Protein AF-0000000087777752 (afdb_homodimer)

Foldseek 3Di:
DAEEEEEEELAQQQQDWDWDQDQFPRDIDIDTNRVLLLLLVLLVLLVLVVVVDQQYWYWYWYFNFPPLDTDRQGQIGRDDLLNNLSSVLCNVRRHDDNPQGNGDPQNSLVVQVVSVCVVCVPPDHAAEYEYEEQQPHADDCVCVVVSLVVCLVVLYAYEYAHAQQDDVVVPRHDDPDDCQADNPVDPNHRSNSQQVSNVSNPDPHDYDYSVVSSVVSPDDDDDDDWWDKDKFKEKEDDCDPVVCVVVPHDNVPMDIFIKIKTFDDDDDDADDDDAWDPVLVVVVLVVLVCSSVVNDDDDDPDVVVVVVSCVRIDDDDDDFQFDDPDDDDDPDPDDPPPPPPPVPPDDPDPPPDDPPPRPGDDPVPDWDWDDDDPDTHTDGPVVVLCVQQVDDAHKYFDFKAAQVPDDPVQFDDTKMKMAGDPVDPVSNVVQVVVLVVCVVVRMKTWIWHFHPDSRTDIFIWIWHWDDDPPDTITIITTGDDPVVDDDDDDDDDLDPDPPDPDCSPNPDDDDPQLVVLVVQLCVLQDQCPQDPPDDPVRGRPRPDDVVPQDAQNNVQVSQQVSVCSVPVPDPDGDDGDVSNCPVVDRDPSSCVSNVVSVVVSCVRVVDDDDPDPPDPPPPPPDPDDDDDDDPDDDDDDPPDDD/DAEEEEEEELAQQQQDWDWDQDQFPRDIDIDTNRVLLLLLVLLVLLVLVVVVDQQYWYWYWYFNFPPLDTDRQGQIGRDDLLNNLSSVLVNVRRHDDPDQGNGDPQNSLVVLVVSVCVVCVPPDHAAEYEYEEQQPHADDCVCVVVVLVVCLVVLYAYEYAHAQQDDVVVPRHDDPDDCQQDNPVDPNHRSNSQQVSNVSNPDPHDYDYSVVSSVVSPDDDDDDDFWDKDKFKEKEDDCDPVVCVVVPHDNVPMDIFIKIKTFPDDDDDADDDDAWDPVLVVVVLVVLVCSNVVNDDDDDPDVVVVVVSCVRIDDDDDDFQFDDPDDDDDPDDPDPPPPPPPVPPDDPDPPPDDPPPRPGDPPVPDWDWDDDDPDTHTDGPVVVLCVQQVDDAHKYFDFKAAQVPDDPVQFDDTKMKMAGDPVDPVSNVVQVVVLVVCVVVRMKTWIWHFHPDSRTDIFIWIWHWDDDPPDTITIITTGDDPVVDDDDDDDDDLDPDDPDPDCSPNPPDDDPQLVVLVVQLCVLQDQCPQDPPQDPVRGRPRPDDVVPQDAQNNVQVSQQVSVCSVPVPDPDGDDGDVSNCPVVDRPPSSCVSNVVSVVSSCVRVVDDDDPDPPDPPPLPPPPDDDDDDDPPPCVCPSPDDD

Sequence (1284 aa):
RELTIYAIDVSPSMRRKRTVDDPHTGETHMVTNLEYGLEVVKHQVANMLLAGLKTVHCGIVLFGTDHEYIWEYVTPGQPSALTLTRINNIKQHLTKFVKPFKGDLLSAIILCNHLMGETLTNKKWTRKIVIVTDGDTETDWNGWKDQREKMRMDQVTLNVVGLDFDDPEAGCIQPNKPEIKASYKSAAVNEKVLDKMCRGLTNNSSCLTAMVAVIDAQSPQPRAVDSNPSAVMLSLGYPDGETAAAAGYNPQETLIIWCESRKCTSIVRPMSAKKMSKLGVESEIDRRCNDLNDTEMGAGLAQDDEDGLRGLLQVNRKHVYVTKKTKGGLSKGAGPGDDSDDPDMKDSSDEEEAPLENREADRDNLARAYKYGASLVVIDKEDESKIRQSFTPGLQIRGFVKLDSIPRHHLMNNVYYLYPIAQHGGSQITFSALVRTLHDENRAALARYVSTSATAEPKLVILIPVVESTIRYFLFVQVPFMEDLREYDFAPLPSVSIPTGRGVNQQHVPTEEMQGAMDDLVDQMDLSAQHHSATSDGRTPPWLVLEDTCNPAVHHVKNCVLHRLSHPTSLDLAPVHPALAKCMATPPHVAQQAASSLEQVKNLMDIKAVPSRPKTQRKFVHPGANDNGDDKIDLDDILGDVRELTIYAIDVSPSMRRKRTVDDPHTGETHMVTNLEYGLEVVKHQVANMLLAGLKTVHCGIVLFGTDHEYIWEYVTPGQPSALTLTRINNIKQHLTKFVKPFKGDLLSAIILCNHLMGETLTNKKWTRKIVIVTDGDTETDWNGWKDQREKMRMDQVTLNVVGLDFDDPEAGCIQPNKPEIKASYKSAAVNEKVLDKMCRGLTNNSSCLTAMVAVIDAQSPQPRAVDSNPSAVMLSLGYPDGETAAAAGYNPQETLIIWCESRKCTSIVRPMSAKKMSKLGVESEIDRRCNDLNDTEMGAGLAQDDEDGLRGLLQVNRKHVYVTKKTKGGLSKGAGPGDDSDDPDMKDSSDEEEAPLENREADRDNLARAYKYGASLVVIDKEDESKIRQSFTPGLQIRGFVKLDSIPRHHLMNNVYYLYPIAQHGGSQITFSALVRTLHDENRAALARYVSTSATAEPKLVILIPVVESTIRYFLFVQVPFMEDLREYDFAPLPSVSIPTGRGVNQQHVPTEEMQGAMDDLVDQMDLSAQHHSATSDGRTPPWLVLEDTCNPAVHHVKNCVLHRLSHPTSLDLAPVHPALAKCMATPPHVAQQAASSLEQVKNLMDIKAVPSRPKTQRKFVHPGANDNGDDKIDLDDILGDV

Radius of gyration: 37.6 Å; Cα contacts (8 Å, |Δi|>4): 2218; chains: 2; bounding box: 89×122×90 Å

Nearest PDB structures (foldseek):
  7z6o-assembly1_A  TM=5.553E-01  e=3.518E-24  Homo sapiens
  6erf-assembly2_C  TM=5.780E-01  e=1.038E-23  Homo sapiens
  7axz-assembly1_A  TM=5.565E-01  e=4.306E-23  Homo sapiens
  8asc-assembly1_A  TM=5.432E-01  e=4.306E-23  Homo sapiens
  8asc-assembly1_K  TM=5.593E-01  e=3.344E-22  Homo sapiens

Solvent-accessible surface area (backbone atoms only — not comparable to full-atom values): 71908 Å² total; per-residue (Å²): 89,37,41,37,36,36,39,38,46,26,34,54,77,32,61,45,74,41,81,43,70,37,89,80,79,66,48,74,44,82,40,31,47,43,58,57,50,46,49,31,54,52,38,53,51,48,50,51,22,58,66,48,52,87,53,39,29,39,22,33,33,38,24,26,38,80,54,79,49,64,39,77,75,38,73,72,33,68,57,42,64,63,53,55,41,52,60,67,50,49,74,77,57,50,22,84,71,91,57,92,48,74,28,23,67,56,55,46,53,53,49,50,55,49,50,50,46,65,74,41,67,88,57,93,51,48,38,36,38,38,36,36,39,66,40,78,65,73,55,76,66,81,59,50,67,60,50,44,53,52,34,46,75,68,55,43,32,40,36,38,35,23,49,68,34,74,32,77,91,79,70,40,69,59,76,86,59,53,60,55,28,52,30,96,84,45,85,82,12,45,54,58,46,52,43,52,47,23,68,66,38,85,56,94,29,38,71,40,30,30,69,60,47,38,53,56,43,70,42,87,73,73,72,87,65,85,62,73,72,40,83,41,50,37,32,42,58,38,81,49,51,64,58,12,49,74,70,69,40,68,40,85,61,39,48,76,32,52,28,32,32,30,57,32,32,49,88,70,73,53,86,70,66,42,61,21,32,45,84,28,46,63,59,49,51,50,50,48,52,44,56,63,63,63,77,84,90,87,85,88,69,66,68,69,54,52,55,56,44,45,31,47,22,44,44,44,82,40,82,41,33,27,41,54,73,70,72,90,74,81,69,83,76,78,69,83,74,68,70,58,82,50,86,71,71,69,76,75,79,69,83,74,65,78,84,61,77,57,50,69,53,56,78,85,45,50,32,36,24,34,71,41,38,86,35,73,45,76,43,55,70,69,54,48,48,52,59,43,49,70,61,77,57,32,35,36,45,51,28,27,36,53,47,86,74,54,59,73,75,43,43,29,44,56,28,26,37,35,34,54,38,86,87,39,57,51,26,34,22,53,48,46,29,48,37,50,45,28,44,76,66,50,27,23,37,36,27,37,36,21,52,84,51,70,80,34,57,73,39,45,30,37,34,40,41,44,79,55,95,44,43,67,37,27,42,38,32,35,39,58,34,28,56,15,50,36,85,76,87,72,76,63,49,62,54,60,73,71,77,69,86,75,82,49,63,58,77,55,64,59,48,70,68,52,38,50,34,42,46,50,26,52,63,40,28,33,35,57,55,48,51,75,65,63,40,93,84,64,56,25,63,46,79,70,46,55,76,74,34,66,50,46,55,41,48,43,45,51,46,32,52,50,42,37,70,78,35,75,83,53,88,73,73,56,74,72,55,63,80,41,45,52,75,72,41,52,51,62,69,41,50,61,61,22,43,64,36,47,51,50,37,39,64,68,52,64,59,68,81,74,74,79,75,74,79,78,72,75,74,76,74,67,87,66,80,70,79,80,80,79,86,72,81,74,79,88,58,84,75,70,85,124,90,37,39,38,38,35,39,38,46,26,34,53,78,31,60,45,74,42,81,43,69,37,88,80,77,66,48,73,44,81,38,31,46,44,59,57,52,44,49,32,54,51,39,53,51,48,52,51,21,58,65,48,50,85,53,40,29,38,24,33,33,37,24,27,38,80,54,79,50,65,39,75,74,37,73,73,33,67,58,42,67,62,52,56,42,52,59,67,50,48,71,76,56,50,23,83,71,89,59,92,50,73,28,23,65,55,57,46,53,52,48,50,55,50,51,51,46,65,73,42,68,87,57,94,51,49,38,37,38,37,37,35,39,65,41,76,63,78,58,75,66,81,59,52,67,60,50,45,51,52,35,45,76,68,56,42,31,40,36,37,35,25,47,68,34,75,32,76,89,78,69,39,70,59,76,86,58,53,58,54,27,52,29,95,84,46,84,83,11,45,54,58,47,51,43,51,48,22,68,67,37,83,56,94,28,38,70,40,30,30,70,59,46,38,54,57,44,69,40,87,72,73,72,87,65,84,64,75,73,40,82,40,51,37,32,40,59,38,80,50,50,64,58,12,50,74,69,70,40,68,40,85,62,39,50,76,33,53,28,32,32,30,58,32,34,49,89,69,73,53,85,69,66,42,60,19,32,44,83,27,45,62,59,50,52,50,49,49,51,44,56,63,62,64,76,84,88,87,83,89,67,66,68,68,55,53,55,56,45,44,30,47,21,43,44,43,82,40,83,40,34,26,38,52,70,70,73,88,75,78,73,80,78,76,70,86,74,70,70,59,82,50,86,71,69,68,75,75,80,71,80,76,67,79,84,59,78,57,50,70,52,57,78,84,47,49,32,37,24,34,73,40,40,86,35,73,45,75,43,54,71,70,55,48,48,53,61,42,48,71,60,77,57,34,36,36,44,52,28,28,34,54,46,86,76,54,59,74,75,42,44,28,44,57,28,26,37,34,36,52,38,85,88,38,57,52,26,34,20,52,49,48,32,50,37,51,44,30,44,76,66,50,28,23,36,36,27,36,35,22,53,85,52,70,79,34,56,73,37,45,29,37,34,40,40,44,80,55,97,43,44,66,37,28,41,39,32,35,40,57,34,28,57,15,50,33,86,75,88,73,77,63,50,64,54,60,70,74,79,71,86,75,81,50,65,61,80,55,66,58,48,72,67,51,38,50,34,40,44,50,28,51,61,41,28,31,35,57,56,49,49,77,65,63,38,94,84,65,56,24,62,46,78,70,46,56,74,73,34,65,51,45,56,42,50,43,45,50,45,32,53,51,41,38,70,79,36,74,83,54,86,71,71,57,75,72,55,63,80,41,45,51,76,72,41,53,52,63,69,41,50,61,61,23,45,64,37,47,52,48,39,40,62,68,51,62,59,69,80,72,74,78,74,76,78,78,73,74,69,74,72,67,88,72,84,78,81,80,81,78,75,71,73,66,61,89,58,66,77,69,88,126

Structure (mmCIF, N/CA/C/O backbone):
data_AF-0000000087777752-model_v1
#
loop_
_entity.id
_entity.type
_entity.pdbx_description
1 polymer 'ATP-dependent DNA helicase II subunit 2'
#
loop_
_atom_site.group_PDB
_atom_site.id
_atom_site.type_symbol
_atom_site.label_atom_id
_atom_site.label_alt_id
_atom_site.label_comp_id
_atom_site.label_asym_id
_atom_site.label_entity_id
_atom_site.label_seq_id
_atom_site.pdbx_PDB_ins_code
_atom_site.Cartn_x
_atom_site.Cartn_y
_atom_site.Cartn_z
_atom_site.occupancy
_atom_site.B_iso_or_equiv
_atom_site.auth_seq_id
_atom_site.auth_comp_id
_atom_site.auth_asym_id
_atom_site.auth_atom_id
_atom_site.pdbx_PDB_model_num
ATOM 1 N N . ARG A 1 1 ? -15.961 21.906 13.586 1 86.88 1 ARG A N 1
ATOM 2 C CA . ARG A 1 1 ? -16.359 23.281 13.312 1 86.88 1 ARG A CA 1
ATOM 3 C C . ARG A 1 1 ? -15.648 24.25 14.258 1 86.88 1 ARG A C 1
ATOM 5 O O . ARG A 1 1 ? -15.695 24.094 15.484 1 86.88 1 ARG A O 1
ATOM 12 N N . GLU A 1 2 ? -14.953 25.203 13.703 1 91.5 2 GLU A N 1
ATOM 13 C CA . GLU A 1 2 ? -14.156 26.125 14.523 1 91.5 2 GLU A CA 1
ATOM 14 C C . GLU A 1 2 ? -14.234 27.547 13.992 1 91.5 2 GLU A C 1
ATOM 16 O O . GLU A 1 2 ? -14.234 27.766 12.773 1 91.5 2 GLU A O 1
ATOM 21 N N . LEU A 1 3 ? -14.453 28.484 14.898 1 95.19 3 LEU A N 1
ATOM 22 C CA . LEU A 1 3 ? -14.375 29.922 14.586 1 95.19 3 LEU A CA 1
ATOM 23 C C . LEU A 1 3 ? -13.234 30.578 15.359 1 95.19 3 LEU A C 1
ATOM 25 O O . LEU A 1 3 ? -13.211 30.531 16.594 1 95.19 3 LEU A O 1
ATOM 29 N N . THR A 1 4 ? -12.305 31.125 14.617 1 96.62 4 THR A N 1
ATOM 30 C CA . THR A 1 4 ? -11.188 31.828 15.227 1 96.62 4 THR A CA 1
ATOM 31 C C . THR A 1 4 ? -11.219 33.312 14.859 1 96.62 4 THR A C 1
ATOM 33 O O . THR A 1 4 ? -11.273 33.656 13.68 1 96.62 4 THR A O 1
ATOM 36 N N . ILE A 1 5 ? -11.203 34.188 15.852 1 97.06 5 ILE A N 1
ATOM 37 C CA . ILE A 1 5 ? -11.125 35.625 15.609 1 97.06 5 ILE A CA 1
ATOM 38 C C . ILE A 1 5 ? -9.773 36.156 16.078 1 97.06 5 ILE A C 1
ATOM 40 O O . ILE A 1 5 ? -9.367 35.906 17.219 1 97.06 5 ILE A O 1
ATOM 44 N N . TYR A 1 6 ? -9.102 36.812 15.203 1 97.62 6 TYR A N 1
ATOM 45 C CA . TYR A 1 6 ? -7.805 37.406 15.516 1 97.62 6 TYR A CA 1
ATOM 46 C C . TYR A 1 6 ? -7.957 38.875 15.875 1 97.62 6 TYR A C 1
ATOM 48 O O . TYR A 1 6 ? -8.484 39.656 15.086 1 97.62 6 TYR A O 1
ATOM 56 N N . ALA A 1 7 ? -7.602 39.25 17.062 1 96.44 7 ALA A N 1
ATOM 57 C CA . ALA A 1 7 ? -7.562 40.625 17.5 1 96.44 7 ALA A CA 1
ATOM 58 C C . ALA A 1 7 ? -6.141 41.188 17.438 1 96.44 7 ALA A C 1
ATOM 60 O O . ALA A 1 7 ? -5.281 40.781 18.234 1 96.44 7 ALA A O 1
ATOM 61 N N . ILE A 1 8 ? -5.898 42.156 16.594 1 95.88 8 ILE A N 1
ATOM 62 C CA . ILE A 1 8 ? -4.551 42.625 16.328 1 95.88 8 ILE A CA 1
ATOM 63 C C . ILE A 1 8 ? -4.418 44.062 16.844 1 95.88 8 ILE A C 1
ATOM 65 O O . ILE A 1 8 ? -5.23 44.938 16.5 1 95.88 8 ILE A O 1
ATOM 69 N N . ASP A 1 9 ? -3.371 44.344 17.609 1 93 9 ASP A N 1
ATOM 70 C CA . ASP A 1 9 ? -3.047 45.656 18.141 1 93 9 ASP A CA 1
ATOM 71 C C . ASP A 1 9 ? -2.32 46.531 17.094 1 93 9 ASP A C 1
ATOM 73 O O . ASP A 1 9 ? -1.216 46.188 16.672 1 93 9 ASP A O 1
ATOM 77 N N . VAL A 1 10 ? -2.912 47.625 16.672 1 91.81 10 VAL A N 1
ATOM 78 C CA . VAL A 1 10 ? -2.279 48.5 15.695 1 91.81 10 VAL A CA 1
ATOM 79 C C . VAL A 1 10 ? -1.915 49.812 16.344 1 91.81 10 VAL A C 1
ATOM 81 O O . VAL A 1 10 ? -1.898 50.844 15.68 1 91.81 10 VAL A O 1
ATOM 84 N N . SER A 1 11 ? -1.63 49.781 17.656 1 87.56 11 SER A N 1
ATOM 85 C CA . SER A 1 11 ? -1.231 50.969 18.391 1 87.56 11 SER A CA 1
ATOM 86 C C . SER A 1 11 ? 0.15 51.438 17.953 1 87.56 11 SER A C 1
ATOM 88 O O . SER A 1 11 ? 0.894 50.719 17.297 1 87.56 11 SER A O 1
ATOM 90 N N . PRO A 1 12 ? 0.563 52.688 18.25 1 86.88 12 PRO A N 1
ATOM 91 C CA . PRO A 1 12 ? 1.841 53.25 17.812 1 86.88 12 PRO A CA 1
ATOM 92 C C . PRO A 1 12 ? 3.043 52.469 18.344 1 86.88 12 PRO A C 1
ATOM 94 O O . PRO A 1 12 ? 4.09 52.406 17.688 1 86.88 12 PRO A O 1
ATOM 97 N N . SER A 1 13 ? 2.934 51.875 19.484 1 88 13 SER A N 1
ATOM 98 C CA . SER A 1 13 ? 4.051 51.125 20.047 1 88 13 SER A CA 1
ATOM 99 C C . SER A 1 13 ? 4.41 49.938 19.203 1 88 13 SER A C 1
ATOM 101 O O . SER A 1 13 ? 5.539 49.438 19.25 1 88 13 SER A O 1
ATOM 103 N N . MET A 1 14 ? 3.48 49.5 18.422 1 92 14 MET A N 1
ATOM 104 C CA . MET A 1 14 ? 3.672 48.312 17.578 1 92 14 MET A CA 1
ATOM 105 C C . MET A 1 14 ? 4.539 48.656 16.375 1 92 14 MET A C 1
ATOM 107 O O . MET A 1 14 ? 4.965 47.75 15.633 1 92 14 MET A O 1
ATOM 111 N N . ARG A 1 15 ? 4.918 49.844 16.219 1 90.25 15 ARG A N 1
ATOM 112 C CA . ARG A 1 15 ? 5.762 50.312 15.109 1 90.25 15 ARG A CA 1
ATOM 113 C C . ARG A 1 15 ? 7.238 50.125 15.43 1 90.25 15 ARG A C 1
ATOM 115 O O . ARG A 1 15 ? 8.086 50.125 14.539 1 90.25 15 ARG A O 1
ATOM 122 N N . ARG A 1 16 ? 7.516 49.812 16.625 1 89.94 16 ARG A N 1
ATOM 123 C CA . ARG A 1 16 ? 8.906 49.625 17.031 1 89.94 16 ARG A CA 1
ATOM 124 C C . ARG A 1 16 ? 9.562 48.531 16.203 1 89.94 16 ARG A C 1
ATOM 126 O O . ARG A 1 16 ? 8.945 47.5 15.93 1 89.94 16 ARG A O 1
ATOM 133 N N . LYS A 1 17 ? 10.781 48.812 15.789 1 91.62 17 LYS A N 1
ATOM 134 C CA . LYS A 1 17 ? 11.492 47.875 14.93 1 91.62 17 LYS A CA 1
ATOM 135 C C . LYS A 1 17 ? 12.305 46.875 15.75 1 91.62 17 LYS A C 1
ATOM 137 O O . LYS A 1 17 ? 12.75 47.188 16.844 1 91.62 17 LYS A O 1
ATOM 142 N N . ARG A 1 18 ? 12.367 45.656 15.219 1 89 18 ARG A N 1
ATOM 143 C CA . ARG A 1 18 ? 13.148 44.594 15.836 1 89 18 ARG A CA 1
ATOM 144 C C . ARG A 1 18 ? 13.938 43.812 14.797 1 89 18 ARG A C 1
ATOM 146 O O . ARG A 1 18 ? 13.57 43.812 13.617 1 89 18 ARG A O 1
ATOM 153 N N . THR A 1 19 ? 15.008 43.25 15.336 1 87.75 19 THR A N 1
ATOM 154 C CA . THR A 1 19 ? 15.844 42.406 14.469 1 87.75 19 THR A CA 1
ATOM 155 C C . THR A 1 19 ? 15.484 40.938 14.625 1 87.75 19 THR A C 1
ATOM 157 O O . THR A 1 19 ? 15.43 40.406 15.742 1 87.75 19 THR A O 1
ATOM 160 N N . VAL A 1 20 ? 15.094 40.375 13.547 1 85.44 20 VAL A N 1
ATOM 161 C CA . VAL A 1 20 ? 14.734 38.969 13.57 1 85.44 20 VAL A CA 1
ATOM 162 C C . VAL A 1 20 ? 15.633 38.188 12.609 1 85.44 20 VAL A C 1
ATOM 164 O O . VAL A 1 20 ? 15.969 38.656 11.531 1 85.44 20 VAL A O 1
ATOM 167 N N . ASP A 1 21 ? 16.078 36.969 13.109 1 76.75 21 ASP A N 1
ATOM 168 C CA . ASP A 1 21 ? 16.891 36.094 12.281 1 76.75 21 ASP A CA 1
ATOM 169 C C . ASP A 1 21 ? 16.031 35.156 11.469 1 76.75 21 ASP A C 1
ATOM 171 O O . ASP A 1 21 ? 15.094 34.531 12 1 76.75 21 ASP A O 1
ATOM 175 N N . ASP A 1 22 ? 16.203 35.125 10.18 1 67.69 22 ASP A N 1
ATOM 176 C CA . ASP A 1 22 ? 15.539 34.156 9.344 1 67.69 22 ASP A CA 1
ATOM 177 C C . ASP A 1 22 ? 16.141 32.75 9.547 1 67.69 22 ASP A C 1
ATOM 179 O O . ASP A 1 22 ? 17.344 32.562 9.32 1 67.69 22 ASP A O 1
ATOM 183 N N . PRO A 1 23 ? 15.398 31.906 10.062 1 62.94 23 PRO A N 1
ATOM 184 C CA . PRO A 1 23 ? 15.953 30.594 10.375 1 62.94 23 PRO A CA 1
ATOM 185 C C . PRO A 1 23 ? 16.453 29.859 9.133 1 62.94 23 PRO A C 1
ATOM 187 O O . PRO A 1 23 ? 17.297 28.969 9.242 1 62.94 23 PRO A O 1
ATOM 190 N N . HIS A 1 24 ? 16.062 30.25 7.871 1 59.41 24 HIS A N 1
ATOM 191 C CA . HIS A 1 24 ? 16.438 29.516 6.664 1 59.41 24 HIS A CA 1
ATOM 192 C C . HIS A 1 24 ? 17.719 30.078 6.07 1 59.41 24 HIS A C 1
ATOM 194 O O . HIS A 1 24 ? 18.609 29.312 5.676 1 59.41 24 HIS A O 1
ATOM 200 N N . THR A 1 25 ? 17.75 31.422 5.961 1 58.22 25 THR A N 1
ATOM 201 C CA . THR A 1 25 ? 18.875 32.062 5.277 1 58.22 25 THR A CA 1
ATOM 202 C C . THR A 1 25 ? 19.922 32.531 6.281 1 58.22 25 THR A C 1
ATOM 204 O O . THR A 1 25 ? 21.062 32.812 5.91 1 58.22 25 THR A O 1
ATOM 207 N N . GLY A 1 26 ? 19.594 32.469 7.516 1 62.22 26 GLY A N 1
ATOM 208 C CA . GLY A 1 26 ? 20.5 33.031 8.516 1 62.22 26 GLY A CA 1
ATOM 209 C C . GLY A 1 26 ? 20.625 34.531 8.445 1 62.22 26 GLY A C 1
ATOM 210 O O . GLY A 1 26 ? 21.359 35.156 9.219 1 62.22 26 GLY A O 1
ATOM 211 N N . GLU A 1 27 ? 19.891 35.125 7.504 1 70.25 27 GLU A N 1
ATOM 212 C CA . GLU A 1 27 ? 19.984 36.562 7.34 1 70.25 27 GLU A CA 1
ATOM 213 C C . GLU A 1 27 ? 19.109 37.312 8.375 1 70.25 27 GLU A C 1
ATOM 215 O O . GLU A 1 27 ? 18.078 36.781 8.789 1 70.25 27 GLU A O 1
ATOM 220 N N . THR A 1 28 ? 19.609 38.406 8.914 1 79.69 28 THR A N 1
ATOM 221 C CA . THR A 1 28 ? 18.906 39.219 9.891 1 79.69 28 THR A CA 1
ATOM 222 C C . THR A 1 28 ? 18.094 40.312 9.195 1 79.69 28 THR A C 1
ATOM 224 O O . THR A 1 28 ? 18.609 41 8.305 1 79.69 28 THR A O 1
ATOM 227 N N . HIS A 1 29 ? 16.844 40.344 9.352 1 82.88 29 HIS A N 1
ATOM 228 C CA . HIS A 1 29 ? 15.969 41.375 8.773 1 82.88 29 HIS A CA 1
ATOM 229 C C . HIS A 1 29 ? 15.344 42.219 9.867 1 82.88 29 HIS A C 1
ATOM 231 O O . HIS A 1 29 ? 15.156 41.781 10.992 1 82.88 29 HIS A O 1
ATOM 237 N N . MET A 1 30 ? 15.156 43.469 9.477 1 88.88 30 MET A N 1
ATOM 238 C CA . MET A 1 30 ? 14.469 44.406 10.383 1 88.88 30 MET A CA 1
ATOM 239 C C . MET A 1 30 ? 12.969 44.406 10.102 1 88.88 30 MET A C 1
ATOM 241 O O . MET A 1 30 ? 12.547 44.656 8.969 1 88.88 30 MET A O 1
ATOM 245 N N . VAL A 1 31 ? 12.227 44.031 11.109 1 90.12 31 VAL A N 1
ATOM 246 C CA . VAL A 1 31 ? 10.773 44.031 10.977 1 90.12 31 VAL A CA 1
ATOM 247 C C . VAL A 1 31 ? 10.148 44.781 12.148 1 90.12 31 VAL A C 1
ATOM 249 O O . VAL A 1 31 ? 10.781 44.969 13.188 1 90.12 31 VAL A O 1
ATOM 252 N N . THR A 1 32 ? 8.945 45.281 11.922 1 92.88 32 THR A N 1
ATOM 253 C CA . THR A 1 32 ? 8.227 45.938 13.008 1 92.88 32 THR A CA 1
ATOM 254 C C . THR A 1 32 ? 7.613 44.906 13.953 1 92.88 32 THR A C 1
ATOM 256 O O . THR A 1 32 ? 7.504 43.719 13.609 1 92.88 32 THR A O 1
ATOM 259 N N . ASN A 1 33 ? 7.285 45.344 15.188 1 93.31 33 ASN A N 1
ATOM 260 C CA . ASN A 1 33 ? 6.605 44.469 16.141 1 93.31 33 ASN A CA 1
ATOM 261 C C . ASN A 1 33 ? 5.305 43.938 15.547 1 93.31 33 ASN A C 1
ATOM 263 O O . ASN A 1 33 ? 4.965 42.75 15.758 1 93.31 33 ASN A O 1
ATOM 267 N N . LEU A 1 34 ? 4.605 44.781 14.836 1 94.12 34 LEU A N 1
ATOM 268 C CA . LEU A 1 34 ? 3.355 44.344 14.211 1 94.12 34 LEU A CA 1
ATOM 269 C C . LEU A 1 34 ? 3.605 43.25 13.18 1 94.12 34 LEU A C 1
ATOM 271 O O . LEU A 1 34 ? 2.932 42.219 13.18 1 94.12 34 LEU A O 1
ATOM 275 N N . GLU A 1 35 ? 4.566 43.469 12.367 1 91.94 35 GLU A N 1
ATOM 276 C CA . GLU A 1 35 ? 4.875 42.5 11.328 1 91.94 35 GLU A CA 1
ATOM 277 C C . GLU A 1 35 ? 5.32 41.156 11.922 1 91.94 35 GLU A C 1
ATOM 279 O O . GLU A 1 35 ? 4.98 40.094 11.406 1 91.94 35 GLU A O 1
ATOM 284 N N . TYR A 1 36 ? 6.082 41.281 12.922 1 91.62 36 TYR A N 1
ATOM 285 C CA . TYR A 1 36 ? 6.555 40.062 13.602 1 91.62 36 TYR A CA 1
ATOM 286 C C . TYR A 1 36 ? 5.387 39.281 14.18 1 91.62 36 TYR A C 1
ATOM 288 O O . TYR A 1 36 ? 5.332 38.062 14.039 1 91.62 36 TYR A O 1
ATOM 296 N N . GLY A 1 37 ? 4.504 39.906 14.836 1 93.38 37 GLY A N 1
ATOM 297 C CA . GLY A 1 37 ? 3.332 39.25 15.398 1 93.38 37 GLY A CA 1
ATOM 298 C C . GLY A 1 37 ? 2.393 38.719 14.336 1 93.38 37 GLY A C 1
ATOM 299 O O . GLY A 1 37 ? 1.761 37.656 14.531 1 93.38 37 GLY A O 1
ATOM 300 N N . LEU A 1 38 ? 2.271 39.406 13.227 1 93.69 38 LEU A N 1
ATOM 301 C CA . LEU A 1 38 ? 1.373 39.031 12.148 1 93.69 38 LEU A CA 1
ATOM 302 C C . LEU A 1 38 ? 1.842 37.719 11.5 1 93.69 38 LEU A C 1
ATOM 304 O O . LEU A 1 38 ? 1.063 37.031 10.828 1 93.69 38 LEU A O 1
ATOM 308 N N . GLU A 1 39 ? 3.082 37.375 11.688 1 89.06 39 GLU A N 1
ATOM 309 C CA . GLU A 1 39 ? 3.59 36.125 11.141 1 89.06 39 GLU A CA 1
ATOM 310 C C . GLU A 1 39 ? 2.822 34.938 11.695 1 89.06 39 GLU A C 1
ATOM 312 O O . GLU A 1 39 ? 2.574 33.969 10.984 1 89.06 39 GLU A O 1
ATOM 317 N N . VAL A 1 40 ? 2.518 35.031 12.922 1 93.38 40 VAL A N 1
ATOM 318 C CA . VAL A 1 40 ? 1.767 33.938 13.562 1 93.38 40 VAL A CA 1
ATOM 319 C C . VAL A 1 40 ? 0.391 33.812 12.906 1 93.38 40 VAL A C 1
ATOM 321 O O . VAL A 1 40 ? -0.044 32.719 12.57 1 93.38 40 VAL A O 1
ATOM 324 N N . VAL A 1 41 ? -0.254 34.938 12.703 1 94.44 41 VAL A N 1
ATOM 325 C CA . VAL A 1 41 ? -1.598 34.938 12.141 1 94.44 41 VAL A CA 1
ATOM 326 C C . VAL A 1 41 ? -1.554 34.469 10.688 1 94.44 41 VAL A C 1
ATOM 328 O O . VAL A 1 41 ? -2.402 33.688 10.266 1 94.44 41 VAL A O 1
ATOM 331 N N . LYS A 1 42 ? -0.584 34.969 9.984 1 88.75 42 LYS A N 1
ATOM 332 C CA . LYS A 1 42 ? -0.438 34.562 8.578 1 88.75 42 LYS A CA 1
ATOM 333 C C . LYS A 1 42 ? -0.299 33.062 8.438 1 88.75 42 LYS A C 1
ATOM 335 O O . LYS A 1 42 ? -0.967 32.438 7.605 1 88.75 42 LYS A O 1
ATOM 340 N N . HIS A 1 43 ? 0.51 32.469 9.227 1 87.25 43 HIS A N 1
ATOM 341 C CA . HIS A 1 43 ? 0.748 31.031 9.141 1 87.25 43 HIS A CA 1
ATOM 342 C C . HIS A 1 43 ? -0.49 30.25 9.555 1 87.25 43 HIS A C 1
ATOM 344 O O . HIS A 1 43 ? -0.815 29.234 8.945 1 87.25 43 HIS A O 1
ATOM 350 N N . GLN A 1 44 ? -1.126 30.672 10.602 1 90.38 44 GLN A N 1
ATOM 351 C CA . GLN A 1 44 ? -2.326 29.984 11.055 1 90.38 44 GLN A CA 1
ATOM 352 C C . GLN A 1 44 ? -3.424 30.031 9.992 1 90.38 44 GLN A C 1
ATOM 354 O O . GLN A 1 44 ? -4.07 29.016 9.711 1 90.38 44 GLN A O 1
ATOM 359 N N . VAL A 1 45 ? -3.621 31.188 9.422 1 90 45 VAL A N 1
ATOM 360 C CA . VAL A 1 45 ? -4.648 31.344 8.391 1 90 45 VAL A CA 1
ATOM 361 C C . VAL A 1 45 ? -4.254 30.562 7.141 1 90 45 VAL A C 1
ATOM 363 O O . VAL A 1 45 ? -5.109 29.969 6.477 1 90 45 VAL A O 1
ATOM 366 N N . ALA A 1 46 ? -3.014 30.625 6.848 1 83.5 46 ALA A N 1
ATOM 367 C CA . ALA A 1 46 ? -2.535 29.844 5.711 1 83.5 46 ALA A CA 1
ATOM 368 C C . ALA A 1 46 ? -2.838 28.359 5.898 1 83.5 46 ALA A C 1
ATOM 370 O O . ALA A 1 46 ? -3.238 27.672 4.953 1 83.5 46 ALA A O 1
ATOM 371 N N . ASN A 1 47 ? -2.602 27.906 7.027 1 83.25 47 ASN A N 1
ATOM 372 C CA . ASN A 1 47 ? -2.896 26.516 7.32 1 83.25 47 ASN A CA 1
ATOM 373 C C . ASN A 1 47 ? -4.387 26.203 7.18 1 83.25 47 ASN A C 1
ATOM 375 O O . ASN A 1 47 ? -4.762 25.125 6.719 1 83.25 47 ASN A O 1
ATOM 379 N N . MET A 1 48 ? -5.207 27.141 7.609 1 86.19 48 MET A N 1
ATOM 380 C CA . MET A 1 48 ? -6.648 26.984 7.449 1 86.19 48 MET A CA 1
ATOM 381 C C . MET A 1 48 ? -7.031 26.922 5.973 1 86.19 48 MET A C 1
ATOM 383 O O . MET A 1 48 ? -7.895 26.141 5.586 1 86.19 48 MET A O 1
ATOM 387 N N . LEU A 1 49 ? -6.383 27.688 5.262 1 81.75 49 LEU A N 1
ATOM 388 C CA . LEU A 1 49 ? -6.645 27.719 3.828 1 81.75 49 LEU A CA 1
ATOM 389 C C . LEU A 1 49 ? -6.23 26.422 3.158 1 81.75 49 LEU A C 1
ATOM 391 O O . LEU A 1 49 ? -6.938 25.922 2.283 1 81.75 49 LEU A O 1
ATOM 395 N N . LEU A 1 50 ? -5.207 25.953 3.574 1 76.75 50 LEU A N 1
ATOM 396 C CA . LEU A 1 50 ? -4.699 24.719 2.996 1 76.75 50 LEU A CA 1
ATOM 397 C C . LEU A 1 50 ? -5.617 23.547 3.334 1 76.75 50 LEU A C 1
ATOM 399 O O . LEU A 1 50 ? -5.801 22.641 2.516 1 76.75 50 LEU A O 1
ATOM 403 N N . ALA A 1 51 ? -6.043 23.547 4.48 1 75.56 51 ALA A N 1
ATOM 404 C CA . ALA A 1 51 ? -6.973 22.5 4.859 1 75.56 51 ALA A CA 1
ATOM 405 C C . ALA A 1 51 ? -8.25 22.562 4.027 1 75.56 51 ALA A C 1
ATOM 407 O O . ALA A 1 51 ? -8.844 21.531 3.707 1 75.56 51 ALA A O 1
ATOM 408 N N . GLY A 1 52 ? -8.656 23.703 3.664 1 74.44 52 GLY A N 1
ATOM 409 C CA . GLY A 1 52 ? -9.797 23.906 2.781 1 74.44 52 GLY A CA 1
ATOM 410 C C . GLY A 1 52 ? -11.109 23.438 3.373 1 74.44 52 GLY A C 1
ATOM 411 O O . GLY A 1 52 ? -11.992 22.969 2.646 1 74.44 52 GLY A O 1
ATOM 412 N N . LEU A 1 53 ? -11.258 23.484 4.664 1 76.75 53 LEU A N 1
ATOM 413 C CA . LEU A 1 53 ? -12.469 23 5.316 1 76.75 53 LEU A CA 1
ATOM 414 C C . LEU A 1 53 ? -13.539 24.078 5.344 1 76.75 53 LEU A C 1
ATOM 416 O O . LEU A 1 53 ? -13.242 25.25 5.59 1 76.75 53 LEU A O 1
ATOM 420 N N . LYS A 1 54 ? -14.719 23.688 5.059 1 77.44 54 LYS A N 1
ATOM 421 C CA . LYS A 1 54 ? -15.836 24.609 5.098 1 77.44 54 LYS A CA 1
ATOM 422 C C . LYS A 1 54 ? -16.25 24.906 6.535 1 77.44 54 LYS A C 1
ATOM 424 O O . LYS A 1 54 ? -16.938 25.906 6.797 1 77.44 54 LYS A O 1
ATOM 429 N N . THR A 1 55 ? -15.867 24.109 7.41 1 85.69 55 THR A N 1
ATOM 430 C CA . THR A 1 55 ? -16.312 24.203 8.797 1 85.69 55 THR A CA 1
ATOM 431 C C . THR A 1 55 ? -15.344 25.062 9.609 1 85.69 55 THR A C 1
ATOM 433 O O . THR A 1 55 ? -15.461 25.141 10.836 1 85.69 55 THR A O 1
ATOM 436 N N . VAL A 1 56 ? -14.352 25.688 8.938 1 88.25 56 VAL A N 1
ATOM 437 C CA . VAL A 1 56 ? -13.398 26.531 9.633 1 88.25 56 VAL A CA 1
ATOM 438 C C . VAL A 1 56 ? -13.539 27.969 9.141 1 88.25 56 VAL A C 1
ATOM 440 O O . VAL A 1 56 ? -13.414 28.25 7.945 1 88.25 56 VAL A O 1
ATOM 443 N N . HIS A 1 57 ? -13.883 28.922 10.047 1 91.75 57 HIS A N 1
ATOM 444 C CA . HIS A 1 57 ? -14.047 30.344 9.742 1 91.75 57 HIS A CA 1
ATOM 445 C C . HIS A 1 57 ? -13.07 31.188 10.547 1 91.75 57 HIS A C 1
ATOM 447 O O . HIS A 1 57 ? -12.648 30.797 11.641 1 91.75 57 HIS A O 1
ATOM 453 N N . CYS A 1 58 ? -12.664 32.25 9.953 1 94.31 58 CYS A N 1
ATOM 454 C CA . CYS A 1 58 ? -11.797 33.156 10.703 1 94.31 58 CYS A CA 1
ATOM 455 C C . CYS A 1 58 ? -12.18 34.625 10.461 1 94.31 58 CYS A C 1
ATOM 457 O O . CYS A 1 58 ? -12.758 34.938 9.422 1 94.31 58 CYS A O 1
ATOM 459 N N . GLY A 1 59 ? -12.062 35.438 11.469 1 94.5 59 GLY A N 1
ATOM 460 C CA . GLY A 1 59 ? -12.258 36.875 11.414 1 94.5 59 GLY A CA 1
ATOM 461 C C . GLY A 1 59 ? -11.094 37.656 12 1 94.5 59 GLY A C 1
ATOM 462 O O . GLY A 1 59 ? -10.273 37.094 12.742 1 94.5 59 GLY A O 1
ATOM 463 N N . ILE A 1 60 ? -10.961 38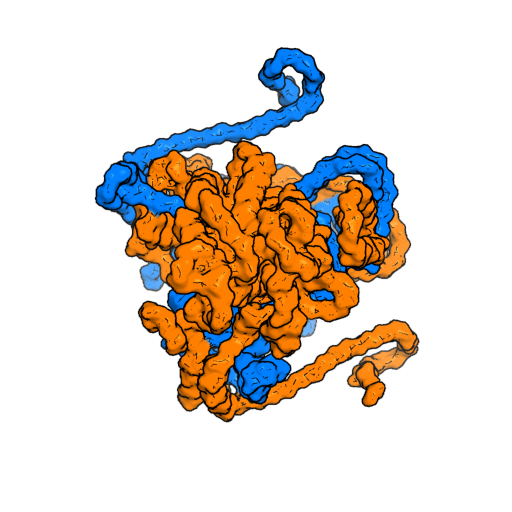.938 11.562 1 95.56 60 ILE A N 1
ATOM 464 C CA . ILE A 1 60 ? -9.875 39.781 12.055 1 95.56 60 ILE A CA 1
ATOM 465 C C . ILE A 1 60 ? -10.453 41.094 12.578 1 95.56 60 ILE A C 1
ATOM 467 O O . ILE A 1 60 ? -11.258 41.75 11.906 1 95.56 60 ILE A O 1
ATOM 471 N N . VAL A 1 61 ? -10.062 41.469 13.773 1 94.12 61 VAL A N 1
ATOM 472 C CA . VAL A 1 61 ? -10.445 42.719 14.414 1 94.12 61 VAL A CA 1
ATOM 473 C C . VAL A 1 61 ? -9.195 43.531 14.758 1 94.12 61 VAL A C 1
ATOM 475 O O . VAL A 1 61 ? -8.211 42.969 15.258 1 94.12 61 VAL A O 1
ATOM 478 N N . LEU A 1 62 ? -9.203 44.812 14.406 1 92.44 62 LEU A N 1
ATOM 479 C CA . LEU A 1 62 ? -8.102 45.688 14.742 1 92.44 62 LEU A CA 1
ATOM 480 C C . LEU A 1 62 ? -8.477 46.625 15.891 1 92.44 62 LEU A C 1
ATOM 482 O O . LEU A 1 62 ? -9.586 47.156 15.914 1 92.44 62 LEU A O 1
ATOM 486 N N . PHE A 1 63 ? -7.664 46.719 16.844 1 89.62 63 PHE A N 1
ATOM 487 C CA . PHE A 1 63 ? -7.906 47.656 17.938 1 89.62 63 PHE A CA 1
ATOM 488 C C . PHE A 1 63 ? -6.703 48.562 18.156 1 89.62 63 PHE A C 1
ATOM 490 O O . PHE A 1 63 ? -5.602 48.281 17.703 1 89.62 63 PHE A O 1
ATOM 497 N N . GLY A 1 64 ? -6.859 49.719 18.797 1 83.94 64 GLY A N 1
ATOM 498 C CA . GLY A 1 64 ? -5.852 50.75 18.906 1 83.94 64 GLY A CA 1
ATOM 499 C C . GLY A 1 64 ? -5.805 51.656 17.703 1 83.94 64 GLY A C 1
ATOM 500 O O . GLY A 1 64 ? -4.746 52.188 17.359 1 83.94 64 GLY A O 1
ATOM 501 N N . THR A 1 65 ? -6.895 51.688 16.969 1 78.44 65 THR A N 1
ATOM 502 C CA . THR A 1 65 ? -6.984 52.5 15.773 1 78.44 65 THR A CA 1
ATOM 503 C C . THR A 1 65 ? -7.328 53.938 16.125 1 78.44 65 THR A C 1
ATOM 505 O O . THR A 1 65 ? -7.688 54.25 17.266 1 78.44 65 THR A O 1
ATOM 508 N N . ASP A 1 66 ? -6.891 54.781 15.109 1 67.19 66 ASP A N 1
ATOM 509 C CA . ASP A 1 66 ? -7.203 56.188 15.281 1 67.19 66 ASP A CA 1
ATOM 510 C C . ASP A 1 66 ? -8.711 56.406 15.383 1 67.19 66 ASP A C 1
ATOM 512 O O . ASP A 1 66 ? -9.156 57.438 15.922 1 67.19 66 ASP A O 1
ATOM 516 N N . HIS A 1 67 ? -9.289 55.562 14.75 1 56.88 67 HIS A N 1
ATOM 517 C CA . HIS A 1 67 ? -10.727 55.781 14.727 1 56.88 67 HIS A CA 1
ATOM 518 C C . HIS A 1 67 ? -11.398 55.281 15.992 1 56.88 67 HIS A C 1
ATOM 520 O O . HIS A 1 67 ? -10.867 54.375 16.656 1 56.88 67 HIS A O 1
ATOM 526 N N . GLU A 1 68 ? -11.805 56.125 16.906 1 54.25 68 GLU A N 1
ATOM 527 C CA . GLU A 1 68 ? -12.492 55.938 18.188 1 54.25 68 GLU A CA 1
ATOM 528 C C . GLU A 1 68 ? -12.992 54.5 18.328 1 54.25 68 GLU A C 1
ATOM 530 O O . GLU A 1 68 ? -13.508 54.125 19.391 1 54.25 68 GLU A O 1
ATOM 535 N N . TYR A 1 69 ? -12.898 53.469 17.266 1 62.53 69 TYR A N 1
ATOM 536 C CA . TYR A 1 69 ? -13.656 52.219 17.438 1 62.53 69 TYR A CA 1
ATOM 537 C C . TYR A 1 69 ? -12.836 51 17.031 1 62.53 69 TYR A C 1
ATOM 539 O O . TYR A 1 69 ? -11.82 51.156 16.344 1 62.53 69 TYR A O 1
ATOM 547 N N . ILE A 1 70 ? -12.883 49.906 17.75 1 70.44 70 ILE A N 1
ATOM 548 C CA . ILE A 1 70 ? -12.484 48.562 17.312 1 70.44 70 ILE A CA 1
ATOM 549 C C . ILE A 1 70 ? -13.078 48.281 15.938 1 70.44 70 ILE A C 1
ATOM 551 O O . ILE A 1 70 ? -14.281 48.469 15.719 1 70.44 70 ILE A O 1
ATOM 555 N N . TRP A 1 71 ? -12.141 48.125 14.992 1 79.69 71 TRP A N 1
ATOM 556 C CA . TRP A 1 71 ? -12.508 47.938 13.586 1 79.69 71 TRP A CA 1
ATOM 557 C C . TRP A 1 71 ? -12.555 46.438 13.234 1 79.69 71 TRP A C 1
ATOM 559 O O . TRP A 1 71 ? -11.562 45.719 13.406 1 79.69 71 TRP A O 1
ATOM 569 N N . GLU A 1 72 ? -13.773 46.062 12.891 1 86.62 72 GLU A N 1
ATOM 570 C CA . GLU A 1 72 ? -13.867 44.719 12.281 1 86.62 72 GLU A CA 1
ATOM 571 C C . GLU A 1 72 ? -13.266 44.719 10.875 1 86.62 72 GLU A C 1
ATOM 573 O O . GLU A 1 72 ? -13.953 45.062 9.898 1 86.62 72 GLU A O 1
ATOM 578 N N . TYR A 1 73 ? -12.039 44.344 10.742 1 88 73 TYR A N 1
ATOM 579 C CA . TYR A 1 73 ? -11.266 44.438 9.508 1 88 73 TYR A CA 1
ATOM 580 C C . TYR A 1 73 ? -11.695 43.344 8.516 1 88 73 TYR A C 1
ATOM 582 O O . TYR A 1 73 ? -11.828 43.625 7.316 1 88 73 TYR A O 1
ATOM 590 N N . VAL A 1 74 ? -11.859 42.125 8.992 1 90.25 74 VAL A N 1
ATOM 591 C CA . VAL A 1 74 ? -12.344 41 8.195 1 90.25 74 VAL A CA 1
ATOM 592 C C . VAL A 1 74 ? -13.5 40.312 8.922 1 90.25 74 VAL A C 1
ATOM 594 O O . VAL A 1 74 ? -13.359 39.875 10.07 1 90.25 74 VAL A O 1
ATOM 597 N N . THR A 1 75 ? -14.656 40.188 8.25 1 89.62 75 THR A N 1
ATOM 598 C CA . THR A 1 75 ? -15.828 39.531 8.82 1 89.62 75 THR A CA 1
ATOM 599 C C . THR A 1 75 ? -15.609 38 8.898 1 89.62 75 THR A C 1
ATOM 601 O O . THR A 1 75 ? -15 37.406 8.008 1 89.62 75 THR A O 1
ATOM 604 N N . PRO A 1 76 ? -16.016 37.5 10.031 1 91.81 76 PRO A N 1
ATOM 605 C CA . PRO A 1 76 ? -15.836 36.062 10.18 1 91.81 76 PRO A CA 1
ATOM 606 C C . PRO A 1 76 ? -16.422 35.281 9.023 1 91.81 76 PRO A C 1
ATOM 608 O O . PRO A 1 76 ? -17.578 35.469 8.648 1 91.81 76 PRO A O 1
ATOM 611 N N . GLY A 1 77 ? -15.695 34.469 8.359 1 87.75 77 GLY A N 1
ATOM 612 C CA . GLY A 1 77 ? -16.062 33.594 7.254 1 87.75 77 GLY A CA 1
ATOM 613 C C . GLY A 1 77 ? -14.961 32.656 6.844 1 87.75 77 GLY A C 1
ATOM 614 O O . GLY A 1 77 ? -13.945 32.531 7.535 1 87.75 77 GLY A O 1
ATOM 615 N N . GLN A 1 78 ? -15.227 31.922 5.816 1 85.12 78 GLN A N 1
ATOM 616 C CA . GLN A 1 78 ? -14.203 31.016 5.309 1 85.12 78 GLN A CA 1
ATOM 617 C C . GLN A 1 78 ? -13.023 31.781 4.723 1 85.12 78 GLN A C 1
ATOM 619 O O . GLN A 1 78 ? -13.211 32.688 3.914 1 85.12 78 GLN A O 1
ATOM 624 N N . PRO A 1 79 ? -11.867 31.453 5.238 1 86.5 79 PRO A N 1
ATOM 625 C CA . PRO A 1 79 ? -10.703 32.188 4.75 1 86.5 79 PRO A CA 1
ATOM 626 C C . PRO A 1 79 ? -10.438 31.969 3.266 1 86.5 79 PRO A C 1
ATOM 628 O O . PRO A 1 79 ? -10.742 30.906 2.732 1 86.5 79 PRO A O 1
ATOM 631 N N . SER A 1 80 ? -9.938 33 2.637 1 78.44 80 SER A N 1
ATOM 632 C CA . SER A 1 80 ? -9.555 32.969 1.229 1 78.44 80 SER A CA 1
ATOM 633 C C . SER A 1 80 ? -8.203 33.656 1.014 1 78.44 80 SER A C 1
ATOM 635 O O . SER A 1 80 ? -7.59 34.125 1.963 1 78.44 80 SER A O 1
ATOM 637 N N . ALA A 1 81 ? -7.707 33.625 -0.183 1 74.5 81 ALA A N 1
ATOM 638 C CA . ALA A 1 81 ? -6.445 34.281 -0.506 1 74.5 81 ALA A CA 1
ATOM 639 C C . ALA A 1 81 ? -6.512 35.75 -0.203 1 74.5 81 ALA A C 1
ATOM 641 O O . ALA A 1 81 ? -5.512 36.375 0.187 1 74.5 81 ALA A O 1
ATOM 642 N N . LEU A 1 82 ? -7.684 36.25 -0.289 1 78.06 82 LEU A N 1
ATOM 643 C CA . LEU A 1 82 ? -7.879 37.656 0.001 1 78.06 82 LEU A CA 1
ATOM 644 C C . LEU A 1 82 ? -7.645 37.938 1.479 1 78.06 82 LEU A C 1
ATOM 646 O O . LEU A 1 82 ? -7.152 39 1.836 1 78.06 82 LEU A O 1
ATOM 650 N N . THR A 1 83 ? -8.078 37 2.256 1 85 83 THR A N 1
ATOM 651 C CA . THR A 1 83 ? -7.855 37.156 3.688 1 85 83 THR A CA 1
ATOM 652 C C . THR A 1 83 ? -6.371 37.312 3.994 1 85 83 THR A C 1
ATOM 654 O O . THR A 1 83 ? -5.98 38.156 4.805 1 85 83 THR A O 1
ATOM 657 N N . LEU A 1 84 ? -5.559 36.594 3.352 1 83.25 84 LEU A N 1
ATOM 658 C CA . LEU A 1 84 ? -4.117 36.656 3.568 1 83.25 84 LEU A CA 1
ATOM 659 C C . LEU A 1 84 ? -3.564 38 3.072 1 83.25 84 LEU A C 1
ATOM 661 O O . LEU A 1 84 ? -2.67 38.562 3.697 1 83.25 84 LEU A O 1
ATOM 665 N N . THR A 1 85 ? -4.062 38.406 2.008 1 80.19 85 THR A N 1
ATOM 666 C CA . THR A 1 85 ? -3.643 39.688 1.48 1 80.19 85 THR A CA 1
ATOM 667 C C . THR A 1 85 ? -4.023 40.812 2.441 1 80.19 85 THR A C 1
ATOM 669 O O . THR A 1 85 ? -3.246 41.75 2.65 1 80.19 85 THR A O 1
ATOM 672 N N . ARG A 1 86 ? -5.176 40.719 2.945 1 86.38 86 ARG A N 1
ATOM 673 C CA . ARG A 1 86 ? -5.633 41.719 3.904 1 86.38 86 ARG A CA 1
ATOM 674 C C . ARG A 1 86 ? -4.754 41.719 5.152 1 86.38 86 ARG A C 1
ATOM 676 O O . ARG A 1 86 ? -4.492 42.781 5.73 1 86.38 86 ARG A O 1
ATOM 683 N N . ILE A 1 87 ? -4.359 40.594 5.52 1 89.81 87 ILE A N 1
ATOM 684 C CA . ILE A 1 87 ? -3.49 40.5 6.688 1 89.81 87 ILE A CA 1
ATOM 685 C C . ILE A 1 87 ? -2.162 41.188 6.398 1 89.81 87 ILE A C 1
ATOM 687 O O . ILE A 1 87 ? -1.635 41.906 7.246 1 89.81 87 ILE A O 1
ATOM 691 N N . ASN A 1 88 ? -1.674 41.062 5.258 1 83.56 88 ASN A N 1
ATOM 692 C CA . ASN A 1 88 ? -0.418 41.688 4.871 1 83.56 88 ASN A CA 1
ATOM 693 C C . ASN A 1 88 ? -0.545 43.219 4.84 1 83.56 88 ASN A C 1
ATOM 695 O O . ASN A 1 88 ? 0.428 43.938 5.082 1 83.56 88 ASN A O 1
ATOM 699 N N . ASN A 1 89 ? -1.72 43.656 4.617 1 86.06 89 ASN A N 1
ATOM 700 C CA . ASN A 1 89 ? -1.934 45.094 4.461 1 86.06 89 ASN A CA 1
ATOM 701 C C . ASN A 1 89 ? -2.264 45.75 5.793 1 86.06 89 ASN A C 1
ATOM 703 O O . ASN A 1 89 ? -2.449 46.969 5.855 1 86.06 89 ASN A O 1
ATOM 707 N N . ILE A 1 90 ? -2.328 45.031 6.816 1 90.44 90 ILE A N 1
ATOM 708 C CA . ILE A 1 90 ? -2.65 45.625 8.117 1 90.44 90 ILE A CA 1
ATOM 709 C C . ILE A 1 90 ? -1.569 46.625 8.516 1 90.44 90 ILE A C 1
ATOM 711 O O . ILE A 1 90 ? -1.842 47.562 9.242 1 90.44 90 ILE A O 1
ATOM 715 N N . LYS A 1 91 ? -0.339 46.469 8.062 1 87.56 91 LYS A N 1
ATOM 716 C CA . LYS A 1 91 ? 0.773 47.344 8.383 1 87.56 91 LYS A CA 1
ATOM 717 C C . LYS A 1 91 ? 0.461 48.812 7.98 1 87.56 91 LYS A C 1
ATOM 719 O O . LYS A 1 91 ? 0.992 49.75 8.57 1 87.56 91 LYS A O 1
ATOM 724 N N . GLN A 1 92 ? -0.423 48.938 7.016 1 83.12 92 GLN A N 1
ATOM 725 C CA . GLN A 1 92 ? -0.775 50.281 6.527 1 83.12 92 GLN A CA 1
ATOM 726 C C . GLN A 1 92 ? -1.746 50.969 7.48 1 83.12 92 GLN A C 1
ATOM 728 O O . GLN A 1 92 ? -1.929 52.188 7.406 1 83.12 92 GLN A O 1
ATOM 733 N N . HIS A 1 93 ? -2.293 50.219 8.422 1 83.31 93 HIS A N 1
ATOM 734 C CA . HIS A 1 93 ? -3.295 50.781 9.32 1 83.31 93 HIS A CA 1
ATOM 735 C C . HIS A 1 93 ? -2.709 51.062 10.703 1 83.31 93 HIS A C 1
ATOM 737 O O . HIS A 1 93 ? -3.449 51.219 11.672 1 83.31 93 HIS A O 1
ATOM 743 N N . LEU A 1 94 ? -1.424 51.125 10.75 1 85.31 94 LEU A N 1
ATOM 744 C CA . LEU A 1 94 ? -0.773 51.469 12.008 1 85.31 94 LEU A CA 1
ATOM 745 C C . LEU A 1 94 ? -1.067 52.938 12.383 1 85.31 94 LEU A C 1
ATOM 747 O O . LEU A 1 94 ? -0.952 53.812 11.547 1 85.31 94 LEU A O 1
ATOM 751 N N . THR A 1 95 ? -1.511 53.125 13.633 1 80.56 95 THR A N 1
ATOM 752 C CA . THR A 1 95 ? -1.901 54.469 14.094 1 80.56 95 THR A CA 1
ATOM 753 C C . THR A 1 95 ? -0.671 55.312 14.383 1 80.56 95 THR A C 1
ATOM 755 O O . THR A 1 95 ? 0.323 54.812 14.914 1 80.56 95 THR A O 1
ATOM 758 N N . LYS A 1 96 ? -0.601 56.562 13.914 1 71.12 96 LYS A N 1
ATOM 759 C CA . LYS A 1 96 ? 0.525 57.469 14.086 1 71.12 96 LYS A CA 1
ATOM 760 C C . LYS A 1 96 ? 0.407 58.25 15.398 1 71.12 96 LYS A C 1
ATOM 762 O O . LYS A 1 96 ? 1.418 58.625 16 1 71.12 96 LYS A O 1
ATOM 767 N N . PHE A 1 97 ? -0.842 58.562 15.812 1 64.88 97 PHE A N 1
ATOM 768 C CA . PHE A 1 97 ? -0.916 59.5 16.906 1 64.88 97 PHE A CA 1
ATOM 769 C C . PHE A 1 97 ? -1.296 58.844 18.219 1 64.88 97 PHE A C 1
ATOM 771 O O . PHE A 1 97 ? -2.068 57.875 18.219 1 64.88 97 PHE A O 1
ATOM 778 N N . VAL A 1 98 ? -0.497 59.062 19.375 1 59.59 98 VAL A N 1
ATOM 779 C CA . VAL A 1 98 ? -0.545 58.5 20.734 1 59.59 98 VAL A CA 1
ATOM 780 C C . VAL A 1 98 ? -1.786 59 21.453 1 59.59 98 VAL A C 1
ATOM 782 O O . VAL A 1 98 ? -1.8 60.156 21.953 1 59.59 98 VAL A O 1
ATOM 785 N N . LYS A 1 99 ? -2.869 59.25 20.859 1 56.19 99 LYS A N 1
ATOM 786 C CA . LYS A 1 99 ? -3.939 59.75 21.719 1 56.19 99 LYS A CA 1
ATOM 787 C C . LYS A 1 99 ? -4.559 58.625 22.531 1 56.19 99 LYS A C 1
ATOM 789 O O . LYS A 1 99 ? -4.41 57.438 22.188 1 56.19 99 LYS A O 1
ATOM 794 N N . PRO A 1 100 ? -5.23 59.031 23.75 1 56.75 100 PRO A N 1
ATOM 795 C CA . PRO A 1 100 ? -5.91 58.062 24.594 1 56.75 100 PRO A CA 1
ATOM 796 C C . PRO A 1 100 ? -6.801 57.125 23.781 1 56.75 100 PRO A C 1
ATOM 798 O O . PRO A 1 100 ? -7.582 57.562 22.938 1 56.75 100 PRO A O 1
ATOM 801 N N . PHE A 1 101 ? -6.387 55.906 23.562 1 58.88 101 PHE A N 1
ATOM 802 C CA . PHE A 1 101 ? -7.102 54.969 22.719 1 58.88 101 PHE A CA 1
ATOM 803 C C . PHE A 1 101 ? -8.32 54.406 23.438 1 58.88 101 PHE A C 1
ATOM 805 O O . PHE A 1 101 ? -8.234 54 24.594 1 58.88 101 PHE A O 1
ATOM 812 N N . LYS A 1 102 ? -9.57 54.812 23.078 1 59.91 102 LYS A N 1
ATOM 813 C CA . LYS A 1 102 ? -10.766 54.219 23.625 1 59.91 102 LYS A CA 1
ATOM 814 C C . LYS A 1 102 ? -10.828 52.719 23.266 1 59.91 102 LYS A C 1
ATOM 816 O O . LYS A 1 102 ? -11.367 51.906 24.031 1 59.91 102 LYS A O 1
ATOM 821 N N . GLY A 1 103 ? -10.273 52.25 22.25 1 70 103 GLY A N 1
ATOM 822 C CA . GLY A 1 103 ? -10.281 50.844 21.922 1 70 103 GLY A CA 1
ATOM 823 C C . GLY A 1 103 ? -9.117 50.094 22.531 1 70 103 GLY A C 1
ATOM 824 O O . GLY A 1 103 ? -8.102 49.844 21.875 1 70 103 GLY A O 1
ATOM 825 N N . ASP A 1 104 ? -9.328 49.625 23.875 1 81.5 104 ASP A N 1
ATOM 826 C CA . ASP A 1 104 ? -8.273 48.969 24.641 1 81.5 104 ASP A CA 1
ATOM 827 C C . ASP A 1 104 ? -8.367 47.438 24.547 1 81.5 104 ASP A C 1
ATOM 829 O O . ASP A 1 104 ? -9.156 46.906 23.75 1 81.5 104 ASP A O 1
ATOM 833 N N . LEU A 1 105 ? -7.43 46.844 25.203 1 88.62 105 LEU A N 1
ATOM 834 C CA . LEU A 1 105 ? -7.289 45.375 25.141 1 88.62 105 LEU A CA 1
ATOM 835 C C . LEU A 1 105 ? -8.555 44.688 25.625 1 88.62 105 LEU A C 1
ATOM 837 O O . LEU A 1 105 ? -9.055 43.75 24.984 1 88.62 105 LEU A O 1
ATOM 841 N N . LEU A 1 106 ? -9.141 45.156 26.734 1 90.25 106 LEU A N 1
ATOM 842 C CA . LEU A 1 106 ? -10.328 44.531 27.281 1 90.25 106 LEU A CA 1
ATOM 843 C C . LEU A 1 106 ? -11.531 44.719 26.359 1 90.25 106 LEU A C 1
ATOM 845 O O . LEU A 1 106 ? -12.32 43.812 26.141 1 90.25 106 LEU A O 1
ATOM 849 N N . SER A 1 107 ? -11.695 45.906 25.859 1 89 107 SER A N 1
ATOM 850 C CA . SER A 1 107 ? -12.789 46.188 24.938 1 89 107 SER A CA 1
ATOM 851 C C . SER A 1 107 ? -12.703 45.312 23.688 1 89 107 SER A C 1
ATOM 853 O O . SER A 1 107 ? -13.727 44.906 23.156 1 89 107 SER A O 1
ATOM 855 N N . ALA A 1 108 ? -11.508 45.094 23.234 1 92.12 108 ALA A N 1
ATOM 856 C CA . ALA A 1 108 ? -11.32 44.25 22.078 1 92.12 108 ALA A CA 1
ATOM 857 C C . ALA A 1 108 ? -11.758 42.812 22.375 1 92.12 108 ALA A C 1
ATOM 859 O O . ALA A 1 108 ? -12.414 42.156 21.547 1 92.12 108 ALA A O 1
ATOM 860 N N . ILE A 1 109 ? -11.352 42.281 23.531 1 94.12 109 ILE A N 1
ATOM 861 C CA . ILE A 1 109 ? -11.727 40.938 23.938 1 94.12 109 ILE A CA 1
ATOM 862 C C . ILE A 1 109 ? -13.25 40.812 24.016 1 94.12 109 ILE A C 1
ATOM 864 O O . ILE A 1 109 ? -13.828 39.844 23.547 1 94.12 109 ILE A O 1
ATOM 868 N N . ILE A 1 110 ? -13.859 41.844 24.625 1 92.69 110 ILE A N 1
ATOM 869 C CA . ILE A 1 110 ? -15.305 41.844 24.781 1 92.69 110 ILE A CA 1
ATOM 870 C C . ILE A 1 110 ? -15.969 41.844 23.406 1 92.69 110 ILE A C 1
ATOM 872 O O . ILE A 1 110 ? -16.922 41.094 23.172 1 92.69 110 ILE A O 1
ATOM 876 N N . LEU A 1 111 ? -15.469 42.688 22.562 1 91.69 111 LEU A N 1
ATOM 877 C CA . LEU A 1 111 ? -16.031 42.781 21.219 1 91.69 111 LEU A CA 1
ATOM 878 C C . LEU A 1 111 ? -15.891 41.438 20.5 1 91.69 111 LEU A C 1
ATOM 880 O O . LEU A 1 111 ? -16.812 41 19.781 1 91.69 111 LEU A O 1
ATOM 884 N N . CYS A 1 112 ? -14.75 40.844 20.562 1 94.38 112 CYS A N 1
ATOM 885 C CA . CYS A 1 112 ? -14.531 39.562 19.891 1 94.38 112 CYS A CA 1
ATOM 886 C C . CYS A 1 112 ? -15.516 38.5 20.391 1 94.38 112 CYS A C 1
ATOM 888 O O . CYS A 1 112 ? -16.078 37.75 19.594 1 94.38 112 CYS A O 1
ATOM 890 N N . ASN A 1 113 ? -15.633 38.438 21.688 1 94 113 ASN A N 1
ATOM 891 C CA . ASN A 1 113 ? -16.578 37.5 22.25 1 94 113 ASN A CA 1
ATOM 892 C C . ASN A 1 113 ? -18 37.75 21.781 1 94 113 ASN A C 1
ATOM 894 O O . ASN A 1 113 ? -18.75 36.812 21.484 1 94 113 ASN A O 1
ATOM 898 N N . HIS A 1 114 ? -18.312 39 21.719 1 91.12 114 HIS A N 1
ATOM 899 C CA . HIS A 1 114 ? -19.625 39.406 21.234 1 91.12 114 HIS A CA 1
ATOM 900 C C . HIS A 1 114 ? -19.828 39.031 19.766 1 91.12 114 HIS A C 1
ATOM 902 O O . HIS A 1 114 ? -20.875 38.531 19.391 1 91.12 114 HIS A O 1
ATOM 908 N N . LEU A 1 115 ? -18.875 39.312 19 1 91.56 115 LEU A N 1
ATOM 909 C CA . LEU A 1 115 ? -18.938 39 17.578 1 91.56 115 LEU A CA 1
ATOM 910 C C . LEU A 1 115 ? -19.094 37.5 17.375 1 91.56 115 LEU A C 1
ATOM 912 O O . LEU A 1 115 ? -19.797 37.062 16.453 1 91.56 115 LEU A O 1
ATOM 916 N N . MET A 1 116 ? -18.391 36.688 18.141 1 93.69 116 MET A N 1
ATOM 917 C CA . MET A 1 116 ? -18.5 35.219 18.062 1 93.69 116 MET A CA 1
ATOM 918 C C . MET A 1 116 ? -19.922 34.781 18.375 1 93.69 116 MET A C 1
ATOM 920 O O . MET A 1 116 ? -20.469 33.906 17.719 1 93.69 116 MET A O 1
ATOM 924 N N . GLY A 1 117 ? -20.516 35.375 19.344 1 89.19 117 GLY A N 1
ATOM 925 C CA . GLY A 1 117 ? -21.891 35.062 19.703 1 89.19 117 GLY A CA 1
ATOM 926 C C . GLY A 1 117 ? -22.891 35.406 18.625 1 89.19 117 GLY A C 1
ATOM 927 O O . GLY A 1 117 ? -23.828 34.656 18.359 1 89.19 117 GLY A O 1
ATOM 928 N N . GLU A 1 118 ? -22.656 36.5 18.078 1 88.5 118 GLU A N 1
ATOM 929 C CA . GLU A 1 118 ? -23.547 36.969 17.031 1 88.5 118 GLU A CA 1
ATOM 930 C C . GLU A 1 118 ? -23.453 36.094 15.781 1 88.5 118 GLU A C 1
ATOM 932 O O . GLU A 1 118 ? -24.453 35.812 15.133 1 88.5 118 GLU A O 1
ATOM 937 N N . THR A 1 119 ? -22.281 35.781 15.414 1 88.25 119 THR A N 1
ATOM 938 C CA . THR A 1 119 ? -22.047 35 14.211 1 88.25 119 THR A CA 1
ATOM 939 C C . THR A 1 119 ? -22.547 33.562 14.398 1 88.25 119 THR A C 1
ATOM 941 O O . THR A 1 119 ? -23.125 32.969 13.477 1 88.25 119 THR A O 1
ATOM 944 N N . LEU A 1 120 ? -22.266 32.906 15.539 1 87.19 120 LEU A N 1
ATOM 945 C CA . LEU A 1 120 ? -22.578 31.484 15.727 1 87.19 120 LEU A CA 1
ATOM 946 C C . LEU A 1 120 ? -23.984 31.297 16.297 1 87.19 120 LEU A C 1
ATOM 948 O O . LEU A 1 120 ? -24.594 30.234 16.125 1 87.19 120 LEU A O 1
ATOM 952 N N . THR A 1 121 ? -24.609 32.344 16.75 1 80.88 121 THR A N 1
ATOM 953 C CA . THR A 1 121 ? -25.938 32.281 17.344 1 80.88 121 THR A CA 1
ATOM 954 C C . THR A 1 121 ? -26.094 31 18.188 1 80.88 121 THR A C 1
ATOM 956 O O . THR A 1 121 ? -25.562 30.922 19.297 1 80.88 121 THR A O 1
ATOM 959 N N . ASN A 1 122 ? -26.688 29.781 17.484 1 75 122 ASN A N 1
ATOM 960 C CA . ASN A 1 122 ? -26.938 28.547 18.219 1 75 122 ASN A CA 1
ATOM 961 C C . ASN A 1 122 ? -26.062 27.406 17.734 1 75 122 ASN A C 1
ATOM 963 O O . ASN A 1 122 ? -26.234 26.25 18.141 1 75 122 ASN A O 1
ATOM 967 N N . LYS A 1 123 ? -25.094 27.812 16.984 1 80.12 123 LYS A N 1
ATOM 968 C CA . LYS A 1 123 ? -24.25 26.75 16.484 1 80.12 123 LYS A CA 1
ATOM 969 C C . LYS A 1 123 ? -23.172 26.359 17.5 1 80.12 123 LYS A C 1
ATOM 971 O O . LYS A 1 123 ? -22.609 27.219 18.172 1 80.12 123 LYS A O 1
ATOM 976 N N . LYS A 1 124 ? -23.062 25.094 17.703 1 85 124 LYS A N 1
ATOM 977 C CA . LYS A 1 124 ? -22.047 24.578 18.625 1 85 124 LYS A CA 1
ATOM 978 C C . LYS A 1 124 ? -20.703 24.453 17.922 1 85 124 LYS A C 1
ATOM 980 O O . LYS A 1 124 ? -20.359 23.391 17.391 1 85 124 LYS A O 1
ATOM 985 N N . TRP A 1 125 ? -19.906 25.547 17.844 1 89.56 125 TRP A N 1
ATOM 986 C CA . TRP A 1 125 ? -18.562 25.594 17.266 1 89.56 125 TRP A CA 1
ATOM 987 C C . TRP A 1 125 ? -17.516 25.859 18.344 1 89.56 125 TRP A C 1
ATOM 989 O O . TRP A 1 125 ? -17.812 26.453 19.375 1 89.56 125 TRP A O 1
ATOM 999 N N . THR A 1 126 ? -16.406 25.312 18.109 1 91.19 126 THR A N 1
ATOM 1000 C CA . THR A 1 126 ? -15.289 25.688 18.953 1 91.19 126 THR A CA 1
ATOM 1001 C C . THR A 1 126 ? -14.898 27.141 18.734 1 91.19 126 THR A C 1
ATOM 1003 O O . THR A 1 126 ? -14.766 27.578 17.594 1 91.19 126 THR A O 1
ATOM 1006 N N . ARG A 1 127 ? -14.883 27.906 19.828 1 93.94 127 ARG A N 1
ATOM 1007 C CA . ARG A 1 127 ? -14.594 29.328 19.766 1 93.94 127 ARG A CA 1
ATOM 1008 C C . ARG A 1 127 ? -13.172 29.625 20.234 1 93.94 127 ARG A C 1
ATOM 1010 O O . ARG A 1 127 ? -12.781 29.234 21.328 1 93.94 127 ARG A O 1
ATOM 1017 N N . LYS A 1 128 ? -12.43 30.344 19.391 1 95.62 128 LYS A N 1
ATOM 1018 C CA . LYS A 1 128 ? -11.055 30.688 19.719 1 95.62 128 LYS A CA 1
ATOM 1019 C C . LYS A 1 128 ? -10.766 32.156 19.438 1 95.62 128 LYS A C 1
ATOM 1021 O O . LYS A 1 128 ? -11.18 32.688 18.406 1 95.62 128 LYS A O 1
ATOM 1026 N N . ILE A 1 129 ? -10.117 32.844 20.375 1 96.5 129 ILE A N 1
ATOM 1027 C CA . ILE A 1 129 ? -9.656 34.219 20.203 1 96.5 129 ILE A CA 1
ATOM 1028 C C . ILE A 1 129 ? -8.133 34.281 20.281 1 96.5 129 ILE A C 1
ATOM 1030 O O . ILE A 1 129 ? -7.531 33.719 21.203 1 96.5 129 ILE A O 1
ATOM 1034 N N . VAL A 1 130 ? -7.543 34.875 19.297 1 97.12 130 VAL A N 1
ATOM 1035 C CA . VAL A 1 130 ? -6.098 35.062 19.297 1 97.12 130 VAL A CA 1
ATOM 1036 C C . VAL A 1 130 ? -5.777 36.562 19.328 1 97.12 130 VAL A C 1
ATOM 1038 O O . VAL A 1 130 ? -6.211 37.312 18.453 1 97.12 130 VAL A O 1
ATOM 1041 N N . ILE A 1 131 ? -5.016 36.969 20.312 1 96.94 131 ILE A N 1
ATOM 1042 C CA . ILE A 1 131 ? -4.676 38.375 20.469 1 96.94 131 ILE A CA 1
ATOM 1043 C C . ILE A 1 131 ? -3.184 38.594 20.219 1 96.94 131 ILE A C 1
ATOM 1045 O O . ILE A 1 131 ? -2.357 37.812 20.719 1 96.94 131 ILE A O 1
ATOM 1049 N N . VAL A 1 132 ? -2.881 39.531 19.391 1 96.81 132 VAL A N 1
ATOM 1050 C CA . VAL A 1 132 ? -1.498 39.906 19.141 1 96.81 132 VAL A CA 1
ATOM 1051 C C . VAL A 1 132 ? -1.263 41.344 19.656 1 96.81 132 VAL A C 1
ATOM 1053 O O . VAL A 1 132 ? -1.879 42.281 19.172 1 96.81 132 VAL A O 1
ATOM 1056 N N . THR A 1 133 ? -0.375 41.5 20.672 1 95 133 THR A N 1
ATOM 1057 C CA . THR A 1 133 ? -0.171 42.812 21.297 1 95 133 THR A CA 1
ATOM 1058 C C . THR A 1 133 ? 1.212 42.875 21.922 1 95 133 THR A C 1
ATOM 1060 O O . THR A 1 133 ? 1.832 41.875 22.219 1 95 133 THR A O 1
ATOM 1063 N N . ASP A 1 134 ? 1.735 44.125 22.062 1 91.5 134 ASP A N 1
ATOM 1064 C CA . ASP A 1 134 ? 2.957 44.344 22.828 1 91.5 134 ASP A CA 1
ATOM 1065 C C . ASP A 1 134 ? 2.641 44.688 24.281 1 91.5 134 ASP A C 1
ATOM 1067 O O . ASP A 1 134 ? 3.543 44.75 25.125 1 91.5 134 ASP A O 1
ATOM 1071 N N . GLY A 1 135 ? 1.328 44.906 24.594 1 88.62 135 GLY A N 1
ATOM 1072 C CA . GLY A 1 135 ? 0.901 45.188 25.969 1 88.62 135 GLY A CA 1
ATOM 1073 C C . GLY A 1 135 ? 1.299 46.594 26.438 1 88.62 135 GLY A C 1
ATOM 1074 O O . GLY A 1 135 ? 1.272 46.844 27.641 1 88.62 135 GLY A O 1
ATOM 1075 N N . ASP A 1 136 ? 1.691 47.469 25.531 1 86.56 136 ASP A N 1
ATOM 1076 C CA . ASP A 1 136 ? 2.201 48.781 25.922 1 86.56 136 ASP A CA 1
ATOM 1077 C C . ASP A 1 136 ? 1.103 49.844 25.844 1 86.56 136 ASP A C 1
ATOM 1079 O O . ASP A 1 136 ? 1.379 51.031 25.953 1 86.56 136 ASP A O 1
ATOM 1083 N N . THR A 1 137 ? -0.065 49.406 25.672 1 81.69 137 THR A N 1
ATOM 1084 C CA . THR A 1 137 ? -1.173 50.344 25.625 1 81.69 137 THR A CA 1
ATOM 1085 C C . THR A 1 137 ? -1.97 50.344 26.922 1 81.69 137 THR A C 1
ATOM 1087 O O . THR A 1 137 ? -2.205 49.281 27.5 1 81.69 137 THR A O 1
ATOM 1090 N N . GLU A 1 138 ? -2.316 51.562 27.406 1 82.06 138 GLU A N 1
ATOM 1091 C CA . GLU A 1 138 ? -3.096 51.656 28.625 1 82.06 138 GLU A CA 1
ATOM 1092 C C . GLU A 1 138 ? -4.48 51.031 28.469 1 82.06 138 GLU A C 1
ATOM 1094 O O . GLU A 1 138 ? -5.168 51.312 27.469 1 82.06 138 GLU A O 1
ATOM 1099 N N . THR A 1 139 ? -4.797 50.219 29.391 1 86.69 139 THR A N 1
ATOM 1100 C CA . THR A 1 139 ? -6.07 49.5 29.328 1 86.69 139 THR A CA 1
ATOM 1101 C C . THR A 1 139 ? -6.816 49.594 30.656 1 86.69 139 THR A C 1
ATOM 1103 O O . THR A 1 139 ? -6.207 49.531 31.719 1 86.69 139 THR A O 1
ATOM 1106 N N . ASP A 1 140 ? -8.141 49.875 30.531 1 85.62 140 ASP A N 1
ATOM 1107 C CA . ASP A 1 140 ? -9.023 49.844 31.703 1 85.62 140 ASP A CA 1
ATOM 1108 C C . ASP A 1 140 ? -9.516 48.406 31.953 1 85.62 140 ASP A C 1
ATOM 1110 O O . ASP A 1 140 ? -10.391 47.938 31.25 1 85.62 140 ASP A O 1
ATOM 1114 N N . TRP A 1 141 ? -9.055 47.812 33.031 1 89.38 141 TRP A N 1
ATOM 1115 C CA . TRP A 1 141 ? -9.344 46.406 33.281 1 89.38 141 TRP A CA 1
ATOM 1116 C C . TRP A 1 141 ? -10.539 46.25 34.219 1 89.38 141 TRP A C 1
ATOM 1118 O O . TRP A 1 141 ? -10.758 45.188 34.781 1 89.38 141 TRP A O 1
ATOM 1128 N N . ASN A 1 142 ? -11.266 47.312 34.25 1 87.88 142 ASN A N 1
ATOM 1129 C CA . ASN A 1 142 ? -12.477 47.188 35.062 1 87.88 142 ASN A CA 1
ATOM 1130 C C . ASN A 1 142 ? -13.461 46.188 34.438 1 87.88 142 ASN A C 1
ATOM 1132 O O . ASN A 1 142 ? -13.859 46.344 33.281 1 87.88 142 ASN A O 1
ATOM 1136 N N . GLY A 1 143 ? -13.805 45.062 35.094 1 90.62 143 GLY A N 1
ATOM 1137 C CA . GLY A 1 143 ? -14.766 44.094 34.625 1 90.62 143 GLY A CA 1
ATOM 1138 C C . GLY A 1 143 ? -14.125 42.906 33.938 1 90.62 143 GLY A C 1
ATOM 1139 O O . GLY A 1 143 ? -14.812 42.094 33.312 1 90.62 143 GLY A O 1
ATOM 1140 N N . TRP A 1 144 ? -12.82 42.781 34.062 1 92.56 144 TRP A N 1
ATOM 1141 C CA . TRP A 1 144 ? -12.148 41.719 33.344 1 92.56 144 TRP A CA 1
ATOM 1142 C C . TRP A 1 144 ? -12.531 40.344 33.906 1 92.56 144 TRP A C 1
ATOM 1144 O O . TRP A 1 144 ? -12.609 39.375 33.188 1 92.56 144 TRP A O 1
ATOM 1154 N N . LYS A 1 145 ? -12.836 40.25 35.219 1 93.75 145 LYS A N 1
ATOM 1155 C CA . LYS A 1 145 ? -13.242 39 35.844 1 93.75 145 LYS A CA 1
ATOM 1156 C C . LYS A 1 145 ? -14.602 38.562 35.312 1 93.75 145 LYS A C 1
ATOM 1158 O O . LYS A 1 145 ? -14.812 37.344 35.094 1 93.75 145 LYS A O 1
ATOM 1163 N N . ASP A 1 146 ? -15.453 39.562 35.188 1 94.06 146 ASP A N 1
ATOM 1164 C CA . ASP A 1 146 ? -16.766 39.219 34.656 1 94.06 146 ASP A CA 1
ATOM 1165 C C . ASP A 1 146 ? -16.656 38.719 33.219 1 94.06 146 ASP A C 1
ATOM 1167 O O . ASP A 1 146 ? -17.359 37.812 32.812 1 94.06 146 ASP A O 1
ATOM 1171 N N . GLN A 1 147 ? -15.836 39.344 32.5 1 93.62 147 GLN A N 1
ATOM 1172 C CA . GLN A 1 147 ? -15.625 38.938 31.125 1 93.62 147 GLN A CA 1
ATOM 1173 C C . GLN A 1 147 ? -15.023 37.531 31.062 1 93.62 147 GLN A C 1
ATOM 1175 O O . GLN A 1 147 ? -15.398 36.719 30.203 1 93.62 147 GLN A O 1
ATOM 1180 N N . ARG A 1 148 ? -14.062 37.219 31.875 1 94 148 ARG A N 1
ATOM 1181 C CA . ARG A 1 148 ? -13.461 35.906 31.938 1 94 148 ARG A CA 1
ATOM 1182 C C . ARG A 1 148 ? -14.516 34.844 32.219 1 94 148 ARG A C 1
ATOM 1184 O O . ARG A 1 148 ? -14.5 33.75 31.625 1 94 148 ARG A O 1
ATOM 1191 N N . GLU A 1 149 ? -15.398 35.156 33.156 1 94.19 149 GLU A N 1
ATOM 1192 C CA . GLU A 1 149 ? -16.453 34.188 33.5 1 94.19 149 GLU A CA 1
ATOM 1193 C C . GLU A 1 149 ? -17.406 33.969 32.344 1 94.19 149 GLU A C 1
ATOM 1195 O O . GLU A 1 149 ? -17.875 32.844 32.094 1 94.19 149 GLU A O 1
ATOM 1200 N N . LYS A 1 150 ? -17.703 35.031 31.703 1 93.62 150 LYS A N 1
ATOM 1201 C CA . LYS A 1 150 ? -18.547 34.906 30.516 1 93.62 150 LYS A CA 1
ATOM 1202 C C . LYS A 1 150 ? -17.875 34.031 29.453 1 93.62 150 LYS A C 1
ATOM 1204 O O . LYS A 1 150 ? -18.531 33.188 28.844 1 93.62 150 LYS A O 1
ATOM 1209 N N . MET A 1 151 ? -16.672 34.219 29.234 1 94.5 151 MET A N 1
ATOM 1210 C CA . MET A 1 151 ? -15.922 33.438 28.266 1 94.5 151 MET A CA 1
ATOM 1211 C C . MET A 1 151 ? -15.852 31.953 28.688 1 94.5 151 MET A C 1
ATOM 1213 O O . MET A 1 151 ? -15.867 31.062 27.828 1 94.5 151 MET A O 1
ATOM 1217 N N . ARG A 1 152 ? -15.703 31.75 29.906 1 93.12 152 ARG A N 1
ATOM 1218 C CA . ARG A 1 152 ? -15.688 30.375 30.422 1 93.12 152 ARG A CA 1
ATOM 1219 C C . ARG A 1 152 ? -17 29.672 30.125 1 93.12 152 ARG A C 1
ATOM 1221 O O . ARG A 1 152 ? -17.016 28.516 29.719 1 93.12 152 ARG A O 1
ATOM 1228 N N . MET A 1 153 ? -18.109 30.406 30.328 1 89.44 153 MET A N 1
ATOM 1229 C CA . MET A 1 153 ? -19.422 29.844 30.062 1 89.44 153 MET A CA 1
ATOM 1230 C C . MET A 1 153 ? -19.609 29.562 28.578 1 89.44 153 MET A C 1
ATOM 1232 O O . MET A 1 153 ? -20.266 28.594 28.203 1 89.44 153 MET A O 1
ATOM 1236 N N . ASP A 1 154 ? -19.031 30.453 27.781 1 90.31 154 ASP A N 1
ATOM 1237 C CA . ASP A 1 154 ? -19.141 30.281 26.328 1 90.31 154 ASP A CA 1
ATOM 1238 C C . ASP A 1 154 ? -18.094 29.297 25.812 1 90.31 154 ASP A C 1
ATOM 1240 O O . ASP A 1 154 ? -18.078 28.969 24.625 1 90.31 154 ASP A O 1
ATOM 1244 N N . GLN A 1 155 ? -17.188 28.828 26.656 1 90.62 155 GLN A N 1
ATOM 1245 C CA . GLN A 1 155 ? -16.125 27.875 26.328 1 90.62 155 GLN A CA 1
ATOM 1246 C C . GLN A 1 155 ? -15.195 28.453 25.25 1 90.62 155 GLN A C 1
ATOM 1248 O O . GLN A 1 155 ? -14.906 27.781 24.266 1 90.62 155 GLN A O 1
ATOM 1253 N N . VAL A 1 156 ? -14.734 29.641 25.406 1 94 156 VAL A N 1
ATOM 1254 C CA . VAL A 1 156 ? -13.844 30.312 24.469 1 94 156 VAL A CA 1
ATOM 1255 C C . VAL A 1 156 ? -12.391 30.062 24.875 1 94 156 VAL A C 1
ATOM 1257 O O . VAL A 1 156 ? -12.047 30.062 26.062 1 94 156 VAL A O 1
ATOM 1260 N N . THR A 1 157 ? -11.633 29.703 23.922 1 95.56 157 THR A N 1
ATOM 1261 C CA . THR A 1 157 ? -10.188 29.594 24.125 1 95.56 157 THR A CA 1
ATOM 1262 C C . THR A 1 157 ? -9.492 30.906 23.781 1 95.56 157 THR A C 1
ATOM 1264 O O . THR A 1 157 ? -9.758 31.5 22.734 1 95.56 157 THR A O 1
ATOM 1267 N N . LEU A 1 158 ? -8.633 31.359 24.656 1 95.88 158 LEU A N 1
ATOM 1268 C CA . LEU A 1 158 ? -7.902 32.625 24.469 1 95.88 158 LEU A CA 1
ATOM 1269 C C . LEU A 1 158 ? -6.406 32.344 24.328 1 95.88 158 LEU A C 1
ATOM 1271 O O . LEU A 1 158 ? -5.785 31.781 25.234 1 95.88 158 LEU A O 1
ATOM 1275 N N . ASN A 1 159 ? -5.863 32.688 23.219 1 95.81 159 ASN A N 1
ATOM 1276 C CA . ASN A 1 159 ? -4.422 32.625 22.984 1 95.81 159 ASN A CA 1
ATOM 1277 C C . ASN A 1 159 ? -3.824 34.031 22.797 1 95.81 159 ASN A C 1
ATOM 1279 O O . ASN A 1 159 ? -4.168 34.719 21.844 1 95.81 159 ASN A O 1
ATOM 1283 N N . VAL A 1 160 ? -2.918 34.375 23.688 1 95.94 160 VAL A N 1
ATOM 1284 C CA . VAL A 1 160 ? -2.303 35.688 23.625 1 95.94 160 VAL A CA 1
ATOM 1285 C C . VAL A 1 160 ? -0.869 35.562 23.109 1 95.94 160 VAL A C 1
ATOM 1287 O O . VAL A 1 160 ? -0.068 34.812 23.656 1 95.94 160 VAL A O 1
ATOM 1290 N N . VAL A 1 161 ? -0.622 36.25 22.047 1 96.25 161 VAL A N 1
ATOM 1291 C CA . VAL A 1 161 ? 0.732 36.406 21.516 1 96.25 161 VAL A CA 1
ATOM 1292 C C . VAL A 1 161 ? 1.308 37.75 21.922 1 96.25 161 VAL A C 1
ATOM 1294 O O . VAL A 1 161 ? 1.028 38.781 21.281 1 96.25 161 VAL A O 1
ATOM 1297 N N . GLY A 1 162 ? 2.146 37.688 22.906 1 94.38 162 GLY A N 1
ATOM 1298 C CA . GLY A 1 162 ? 2.691 38.906 23.453 1 94.38 162 GLY A CA 1
ATOM 1299 C C . GLY A 1 162 ? 4.102 39.219 22.984 1 94.38 162 GLY A C 1
ATOM 1300 O O . GLY A 1 162 ? 5.012 38.406 23.188 1 94.38 162 GLY A O 1
ATOM 1301 N N . LEU A 1 163 ? 4.285 40.344 22.359 1 93 163 LEU A N 1
ATOM 1302 C CA . LEU A 1 163 ? 5.621 40.781 21.953 1 93 163 LEU A CA 1
ATOM 1303 C C . LEU A 1 163 ? 6.477 41.125 23.172 1 93 163 LEU A C 1
ATOM 1305 O O . LEU A 1 163 ? 6.137 42.031 23.938 1 93 163 LEU A O 1
ATOM 1309 N N . ASP A 1 164 ? 7.465 40.375 23.453 1 89.19 164 ASP A N 1
ATOM 1310 C CA . ASP A 1 164 ? 8.438 40.562 24.531 1 89.19 164 ASP A CA 1
ATOM 1311 C C . ASP A 1 164 ? 7.797 40.281 25.891 1 89.19 164 ASP A C 1
ATOM 1313 O O . ASP A 1 164 ? 8.094 41 26.875 1 89.19 164 ASP A O 1
ATOM 1317 N N . PHE A 1 165 ? 6.754 39.5 25.875 1 91.38 165 PHE A N 1
ATOM 1318 C CA . PHE A 1 165 ? 6.227 39.031 27.156 1 91.38 165 PHE A CA 1
ATOM 1319 C C . PHE A 1 165 ? 7.23 38.094 27.844 1 91.38 165 PHE A C 1
ATOM 1321 O O . PHE A 1 165 ? 8.016 37.406 27.188 1 91.38 165 PHE A O 1
ATOM 1328 N N . ASP A 1 166 ? 7.227 38.094 29.094 1 86.94 166 ASP A N 1
ATOM 1329 C CA . ASP A 1 166 ? 8.219 37.312 29.844 1 86.94 166 ASP A CA 1
ATOM 1330 C C . ASP A 1 166 ? 7.906 35.844 29.797 1 86.94 166 ASP A C 1
ATOM 1332 O O . ASP A 1 166 ? 6.773 35.438 30.047 1 86.94 166 ASP A O 1
ATOM 1336 N N . ASP A 1 167 ? 8.797 35.094 29.328 1 86.75 167 ASP A N 1
ATOM 1337 C CA . ASP A 1 167 ? 8.789 33.625 29.344 1 86.75 167 ASP A CA 1
ATOM 1338 C C . ASP A 1 167 ? 10.141 33.094 29.812 1 86.75 167 ASP A C 1
ATOM 1340 O O . ASP A 1 167 ? 11.062 32.938 29.016 1 86.75 167 ASP A O 1
ATOM 1344 N N . PRO A 1 168 ? 10.227 32.75 30.969 1 81.06 168 PRO A N 1
ATOM 1345 C CA . PRO A 1 168 ? 11.508 32.312 31.5 1 81.06 168 PRO A CA 1
ATOM 1346 C C . PRO A 1 168 ? 11.977 30.984 30.859 1 81.06 168 PRO A C 1
ATOM 1348 O O . PRO A 1 168 ? 13.18 30.766 30.719 1 81.06 168 PRO A O 1
ATOM 1351 N N . GLU A 1 169 ? 11.078 30.203 30.516 1 81.06 169 GLU A N 1
ATOM 1352 C CA . GLU A 1 169 ? 11.453 28.922 29.922 1 81.06 169 GLU A CA 1
ATOM 1353 C C . GLU A 1 169 ? 12.086 29.109 28.547 1 81.06 169 GLU A C 1
ATOM 1355 O O . GLU A 1 169 ? 12.992 28.359 28.172 1 81.06 169 GLU A O 1
ATOM 1360 N N . ALA A 1 170 ? 11.633 30.125 27.844 1 81.25 170 ALA A N 1
ATOM 1361 C CA . ALA A 1 170 ? 12.156 30.391 26.516 1 81.25 170 ALA A CA 1
ATOM 1362 C C . ALA A 1 170 ? 13.328 31.375 26.578 1 81.25 170 ALA A C 1
ATOM 1364 O O . ALA A 1 170 ? 13.977 31.625 25.562 1 81.25 170 ALA A O 1
ATOM 1365 N N . GLY A 1 171 ? 13.656 31.891 27.672 1 78.25 171 GLY A N 1
ATOM 1366 C CA . GLY A 1 171 ? 14.766 32.812 27.859 1 78.25 171 GLY A CA 1
ATOM 1367 C C . GLY A 1 171 ? 14.445 34.219 27.438 1 78.25 171 GLY A C 1
ATOM 1368 O O . GLY A 1 171 ? 15.344 35 27.078 1 78.25 171 GLY A O 1
ATOM 1369 N N . CYS A 1 172 ? 13.164 34.531 27.266 1 82.12 172 CYS A N 1
ATOM 1370 C CA . CYS A 1 172 ? 12.773 35.875 26.859 1 82.12 172 CYS A CA 1
ATOM 1371 C C . CYS A 1 172 ? 12.328 36.688 28.062 1 82.12 172 CYS A C 1
ATOM 1373 O O . CYS A 1 172 ? 11.289 36.438 28.656 1 82.12 172 CYS A O 1
ATOM 1375 N N . ILE A 1 173 ? 13.164 37.625 28.531 1 82.94 173 ILE A N 1
ATOM 1376 C CA . ILE A 1 173 ? 12.82 38.562 29.594 1 82.94 173 ILE A CA 1
ATOM 1377 C C . ILE A 1 173 ? 13.125 40 29.141 1 82.94 173 ILE A C 1
ATOM 1379 O O . ILE A 1 173 ? 14.25 40.312 28.75 1 82.94 173 ILE A O 1
ATOM 1383 N N . GLN A 1 174 ? 12.102 40.781 28.984 1 83.5 174 GLN A N 1
ATOM 1384 C CA . GLN A 1 174 ? 12.297 42.188 28.578 1 83.5 174 GLN A CA 1
ATOM 1385 C C . GLN A 1 174 ? 12.867 43 29.719 1 83.5 174 GLN A C 1
ATOM 1387 O O . GLN A 1 174 ? 12.289 43.062 30.797 1 83.5 174 GLN A O 1
ATOM 1392 N N . PRO A 1 175 ? 13.969 43.594 29.328 1 79.62 175 PRO A N 1
ATOM 1393 C CA . PRO A 1 175 ? 14.508 44.5 30.359 1 79.62 175 PRO A CA 1
ATOM 1394 C C . PRO A 1 175 ? 13.758 45.812 30.438 1 79.62 175 PRO A C 1
ATOM 1396 O O . PRO A 1 175 ? 13.219 46.281 29.422 1 79.62 175 PRO A O 1
ATOM 1399 N N . ASN A 1 176 ? 13.625 46.5 31.547 1 79.31 176 ASN A N 1
ATOM 1400 C CA . ASN A 1 176 ? 13.062 47.844 31.75 1 79.31 176 ASN A CA 1
ATOM 1401 C C . ASN A 1 176 ? 11.641 47.938 31.203 1 79.31 176 ASN A C 1
ATOM 1403 O O . ASN A 1 176 ? 11.336 48.812 30.391 1 79.31 176 ASN A O 1
ATOM 1407 N N . LYS A 1 177 ? 10.797 47.062 31.562 1 82.81 177 LYS A N 1
ATOM 1408 C CA . LYS A 1 177 ? 9.406 47.062 31.125 1 82.81 177 LYS A CA 1
ATOM 1409 C C . LYS A 1 177 ? 8.68 48.312 31.578 1 82.81 177 LYS A C 1
ATOM 1411 O O . LYS A 1 177 ? 8.859 48.781 32.719 1 82.81 177 LYS A O 1
ATOM 1416 N N . PRO A 1 178 ? 7.984 48.875 30.609 1 82.19 178 PRO A N 1
ATOM 1417 C CA . PRO A 1 178 ? 7.148 50 31.031 1 82.19 178 PRO A CA 1
ATOM 1418 C C . PRO A 1 178 ? 6.168 49.625 32.125 1 82.19 178 PRO A C 1
ATOM 1420 O O . PRO A 1 178 ? 5.773 48.469 32.25 1 82.19 178 PRO A O 1
ATOM 1423 N N . GLU A 1 179 ? 5.742 50.562 32.938 1 79.62 179 GLU A N 1
ATOM 1424 C CA . GLU A 1 179 ? 4.879 50.344 34.094 1 79.62 179 GLU A CA 1
ATOM 1425 C C . GLU A 1 179 ? 3.516 49.812 33.688 1 79.62 179 GLU A C 1
ATOM 1427 O O . GLU A 1 179 ? 2.885 49.062 34.406 1 79.62 179 GLU A O 1
ATOM 1432 N N . ILE A 1 180 ? 3.123 50.156 32.469 1 80.19 180 ILE A N 1
ATOM 1433 C CA . ILE A 1 180 ? 1.814 49.75 31.984 1 80.19 180 ILE A CA 1
ATOM 1434 C C . ILE A 1 180 ? 1.829 48.25 31.688 1 80.19 180 ILE A C 1
ATOM 1436 O O . ILE A 1 180 ? 0.826 47.562 31.891 1 80.19 180 ILE A O 1
ATOM 1440 N N . LYS A 1 181 ? 2.926 47.781 31.312 1 81.5 181 LYS A N 1
ATOM 1441 C CA . LYS A 1 181 ? 3.076 46.406 30.938 1 81.5 181 LYS A CA 1
ATOM 1442 C C . LYS A 1 181 ? 3.326 45.5 32.156 1 81.5 181 LYS A C 1
ATOM 1444 O O . LYS A 1 181 ? 2.725 44.438 32.281 1 81.5 181 LYS A O 1
ATOM 1449 N N . ALA A 1 182 ? 4.348 45.906 32.969 1 71.31 182 ALA A N 1
ATOM 1450 C CA . ALA A 1 182 ? 4.66 45.125 34.156 1 71.31 182 ALA A CA 1
ATOM 1451 C C . ALA A 1 182 ? 5.074 46.062 35.312 1 71.31 182 ALA A C 1
ATOM 1453 O O . ALA A 1 182 ? 5.938 46.906 35.156 1 71.31 182 ALA A O 1
ATOM 1454 N N . SER A 1 183 ? 4.102 46.438 36.094 1 65.62 183 SER A N 1
ATOM 1455 C CA . SER A 1 183 ? 4.488 47.219 37.25 1 65.62 183 SER A CA 1
ATOM 1456 C C . SER A 1 183 ? 4.387 46.375 38.531 1 65.62 183 SER A C 1
ATOM 1458 O O . SER A 1 183 ? 3.535 45.5 38.625 1 65.62 183 SER A O 1
ATOM 1460 N N . TYR A 1 184 ? 5.469 46.344 39.25 1 55.75 184 TYR A N 1
ATOM 1461 C CA . TYR A 1 184 ? 5.434 45.688 40.531 1 55.75 184 TYR A CA 1
ATOM 1462 C C . TYR A 1 184 ? 4.406 46.344 41.469 1 55.75 184 TYR A C 1
ATOM 1464 O O . TYR A 1 184 ? 3.943 45.75 42.438 1 55.75 184 TYR A O 1
ATOM 1472 N N . LYS A 1 185 ? 4.059 47.625 41.188 1 56.91 185 LYS A N 1
ATOM 1473 C CA . LYS A 1 185 ? 3.238 48.375 42.125 1 56.91 185 LYS A CA 1
ATOM 1474 C C . LYS A 1 185 ? 1.752 48.156 41.844 1 56.91 185 LYS A C 1
ATOM 1476 O O . LYS A 1 185 ? 0.929 48.312 42.75 1 56.91 185 LYS A O 1
ATOM 1481 N N . SER A 1 186 ? 1.409 47.938 40.562 1 61 186 SER A N 1
ATOM 1482 C CA . SER A 1 186 ? -0.019 47.875 40.281 1 61 186 SER A CA 1
ATOM 1483 C C . SER A 1 186 ? -0.424 46.469 39.812 1 61 186 SER A C 1
ATOM 1485 O O . SER A 1 186 ? 0.361 45.781 39.156 1 61 186 SER A O 1
ATOM 1487 N N . ALA A 1 187 ? -1.397 45.938 40.469 1 58.72 187 ALA A N 1
ATOM 1488 C CA . ALA A 1 187 ? -1.98 44.625 40.156 1 58.72 187 ALA A CA 1
ATOM 1489 C C . ALA A 1 187 ? -2.621 44.625 38.781 1 58.72 187 ALA A C 1
ATOM 1491 O O . ALA A 1 187 ? -2.84 43.562 38.188 1 58.72 187 ALA A O 1
ATOM 1492 N N . ALA A 1 188 ? -2.846 45.844 38.281 1 63.03 188 ALA A N 1
ATOM 1493 C CA . ALA A 1 188 ? -3.602 45.938 37.031 1 63.03 188 ALA A CA 1
ATOM 1494 C C . ALA A 1 188 ? -2.674 46.188 35.844 1 63.03 188 ALA A C 1
ATOM 1496 O O . ALA A 1 188 ? -2.758 47.219 35.188 1 63.03 188 ALA A O 1
ATOM 1497 N N . VAL A 1 189 ? -1.693 45.312 35.719 1 83.44 189 VAL A N 1
ATOM 1498 C CA . VAL A 1 189 ? -0.731 45.406 34.625 1 83.44 189 VAL A CA 1
ATOM 1499 C C . VAL A 1 189 ? -1.12 44.438 33.5 1 83.44 189 VAL A C 1
ATOM 1501 O O . VAL A 1 189 ? -1.646 43.344 33.75 1 83.44 189 VAL A O 1
ATOM 1504 N N . ASN A 1 190 ? -0.962 44.875 32.281 1 88.94 190 ASN A N 1
ATOM 1505 C CA . ASN A 1 190 ? -1.481 44.188 31.109 1 88.94 190 ASN A CA 1
ATOM 1506 C C . ASN A 1 190 ? -0.981 42.75 31.016 1 88.94 190 ASN A C 1
ATOM 1508 O O . ASN A 1 190 ? -1.771 41.812 30.812 1 88.94 190 ASN A O 1
ATOM 1512 N N . GLU A 1 191 ? 0.248 42.5 31.172 1 89.44 191 GLU A N 1
ATOM 1513 C CA . GLU A 1 191 ? 0.825 41.188 31.031 1 89.44 191 GLU A CA 1
ATOM 1514 C C . GLU A 1 191 ? 0.293 40.219 32.094 1 89.44 191 GLU A C 1
ATOM 1516 O O . GLU A 1 191 ? -0.041 39.062 31.812 1 89.44 191 GLU A O 1
ATOM 1521 N N . LYS A 1 192 ? 0.157 40.688 33.312 1 88.69 192 LYS A N 1
ATOM 1522 C CA . LYS A 1 192 ? -0.302 39.844 34.406 1 88.69 192 LYS A CA 1
ATOM 1523 C C . LYS A 1 192 ? -1.791 39.531 34.281 1 88.69 192 LYS A C 1
ATOM 1525 O O . LYS A 1 192 ? -2.217 38.406 34.531 1 88.69 192 LYS A O 1
ATOM 1530 N N . VAL A 1 193 ? -2.531 40.562 33.938 1 90.56 193 VAL A N 1
ATOM 1531 C CA . VAL A 1 193 ? -3.971 40.344 33.812 1 90.56 193 VAL A CA 1
ATOM 1532 C C . VAL A 1 193 ? -4.262 39.375 32.688 1 90.56 193 VAL A C 1
ATOM 1534 O O . VAL A 1 193 ? -5.117 38.5 32.844 1 90.56 193 VAL A O 1
ATOM 1537 N N . LEU A 1 194 ? -3.586 39.531 31.609 1 92.94 194 LEU A N 1
ATOM 1538 C CA . LEU A 1 194 ? -3.785 38.625 30.484 1 92.94 194 LEU A CA 1
ATOM 1539 C C . LEU A 1 194 ? -3.404 37.219 30.859 1 92.94 194 LEU A C 1
ATOM 1541 O O . LEU A 1 194 ? -4.094 36.25 30.469 1 92.94 194 LEU A O 1
ATOM 1545 N N . ASP A 1 195 ? -2.336 37.062 31.516 1 91.06 195 ASP A N 1
ATOM 1546 C CA . ASP A 1 195 ? -1.908 35.75 31.969 1 91.06 195 ASP A CA 1
ATOM 1547 C C . ASP A 1 195 ? -2.928 35.125 32.938 1 91.06 195 ASP A C 1
ATOM 1549 O O . ASP A 1 195 ? -3.227 33.938 32.844 1 91.06 195 ASP A O 1
ATOM 1553 N N . LYS A 1 196 ? -3.443 35.969 33.844 1 90.19 196 LYS A N 1
ATOM 1554 C CA . LYS A 1 196 ? -4.457 35.5 34.781 1 90.19 196 LYS A CA 1
ATOM 1555 C C . LYS A 1 196 ? -5.742 35.125 34.062 1 90.19 196 LYS A C 1
ATOM 1557 O O . LYS A 1 196 ? -6.406 34.156 34.438 1 90.19 196 LYS A O 1
ATOM 1562 N N . MET A 1 197 ? -6.055 35.875 33.094 1 92.88 197 MET A N 1
ATOM 1563 C CA . MET A 1 197 ? -7.246 35.562 32.312 1 92.88 197 MET A CA 1
ATOM 1564 C C . MET A 1 197 ? -7.105 34.219 31.625 1 92.88 197 MET A C 1
ATOM 1566 O O . MET A 1 197 ? -8.031 33.406 31.641 1 92.88 197 MET A O 1
ATOM 1570 N N . CYS A 1 198 ? -6.012 33.938 30.969 1 93.19 198 CYS A N 1
ATOM 1571 C CA . CYS A 1 198 ? -5.777 32.688 30.266 1 93.19 198 CYS A CA 1
ATOM 1572 C C . CYS A 1 198 ? -5.785 31.484 31.219 1 93.19 198 CYS A C 1
ATOM 1574 O O . CYS A 1 198 ? -6.344 30.438 30.906 1 93.19 198 CYS A O 1
ATOM 1576 N N . ARG A 1 199 ? -5.164 31.594 32.312 1 90 199 ARG A N 1
ATOM 1577 C CA . ARG A 1 199 ? -5.105 30.516 33.281 1 90 199 ARG A CA 1
ATOM 1578 C C . ARG A 1 199 ? -6.488 30.203 33.844 1 90 199 ARG A C 1
ATOM 1580 O O . ARG A 1 199 ? -6.777 29.047 34.188 1 90 199 ARG A O 1
ATOM 1587 N N . GLY A 1 200 ? -7.254 31.188 33.906 1 89.94 200 GLY A N 1
ATOM 1588 C CA . GLY A 1 200 ? -8.586 31.016 34.469 1 89.94 200 GLY A CA 1
ATOM 1589 C C . GLY A 1 200 ? -9.547 30.328 33.5 1 89.94 200 GLY A C 1
ATOM 1590 O O . GLY A 1 200 ? -10.586 29.812 33.938 1 89.94 200 GLY A O 1
ATOM 1591 N N . LEU A 1 201 ? -9.352 30.25 32.188 1 90.81 201 LEU A N 1
ATOM 1592 C CA . LEU A 1 201 ? -10.234 29.641 31.188 1 90.81 201 LEU A CA 1
ATOM 1593 C C . LEU A 1 201 ? -10 28.141 31.094 1 90.81 201 LEU A C 1
ATOM 1595 O O . LEU A 1 201 ? -10.875 27.391 30.656 1 90.81 201 LEU A O 1
ATOM 1599 N N . THR A 1 202 ? -10.016 27.203 31.906 1 72.81 202 THR A N 1
ATOM 1600 C CA . THR A 1 202 ? -9.875 25.766 32.062 1 72.81 202 THR A CA 1
ATOM 1601 C C . THR A 1 202 ? -9.656 25.078 30.734 1 72.81 202 THR A C 1
ATOM 1603 O O . THR A 1 202 ? -9.781 23.859 30.625 1 72.81 202 THR A O 1
ATOM 1606 N N . ASN A 1 203 ? -9.438 25.719 29.688 1 80.12 203 ASN A N 1
ATOM 1607 C CA . ASN A 1 203 ? -9.195 25.078 28.391 1 80.12 203 ASN A CA 1
ATOM 1608 C C . ASN A 1 203 ? -7.75 25.25 27.938 1 80.12 203 ASN A C 1
ATOM 1610 O O . ASN A 1 203 ? -6.859 25.484 28.766 1 80.12 203 ASN A O 1
ATOM 1614 N N . ASN A 1 204 ? -7.398 25 26.672 1 83.75 204 ASN A N 1
ATOM 1615 C CA . ASN A 1 204 ? -6.051 25.078 26.125 1 83.75 204 ASN A CA 1
ATOM 1616 C C . ASN A 1 204 ? -5.656 26.531 25.844 1 83.75 204 ASN A C 1
ATOM 1618 O O . ASN A 1 204 ? -4.957 26.797 24.859 1 83.75 204 ASN A O 1
ATOM 1622 N N . SER A 1 205 ? -6.137 27.516 26.719 1 90.88 205 SER A N 1
ATOM 1623 C CA . SER A 1 205 ? -5.758 28.906 26.578 1 90.88 205 SER A CA 1
ATOM 1624 C C . SER A 1 205 ? -4.312 29.141 27.016 1 90.88 205 SER A C 1
ATOM 1626 O O . SER A 1 205 ? -3.803 28.438 27.891 1 90.88 205 SER A O 1
ATOM 1628 N N . SER A 1 206 ? -3.621 30.031 26.328 1 91.19 206 SER A N 1
ATOM 1629 C CA . SER A 1 206 ? -2.207 30.219 26.625 1 91.19 206 SER A CA 1
ATOM 1630 C C . SER A 1 206 ? -1.771 31.656 26.359 1 91.19 206 SER A C 1
ATOM 1632 O O . SER A 1 206 ? -2.379 32.344 25.547 1 91.19 206 SER A O 1
ATOM 1634 N N . CYS A 1 207 ? -0.908 32.094 27.172 1 91.62 207 CYS A N 1
ATOM 1635 C CA . CYS A 1 207 ? -0.209 33.344 27 1 91.62 207 CYS A CA 1
ATOM 1636 C C . CYS A 1 207 ? 1.26 33.125 26.656 1 91.62 207 CYS A C 1
ATOM 1638 O O . CYS A 1 207 ? 2.053 32.781 27.531 1 91.62 207 CYS A O 1
ATOM 1640 N N . LEU A 1 208 ? 1.595 33.312 25.406 1 90.88 208 LEU A N 1
ATOM 1641 C CA . LEU A 1 208 ? 2.941 33 24.938 1 90.88 208 LEU A CA 1
ATOM 1642 C C . LEU A 1 208 ? 3.654 34.25 24.453 1 90.88 208 LEU A C 1
ATOM 1644 O O . LEU A 1 208 ? 3.006 35.219 24.047 1 90.88 208 LEU A O 1
ATOM 1648 N N . THR A 1 209 ? 4.93 34.156 24.609 1 91.88 209 THR A N 1
ATOM 1649 C CA . THR A 1 209 ? 5.742 35.188 23.984 1 91.88 209 THR A CA 1
ATOM 1650 C C . THR A 1 209 ? 5.789 34.969 22.469 1 91.88 209 THR A C 1
ATOM 1652 O O . THR A 1 209 ? 5.727 33.844 21.984 1 91.88 209 THR A O 1
ATOM 1655 N N . ALA A 1 210 ? 5.828 36.062 21.766 1 92.12 210 ALA A N 1
ATOM 1656 C CA . ALA A 1 210 ? 5.746 36.062 20.297 1 92.12 210 ALA A CA 1
ATOM 1657 C C . ALA A 1 210 ? 6.84 35.188 19.703 1 92.12 210 ALA A C 1
ATOM 1659 O O . ALA A 1 210 ? 6.613 34.5 18.703 1 92.12 210 ALA A O 1
ATOM 1660 N N . MET A 1 211 ? 8.008 35.219 20.312 1 88.94 211 MET A N 1
ATOM 1661 C CA . MET A 1 211 ? 9.117 34.438 19.766 1 88.94 211 MET A CA 1
ATOM 1662 C C . MET A 1 211 ? 8.758 32.969 19.688 1 88.94 211 MET A C 1
ATOM 1664 O O . MET A 1 211 ? 8.953 32.312 18.641 1 88.94 211 MET A O 1
ATOM 1668 N N . VAL A 1 212 ? 8.219 32.469 20.719 1 89.31 212 VAL A N 1
ATOM 1669 C CA . VAL A 1 212 ? 7.848 31.047 20.766 1 89.31 212 VAL A CA 1
ATOM 1670 C C . VAL A 1 212 ? 6.668 30.797 19.828 1 89.31 212 VAL A C 1
ATOM 1672 O O . VAL A 1 212 ? 6.625 29.781 19.141 1 89.31 212 VAL A O 1
ATOM 1675 N N . ALA A 1 213 ? 5.766 31.656 19.812 1 91.31 213 ALA A N 1
ATOM 1676 C CA . ALA A 1 213 ? 4.578 31.5 18.969 1 91.31 213 ALA A CA 1
ATOM 1677 C C . ALA A 1 213 ? 4.949 31.5 17.484 1 91.31 213 ALA A C 1
ATOM 1679 O O . ALA A 1 213 ? 4.367 30.75 16.703 1 91.31 213 ALA A O 1
ATOM 1680 N N . VAL A 1 214 ? 5.863 32.344 17.109 1 88.56 214 VAL A N 1
ATOM 1681 C CA . VAL A 1 214 ? 6.285 32.438 15.711 1 88.56 214 VAL A CA 1
ATOM 1682 C C . VAL A 1 214 ? 7.012 31.156 15.312 1 88.56 214 VAL A C 1
ATOM 1684 O O . VAL A 1 214 ? 6.762 30.609 14.234 1 88.56 214 VAL A O 1
ATOM 1687 N N . ILE A 1 215 ? 7.852 30.656 16.172 1 83.19 215 ILE A N 1
ATOM 1688 C CA . ILE A 1 215 ? 8.578 29.422 15.906 1 83.19 215 ILE A CA 1
ATOM 1689 C C . ILE A 1 215 ? 7.59 28.266 15.75 1 83.19 215 ILE A C 1
ATOM 1691 O O . ILE A 1 215 ? 7.707 27.469 14.82 1 83.19 215 ILE A O 1
ATOM 1695 N N . ASP A 1 216 ? 6.688 28.281 16.562 1 85.44 216 ASP A N 1
ATOM 1696 C CA . ASP A 1 216 ? 5.68 27.219 16.516 1 85.44 216 ASP A CA 1
ATOM 1697 C C . ASP A 1 216 ? 4.844 27.328 15.234 1 85.44 216 ASP A C 1
ATOM 1699 O O . ASP A 1 216 ? 4.488 26.297 14.633 1 85.44 216 ASP A O 1
ATOM 1703 N N . ALA A 1 217 ? 4.484 28.484 14.875 1 86.38 217 ALA A N 1
ATOM 1704 C CA . ALA A 1 217 ? 3.65 28.688 13.703 1 86.38 217 ALA A CA 1
ATOM 1705 C C . ALA A 1 217 ? 4.395 28.312 12.422 1 86.38 217 ALA A C 1
ATOM 1707 O O . ALA A 1 217 ? 3.789 27.844 11.461 1 86.38 217 ALA A O 1
ATOM 1708 N N . GLN A 1 218 ? 5.648 28.547 12.438 1 80.06 218 GLN A N 1
ATOM 1709 C CA . GLN A 1 218 ? 6.453 28.266 11.25 1 80.06 218 GLN A CA 1
ATOM 1710 C C . GLN A 1 218 ? 6.82 26.781 11.172 1 80.06 218 GLN A C 1
ATOM 1712 O O . GLN A 1 218 ? 7.219 26.297 10.109 1 80.06 218 GLN A O 1
ATOM 1717 N N . SER A 1 219 ? 6.734 26.156 12.234 1 81.75 219 SER A N 1
ATOM 1718 C CA . SER A 1 219 ? 7.062 24.734 12.258 1 81.75 219 SER A CA 1
ATOM 1719 C C . SER A 1 219 ? 6.016 23.922 11.508 1 81.75 219 SER A C 1
ATOM 1721 O O . SER A 1 219 ? 4.844 24.312 11.453 1 81.75 219 SER A O 1
ATOM 1723 N N . PRO A 1 220 ? 6.457 22.859 10.828 1 81.06 220 PRO A N 1
ATOM 1724 C CA . PRO A 1 220 ? 5.496 22.016 10.125 1 81.06 220 PRO A CA 1
ATOM 1725 C C . PRO A 1 220 ? 4.434 21.438 11.055 1 81.06 220 PRO A C 1
ATOM 1727 O O . PRO A 1 220 ? 4.758 20.938 12.141 1 81.06 220 PRO A O 1
ATOM 1730 N N . GLN A 1 221 ? 3.246 21.688 10.664 1 78.88 221 GLN A N 1
ATOM 1731 C CA . GLN A 1 221 ? 2.131 21.156 11.445 1 78.88 221 GLN A CA 1
ATOM 1732 C C . GLN A 1 221 ? 1.358 20.094 10.656 1 78.88 221 GLN A C 1
ATOM 1734 O O . GLN A 1 221 ? 0.761 20.406 9.617 1 78.88 221 GLN A O 1
ATOM 1739 N N . PRO A 1 222 ? 1.492 18.891 11.125 1 78.19 222 PRO A N 1
ATOM 1740 C CA . PRO A 1 222 ? 0.702 17.875 10.43 1 78.19 222 PRO A CA 1
ATOM 1741 C C . PRO A 1 222 ? -0.801 18.047 10.633 1 78.19 222 PRO A C 1
ATOM 1743 O O . PRO A 1 222 ? -1.236 18.469 11.711 1 78.19 222 PRO A O 1
ATOM 1746 N N . ARG A 1 223 ? -1.537 17.844 9.555 1 73.56 223 ARG A N 1
ATOM 1747 C CA . ARG A 1 223 ? -2.992 17.906 9.641 1 73.56 223 ARG A CA 1
ATOM 1748 C C . ARG A 1 223 ? -3.555 16.656 10.305 1 73.56 223 ARG A C 1
ATOM 1750 O O . ARG A 1 223 ? -3.174 15.539 9.953 1 73.56 223 ARG A O 1
ATOM 1757 N N . ALA A 1 224 ? -4.254 16.891 11.375 1 69.06 224 ALA A N 1
ATOM 1758 C CA . ALA A 1 224 ? -4.906 15.742 12.016 1 69.06 224 ALA A CA 1
ATOM 1759 C C . ALA A 1 224 ? -6.125 15.289 11.211 1 69.06 224 ALA A C 1
ATOM 1761 O O . ALA A 1 224 ? -7.016 16.094 10.922 1 69.06 224 ALA A O 1
ATOM 1762 N N . VAL A 1 225 ? -6.043 14.156 10.539 1 71 225 VAL A N 1
ATOM 1763 C CA . VAL A 1 225 ? -7.176 13.617 9.797 1 71 225 VAL A CA 1
ATOM 1764 C C . VAL A 1 225 ? -7.805 12.469 10.586 1 71 225 VAL A C 1
ATOM 1766 O O . VAL A 1 225 ? -7.098 11.578 11.07 1 71 225 VAL A O 1
ATOM 1769 N N . ASP A 1 226 ? -9.062 12.656 10.891 1 71.81 226 ASP A N 1
ATOM 1770 C CA . ASP A 1 226 ? -9.781 11.562 11.547 1 71.81 226 ASP A CA 1
ATOM 1771 C C . ASP A 1 226 ? -10.242 10.523 10.531 1 71.81 226 ASP A C 1
ATOM 1773 O O . ASP A 1 226 ? -10.477 10.844 9.367 1 71.81 226 ASP A O 1
ATOM 1777 N N . SER A 1 227 ? -10.156 9.273 10.93 1 76.94 227 SER A N 1
ATOM 1778 C CA . SER A 1 227 ? -10.633 8.188 10.078 1 76.94 227 SER A CA 1
ATOM 1779 C C . SER A 1 227 ? -12.094 7.852 10.367 1 76.94 227 SER A C 1
ATOM 1781 O O . SER A 1 227 ? -12.516 7.855 11.523 1 76.94 227 SER A O 1
ATOM 1783 N N . ASN A 1 228 ? -12.867 7.711 9.297 1 80.06 228 ASN A N 1
ATOM 1784 C CA . ASN A 1 228 ? -14.242 7.258 9.445 1 80.06 228 ASN A CA 1
ATOM 1785 C C . ASN A 1 228 ? -14.312 5.781 9.82 1 80.06 228 ASN A C 1
ATOM 1787 O O . ASN A 1 228 ? -13.656 4.945 9.195 1 80.06 228 ASN A O 1
ATOM 1791 N N . PRO A 1 229 ? -15.047 5.539 10.875 1 87.19 229 PRO A N 1
ATOM 1792 C CA . PRO A 1 229 ? -15.164 4.137 11.281 1 87.19 229 PRO A CA 1
ATOM 1793 C C . PRO A 1 229 ? -15.961 3.297 10.289 1 87.19 229 PRO A C 1
ATOM 1795 O O . PRO A 1 229 ? -16.938 3.783 9.703 1 87.19 229 PRO A O 1
ATOM 1798 N N . SER A 1 230 ? -15.523 2.092 10.008 1 88.81 230 SER A N 1
ATOM 1799 C CA . SER A 1 230 ? -16.234 1.113 9.188 1 88.81 230 SER A CA 1
ATOM 1800 C C . SER A 1 230 ? -16.703 -0.073 10.023 1 88.81 230 SER A C 1
ATOM 1802 O O . SER A 1 230 ? -15.938 -0.613 10.828 1 88.81 230 SER A O 1
ATOM 1804 N N . ALA A 1 231 ? -17.922 -0.353 9.836 1 90.31 231 ALA A N 1
ATOM 1805 C CA . ALA A 1 231 ? -18.469 -1.489 10.578 1 90.31 231 ALA A CA 1
ATOM 1806 C C . ALA A 1 231 ? -17.922 -2.809 10.039 1 90.31 231 ALA A C 1
ATOM 1808 O O . ALA A 1 231 ? -17.797 -2.984 8.82 1 90.31 231 ALA A O 1
ATOM 1809 N N . VAL A 1 232 ? -17.594 -3.656 10.977 1 92.69 232 VAL A N 1
ATOM 1810 C CA . VAL A 1 232 ? -17.047 -4.965 10.617 1 92.69 232 VAL A CA 1
ATOM 1811 C C . VAL A 1 232 ? -17.672 -6.039 11.5 1 92.69 232 VAL A C 1
ATOM 1813 O O . VAL A 1 232 ? -17.766 -5.867 12.719 1 92.69 232 VAL A O 1
ATOM 1816 N N . MET A 1 233 ? -18.109 -7.074 10.867 1 90.44 233 MET A N 1
ATOM 1817 C CA . MET A 1 233 ? -18.625 -8.227 11.609 1 90.44 233 MET A CA 1
ATOM 1818 C C . MET A 1 233 ? -17.531 -9.266 11.812 1 90.44 233 MET A C 1
ATOM 1820 O O . MET A 1 233 ? -17.078 -9.891 10.852 1 90.44 233 MET A O 1
ATOM 1824 N N . LEU A 1 234 ? -17.141 -9.438 13.07 1 92.75 234 LEU A N 1
ATOM 1825 C CA . LEU A 1 234 ? -16.156 -10.453 13.43 1 92.75 234 LEU A CA 1
ATOM 1826 C C . LEU A 1 234 ? -16.844 -11.75 13.844 1 92.75 234 LEU A C 1
ATOM 1828 O O . LEU A 1 234 ? -17.734 -11.75 14.688 1 92.75 234 LEU A O 1
ATOM 1832 N N . SER A 1 235 ? -16.438 -12.789 13.188 1 88 235 SER A N 1
ATOM 1833 C CA . SER A 1 235 ? -17.109 -14.055 13.492 1 88 235 SER A CA 1
ATOM 1834 C C . SER A 1 235 ? -16.094 -15.164 13.742 1 88 235 SER A C 1
ATOM 1836 O O . SER A 1 235 ? -14.961 -15.109 13.25 1 88 235 SER A O 1
ATOM 1838 N N . LEU A 1 236 ? -16.453 -16 14.594 1 83.69 236 LEU A N 1
ATOM 1839 C CA . LEU A 1 236 ? -15.727 -17.234 14.867 1 83.69 236 LEU A CA 1
ATOM 1840 C C . LEU A 1 236 ? -16.594 -18.453 14.586 1 83.69 236 LEU A C 1
ATOM 1842 O O . LEU A 1 236 ? -17.688 -18.578 15.141 1 83.69 236 LEU A O 1
ATOM 1846 N N . GLY A 1 237 ? -16.141 -19.172 13.695 1 71.81 237 GLY A N 1
ATOM 1847 C CA . GLY A 1 237 ? -16.953 -20.297 13.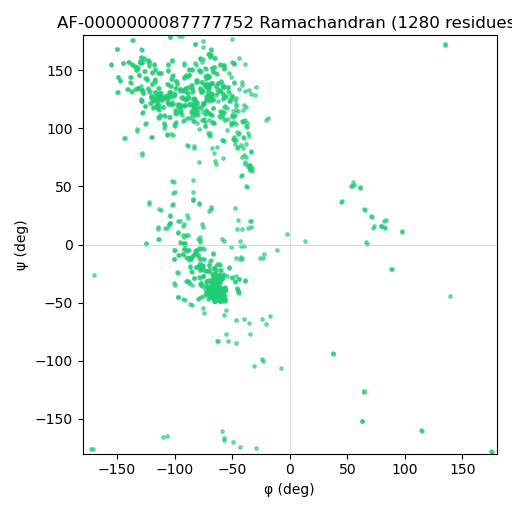25 1 71.81 237 GLY A CA 1
ATOM 1848 C C . GLY A 1 237 ? -17.406 -20.172 11.805 1 71.81 237 GLY A C 1
ATOM 1849 O O . GLY A 1 237 ? -16.688 -19.625 10.969 1 71.81 237 GLY A O 1
ATOM 1850 N N . TYR A 1 238 ? -18.469 -20.906 11.367 1 62.28 238 TYR A N 1
ATOM 1851 C CA . TYR A 1 238 ? -18.953 -20.875 9.984 1 62.28 238 TYR A CA 1
ATOM 1852 C C . TYR A 1 238 ? -20.188 -20 9.859 1 62.28 238 TYR A C 1
ATOM 1854 O O . TYR A 1 238 ? -21.281 -20.406 10.258 1 62.28 238 TYR A O 1
ATOM 1862 N N . PRO A 1 239 ? -19.938 -18.734 9.5 1 56.72 239 PRO A N 1
ATOM 1863 C CA . PRO A 1 239 ? -21.109 -17.844 9.438 1 56.72 239 PRO A CA 1
ATOM 1864 C C . PRO A 1 239 ? -22.094 -18.234 8.352 1 56.72 239 PRO A C 1
ATOM 1866 O O . PRO A 1 239 ? -23.297 -17.938 8.461 1 56.72 239 PRO A O 1
ATOM 1869 N N . ASP A 1 240 ? -21.609 -18.734 7.203 1 56.72 240 ASP A N 1
ATOM 1870 C CA . ASP A 1 240 ? -22.531 -19.031 6.113 1 56.72 240 ASP A CA 1
ATOM 1871 C C . ASP A 1 240 ? -23.125 -20.438 6.273 1 56.72 240 ASP A C 1
ATOM 1873 O O . ASP A 1 240 ? -22.391 -21.406 6.504 1 56.72 240 ASP A O 1
ATOM 1877 N N . GLY A 1 241 ? -24.375 -20.453 6.5 1 54.09 241 GLY A N 1
ATOM 1878 C CA . GLY A 1 241 ? -25.141 -21.688 6.688 1 54.09 241 GLY A CA 1
ATOM 1879 C C . GLY A 1 241 ? -24.812 -22.75 5.66 1 54.09 241 GLY A C 1
ATOM 1880 O O . GLY A 1 241 ? -24.688 -23.922 6.004 1 54.09 241 GLY A O 1
ATOM 1881 N N . GLU A 1 242 ? -24.609 -22.219 4.488 1 54.06 242 GLU A N 1
ATOM 1882 C CA . GLU A 1 242 ? -24.406 -23.203 3.42 1 54.06 242 GLU A CA 1
ATOM 1883 C C . GLU A 1 242 ? -23.047 -23.859 3.535 1 54.06 242 GLU A C 1
ATOM 1885 O O . GLU A 1 242 ? -22.922 -25.078 3.387 1 54.06 242 GLU A O 1
ATOM 1890 N N . THR A 1 243 ? -22.172 -23.031 3.842 1 56.72 243 THR A N 1
ATOM 1891 C CA . THR A 1 243 ? -20.828 -23.578 3.971 1 56.72 243 THR A CA 1
ATOM 1892 C C . THR A 1 243 ? -20.734 -24.469 5.211 1 56.72 243 THR A C 1
ATOM 1894 O O . THR A 1 243 ? -20.062 -25.5 5.191 1 56.72 243 THR A O 1
ATOM 1897 N N . ALA A 1 244 ? -21.406 -23.984 6.242 1 57.72 244 ALA A N 1
ATOM 1898 C CA . ALA A 1 244 ? -21.422 -24.766 7.473 1 57.72 244 ALA A CA 1
ATOM 1899 C C . ALA A 1 244 ? -22.031 -26.156 7.223 1 57.72 244 ALA A C 1
ATOM 1901 O O . ALA A 1 244 ? -21.5 -27.156 7.703 1 57.72 244 ALA A O 1
ATOM 1902 N N . ALA A 1 245 ? -23.125 -26.078 6.453 1 56.38 245 ALA A N 1
ATOM 1903 C CA . ALA A 1 245 ? -23.812 -27.328 6.164 1 56.38 245 ALA A CA 1
ATOM 1904 C C . ALA A 1 245 ? -22.922 -28.25 5.324 1 56.38 245 ALA A C 1
ATOM 1906 O O . ALA A 1 245 ? -22.859 -29.453 5.578 1 56.38 245 ALA A O 1
ATOM 1907 N N . ALA A 1 246 ? -22.297 -27.625 4.395 1 54.59 246 ALA A N 1
ATOM 1908 C CA . ALA A 1 246 ? -21.453 -28.422 3.504 1 54.59 246 ALA A CA 1
ATOM 1909 C C . ALA A 1 246 ? -20.281 -29.031 4.258 1 54.59 246 ALA A C 1
ATOM 1911 O O . ALA A 1 246 ? -19.828 -30.125 3.938 1 54.59 246 ALA A O 1
ATOM 1912 N N . ALA A 1 247 ? -19.906 -28.266 5.266 1 52.62 247 ALA A N 1
ATOM 1913 C CA . ALA A 1 247 ? -18.75 -28.75 6.023 1 52.62 247 ALA A CA 1
ATOM 1914 C C . ALA A 1 247 ? -19.188 -29.609 7.207 1 52.62 247 ALA A C 1
ATOM 1916 O O . ALA A 1 247 ? -18.359 -30.172 7.918 1 52.62 247 ALA A O 1
ATOM 1917 N N . GLY A 1 248 ? -20.516 -29.781 7.332 1 53.47 248 GLY A N 1
ATOM 1918 C CA . GLY A 1 248 ? -21.094 -30.625 8.367 1 53.47 248 GLY A CA 1
ATOM 1919 C C . GLY A 1 248 ? -21.234 -29.922 9.703 1 53.47 248 GLY A C 1
ATOM 1920 O O . GLY A 1 248 ? -21.281 -30.578 10.75 1 53.47 248 GLY A O 1
ATOM 1921 N N . TYR A 1 249 ? -21.109 -28.625 9.664 1 55.22 249 TYR A N 1
ATOM 1922 C CA . TYR A 1 249 ? -21.125 -27.938 10.953 1 55.22 249 TYR A CA 1
ATOM 1923 C C . TYR A 1 249 ? -22.469 -27.266 11.195 1 55.22 249 TYR A C 1
ATOM 1925 O O . TYR A 1 249 ? -23.203 -26.984 10.25 1 55.22 249 TYR A O 1
ATOM 1933 N N . ASN A 1 250 ? -22.938 -27.281 12.406 1 54.56 250 ASN A N 1
ATOM 1934 C CA . ASN A 1 250 ? -24.156 -26.578 12.805 1 54.56 250 ASN A CA 1
ATOM 1935 C C . ASN A 1 250 ? -23.969 -25.062 12.719 1 54.56 250 ASN A C 1
ATOM 1937 O O . ASN A 1 250 ? -23.094 -24.5 13.367 1 54.56 250 ASN A O 1
ATOM 1941 N N . PRO A 1 251 ? -24.562 -24.422 11.68 1 55.31 251 PRO A N 1
ATOM 1942 C CA . PRO A 1 251 ? -24.484 -22.969 11.516 1 55.31 251 PRO A CA 1
ATOM 1943 C C . PRO A 1 251 ? -24.719 -22.203 12.82 1 55.31 251 PRO A C 1
ATOM 1945 O O . PRO A 1 251 ? -24.234 -21.078 12.977 1 55.31 251 PRO A O 1
ATOM 1948 N N . GLN A 1 252 ? -25.516 -22.766 13.742 1 56.38 252 GLN A N 1
ATOM 1949 C CA . GLN A 1 252 ? -25.875 -22.078 14.977 1 56.38 252 GLN A CA 1
ATOM 1950 C C . GLN A 1 252 ? -24.656 -21.891 15.875 1 56.38 252 GLN A C 1
ATOM 1952 O O . GLN A 1 252 ? -24.688 -21.094 16.812 1 56.38 252 GLN A O 1
ATOM 1957 N N . GLU A 1 253 ? -23.578 -22.484 15.469 1 64.62 253 GLU A N 1
ATOM 1958 C CA . GLU A 1 253 ? -22.422 -22.438 16.344 1 64.62 253 GLU A CA 1
ATOM 1959 C C . GLU A 1 253 ? -21.422 -21.391 15.883 1 64.62 253 GLU A C 1
ATOM 1961 O O . GLU A 1 253 ? -20.25 -21.688 15.633 1 64.62 253 GLU A O 1
ATOM 1966 N N . THR A 1 254 ? -21.984 -20.219 15.531 1 74.94 254 THR A N 1
ATOM 1967 C CA . THR A 1 254 ? -21.078 -19.141 15.133 1 74.94 254 THR A CA 1
ATOM 1968 C C . THR A 1 254 ? -21.172 -17.984 16.109 1 74.94 254 THR A C 1
ATOM 1970 O O . THR A 1 254 ? -22.25 -17.625 16.578 1 74.94 254 THR A O 1
ATOM 1973 N N . LEU A 1 255 ? -20.078 -17.594 16.656 1 81.44 255 LEU A N 1
ATOM 1974 C CA . LEU A 1 255 ? -19.969 -16.406 17.516 1 81.44 255 LEU A CA 1
ATOM 1975 C C . LEU A 1 255 ? -19.766 -15.148 16.672 1 81.44 255 LEU A C 1
ATOM 1977 O O . LEU A 1 255 ? -18.875 -15.102 15.805 1 81.44 255 LEU A O 1
ATOM 1981 N N . ILE A 1 256 ? -20.75 -14.273 16.875 1 85.25 256 ILE A N 1
ATOM 1982 C CA . ILE A 1 256 ? -20.656 -13.039 16.109 1 85.25 256 ILE A CA 1
ATOM 1983 C C . ILE A 1 256 ? -20.375 -11.867 17.047 1 85.25 256 ILE A C 1
ATOM 1985 O O . ILE A 1 256 ? -21.031 -11.703 18.062 1 85.25 256 ILE A O 1
ATOM 1989 N N . ILE A 1 257 ? -19.344 -11.055 16.781 1 90.25 257 ILE A N 1
ATOM 1990 C CA . ILE A 1 257 ? -18.969 -9.852 17.516 1 90.25 257 ILE A CA 1
ATOM 1991 C C . ILE A 1 257 ? -19.047 -8.641 16.594 1 90.25 257 ILE A C 1
ATOM 1993 O O . ILE A 1 257 ? -18.375 -8.594 15.562 1 90.25 257 ILE A O 1
ATOM 1997 N N . TRP A 1 258 ? -19.781 -7.688 16.984 1 90.88 258 TRP A N 1
ATOM 1998 C CA . TRP A 1 258 ? -19.891 -6.477 16.172 1 90.88 258 TRP A CA 1
ATOM 1999 C C . TRP A 1 258 ? -18.797 -5.48 16.516 1 90.88 258 TRP A C 1
ATOM 2001 O O . TRP A 1 258 ? -18.688 -5.035 17.656 1 90.88 258 TRP A O 1
ATOM 2011 N N . CYS A 1 259 ? -18.016 -5.184 15.453 1 93.88 259 CYS A N 1
ATOM 2012 C CA . CYS A 1 259 ? -16.859 -4.324 15.664 1 93.88 259 CYS A CA 1
ATOM 2013 C C . CYS A 1 259 ? -16.844 -3.17 14.672 1 93.88 259 CYS A C 1
ATOM 2015 O O . CYS A 1 259 ? -17.688 -3.109 13.773 1 93.88 259 CYS A O 1
ATOM 2017 N N . GLU A 1 260 ? -15.977 -2.23 14.977 1 92.5 260 GLU A N 1
ATOM 2018 C CA . GLU A 1 260 ? -15.648 -1.123 14.078 1 92.5 260 GLU A CA 1
ATOM 2019 C C . GLU A 1 260 ? -14.148 -1.049 13.812 1 92.5 260 GLU A C 1
ATOM 2021 O O . GLU A 1 260 ? -13.344 -1.403 14.672 1 92.5 260 GLU A O 1
ATOM 2026 N N . SER A 1 261 ? -13.852 -0.708 12.609 1 92.88 261 SER A N 1
ATOM 2027 C CA . SER A 1 261 ? -12.453 -0.559 12.242 1 92.88 261 SER A CA 1
ATOM 2028 C C . SER A 1 261 ? -12.133 0.876 11.836 1 92.88 261 SER A C 1
ATOM 2030 O O . SER A 1 261 ? -12.961 1.551 11.227 1 92.88 261 SER A O 1
ATOM 2032 N N . ARG A 1 262 ? -10.977 1.359 12.258 1 91.62 262 ARG A N 1
ATOM 2033 C CA . ARG A 1 262 ? -10.453 2.672 11.898 1 91.62 262 ARG A CA 1
ATOM 2034 C C . ARG A 1 262 ? -9 2.572 11.445 1 91.62 262 ARG A C 1
ATOM 2036 O O . ARG A 1 262 ? -8.266 1.684 11.883 1 91.62 262 ARG A O 1
ATOM 2043 N N . LYS A 1 263 ? -8.656 3.469 10.633 1 89.69 263 LYS A N 1
ATOM 2044 C CA . LYS A 1 263 ? -7.285 3.459 10.141 1 89.69 263 LYS A CA 1
ATOM 2045 C C . LYS A 1 263 ? -6.305 3.863 11.234 1 89.69 263 LYS A C 1
ATOM 2047 O O . LYS A 1 263 ? -6.543 4.824 11.969 1 89.69 263 LYS A O 1
ATOM 2052 N N . CYS A 1 264 ? -5.293 3.119 11.398 1 89.44 264 CYS A N 1
ATOM 2053 C CA . CYS A 1 264 ? -4.199 3.432 12.312 1 89.44 264 CYS A CA 1
ATOM 2054 C C . CYS A 1 264 ? -3.037 4.078 11.578 1 89.44 264 CYS A C 1
ATOM 2056 O O . CYS A 1 264 ? -2.445 5.043 12.062 1 89.44 264 CYS A O 1
ATOM 2058 N N . THR A 1 265 ? -2.672 3.527 10.453 1 89.12 265 THR A N 1
ATOM 2059 C CA . THR A 1 265 ? -1.624 4.082 9.602 1 89.12 265 THR A CA 1
ATOM 2060 C C . THR A 1 265 ? -2.113 4.223 8.164 1 89.12 265 THR A C 1
ATOM 2062 O O . THR A 1 265 ? -2.854 3.373 7.668 1 89.12 265 THR A O 1
ATOM 2065 N N . SER A 1 266 ? -1.906 5.309 7.578 1 87.5 266 SER A N 1
ATOM 2066 C CA . SER A 1 266 ? -2.215 5.57 6.176 1 87.5 266 SER A CA 1
ATOM 2067 C C . SER A 1 266 ? -1.24 6.578 5.574 1 87.5 266 SER A C 1
ATOM 2069 O O . SER A 1 266 ? -0.984 7.629 6.16 1 87.5 266 SER A O 1
ATOM 2071 N N . ILE A 1 267 ? -0.728 6.27 4.473 1 86.56 267 ILE A N 1
ATOM 2072 C CA . ILE A 1 267 ? 0.268 7.125 3.84 1 86.56 267 ILE A CA 1
ATOM 2073 C C . ILE A 1 267 ? -0.391 8.414 3.359 1 86.56 267 ILE A C 1
ATOM 2075 O O . ILE A 1 267 ? -1.435 8.383 2.703 1 86.56 267 ILE A O 1
ATOM 2079 N N . VAL A 1 268 ? 0.161 9.484 3.74 1 87.25 268 VAL A N 1
ATOM 2080 C CA . VAL A 1 268 ? -0.281 10.797 3.275 1 87.25 268 VAL A CA 1
ATOM 2081 C C . VAL A 1 268 ? 0.647 11.289 2.17 1 87.25 268 VAL A C 1
ATOM 2083 O O . VAL A 1 268 ? 1.869 11.312 2.338 1 87.25 268 VAL A O 1
ATOM 2086 N N . ARG A 1 269 ? 0.114 11.656 1.144 1 85.5 269 ARG A N 1
ATOM 2087 C CA . ARG A 1 269 ? 0.885 12.156 0.011 1 85.5 269 ARG A CA 1
ATOM 2088 C C . ARG A 1 269 ? 0.765 13.672 -0.108 1 85.5 269 ARG A C 1
ATOM 2090 O O . ARG A 1 269 ? -0.181 14.273 0.412 1 85.5 269 ARG A O 1
ATOM 2097 N N . PRO A 1 270 ? 1.834 14.25 -0.748 1 84.12 270 PRO A N 1
ATOM 2098 C CA . PRO A 1 270 ? 1.723 15.695 -0.979 1 84.12 270 PRO A CA 1
ATOM 2099 C C . PRO A 1 270 ? 0.521 16.062 -1.846 1 84.12 270 PRO A C 1
ATOM 2101 O O . PRO A 1 270 ? 0.024 15.227 -2.604 1 84.12 270 PRO A O 1
ATOM 2104 N N . MET A 1 271 ? 0.054 17.234 -1.699 1 81.75 271 MET A N 1
ATOM 2105 C CA . MET A 1 271 ? -1.099 17.719 -2.453 1 81.75 271 MET A CA 1
ATOM 2106 C C . MET A 1 271 ? -0.85 17.609 -3.953 1 81.75 271 MET A C 1
ATOM 2108 O O . MET A 1 271 ? 0.265 17.844 -4.422 1 81.75 271 MET A O 1
ATOM 2112 N N . SER A 1 272 ? -1.79 17.156 -4.625 1 77.62 272 SER A N 1
ATOM 2113 C CA . SER A 1 272 ? -1.688 16.969 -6.066 1 77.62 272 SER A CA 1
ATOM 2114 C C . SER A 1 272 ? -2.104 18.234 -6.82 1 77.62 272 SER A C 1
ATOM 2116 O O . SER A 1 272 ? -2.945 19 -6.344 1 77.62 272 SER A O 1
ATOM 2118 N N . ALA A 1 273 ? -1.441 18.438 -7.887 1 77.25 273 ALA A N 1
ATOM 2119 C CA . ALA A 1 273 ? -1.763 19.562 -8.742 1 77.25 273 ALA A CA 1
ATOM 2120 C C . ALA A 1 273 ? -2.822 19.188 -9.773 1 77.25 273 ALA A C 1
ATOM 2122 O O . ALA A 1 273 ? -2.826 18.078 -10.297 1 77.25 273 ALA A O 1
ATOM 2123 N N . LYS A 1 274 ? -3.775 20.062 -9.906 1 73.62 274 LYS A N 1
ATOM 2124 C CA . LYS A 1 274 ? -4.758 19.891 -10.969 1 73.62 274 LYS A CA 1
ATOM 2125 C C . LYS A 1 274 ? -4.281 20.531 -12.273 1 73.62 274 LYS A C 1
ATOM 2127 O O . LYS A 1 274 ? -3.613 21.562 -12.25 1 73.62 274 LYS A O 1
ATOM 2132 N N . LYS A 1 275 ? -4.645 19.906 -13.305 1 72.69 275 LYS A N 1
ATOM 2133 C CA . LYS A 1 275 ? -4.312 20.469 -14.609 1 72.69 275 LYS A CA 1
ATOM 2134 C C . LYS A 1 275 ? -5.316 21.547 -15.008 1 72.69 275 LYS A C 1
ATOM 2136 O O . LYS A 1 275 ? -6.527 21.359 -14.852 1 72.69 275 LYS A O 1
ATOM 2141 N N . MET A 1 276 ? -4.738 22.734 -15.273 1 73.06 276 MET A N 1
ATOM 2142 C CA . MET A 1 276 ? -5.57 23.875 -15.664 1 73.06 276 MET A CA 1
ATOM 2143 C C . MET A 1 276 ? -5.129 24.422 -17.016 1 73.06 276 MET A C 1
ATOM 2145 O O . MET A 1 276 ? -4.02 24.156 -17.469 1 73.06 276 MET A O 1
ATOM 2149 N N . SER A 1 277 ? -6.125 25.125 -17.594 1 69.5 277 SER A N 1
ATOM 2150 C CA . SER A 1 277 ? -5.824 25.781 -18.875 1 69.5 277 SER A CA 1
ATOM 2151 C C . SER A 1 277 ? -4.859 26.938 -18.672 1 69.5 277 SER A C 1
ATOM 2153 O O . SER A 1 277 ? -4.969 27.688 -17.703 1 69.5 277 SER A O 1
ATOM 2155 N N . LYS A 1 278 ? -3.904 27.078 -19.547 1 71.38 278 LYS A N 1
ATOM 2156 C CA . LYS A 1 278 ? -2.949 28.172 -19.484 1 71.38 278 LYS A CA 1
ATOM 2157 C C . LYS A 1 278 ? -3.617 29.5 -19.828 1 71.38 278 LYS A C 1
ATOM 2159 O O . LYS A 1 278 ? -3.092 30.578 -19.5 1 71.38 278 LYS A O 1
ATOM 2164 N N . LEU A 1 279 ? -4.715 29.453 -20.547 1 65.69 279 LEU A N 1
ATOM 2165 C CA . LEU A 1 279 ? -5.355 30.672 -21.047 1 65.69 279 LEU A CA 1
ATOM 2166 C C . LEU A 1 279 ? -5.746 31.594 -19.891 1 65.69 279 LEU A C 1
ATOM 2168 O O . LEU A 1 279 ? -5.715 32.812 -20.047 1 65.69 279 LEU A O 1
ATOM 2172 N N . GLY A 1 280 ? -5.992 31 -18.766 1 64.69 280 GLY A N 1
ATOM 2173 C CA . GLY A 1 280 ? -6.445 31.828 -17.656 1 64.69 280 GLY A CA 1
ATOM 2174 C C . GLY A 1 280 ? -5.383 32.031 -16.594 1 64.69 280 GLY A C 1
ATOM 2175 O O . GLY A 1 280 ? -5.641 32.688 -15.578 1 64.69 280 GLY A O 1
ATOM 2176 N N . VAL A 1 281 ? -4.203 31.719 -16.906 1 70.5 281 VAL A N 1
ATOM 2177 C CA . VAL A 1 281 ? -3.162 31.781 -15.891 1 70.5 281 VAL A CA 1
ATOM 2178 C C . VAL A 1 281 ? -2.713 33.25 -15.711 1 70.5 281 VAL A C 1
ATOM 2180 O O . VAL A 1 281 ? -2.557 33.719 -14.578 1 70.5 281 VAL A O 1
ATOM 2183 N N . GLU A 1 282 ? -2.496 33.875 -16.797 1 67.12 282 GLU A N 1
ATOM 2184 C CA . GLU A 1 282 ? -2.039 35.281 -16.734 1 67.12 282 GLU A CA 1
ATOM 2185 C C . GLU A 1 282 ? -3.08 36.156 -16.047 1 67.12 282 GLU A C 1
ATOM 2187 O O . GLU A 1 282 ? -2.732 37.031 -15.258 1 67.12 282 GLU A O 1
ATOM 2192 N N . SER A 1 283 ? -4.285 35.844 -16.453 1 67.31 283 SER A N 1
ATOM 2193 C CA . SER A 1 283 ? -5.348 36.656 -15.852 1 67.31 283 SER A CA 1
ATOM 2194 C C . SER A 1 283 ? -5.449 36.406 -14.344 1 67.31 283 SER A C 1
ATOM 2196 O O . SER A 1 283 ? -5.754 37.312 -13.578 1 67.31 283 SER A O 1
ATOM 2198 N N . GLU A 1 284 ? -5.16 35.25 -14.031 1 70.19 284 GLU A N 1
ATOM 2199 C CA . GLU A 1 284 ? -5.203 34.938 -12.609 1 70.19 284 GLU A CA 1
ATOM 2200 C C . GLU A 1 284 ? -4.059 35.594 -11.852 1 70.19 284 GLU A C 1
ATOM 2202 O O . GLU A 1 284 ? -4.25 36.094 -10.742 1 70.19 284 GLU A O 1
ATOM 2207 N N . ILE A 1 285 ? -2.934 35.656 -12.391 1 69.44 285 ILE A N 1
ATOM 2208 C CA . ILE A 1 285 ? -1.782 36.281 -11.766 1 69.44 285 ILE A CA 1
ATOM 2209 C C . ILE A 1 285 ? -2.035 37.781 -11.625 1 69.44 285 ILE A C 1
ATOM 2211 O O . ILE A 1 285 ? -1.738 38.375 -10.586 1 69.44 285 ILE A O 1
ATOM 2215 N N . ASP A 1 286 ? -2.568 38.344 -12.648 1 68.88 286 ASP A N 1
ATOM 2216 C CA . ASP A 1 286 ? -2.869 39.781 -12.625 1 68.88 286 ASP A CA 1
ATOM 2217 C C . ASP A 1 286 ? -3.91 40.094 -11.555 1 68.88 286 ASP A C 1
ATOM 2219 O O . ASP A 1 286 ? -3.791 41.125 -10.859 1 68.88 286 ASP A O 1
ATOM 2223 N N . ARG A 1 287 ? -4.809 39.281 -11.539 1 70.62 287 ARG A N 1
ATOM 2224 C CA . ARG A 1 287 ? -5.836 39.5 -10.523 1 70.62 287 ARG A CA 1
ATOM 2225 C C . ARG A 1 287 ? -5.234 39.438 -9.117 1 70.62 287 ARG A C 1
ATOM 2227 O O . ARG A 1 287 ? -5.539 40.281 -8.281 1 70.62 287 ARG A O 1
ATOM 2234 N N . ARG A 1 288 ? -4.387 38.594 -8.914 1 69.81 288 ARG A N 1
ATOM 2235 C CA . ARG A 1 288 ? -3.762 38.469 -7.605 1 69.81 288 ARG A CA 1
ATOM 2236 C C . ARG A 1 288 ? -2.877 39.656 -7.281 1 69.81 288 ARG A C 1
ATOM 2238 O O . ARG A 1 288 ? -2.846 40.125 -6.141 1 69.81 288 ARG A O 1
ATOM 2245 N N . CYS A 1 289 ? -2.154 40.062 -8.266 1 66.62 289 CYS A N 1
ATOM 2246 C CA . CYS A 1 289 ? -1.316 41.219 -8.062 1 66.62 289 CYS A CA 1
ATOM 2247 C C . CYS A 1 289 ? -2.162 42.469 -7.723 1 66.62 289 CYS A C 1
ATOM 2249 O O . CYS A 1 289 ? -1.778 43.25 -6.875 1 66.62 289 CYS A O 1
ATOM 2251 N N . ASN A 1 290 ? -3.262 42.469 -8.398 1 65.75 290 ASN A N 1
ATOM 2252 C CA . ASN A 1 290 ? -4.156 43.594 -8.125 1 65.75 290 ASN A CA 1
ATOM 2253 C C . ASN A 1 290 ? -4.766 43.5 -6.727 1 65.75 290 ASN A C 1
ATOM 2255 O O . ASN A 1 290 ? -4.93 44.5 -6.047 1 65.75 290 ASN A O 1
ATOM 2259 N N . ASP A 1 291 ? -5.078 42.281 -6.391 1 65.25 291 ASP A N 1
ATOM 2260 C CA . ASP A 1 291 ? -5.598 42.062 -5.047 1 65.25 291 ASP A CA 1
ATOM 2261 C C . ASP A 1 291 ? -4.582 42.469 -3.986 1 65.25 291 ASP A C 1
ATOM 2263 O O . ASP A 1 291 ? -4.949 43.031 -2.945 1 65.25 291 ASP A O 1
ATOM 2267 N N . LEU A 1 292 ? -3.357 42.219 -4.285 1 64.25 292 LEU A N 1
ATOM 2268 C CA . LEU A 1 292 ? -2.295 42.531 -3.34 1 64.25 292 LEU A CA 1
ATOM 2269 C C . LEU A 1 292 ? -2.08 44.062 -3.258 1 64.25 292 LEU A C 1
ATOM 2271 O O . LEU A 1 292 ? -1.722 44.562 -2.201 1 64.25 292 LEU A O 1
ATOM 2275 N N . ASN A 1 293 ? -2.141 44.719 -4.477 1 58.28 293 ASN A N 1
ATOM 2276 C CA . ASN A 1 293 ? -1.946 46.156 -4.512 1 58.28 293 ASN A CA 1
ATOM 2277 C C . ASN A 1 293 ? -3.197 46.906 -4.055 1 58.28 293 ASN A C 1
ATOM 2279 O O . ASN A 1 293 ? -3.133 48.094 -3.727 1 58.28 293 ASN A O 1
ATOM 2283 N N . ASP A 1 294 ? -4.371 46.406 -4.34 1 52.47 294 ASP A N 1
ATOM 2284 C CA . ASP A 1 294 ? -5.594 47.156 -4.02 1 52.47 294 ASP A CA 1
ATOM 2285 C C . ASP A 1 294 ? -5.75 47.312 -2.508 1 52.47 294 ASP A C 1
ATOM 2287 O O . ASP A 1 294 ? -6.023 46.344 -1.793 1 52.47 294 ASP A O 1
ATOM 2291 N N . THR A 1 295 ? -4.922 48.156 -1.861 1 44.38 295 THR A N 1
ATOM 2292 C CA . THR A 1 295 ? -4.977 48.781 -0.537 1 44.38 295 THR A CA 1
ATOM 2293 C C . THR A 1 295 ? -6.418 48.844 -0.043 1 44.38 295 THR A C 1
ATOM 2295 O O . THR A 1 295 ? -6.707 48.531 1.113 1 44.38 295 THR A O 1
ATOM 2298 N N . GLU A 1 296 ? -7.133 50.219 -0.201 1 36.28 296 GLU A N 1
ATOM 2299 C CA . GLU A 1 296 ? -8.18 51 0.471 1 36.28 296 GLU A CA 1
ATOM 2300 C C . GLU A 1 296 ? -9.516 50.281 0.418 1 36.28 296 GLU A C 1
ATOM 2302 O O . GLU A 1 296 ? -10.344 50.438 1.318 1 36.28 296 GLU A O 1
ATOM 2307 N N . MET A 1 297 ? -10.328 50.469 -0.882 1 34.69 297 MET A N 1
ATOM 2308 C CA . MET A 1 297 ? -11.773 50.625 -0.949 1 34.69 297 MET A CA 1
ATOM 2309 C C . MET A 1 297 ? -12.5 49.344 -0.609 1 34.69 297 MET A C 1
ATOM 2311 O O . MET A 1 297 ? -12.031 48.25 -0.962 1 34.69 297 MET A O 1
ATOM 2315 N N . 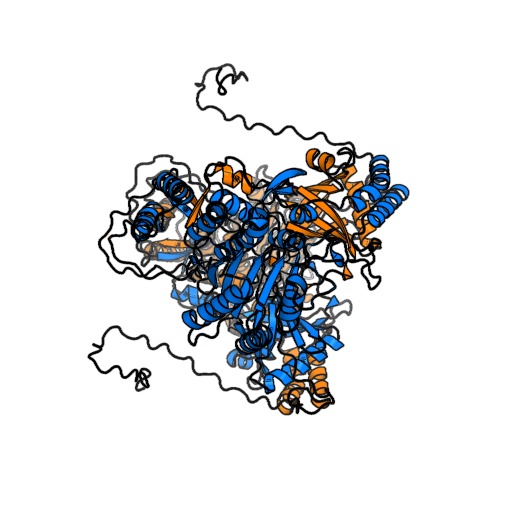GLY A 1 298 ? -13.523 49.25 0.203 1 33.53 298 GLY A N 1
ATOM 2316 C CA . GLY A 1 298 ? -14.641 48.531 0.765 1 33.53 298 GLY A CA 1
ATOM 2317 C C . GLY A 1 298 ? -15.125 47.406 -0.127 1 33.53 298 GLY A C 1
ATOM 2318 O O . GLY A 1 298 ? -15.906 46.562 0.305 1 33.53 298 GLY A O 1
ATOM 2319 N N . ALA A 1 299 ? -15.828 47.719 -1.517 1 34.72 299 ALA A N 1
ATOM 2320 C CA . ALA A 1 299 ? -17.062 47.281 -2.15 1 34.72 299 ALA A CA 1
ATOM 2321 C C . ALA A 1 299 ? -16.922 45.844 -2.672 1 34.72 299 ALA A C 1
ATOM 2323 O O . ALA A 1 299 ? -15.812 45.375 -2.887 1 34.72 299 ALA A O 1
ATOM 2324 N N . GLY A 1 300 ? -18.125 45.125 -3.283 1 36.28 300 GLY A N 1
ATOM 2325 C CA . GLY A 1 300 ? -19 44.125 -3.857 1 36.28 300 GLY A CA 1
ATOM 2326 C C . GLY A 1 300 ? -18.406 43.438 -5.082 1 36.28 300 GLY A C 1
ATOM 2327 O O . GLY A 1 300 ? -19.094 42.656 -5.75 1 36.28 300 GLY A O 1
ATOM 2328 N N . LEU A 1 301 ? -17.531 44 -5.879 1 36.62 301 LEU A N 1
ATOM 2329 C CA . LEU A 1 301 ? -17.375 43.656 -7.285 1 36.62 301 LEU A CA 1
ATOM 2330 C C . LEU A 1 301 ? -16.703 42.312 -7.441 1 36.62 301 LEU A C 1
ATOM 2332 O O . LEU A 1 301 ? -16.531 41.812 -8.562 1 36.62 301 LEU A O 1
ATOM 2336 N N . ALA A 1 302 ? -15.828 41.812 -6.727 1 41.84 302 ALA A N 1
ATOM 2337 C CA . ALA A 1 302 ? -14.82 40.844 -7.133 1 41.84 302 ALA A CA 1
ATOM 2338 C C . ALA A 1 302 ? -15.414 39.438 -7.184 1 41.84 302 ALA A C 1
ATOM 2340 O O . ALA A 1 302 ? -14.695 38.469 -7.438 1 41.84 302 ALA A O 1
ATOM 2341 N N . GLN A 1 303 ? -16.375 39.188 -6.641 1 44.62 303 GLN A N 1
ATOM 2342 C CA . GLN A 1 303 ? -16.938 37.844 -6.594 1 44.62 303 GLN A CA 1
ATOM 2343 C C . GLN A 1 303 ? -17.25 37.312 -7.996 1 44.62 303 GLN A C 1
ATOM 2345 O O . GLN A 1 303 ? -17.078 36.125 -8.273 1 44.62 303 GLN A O 1
ATOM 2350 N N . ASP A 1 304 ? -17.75 38.25 -8.844 1 44.47 304 ASP A N 1
ATOM 2351 C CA . ASP A 1 304 ? -18.266 37.844 -10.148 1 44.47 304 ASP A CA 1
ATOM 2352 C C . ASP A 1 304 ? -17.156 37.344 -11.07 1 44.47 304 ASP A C 1
ATOM 2354 O O . ASP A 1 304 ? -17.375 36.438 -11.859 1 44.47 304 ASP A O 1
ATOM 2358 N N . ASP A 1 305 ? -15.844 37.875 -10.969 1 48.09 305 ASP A N 1
ATOM 2359 C CA . ASP A 1 305 ? -14.781 37.562 -11.922 1 48.09 305 ASP A CA 1
ATOM 2360 C C . ASP A 1 305 ? -14.062 36.281 -11.547 1 48.09 305 ASP A C 1
ATOM 2362 O O . ASP A 1 305 ? -13.359 35.688 -12.367 1 48.09 305 ASP A O 1
ATOM 2366 N N . GLU A 1 306 ? -14.141 35.938 -10.359 1 54.53 306 GLU A N 1
ATOM 2367 C CA . GLU A 1 306 ? -13.5 34.688 -9.93 1 54.53 306 GLU A CA 1
ATOM 2368 C C . GLU A 1 306 ? -14.117 33.469 -10.617 1 54.53 306 GLU A C 1
ATOM 2370 O O . GLU A 1 306 ? -13.414 32.531 -10.992 1 54.53 306 GLU A O 1
ATOM 2375 N N . ASP A 1 307 ? -15.469 33.625 -10.766 1 51.47 307 ASP A N 1
ATOM 2376 C CA . ASP A 1 307 ? -16.141 32.5 -11.414 1 51.47 307 ASP A CA 1
ATOM 2377 C C . ASP A 1 307 ? -15.758 32.406 -12.891 1 51.47 307 ASP A C 1
ATOM 2379 O O . ASP A 1 307 ? -15.594 31.297 -13.422 1 51.47 307 ASP A O 1
ATOM 2383 N N . GLY A 1 308 ? -15.688 33.594 -13.539 1 51 308 GLY A N 1
ATOM 2384 C CA . GLY A 1 308 ? -15.281 33.594 -14.938 1 51 308 GLY A CA 1
ATOM 2385 C C . GLY A 1 308 ? -13.875 33.062 -15.141 1 51 308 GLY A C 1
ATOM 2386 O O . GLY A 1 308 ? -13.633 32.281 -16.078 1 51 308 GLY A O 1
ATOM 2387 N N . LEU A 1 309 ? -13.031 33.438 -14.289 1 59.03 309 LEU A N 1
ATOM 2388 C CA . LEU A 1 309 ? -11.648 33 -14.398 1 59.03 309 LEU A CA 1
ATOM 2389 C C . LEU A 1 309 ? -11.523 31.5 -14.102 1 59.03 309 LEU A C 1
ATOM 2391 O O . LEU A 1 309 ? -10.734 30.797 -14.734 1 59.03 309 LEU A O 1
ATOM 2395 N N . ARG A 1 310 ? -12.289 31.094 -13.156 1 61.62 310 ARG A N 1
ATOM 2396 C CA . ARG A 1 310 ? -12.289 29.656 -12.867 1 61.62 310 ARG A CA 1
ATOM 2397 C C . ARG A 1 310 ? -12.734 28.859 -14.094 1 61.62 310 ARG A C 1
ATOM 2399 O O . ARG A 1 310 ? -12.219 27.781 -14.352 1 61.62 310 ARG A O 1
ATOM 2406 N N . GLY A 1 311 ? -13.711 29.391 -14.734 1 58.56 311 GLY A N 1
ATOM 2407 C CA . GLY A 1 311 ? -14.188 28.734 -15.945 1 58.56 311 GLY A CA 1
ATOM 2408 C C . GLY A 1 311 ? -13.125 28.625 -17.016 1 58.56 311 GLY A C 1
ATOM 2409 O O . GLY A 1 311 ? -13.086 27.641 -17.766 1 58.56 311 GLY A O 1
ATOM 2410 N N . LEU A 1 312 ? -12.297 29.594 -17.016 1 58.16 312 LEU A N 1
ATOM 2411 C CA . LEU A 1 312 ? -11.25 29.594 -18.016 1 58.16 312 LEU A CA 1
ATOM 2412 C C . LEU A 1 312 ? -10.133 28.625 -17.641 1 58.16 312 LEU A C 1
ATOM 2414 O O . LEU A 1 312 ? -9.43 28.109 -18.516 1 58.16 312 LEU A O 1
ATOM 2418 N N . LEU A 1 313 ? -10.094 28.359 -16.375 1 65.62 313 LEU A N 1
ATOM 2419 C CA . LEU A 1 313 ? -8.938 27.594 -15.914 1 65.62 313 LEU A CA 1
ATOM 2420 C C . LEU A 1 313 ? -9.289 26.109 -15.789 1 65.62 313 LEU A C 1
ATOM 2422 O O . LEU A 1 313 ? -8.422 25.25 -15.93 1 65.62 313 LEU A O 1
ATOM 2426 N N . GLN A 1 314 ? -10.523 25.766 -15.617 1 66 314 GLN A N 1
ATOM 2427 C CA . GLN A 1 314 ? -10.867 24.391 -15.25 1 66 314 GLN A CA 1
ATOM 2428 C C . GLN A 1 314 ? -10.914 23.484 -16.484 1 66 314 GLN A C 1
ATOM 2430 O O . GLN A 1 314 ? -11.5 23.859 -17.5 1 66 314 GLN A O 1
ATOM 2435 N N . VAL A 1 315 ? -10.117 22.469 -16.484 1 69.25 315 VAL A N 1
ATOM 2436 C CA . VAL A 1 315 ? -10.109 21.438 -17.5 1 69.25 315 VAL A CA 1
ATOM 2437 C C . VAL A 1 315 ? -10.648 20.125 -16.906 1 69.25 315 VAL A C 1
ATOM 2439 O O . VAL A 1 315 ? -10.258 19.734 -15.812 1 69.25 315 VAL A O 1
ATOM 2442 N N . ASN A 1 316 ? -11.758 19.656 -17.484 1 64.88 316 ASN A N 1
ATOM 2443 C CA . ASN A 1 316 ? -12.281 18.375 -17.062 1 64.88 316 ASN A CA 1
ATOM 2444 C C . ASN A 1 316 ? -11.789 17.234 -17.969 1 64.88 316 ASN A C 1
ATOM 2446 O O . ASN A 1 316 ? -11.727 17.406 -19.188 1 64.88 316 ASN A O 1
ATOM 2450 N N . ARG A 1 317 ? -11.352 16.234 -17.297 1 66.5 317 ARG A N 1
ATOM 2451 C CA . ARG A 1 317 ? -10.891 15.062 -18.031 1 66.5 317 ARG A CA 1
ATOM 2452 C C . ARG A 1 317 ? -12.062 14.164 -18.406 1 66.5 317 ARG A C 1
ATOM 2454 O O . ARG A 1 317 ? -12.891 13.828 -17.562 1 66.5 317 ARG A O 1
ATOM 2461 N N . LYS A 1 318 ? -12.266 14.078 -19.781 1 65.12 318 LYS A N 1
ATOM 2462 C CA . LYS A 1 318 ? -13.281 13.148 -20.266 1 65.12 318 LYS A CA 1
ATOM 2463 C C . LYS A 1 318 ? -12.633 11.945 -20.953 1 65.12 318 LYS A C 1
ATOM 2465 O O . LYS A 1 318 ? -11.664 12.094 -21.703 1 65.12 318 LYS A O 1
ATOM 2470 N N . HIS A 1 319 ? -13.055 10.773 -20.484 1 64.56 319 HIS A N 1
ATOM 2471 C CA . HIS A 1 319 ? -12.609 9.547 -21.125 1 64.56 319 HIS A CA 1
ATOM 2472 C C . HIS A 1 319 ? -13.461 9.227 -22.344 1 64.56 319 HIS A C 1
ATOM 2474 O O . HIS A 1 319 ? -14.695 9.258 -22.281 1 64.56 319 HIS A O 1
ATOM 2480 N N . VAL A 1 320 ? -12.805 9.203 -23.531 1 65.56 320 VAL A N 1
ATOM 2481 C CA . VAL A 1 320 ? -13.508 8.828 -24.766 1 65.56 320 VAL A CA 1
ATOM 2482 C C . VAL A 1 320 ? -12.938 7.52 -25.297 1 65.56 320 VAL A C 1
ATOM 2484 O O . VAL A 1 320 ? -11.727 7.305 -25.281 1 65.56 320 VAL A O 1
ATOM 2487 N N . TYR A 1 321 ? -13.812 6.477 -25.422 1 68.69 321 TYR A N 1
ATOM 2488 C CA . TYR A 1 321 ? -13.406 5.203 -26 1 68.69 321 TYR A CA 1
ATOM 2489 C C . TYR A 1 321 ? -13.492 5.246 -27.516 1 68.69 321 TYR A C 1
ATOM 2491 O O . TYR A 1 321 ? -14.508 5.672 -28.078 1 68.69 321 TYR A O 1
ATOM 2499 N N . VAL A 1 322 ? -12.25 5.035 -28.156 1 64.81 322 VAL A N 1
ATOM 2500 C CA . VAL A 1 322 ? -12.172 5.125 -29.609 1 64.81 322 VAL A CA 1
ATOM 2501 C C . VAL A 1 322 ? -11.836 3.756 -30.203 1 64.81 322 VAL A C 1
ATOM 2503 O O . VAL A 1 322 ? -11.039 3.008 -29.625 1 64.81 322 VAL A O 1
ATOM 2506 N N . THR A 1 323 ? -12.602 3.17 -31.141 1 60.78 323 THR A N 1
ATOM 2507 C CA . THR A 1 323 ? -12.336 1.937 -31.859 1 60.78 323 THR A CA 1
ATOM 2508 C C . THR A 1 323 ? -11.359 2.186 -33 1 60.78 323 THR A C 1
ATOM 2510 O O . THR A 1 323 ? -11.477 3.182 -33.719 1 60.78 323 THR A O 1
ATOM 2513 N N . LYS A 1 324 ? -10.062 1.577 -32.938 1 53.28 324 LYS A N 1
ATOM 2514 C CA . LYS A 1 324 ? -9.109 1.676 -34.031 1 53.28 324 LYS A CA 1
ATOM 2515 C C . LYS A 1 324 ? -9.57 0.842 -35.25 1 53.28 324 LYS A C 1
ATOM 2517 O O . LYS A 1 324 ? -9.891 -0.339 -35.094 1 53.28 324 LYS A O 1
ATOM 2522 N N . LYS A 1 325 ? -10.031 1.464 -36.344 1 46.91 325 LYS A N 1
ATOM 2523 C CA . LYS A 1 325 ? -10.125 0.712 -37.594 1 46.91 325 LYS A CA 1
ATOM 2524 C C . LYS A 1 325 ? -8.75 0.355 -38.125 1 46.91 325 LYS A C 1
ATOM 2526 O O . LYS A 1 325 ? -7.93 1.24 -38.406 1 46.91 325 LYS A O 1
ATOM 2531 N N . THR A 1 326 ? -8.086 -0.657 -37.719 1 39.75 326 THR A N 1
ATOM 2532 C CA . THR A 1 326 ? -6.855 -1.047 -38.406 1 39.75 326 THR A CA 1
ATOM 2533 C C . THR A 1 326 ? -7.055 -1.08 -39.906 1 39.75 326 THR A C 1
ATOM 2535 O O . THR A 1 326 ? -7.984 -1.721 -40.406 1 39.75 326 THR A O 1
ATOM 2538 N N . LYS A 1 327 ? -6.48 -0.184 -40.875 1 34.81 327 LYS A N 1
ATOM 2539 C CA . LYS A 1 327 ? -6.07 -0.762 -42.156 1 34.81 327 LYS A CA 1
ATOM 2540 C C . LYS A 1 327 ? -5.203 -2.002 -41.938 1 34.81 327 LYS A C 1
ATOM 2542 O O . LYS A 1 327 ? -4.641 -2.193 -40.844 1 34.81 327 LYS A O 1
ATOM 2547 N N . GLY A 1 328 ? -4.703 -2.836 -43.094 1 31.86 328 GLY A N 1
ATOM 2548 C CA . GLY A 1 328 ? -3.947 -4.066 -43.25 1 31.86 328 GLY A CA 1
ATOM 2549 C C . GLY A 1 328 ? -2.812 -4.215 -42.281 1 31.86 328 GLY A C 1
ATOM 2550 O O . GLY A 1 328 ? -2.279 -5.309 -42.094 1 31.86 328 GLY A O 1
ATOM 2551 N N . GLY A 1 329 ? -1.748 -3.35 -42.281 1 30.41 329 GLY A N 1
ATOM 2552 C CA . GLY A 1 329 ? -0.429 -3.797 -41.844 1 30.41 329 GLY A CA 1
ATOM 2553 C C . GLY A 1 329 ? -0.31 -3.98 -40.344 1 30.41 329 GLY A C 1
ATOM 2554 O O . GLY A 1 329 ? -1.093 -3.412 -39.594 1 30.41 329 GLY A O 1
ATOM 2555 N N . LEU A 1 330 ? 0.401 -5.152 -39.969 1 31.28 330 LEU A N 1
ATOM 2556 C CA . LEU A 1 330 ? 0.851 -5.758 -38.719 1 31.28 330 LEU A CA 1
ATOM 2557 C C . LEU A 1 330 ? 1.414 -4.699 -37.781 1 31.28 330 LEU A C 1
ATOM 2559 O O . LEU A 1 330 ? 2.473 -4.125 -38.031 1 31.28 330 LEU A O 1
ATOM 2563 N N . SER A 1 331 ? 0.75 -3.732 -37.375 1 30.16 331 SER A N 1
ATOM 2564 C CA . SER A 1 331 ? 1.488 -2.92 -36.406 1 30.16 331 SER A CA 1
ATOM 2565 C C . SER A 1 331 ? 2.156 -3.787 -35.344 1 30.16 331 SER A C 1
ATOM 2567 O O . SER A 1 331 ? 1.605 -4.812 -34.938 1 30.16 331 SER A O 1
ATOM 2569 N N . LYS A 1 332 ? 3.549 -3.74 -35.188 1 29.52 332 LYS A N 1
ATOM 2570 C CA . LYS A 1 332 ? 4.461 -4.285 -34.188 1 29.52 332 LYS A CA 1
ATOM 2571 C C . LYS A 1 332 ? 3.846 -4.223 -32.781 1 29.52 332 LYS A C 1
ATOM 2573 O O . LYS A 1 332 ? 3.377 -3.166 -32.344 1 29.52 332 LYS A O 1
ATOM 2578 N N . GLY A 1 333 ? 3.293 -5.367 -32.219 1 27.5 333 GLY A N 1
ATOM 2579 C CA . GLY A 1 333 ? 2.715 -5.801 -30.969 1 27.5 333 GLY A CA 1
ATOM 2580 C C . GLY A 1 333 ? 3.412 -5.211 -29.766 1 27.5 333 GLY A C 1
ATOM 2581 O O . GLY A 1 333 ? 4.633 -5.316 -29.625 1 27.5 333 GLY A O 1
ATOM 2582 N N . ALA A 1 334 ? 3.043 -4.027 -29.297 1 28.2 334 ALA A N 1
ATOM 2583 C CA . ALA A 1 334 ? 3.523 -3.523 -28.016 1 28.2 334 ALA A CA 1
ATOM 2584 C C . ALA A 1 334 ? 3.547 -4.629 -26.969 1 28.2 334 ALA A C 1
ATOM 2586 O O . ALA A 1 334 ? 2.605 -5.422 -26.875 1 28.2 334 ALA A O 1
ATOM 2587 N N . GLY A 1 335 ? 4.723 -5.168 -26.578 1 26.08 335 GLY A N 1
ATOM 2588 C CA . GLY A 1 335 ? 5.027 -6.133 -25.531 1 26.08 335 GLY A CA 1
ATOM 2589 C C . GLY A 1 335 ? 4.219 -5.922 -24.266 1 26.08 335 GLY A C 1
ATOM 2590 O O . GLY A 1 335 ? 3.717 -4.82 -24.031 1 26.08 335 GLY A O 1
ATOM 2591 N N . PRO A 1 336 ? 3.639 -6.961 -23.734 1 29.7 336 PRO A N 1
ATOM 2592 C CA . PRO A 1 336 ? 2.77 -7.109 -22.562 1 29.7 336 PRO A CA 1
ATOM 2593 C C . PRO A 1 336 ? 3.24 -6.277 -21.375 1 29.7 336 PRO A C 1
ATOM 2595 O O . PRO A 1 336 ? 2.623 -6.32 -20.297 1 29.7 336 PRO A O 1
ATOM 2598 N N . GLY A 1 337 ? 4.43 -5.719 -21.344 1 28.23 337 GLY A N 1
ATOM 2599 C CA . GLY A 1 337 ? 4.996 -5.195 -20.109 1 28.23 337 GLY A CA 1
ATOM 2600 C C . GLY A 1 337 ? 4.262 -3.975 -19.594 1 28.23 337 GLY A C 1
ATOM 2601 O O . GLY A 1 337 ? 4.672 -3.373 -18.594 1 28.23 337 GLY A O 1
ATOM 2602 N N . ASP A 1 338 ? 3.436 -3.393 -20.406 1 28.7 338 ASP A N 1
ATOM 2603 C CA . ASP A 1 338 ? 3.061 -2.064 -19.938 1 28.7 338 ASP A CA 1
ATOM 2604 C C . ASP A 1 338 ? 2.045 -2.154 -18.797 1 28.7 338 ASP A C 1
ATOM 2606 O O . ASP A 1 338 ? 0.967 -1.56 -18.875 1 28.7 338 ASP A O 1
ATOM 2610 N N . ASP A 1 339 ? 1.9 -3.188 -18.203 1 29.62 339 ASP A N 1
ATOM 2611 C CA . ASP A 1 339 ? 0.97 -3.064 -17.078 1 29.62 339 ASP A CA 1
ATOM 2612 C C . ASP A 1 339 ? 1.424 -1.983 -16.109 1 29.62 339 ASP A C 1
ATOM 2614 O O . ASP A 1 339 ? 1.054 -2.008 -14.93 1 29.62 339 ASP A O 1
ATOM 2618 N N . SER A 1 340 ? 2.492 -1.279 -16.406 1 28.03 340 SER A N 1
ATOM 2619 C CA . SER A 1 340 ? 2.787 -0.259 -15.414 1 28.03 340 SER A CA 1
ATOM 2620 C C . SER A 1 340 ? 1.604 0.685 -15.219 1 28.03 340 SER A C 1
ATOM 2622 O O . SER A 1 340 ? 1.06 1.212 -16.188 1 28.03 340 SER A O 1
ATOM 2624 N N . ASP A 1 341 ? 0.742 0.385 -14.359 1 29.36 341 ASP A N 1
ATOM 2625 C CA . ASP A 1 341 ? -0.052 1.474 -13.797 1 29.36 341 ASP A CA 1
ATOM 2626 C C . ASP A 1 341 ? 0.775 2.752 -13.68 1 29.36 341 ASP A C 1
ATOM 2628 O O . ASP A 1 341 ? 1.091 3.193 -12.57 1 29.36 341 ASP A O 1
ATOM 2632 N N . ASP A 1 342 ? 1.871 2.885 -14.406 1 27.22 342 ASP A N 1
ATOM 2633 C CA . ASP A 1 342 ? 2.451 4.227 -14.383 1 27.22 342 ASP A CA 1
ATOM 2634 C C . ASP A 1 342 ? 1.434 5.273 -14.828 1 27.22 342 ASP A C 1
ATOM 2636 O O . ASP A 1 342 ? 0.793 5.117 -15.875 1 27.22 342 ASP A O 1
ATOM 2640 N N . PRO A 1 343 ? 0.973 6.016 -13.875 1 28.73 343 PRO A N 1
ATOM 2641 C CA . PRO A 1 343 ? 0.133 7.16 -14.242 1 28.73 343 PRO A CA 1
ATOM 2642 C C . PRO A 1 343 ? 0.622 7.867 -15.508 1 28.73 343 PRO A C 1
ATOM 2644 O O . PRO A 1 343 ? -0.116 8.656 -16.094 1 28.73 343 PRO A O 1
ATOM 2647 N N . ASP A 1 344 ? 1.936 7.844 -15.758 1 27.12 344 ASP A N 1
ATOM 2648 C CA . ASP A 1 344 ? 2.369 8.641 -16.906 1 27.12 344 ASP A CA 1
ATOM 2649 C C . ASP A 1 344 ? 2.217 7.863 -18.203 1 27.12 344 ASP A C 1
ATOM 2651 O O . ASP A 1 344 ? 3.143 7.168 -18.641 1 27.12 344 ASP A O 1
ATOM 2655 N N . MET A 1 345 ? 1.302 7.086 -18.531 1 27.94 345 MET A N 1
ATOM 2656 C CA . MET A 1 345 ? 1.118 6.777 -19.953 1 27.94 345 MET A CA 1
ATOM 2657 C C . MET A 1 345 ? 1.469 7.977 -20.812 1 27.94 345 MET A C 1
ATOM 2659 O O . MET A 1 345 ? 0.734 8.969 -20.844 1 27.94 345 MET A O 1
ATOM 2663 N N . LYS A 1 346 ? 2.768 8.18 -21.047 1 26.78 346 LYS A N 1
ATOM 2664 C CA . LYS A 1 346 ? 3.152 8.977 -22.219 1 26.78 346 LYS A CA 1
ATOM 2665 C C . LYS A 1 346 ? 2.301 8.617 -23.438 1 26.78 346 LYS A C 1
ATOM 2667 O O . LYS A 1 346 ? 1.851 7.477 -23.562 1 26.78 346 LYS A O 1
ATOM 2672 N N . ASP A 1 347 ? 1.944 9.688 -24.172 1 27.23 347 ASP A N 1
ATOM 2673 C CA . ASP A 1 347 ? 1.357 9.82 -25.5 1 27.23 347 ASP A CA 1
ATOM 2674 C C . ASP A 1 347 ? 2.008 8.852 -26.484 1 27.23 347 ASP A C 1
ATOM 2676 O O . ASP A 1 347 ? 3.234 8.805 -26.609 1 27.23 347 ASP A O 1
ATOM 2680 N N . SER A 1 348 ? 1.608 7.613 -26.625 1 27.52 348 SER A N 1
ATOM 2681 C CA . SER A 1 348 ? 1.938 6.984 -27.906 1 27.52 348 SER A CA 1
ATOM 2682 C C . SER A 1 348 ? 2.26 8.031 -28.969 1 27.52 348 SER A C 1
ATOM 2684 O O . SER A 1 348 ? 1.606 9.07 -29.031 1 27.52 348 SER A O 1
ATOM 2686 N N . SER A 1 349 ? 3.451 8.18 -29.375 1 25.59 349 SER A N 1
ATOM 2687 C CA . SER A 1 349 ? 3.863 8.906 -30.578 1 25.59 349 SER A CA 1
ATOM 2688 C C . SER A 1 349 ? 2.783 8.867 -31.641 1 25.59 349 SER A C 1
ATOM 2690 O O . SER A 1 349 ? 2.029 7.891 -31.734 1 25.59 349 SER A O 1
ATOM 2692 N N . ASP A 1 350 ? 2.504 10.117 -32.312 1 27.67 350 ASP A N 1
ATOM 2693 C CA . ASP A 1 350 ? 1.842 10.695 -33.5 1 27.67 350 ASP A CA 1
ATOM 2694 C C . ASP A 1 350 ? 2.113 9.867 -34.75 1 27.67 350 ASP A C 1
ATOM 2696 O O . ASP A 1 350 ? 1.991 10.375 -35.875 1 27.67 350 ASP A O 1
ATOM 2700 N N . GLU A 1 351 ? 2.785 8.852 -34.906 1 27.59 351 GLU A N 1
ATOM 2701 C CA . GLU A 1 351 ? 2.68 8.617 -36.344 1 27.59 351 GLU A CA 1
ATOM 2702 C C . GLU A 1 351 ? 1.227 8.664 -36.781 1 27.59 351 GLU A C 1
ATOM 2704 O O . GLU A 1 351 ? 0.356 8.039 -36.188 1 27.59 351 GLU A O 1
ATOM 2709 N N . GLU A 1 352 ? 0.896 9.781 -37.594 1 29.2 352 GLU A N 1
ATOM 2710 C CA . GLU A 1 352 ? -0.162 10.273 -38.469 1 29.2 352 GLU A CA 1
ATOM 2711 C C . GLU A 1 352 ? -0.834 9.125 -39.219 1 29.2 352 GLU A C 1
ATOM 2713 O O . GLU A 1 352 ? -0.493 8.852 -40.375 1 29.2 352 GLU A O 1
ATOM 2718 N N . GLU A 1 353 ? -0.756 7.906 -38.969 1 31.78 353 GLU A N 1
ATOM 2719 C CA . GLU A 1 353 ? -1.694 7.363 -39.938 1 31.78 353 GLU A CA 1
ATOM 2720 C C . GLU A 1 353 ? -3.037 8.086 -39.875 1 31.78 353 GLU A C 1
ATOM 2722 O O . GLU A 1 353 ? -3.385 8.672 -38.844 1 31.78 353 GLU A O 1
ATOM 2727 N N . ALA A 1 354 ? -3.783 8.305 -41.156 1 31.7 354 ALA A N 1
ATOM 2728 C CA . ALA A 1 354 ? -5.035 9.008 -41.406 1 31.7 354 ALA A CA 1
ATOM 2729 C C . ALA A 1 354 ? -6 8.852 -40.219 1 31.7 354 ALA A C 1
ATOM 2731 O O . ALA A 1 354 ? -5.992 7.828 -39.531 1 31.7 354 ALA A O 1
ATOM 2732 N N . PRO A 1 355 ? -6.543 10 -39.75 1 35.75 355 PRO A N 1
ATOM 2733 C CA . PRO A 1 355 ? -7.578 10.195 -38.719 1 35.75 355 PRO A CA 1
ATOM 2734 C C . PRO A 1 355 ? -8.672 9.125 -38.781 1 35.75 355 PRO A C 1
ATOM 2736 O O . PRO A 1 355 ? -9.461 9.102 -39.75 1 35.75 355 PRO A O 1
ATOM 2739 N N . LEU A 1 356 ? -8.383 7.824 -38.812 1 37.47 356 LEU A N 1
ATOM 2740 C CA . LEU A 1 356 ? -9.547 6.953 -38.812 1 37.47 356 LEU A CA 1
ATOM 2741 C C . LEU A 1 356 ? -10.633 7.496 -37.875 1 37.47 356 LEU A C 1
ATOM 2743 O O . LEU A 1 356 ? -10.328 8.148 -36.875 1 37.47 356 LEU A O 1
ATOM 2747 N N . GLU A 1 357 ? -11.82 7.816 -38.281 1 41.41 357 GLU A N 1
ATOM 2748 C CA . GLU A 1 357 ? -13.039 8.281 -37.625 1 41.41 357 GLU A CA 1
ATOM 2749 C C . GLU A 1 357 ? -13.203 7.637 -36.25 1 41.41 357 GLU A C 1
ATOM 2751 O O . GLU A 1 357 ? -13.438 6.434 -36.156 1 41.41 357 GLU A O 1
ATOM 2756 N N . ASN A 1 358 ? -12.438 7.832 -35.281 1 48 358 ASN A N 1
ATOM 2757 C CA . ASN A 1 358 ? -12.57 7.516 -33.844 1 48 358 ASN A CA 1
ATOM 2758 C C . ASN A 1 358 ? -14.016 7.637 -33.375 1 48 358 ASN A C 1
ATOM 2760 O O . ASN A 1 358 ? -14.562 8.734 -33.344 1 48 358 ASN A O 1
ATOM 2764 N N . ARG A 1 359 ? -14.867 6.766 -33.875 1 53.72 359 ARG A N 1
ATOM 2765 C CA . ARG A 1 359 ? -16.219 6.801 -33.312 1 53.72 359 ARG A CA 1
ATOM 2766 C C . ARG A 1 359 ? -16.219 6.531 -31.828 1 53.72 359 ARG A C 1
ATOM 2768 O O . ARG A 1 359 ? -15.586 5.578 -31.359 1 53.72 359 ARG A O 1
ATOM 2775 N N . GLU A 1 360 ? -16.578 7.488 -31.062 1 58.75 360 GLU A N 1
ATOM 2776 C CA . GLU A 1 360 ? -16.766 7.375 -29.609 1 58.75 360 GLU A CA 1
ATOM 2777 C C . GLU A 1 360 ? -17.656 6.184 -29.266 1 58.75 360 GLU A C 1
ATOM 2779 O O . GLU A 1 360 ? -18.734 6.008 -29.859 1 58.75 360 GLU A O 1
ATOM 2784 N N . ALA A 1 361 ? -17.109 5.156 -28.797 1 62.53 361 ALA A N 1
ATOM 2785 C CA . ALA A 1 361 ? -17.906 4.004 -28.391 1 62.53 361 ALA A CA 1
ATOM 2786 C C . ALA A 1 361 ? -18.703 4.316 -27.125 1 62.53 361 ALA A C 1
ATOM 2788 O O . ALA A 1 361 ? -18.203 4.977 -26.203 1 62.53 361 ALA A O 1
ATOM 2789 N N . ASP A 1 362 ? -20.031 4.168 -27.125 1 61.75 362 ASP A N 1
ATOM 2790 C CA . ASP A 1 362 ? -20.938 4.355 -26 1 61.75 362 ASP A CA 1
ATOM 2791 C C . ASP A 1 362 ? -20.531 3.455 -24.828 1 61.75 362 ASP A C 1
ATOM 2793 O O . ASP A 1 362 ? -20.25 2.271 -25.016 1 61.75 362 ASP A O 1
ATOM 2797 N N . ARG A 1 363 ? -20.391 4.008 -23.734 1 63.69 363 ARG A N 1
ATOM 2798 C CA . ARG A 1 363 ? -20 3.318 -22.5 1 63.69 363 ARG A CA 1
ATOM 2799 C C . ARG A 1 363 ? -20.875 2.092 -22.266 1 63.69 363 ARG A C 1
ATOM 2801 O O . ARG A 1 363 ? -20.438 1.108 -21.672 1 63.69 363 ARG A O 1
ATOM 2808 N N . ASP A 1 364 ? -22.078 2.215 -22.797 1 61.72 364 ASP A N 1
ATOM 2809 C CA . ASP A 1 364 ? -23.016 1.122 -22.547 1 61.72 364 ASP A CA 1
ATOM 2810 C C . ASP A 1 364 ? -22.719 -0.067 -23.469 1 61.72 364 ASP A C 1
ATOM 2812 O O . ASP A 1 364 ? -23.188 -1.181 -23.203 1 61.72 364 ASP A O 1
ATOM 2816 N N . ASN A 1 365 ? -22.016 0.257 -24.422 1 67 365 ASN A N 1
ATOM 2817 C CA . ASN A 1 365 ? -21.719 -0.827 -25.344 1 67 365 ASN A CA 1
ATOM 2818 C C . ASN A 1 365 ? -20.312 -1.381 -25.125 1 67 365 ASN A C 1
ATOM 2820 O O . ASN A 1 365 ? -19.609 -1.674 -26.094 1 67 365 ASN A O 1
ATOM 2824 N N . LEU A 1 366 ? -20 -1.341 -23.844 1 74.12 366 LEU A N 1
ATOM 2825 C CA . LEU A 1 366 ? -18.672 -1.876 -23.562 1 74.12 366 LEU A CA 1
ATOM 2826 C C . LEU A 1 366 ? -18.766 -3.207 -22.828 1 74.12 366 LEU A C 1
ATOM 2828 O O . LEU A 1 366 ? -19.656 -3.404 -22.016 1 74.12 366 LEU A O 1
ATOM 2832 N N . ALA A 1 367 ? -18.109 -4.223 -23.359 1 74.75 367 ALA A N 1
ATOM 2833 C CA . ALA A 1 367 ? -17.969 -5.504 -22.672 1 74.75 367 ALA A CA 1
ATOM 2834 C C . ALA A 1 367 ? -16.578 -5.645 -22.047 1 74.75 367 ALA A C 1
ATOM 2836 O O . ALA A 1 367 ? -15.672 -4.859 -22.344 1 74.75 367 ALA A O 1
ATOM 2837 N N . ARG A 1 368 ? -16.578 -6.508 -21.125 1 77.62 368 ARG A N 1
ATOM 2838 C CA . ARG A 1 368 ? -15.281 -6.77 -20.5 1 77.62 368 ARG A CA 1
ATOM 2839 C C . ARG A 1 368 ? -14.648 -8.039 -21.062 1 77.62 368 ARG A C 1
ATOM 2841 O O . ARG A 1 368 ? -15.344 -9.016 -21.344 1 77.62 368 ARG A O 1
ATOM 2848 N N . ALA A 1 369 ? -13.383 -7.891 -21.344 1 78.56 369 ALA A N 1
ATOM 2849 C CA . ALA A 1 369 ? -12.656 -9.039 -21.891 1 78.56 369 ALA A CA 1
ATOM 2850 C C . ALA A 1 369 ? -11.336 -9.25 -21.141 1 78.56 369 ALA A C 1
ATOM 2852 O O . ALA A 1 369 ? -10.656 -8.289 -20.781 1 78.56 369 ALA A O 1
ATOM 2853 N N . TYR A 1 370 ? -11.141 -10.539 -20.828 1 79.62 370 TYR A N 1
ATOM 2854 C CA . TYR A 1 370 ? -9.875 -10.914 -20.219 1 79.62 370 TYR A CA 1
ATOM 2855 C C . TYR A 1 370 ? -8.883 -11.414 -21.266 1 79.62 370 TYR A C 1
ATOM 2857 O O . TYR A 1 370 ? -9.266 -12.125 -22.203 1 79.62 370 TYR A O 1
ATOM 2865 N N . LYS A 1 371 ? -7.688 -10.906 -21.141 1 73.25 371 LYS A N 1
ATOM 2866 C CA . LYS A 1 371 ? -6.645 -11.375 -22.047 1 73.25 371 LYS A CA 1
ATOM 2867 C C . LYS A 1 371 ? -6.121 -12.742 -21.609 1 73.25 371 LYS A C 1
ATOM 2869 O O . LYS A 1 371 ? -5.809 -12.953 -20.438 1 73.25 371 LYS A O 1
ATOM 2874 N N . TYR A 1 372 ? -6.297 -13.641 -22.453 1 71.69 372 TYR A N 1
ATOM 2875 C CA . TYR A 1 372 ? -5.746 -14.977 -22.25 1 71.69 372 TYR A CA 1
ATOM 2876 C C . TY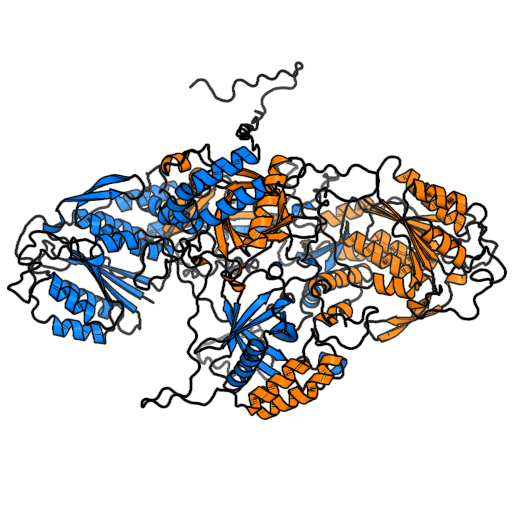R A 1 372 ? -4.785 -15.352 -23.359 1 71.69 372 TYR A C 1
ATOM 2878 O O . TYR A 1 372 ? -5.199 -15.914 -24.391 1 71.69 372 TYR A O 1
ATOM 2886 N N . GLY A 1 373 ? -3.492 -15.039 -23.078 1 64.12 373 GLY A N 1
ATOM 2887 C CA . GLY A 1 373 ? -2.531 -15.156 -24.172 1 64.12 373 GLY A CA 1
ATOM 2888 C C . GLY A 1 373 ? -2.793 -14.195 -25.312 1 64.12 373 GLY A C 1
ATOM 2889 O O . GLY A 1 373 ? -2.887 -12.984 -25.094 1 64.12 373 GLY A O 1
ATOM 2890 N N . ALA A 1 374 ? -2.885 -14.773 -26.516 1 62.16 374 ALA A N 1
ATOM 2891 C CA . ALA A 1 374 ? -3.164 -13.961 -27.703 1 62.16 374 ALA A CA 1
ATOM 2892 C C . ALA A 1 374 ? -4.668 -13.805 -27.906 1 62.16 374 ALA A C 1
ATOM 2894 O O . ALA A 1 374 ? -5.102 -12.977 -28.719 1 62.16 374 ALA A O 1
ATOM 2895 N N . SER A 1 375 ? -5.453 -14.516 -27.031 1 65.62 375 SER A N 1
ATOM 2896 C CA . SER A 1 375 ? -6.898 -14.531 -27.219 1 65.62 375 SER A CA 1
ATOM 2897 C C . SER A 1 375 ? -7.602 -13.664 -26.188 1 65.62 375 SER A C 1
ATOM 2899 O O . SER A 1 375 ? -7.043 -13.391 -25.125 1 65.62 375 SER A O 1
ATOM 2901 N N . LEU A 1 376 ? -8.758 -13.109 -26.578 1 71.56 376 LEU A N 1
ATOM 2902 C CA . LEU A 1 376 ? -9.602 -12.336 -25.672 1 71.56 376 LEU A CA 1
ATOM 2903 C C . LEU A 1 376 ? -10.836 -13.133 -25.266 1 71.56 376 LEU A C 1
ATOM 2905 O O . LEU A 1 376 ? -11.492 -13.75 -26.109 1 71.56 376 LEU A O 1
ATOM 2909 N N . VAL A 1 377 ? -10.961 -13.32 -24.016 1 76.12 377 VAL A N 1
ATOM 2910 C CA . VAL A 1 377 ? -12.133 -14 -23.484 1 76.12 377 VAL A CA 1
ATOM 2911 C C . VAL A 1 377 ? -13.141 -12.977 -22.969 1 76.12 377 VAL A C 1
ATOM 2913 O O . VAL A 1 377 ? -12.859 -12.258 -22 1 76.12 377 VAL A O 1
ATOM 2916 N N . VAL A 1 378 ? -14.211 -12.93 -23.641 1 75.25 378 VAL A N 1
ATOM 2917 C CA . VAL A 1 378 ? -15.227 -11.945 -23.281 1 75.25 378 VAL A CA 1
ATOM 2918 C C . VAL A 1 378 ? -16.109 -12.492 -22.156 1 75.25 378 VAL A C 1
ATOM 2920 O O . VAL A 1 378 ? -16.547 -13.641 -22.203 1 75.25 378 VAL A O 1
ATOM 2923 N N . ILE A 1 379 ? -16.203 -11.789 -21.125 1 75.19 379 ILE A N 1
ATOM 2924 C CA . ILE A 1 379 ? -17.078 -12.117 -20.016 1 75.19 379 ILE A CA 1
ATOM 2925 C C . ILE A 1 379 ? -18.125 -11.023 -19.844 1 75.19 379 ILE A C 1
ATOM 2927 O O . ILE A 1 379 ? -17.812 -9.828 -19.859 1 75.19 379 ILE A O 1
ATOM 2931 N N . ASP A 1 380 ? -19.312 -11.492 -19.75 1 72.19 380 ASP A N 1
ATOM 2932 C CA . ASP A 1 380 ? -20.391 -10.531 -19.547 1 72.19 380 ASP A CA 1
ATOM 2933 C C . ASP A 1 380 ? -20.312 -9.891 -18.156 1 72.19 380 ASP A C 1
ATOM 2935 O O . ASP A 1 380 ? -19.656 -10.422 -17.266 1 72.19 380 ASP A O 1
ATOM 2939 N N . LYS A 1 381 ? -20.969 -8.789 -18.047 1 70 381 LYS A N 1
ATOM 2940 C CA . LYS A 1 381 ? -20.938 -8.008 -16.812 1 70 381 LYS A CA 1
ATOM 2941 C C . LYS A 1 381 ? -21.516 -8.812 -15.648 1 70 381 LYS A C 1
ATOM 2943 O O . LYS A 1 381 ? -21.016 -8.734 -14.523 1 70 381 LYS A O 1
ATOM 2948 N N . GLU A 1 382 ? -22.516 -9.555 -15.891 1 70.94 382 GLU A N 1
ATOM 2949 C CA . GLU A 1 382 ? -23.156 -10.344 -14.844 1 70.94 382 GLU A CA 1
ATOM 2950 C C . GLU A 1 382 ? -22.219 -11.438 -14.336 1 70.94 382 GLU A C 1
ATOM 2952 O O . GLU A 1 382 ? -22.141 -11.688 -13.133 1 70.94 382 GLU A O 1
ATOM 2957 N N . ASP A 1 383 ? -21.562 -11.977 -15.289 1 75.56 383 ASP A N 1
ATOM 2958 C CA . ASP A 1 383 ? -20.641 -13.047 -14.914 1 75.56 383 ASP A CA 1
ATOM 2959 C C . ASP A 1 383 ? -19.422 -12.5 -14.18 1 75.56 383 ASP A C 1
ATOM 2961 O O . ASP A 1 383 ? -18.906 -13.148 -13.273 1 75.56 383 ASP A O 1
ATOM 2965 N N . GLU A 1 384 ? -19.125 -11.383 -14.555 1 74.62 384 GLU A N 1
ATOM 2966 C CA . GLU A 1 384 ? -17.984 -10.781 -13.891 1 74.62 384 GLU A CA 1
ATOM 2967 C C . GLU A 1 384 ? -18.266 -10.523 -12.414 1 74.62 384 GLU A C 1
ATOM 2969 O O . GLU A 1 384 ? -17.406 -10.742 -11.562 1 74.62 384 GLU A O 1
ATOM 2974 N N . SER A 1 385 ? -19.391 -10.07 -12.188 1 73.25 385 SER A N 1
ATOM 2975 C CA . SER A 1 385 ? -19.781 -9.828 -10.805 1 73.25 385 SER A CA 1
ATOM 2976 C C . SER A 1 385 ? -19.812 -11.125 -10.008 1 73.25 385 SER A C 1
ATOM 2978 O O . SER A 1 385 ? -19.422 -11.148 -8.836 1 73.25 385 SER A O 1
ATOM 2980 N N . LYS A 1 386 ? -20.203 -12.18 -10.695 1 73.56 386 LYS A N 1
ATOM 2981 C CA . LYS A 1 386 ? -20.266 -13.477 -10.031 1 73.56 386 LYS A CA 1
ATOM 2982 C C . LYS A 1 386 ? -18.875 -14.023 -9.75 1 73.56 386 LYS A C 1
ATOM 2984 O O . LYS A 1 386 ? -18.656 -14.688 -8.734 1 73.56 386 LYS A O 1
ATOM 2989 N N . ILE A 1 387 ? -18.031 -13.742 -10.656 1 74.5 387 ILE A N 1
ATOM 2990 C CA . ILE A 1 387 ? -16.656 -14.211 -10.5 1 74.5 387 ILE A CA 1
ATOM 2991 C C . ILE A 1 387 ? -16.016 -13.523 -9.297 1 74.5 387 ILE A C 1
ATOM 2993 O O . ILE A 1 387 ? -15.32 -14.164 -8.508 1 74.5 387 ILE A O 1
ATOM 2997 N N . ARG A 1 388 ? -16.391 -12.312 -9.109 1 68.12 388 ARG A N 1
ATOM 2998 C CA . ARG A 1 388 ? -15.734 -11.547 -8.055 1 68.12 388 ARG A CA 1
ATOM 2999 C C . ARG A 1 388 ? -16.469 -11.711 -6.723 1 68.12 388 ARG A C 1
ATOM 3001 O O . ARG A 1 388 ? -15.852 -11.594 -5.66 1 68.12 388 ARG A O 1
ATOM 3008 N N . GLN A 1 389 ? -17.781 -11.906 -6.742 1 62.09 389 GLN A N 1
ATOM 3009 C CA . GLN A 1 389 ? -18.609 -11.938 -5.539 1 62.09 389 GLN A CA 1
ATOM 3010 C C . GLN A 1 389 ? -18.703 -13.352 -4.969 1 62.09 389 GLN A C 1
ATOM 3012 O O . GLN A 1 389 ? -19.625 -13.664 -4.211 1 62.09 389 GLN A O 1
ATOM 3017 N N . SER A 1 390 ? -17.797 -14.023 -5.262 1 66.69 390 SER A N 1
ATOM 3018 C CA . SER A 1 390 ? -17.953 -15.414 -4.824 1 66.69 390 SER A CA 1
ATOM 3019 C C . SER A 1 390 ? -17.609 -15.562 -3.348 1 66.69 390 SER A C 1
ATOM 3021 O O . SER A 1 390 ? -17.844 -16.609 -2.752 1 66.69 390 SER A O 1
ATOM 3023 N N . PHE A 1 391 ? -17.312 -14.344 -2.688 1 73 391 PHE A N 1
ATOM 3024 C CA . PHE A 1 391 ? -16.891 -14.492 -1.299 1 73 391 PHE A CA 1
ATOM 3025 C C . PHE A 1 391 ? -17.797 -13.688 -0.372 1 73 391 PHE A C 1
ATOM 3027 O O . PHE A 1 391 ? -18.172 -12.555 -0.691 1 73 391 PHE A O 1
ATOM 3034 N N . THR A 1 392 ? -18.219 -14.242 0.716 1 74.88 392 THR A N 1
ATOM 3035 C CA . THR A 1 392 ? -19.078 -13.578 1.702 1 74.88 392 THR A CA 1
ATOM 3036 C C . THR A 1 392 ? -18.297 -12.5 2.449 1 74.88 392 THR A C 1
ATOM 3038 O O . THR A 1 392 ? -17.188 -12.75 2.932 1 74.88 392 THR A O 1
ATOM 3041 N N . PRO A 1 393 ? -18.859 -11.344 2.463 1 81.69 393 PRO A N 1
ATOM 3042 C CA . PRO A 1 393 ? -18.156 -10.273 3.178 1 81.69 393 PRO A CA 1
ATOM 3043 C C . PRO A 1 393 ? -18.078 -10.523 4.68 1 81.69 393 PRO A C 1
ATOM 3045 O O . PRO A 1 393 ? -18.953 -11.172 5.254 1 81.69 393 PRO A O 1
ATOM 3048 N N . GLY A 1 394 ? -17.062 -9.984 5.301 1 85.94 394 GLY A N 1
ATOM 3049 C CA . GLY A 1 394 ? -16.891 -10.102 6.738 1 85.94 394 GLY A CA 1
ATOM 3050 C C . GLY A 1 394 ? -15.461 -10.453 7.141 1 85.94 394 GLY A C 1
ATOM 3051 O O . GLY A 1 394 ? -14.602 -10.648 6.281 1 85.94 394 GLY A O 1
ATOM 3052 N N . LEU A 1 395 ? -15.234 -10.406 8.453 1 92.25 395 LEU A N 1
ATOM 3053 C CA . LEU A 1 395 ? -13.984 -10.812 9.078 1 92.25 395 LEU A CA 1
ATOM 3054 C C . LEU A 1 395 ? -14.164 -12.117 9.852 1 92.25 395 LEU A C 1
ATOM 3056 O O . LEU A 1 395 ? -14.844 -12.141 10.883 1 92.25 395 LEU A O 1
ATOM 3060 N N . GLN A 1 396 ? -13.57 -13.125 9.359 1 88.56 396 GLN A N 1
ATOM 3061 C CA . GLN A 1 396 ? -13.766 -14.445 9.961 1 88.56 396 GLN A CA 1
ATOM 3062 C C . GLN A 1 396 ? -12.453 -15.016 10.484 1 88.56 396 GLN A C 1
ATOM 3064 O O . GLN A 1 396 ? -11.5 -15.203 9.719 1 88.56 396 GLN A O 1
ATOM 3069 N N . ILE A 1 397 ? -12.461 -15.359 11.781 1 89.94 397 ILE A N 1
ATOM 3070 C CA . ILE A 1 397 ? -11.266 -15.93 12.391 1 89.94 397 ILE A CA 1
ATOM 3071 C C . ILE A 1 397 ? -11.133 -17.391 11.992 1 89.94 397 ILE A C 1
ATOM 3073 O O . ILE A 1 397 ? -12.086 -18.172 12.125 1 89.94 397 ILE A O 1
ATOM 3077 N N . ARG A 1 398 ? -10.023 -17.734 11.578 1 84.31 398 ARG A N 1
ATOM 3078 C CA . ARG A 1 398 ? -9.758 -19.109 11.156 1 84.31 398 ARG A CA 1
ATOM 3079 C C . ARG A 1 398 ? -9.039 -19.875 12.258 1 84.31 398 ARG A C 1
ATOM 3081 O O . ARG A 1 398 ? -9.18 -21.094 12.352 1 84.31 398 ARG A O 1
ATOM 3088 N N . GLY A 1 399 ? -8.266 -19.203 12.914 1 85.12 399 GLY A N 1
ATOM 3089 C CA . GLY A 1 399 ? -7.508 -19.812 13.992 1 85.12 399 GLY A CA 1
ATOM 3090 C C . GLY A 1 399 ? -6.52 -18.859 14.633 1 85.12 399 GLY A C 1
ATOM 3091 O O . GLY A 1 399 ? -6.531 -17.656 14.352 1 85.12 399 GLY A O 1
ATOM 3092 N N . PHE A 1 400 ? -5.809 -19.438 15.609 1 88.81 400 PHE A N 1
ATOM 3093 C CA . PHE A 1 400 ? -4.871 -18.609 16.359 1 88.81 400 PHE A CA 1
ATOM 3094 C C . PHE A 1 400 ? -3.441 -19.094 16.156 1 88.81 400 PHE A C 1
ATOM 3096 O O . PHE A 1 400 ? -3.201 -20.281 16 1 88.81 400 PHE A O 1
ATOM 3103 N N . VAL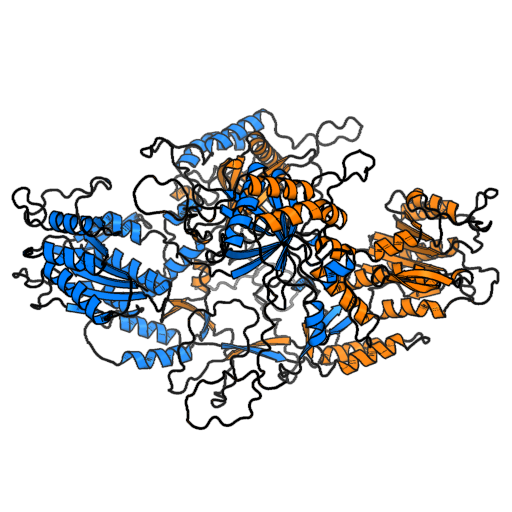 A 1 401 ? -2.51 -18.203 16.062 1 87.06 401 VAL A N 1
ATOM 3104 C CA . VAL A 1 401 ? -1.098 -18.5 15.852 1 87.06 401 VAL A CA 1
ATOM 3105 C C . VAL A 1 401 ? -0.249 -17.75 16.875 1 87.06 401 VAL A C 1
ATOM 3107 O O . VAL A 1 401 ? -0.679 -16.734 17.422 1 87.06 401 VAL A O 1
ATOM 3110 N N . LYS A 1 402 ? 0.913 -18.25 17.094 1 86.94 402 LYS A N 1
ATOM 3111 C CA . LYS A 1 402 ? 1.844 -17.547 17.969 1 86.94 402 LYS A CA 1
ATOM 3112 C C . LYS A 1 402 ? 2.354 -16.266 17.297 1 86.94 402 LYS A C 1
ATOM 3114 O O . LYS A 1 402 ? 2.709 -16.281 16.109 1 86.94 402 LYS A O 1
ATOM 3119 N N . LEU A 1 403 ? 2.393 -15.25 17.984 1 85.19 403 LEU A N 1
ATOM 3120 C CA . LEU A 1 403 ? 2.793 -13.953 17.453 1 85.19 403 LEU A CA 1
ATOM 3121 C C . LEU A 1 403 ? 4.238 -13.992 16.953 1 85.19 403 LEU A C 1
ATOM 3123 O O . LEU A 1 403 ? 4.562 -13.391 15.93 1 85.19 403 LEU A O 1
ATOM 3127 N N . ASP A 1 404 ? 5.098 -14.68 17.609 1 80.69 404 ASP A N 1
ATOM 3128 C CA . ASP A 1 404 ? 6.52 -14.742 17.281 1 80.69 404 ASP A CA 1
ATOM 3129 C C . ASP A 1 404 ? 6.754 -15.508 15.984 1 80.69 404 ASP A C 1
ATOM 3131 O O . ASP A 1 404 ? 7.82 -15.398 15.375 1 80.69 404 ASP A O 1
ATOM 3135 N N . SER A 1 405 ? 5.762 -16.25 15.602 1 79.81 405 SER A N 1
ATOM 3136 C CA . SER A 1 405 ? 5.906 -17.047 14.383 1 79.81 405 SER A CA 1
ATOM 3137 C C . SER A 1 405 ? 5.625 -16.203 13.141 1 79.81 405 SER A C 1
ATOM 3139 O O . SER A 1 405 ? 5.918 -16.625 12.023 1 79.81 405 SER A O 1
ATOM 3141 N N . ILE A 1 406 ? 5.176 -15.078 13.328 1 82 406 ILE A N 1
ATOM 3142 C CA . ILE A 1 406 ? 4.871 -14.203 12.195 1 82 406 ILE A CA 1
ATOM 3143 C C . ILE A 1 406 ? 6.055 -13.273 11.93 1 82 406 ILE A C 1
ATOM 3145 O O . ILE A 1 406 ? 6.34 -12.383 12.734 1 82 406 ILE A O 1
ATOM 3149 N N . PRO A 1 407 ? 6.66 -13.469 10.781 1 83.25 407 PRO A N 1
ATOM 3150 C CA . PRO A 1 407 ? 7.793 -12.586 10.484 1 83.25 407 PRO A CA 1
ATOM 3151 C C . PRO A 1 407 ? 7.375 -11.141 10.258 1 83.25 407 PRO A C 1
ATOM 3153 O O . PRO A 1 407 ? 6.273 -10.875 9.766 1 83.25 407 PRO A O 1
ATOM 3156 N N . ARG A 1 408 ? 8.234 -10.242 10.531 1 80.69 408 ARG A N 1
ATOM 3157 C CA . ARG A 1 408 ? 7.961 -8.812 10.406 1 80.69 408 ARG A CA 1
ATOM 3158 C C . ARG A 1 408 ? 7.723 -8.43 8.953 1 80.69 408 ARG A C 1
ATOM 3160 O O . ARG A 1 408 ? 6.93 -7.527 8.664 1 80.69 408 ARG A O 1
ATOM 3167 N N . HIS A 1 409 ? 8.398 -9.117 8.102 1 80.75 409 HIS A N 1
ATOM 3168 C CA . HIS A 1 409 ? 8.305 -8.734 6.695 1 80.75 409 HIS A CA 1
ATOM 3169 C C . HIS A 1 409 ? 7.016 -9.25 6.066 1 80.75 409 HIS A C 1
ATOM 3171 O O . HIS A 1 409 ? 6.727 -8.953 4.902 1 80.75 409 HIS A O 1
ATOM 3177 N N . HIS A 1 410 ? 6.254 -9.977 6.812 1 84.56 410 HIS A N 1
ATOM 3178 C CA . HIS A 1 410 ? 4.969 -10.438 6.301 1 84.56 410 HIS A CA 1
ATOM 3179 C C . HIS A 1 410 ? 3.871 -9.414 6.559 1 84.56 410 HIS A C 1
ATOM 3181 O O . HIS A 1 410 ? 2.744 -9.57 6.082 1 84.56 410 HIS A O 1
ATOM 3187 N N . LEU A 1 411 ? 4.176 -8.445 7.359 1 85.56 411 LEU A N 1
ATOM 3188 C CA . LEU A 1 411 ? 3.193 -7.395 7.621 1 85.56 411 LEU A CA 1
ATOM 3189 C C . LEU A 1 411 ? 3.172 -6.379 6.484 1 85.56 411 LEU A C 1
ATOM 3191 O O . LEU A 1 411 ? 4.203 -5.785 6.156 1 85.56 411 LEU A O 1
ATOM 3195 N N . MET A 1 412 ? 2.002 -6.25 5.926 1 85.62 412 MET A N 1
ATOM 3196 C CA . MET A 1 412 ? 1.951 -5.438 4.715 1 85.62 412 MET A CA 1
ATOM 3197 C C . MET A 1 412 ? 0.847 -4.391 4.809 1 85.62 412 MET A C 1
ATOM 3199 O O . MET A 1 412 ? -0.1 -4.547 5.582 1 85.62 412 MET A O 1
ATOM 3203 N N . ASN A 1 413 ? 0.988 -3.387 3.98 1 86.19 413 ASN A N 1
ATOM 3204 C CA . ASN A 1 413 ? -0.025 -2.369 3.723 1 86.19 413 ASN A CA 1
ATOM 3205 C C . ASN A 1 413 ? -0.341 -1.562 4.977 1 86.19 413 ASN A C 1
ATOM 3207 O O . ASN A 1 413 ? 0.538 -1.334 5.812 1 86.19 413 ASN A O 1
ATOM 3211 N N . ASN A 1 414 ? -1.58 -1.044 5.062 1 87.38 414 ASN A N 1
ATOM 3212 C CA . ASN A 1 414 ? -1.995 -0.198 6.176 1 87.38 414 ASN A CA 1
ATOM 3213 C C . ASN A 1 414 ? -2.473 -1.029 7.363 1 87.38 414 ASN A C 1
ATOM 3215 O O . ASN A 1 414 ? -2.938 -2.156 7.191 1 87.38 414 ASN A O 1
ATOM 3219 N N . VAL A 1 415 ? -2.283 -0.472 8.469 1 91.62 415 VAL A N 1
ATOM 3220 C CA . VAL A 1 415 ? -2.748 -1.098 9.703 1 91.62 415 VAL A CA 1
ATOM 3221 C C . VAL A 1 415 ? -4.043 -0.434 10.164 1 91.62 415 VAL A C 1
ATOM 3223 O O . VAL A 1 415 ? -4.246 0.764 9.953 1 91.62 415 VAL A O 1
ATOM 3226 N N . TYR A 1 416 ? -4.949 -1.183 10.758 1 92.81 416 TYR A N 1
ATOM 3227 C CA . TYR A 1 416 ? -6.227 -0.675 11.242 1 92.81 416 TYR A CA 1
ATOM 3228 C C . TYR A 1 416 ? -6.434 -1.028 12.711 1 92.81 416 TYR A C 1
ATOM 3230 O O . TYR A 1 416 ? -5.895 -2.027 13.195 1 92.81 416 TYR A O 1
ATOM 3238 N N . TYR A 1 417 ? -7.156 -0.138 13.367 1 92.81 417 TYR A N 1
ATOM 3239 C CA . TYR A 1 417 ? -7.68 -0.46 14.688 1 92.81 417 TYR A CA 1
ATOM 3240 C C . TYR A 1 417 ? -9 -1.218 14.586 1 92.81 417 TYR A C 1
ATOM 3242 O O . TYR A 1 417 ? -9.852 -0.877 13.766 1 92.81 417 TYR A O 1
ATOM 3250 N N . LEU A 1 418 ? -9.125 -2.252 15.32 1 95.38 418 LEU A N 1
ATOM 3251 C CA . LEU A 1 418 ? -10.391 -2.979 15.445 1 95.38 418 LEU A CA 1
ATOM 3252 C C . LEU A 1 418 ? -10.867 -3 16.891 1 95.38 418 LEU A C 1
ATOM 3254 O O . LEU A 1 418 ? -10.141 -3.453 17.781 1 95.38 418 LEU A O 1
ATOM 3258 N N . TYR A 1 419 ? -12.008 -2.518 17.156 1 91.94 419 TYR A N 1
ATOM 3259 C CA . TYR A 1 419 ? -12.57 -2.449 18.5 1 91.94 419 TYR A CA 1
ATOM 3260 C C . TYR A 1 419 ? -14.078 -2.67 18.469 1 91.94 419 TYR A C 1
ATOM 3262 O O . TYR A 1 419 ? -14.711 -2.549 17.422 1 91.94 419 TYR A O 1
ATOM 3270 N N . PRO A 1 420 ? -14.664 -3.111 19.547 1 90.44 420 PRO A N 1
ATOM 3271 C CA . PRO A 1 420 ? -16.094 -3.41 19.578 1 90.44 420 PRO A CA 1
ATOM 3272 C C . PRO A 1 420 ? -16.969 -2.15 19.578 1 90.44 420 PRO A C 1
ATOM 3274 O O . PRO A 1 420 ? -16.531 -1.097 20.031 1 90.44 420 PRO A O 1
ATOM 3277 N N . ILE A 1 421 ? -18.125 -2.314 19.031 1 86.75 421 ILE A N 1
ATOM 3278 C CA . ILE A 1 421 ? -19.094 -1.211 19.031 1 86.75 421 ILE A CA 1
ATOM 3279 C C . ILE A 1 421 ? -19.562 -0.946 20.453 1 86.75 421 ILE A C 1
ATOM 3281 O O . ILE A 1 421 ? -19.969 -1.87 21.172 1 86.75 421 ILE A O 1
ATOM 3285 N N . ALA A 1 422 ? -19.531 0.268 20.891 1 76.31 422 ALA A N 1
ATOM 3286 C CA . ALA A 1 422 ? -19.781 0.677 22.266 1 76.31 422 ALA A CA 1
ATOM 3287 C C . ALA A 1 422 ? -21.219 0.36 22.672 1 76.31 422 ALA A C 1
ATOM 3289 O O . ALA A 1 422 ? -21.5 0.068 23.828 1 76.31 422 ALA A O 1
ATOM 3290 N N . GLN A 1 423 ? -22.141 0.311 21.719 1 76 423 GLN A N 1
ATOM 3291 C CA . GLN A 1 423 ? -23.547 0.148 22.031 1 76 423 GLN A CA 1
ATOM 3292 C C . GLN A 1 423 ? -23.906 -1.324 22.219 1 76 423 GLN A C 1
ATOM 3294 O O . GLN A 1 423 ? -24.984 -1.647 22.719 1 76 423 GLN A O 1
ATOM 3299 N N . HIS A 1 424 ? -23.016 -2.215 21.906 1 79.81 424 HIS A N 1
ATOM 3300 C CA . HIS A 1 424 ? -23.266 -3.646 22 1 79.81 424 HIS A CA 1
ATOM 3301 C C . HIS A 1 424 ? -22.516 -4.258 23.188 1 79.81 424 HIS A C 1
ATOM 3303 O O . HIS A 1 424 ? -21.375 -4.672 23.047 1 79.81 424 HIS A O 1
ATOM 3309 N N . GLY A 1 425 ? -23.156 -4.379 24.281 1 76.19 425 GLY A N 1
ATOM 3310 C CA . GLY A 1 425 ? -22.531 -4.867 25.516 1 76.19 425 GLY A CA 1
ATOM 3311 C C . GLY A 1 425 ? -21.984 -6.273 25.375 1 76.19 425 GLY A C 1
ATOM 3312 O O . GLY A 1 425 ? -20.859 -6.543 25.812 1 76.19 425 GLY A O 1
ATOM 3313 N N . GLY A 1 426 ? -22.75 -7.164 24.734 1 79.88 426 GLY A N 1
ATOM 3314 C CA . GLY A 1 426 ? -22.297 -8.531 24.531 1 79.88 426 GLY A CA 1
ATOM 3315 C C . GLY A 1 426 ? -21.016 -8.609 23.719 1 79.88 426 GLY A C 1
ATOM 3316 O O . GLY A 1 426 ? -20.109 -9.375 24.062 1 79.88 426 GLY A O 1
ATOM 3317 N N . SER A 1 427 ? -21.016 -7.832 22.734 1 86.19 427 SER A N 1
ATOM 3318 C CA . SER A 1 427 ? -19.828 -7.801 21.891 1 86.19 427 SER A CA 1
ATOM 3319 C C . SER A 1 427 ? -18.625 -7.242 22.656 1 86.19 427 SER A C 1
ATOM 3321 O O . SER A 1 427 ? -17.5 -7.707 22.469 1 86.19 427 SER A O 1
ATOM 3323 N N . GLN A 1 428 ? -18.844 -6.359 23.562 1 84.88 428 GLN A N 1
ATOM 3324 C CA . GLN A 1 428 ? -17.766 -5.75 24.328 1 84.88 428 GLN A CA 1
ATOM 3325 C C . GLN A 1 428 ? -17.109 -6.766 25.266 1 84.88 428 GLN A C 1
ATOM 3327 O O . GLN A 1 428 ? -15.891 -6.852 25.344 1 84.88 428 GLN A O 1
ATOM 3332 N N . ILE A 1 429 ? -17.938 -7.531 25.859 1 84.88 429 ILE A N 1
ATOM 3333 C CA . ILE A 1 429 ? -17.453 -8.508 26.828 1 84.88 429 ILE A CA 1
ATOM 3334 C C . ILE A 1 429 ? -16.703 -9.617 26.109 1 84.88 429 ILE A C 1
ATOM 3336 O O . ILE A 1 429 ? -15.594 -9.992 26.531 1 84.88 429 ILE A O 1
ATOM 3340 N N . THR A 1 430 ? -17.344 -10.078 25.047 1 87.81 430 THR A N 1
ATOM 3341 C CA . THR A 1 430 ? -16.719 -11.172 24.312 1 87.81 430 THR A CA 1
ATOM 3342 C C . THR A 1 430 ? -15.391 -10.727 23.703 1 87.81 430 THR A C 1
ATOM 3344 O O . THR A 1 430 ? -14.406 -11.461 23.75 1 87.81 430 THR A O 1
ATOM 3347 N N . PHE A 1 431 ? -15.414 -9.586 23.188 1 91.56 431 PHE A N 1
ATOM 3348 C CA . PHE A 1 431 ? -14.219 -9.016 22.578 1 91.56 431 PHE A CA 1
ATOM 3349 C C . PHE A 1 431 ? -13.109 -8.844 23.594 1 91.56 431 PHE A C 1
ATOM 3351 O O . PHE A 1 431 ? -11.961 -9.211 23.344 1 91.56 431 PHE A O 1
ATOM 3358 N N . SER A 1 432 ? -13.43 -8.344 24.688 1 87.62 432 SER A N 1
ATOM 3359 C CA . SER A 1 432 ? -12.461 -8.109 25.75 1 87.62 432 SER A CA 1
ATOM 3360 C C . SER A 1 432 ? -11.844 -9.422 26.234 1 87.62 432 SER A C 1
ATOM 3362 O O . SER A 1 432 ? -10.633 -9.508 26.438 1 87.62 432 SER A O 1
ATOM 3364 N N . ALA A 1 433 ? -12.672 -10.359 26.375 1 89.25 433 ALA A N 1
ATOM 3365 C CA . ALA A 1 433 ? -12.18 -11.664 26.812 1 89.25 433 ALA A CA 1
ATOM 3366 C C . ALA A 1 433 ? -11.227 -12.273 25.781 1 89.25 433 ALA A C 1
ATOM 3368 O O . ALA A 1 433 ? -10.195 -12.836 26.141 1 89.25 433 ALA A O 1
ATOM 3369 N N . LEU A 1 434 ? -11.586 -12.125 24.578 1 92.31 434 LEU A N 1
ATOM 3370 C CA . LEU A 1 434 ? -10.766 -12.672 23.5 1 92.31 434 LEU A CA 1
ATOM 3371 C C . LEU A 1 434 ? -9.414 -11.977 23.438 1 92.31 434 LEU A C 1
ATOM 3373 O O . LEU A 1 434 ? -8.375 -12.641 23.375 1 92.31 434 LEU A O 1
ATOM 3377 N N . VAL A 1 435 ? -9.414 -10.672 23.453 1 93.69 435 VAL A N 1
ATOM 3378 C CA . VAL A 1 435 ? -8.188 -9.883 23.344 1 93.69 435 VAL A CA 1
ATOM 3379 C C . VAL A 1 435 ? -7.273 -10.195 24.531 1 93.69 435 VAL A C 1
ATOM 3381 O O . VAL A 1 435 ? -6.066 -10.391 24.359 1 93.69 435 VAL A O 1
ATOM 3384 N N . ARG A 1 436 ? -7.801 -10.266 25.672 1 90.62 436 ARG A N 1
ATOM 3385 C CA . ARG A 1 436 ? -7.012 -10.539 26.875 1 90.62 436 ARG A CA 1
ATOM 3386 C C . ARG A 1 436 ? -6.371 -11.922 26.797 1 90.62 436 ARG A C 1
ATOM 3388 O O . ARG A 1 436 ? -5.195 -12.086 27.141 1 90.62 436 ARG A O 1
ATOM 3395 N N . THR A 1 437 ? -7.172 -12.844 26.406 1 92.31 437 THR A N 1
ATOM 3396 C CA . THR A 1 437 ? -6.66 -14.203 26.297 1 92.31 437 THR A CA 1
ATOM 3397 C C . THR A 1 437 ? -5.5 -14.273 25.312 1 92.31 437 THR A C 1
ATOM 3399 O O . THR A 1 437 ? -4.453 -14.852 25.609 1 92.31 437 THR A O 1
ATOM 3402 N N . LEU A 1 438 ? -5.707 -13.695 24.188 1 94.31 438 LEU A N 1
ATOM 3403 C CA . LEU A 1 438 ? -4.676 -13.734 23.156 1 94.31 438 LEU A CA 1
ATOM 3404 C C . LEU A 1 438 ? -3.428 -12.984 23.609 1 94.31 438 LEU A C 1
ATOM 3406 O O . LEU A 1 438 ? -2.305 -13.414 23.344 1 94.31 438 LEU A O 1
ATOM 3410 N N . HIS A 1 439 ? -3.627 -11.875 24.25 1 93 439 HIS A N 1
ATOM 3411 C CA . HIS A 1 439 ? -2.508 -11.094 24.781 1 93 439 HIS A CA 1
ATOM 3412 C C . HIS A 1 439 ? -1.705 -11.898 25.797 1 93 439 HIS A C 1
ATOM 3414 O O . HIS A 1 439 ? -0.476 -11.953 25.719 1 93 439 HIS A O 1
ATOM 3420 N N . ASP A 1 440 ? -2.369 -12.492 26.719 1 91.06 440 ASP A N 1
ATOM 3421 C CA . ASP A 1 440 ? -1.722 -13.242 27.797 1 91.06 440 ASP A CA 1
ATOM 3422 C C . ASP A 1 440 ? -0.952 -14.438 27.234 1 91.06 440 ASP A C 1
ATOM 3424 O O . ASP A 1 440 ? 0.107 -14.797 27.75 1 91.06 440 ASP A O 1
ATOM 3428 N N . GLU A 1 441 ? -1.45 -14.984 26.188 1 91.44 441 GLU A N 1
ATOM 3429 C CA . GLU A 1 441 ? -0.814 -16.156 25.609 1 91.44 441 GLU A CA 1
ATOM 3430 C C . GLU A 1 441 ? 0.14 -15.766 24.484 1 91.44 441 GLU A C 1
ATOM 3432 O O . GLU A 1 441 ? 0.75 -16.625 23.844 1 91.44 441 GLU A O 1
ATOM 3437 N N . ASN A 1 442 ? 0.323 -14.586 24.203 1 90.62 442 ASN A N 1
ATOM 3438 C CA . ASN A 1 442 ? 1.178 -14.055 23.141 1 90.62 442 ASN A CA 1
ATOM 3439 C C . ASN A 1 442 ? 0.841 -14.68 21.797 1 90.62 442 ASN A C 1
ATOM 3441 O O . ASN A 1 442 ? 1.728 -15.164 21.094 1 90.62 442 ASN A O 1
ATOM 3445 N N . ARG A 1 443 ? -0.491 -14.625 21.531 1 92 443 ARG A N 1
ATOM 3446 C CA . ARG A 1 443 ? -0.994 -15.18 20.266 1 92 443 ARG A CA 1
ATOM 3447 C C . ARG A 1 443 ? -1.735 -14.117 19.469 1 92 443 ARG A C 1
ATOM 3449 O O . ARG A 1 443 ? -2.123 -13.078 20 1 92 443 ARG A O 1
ATOM 3456 N N . ALA A 1 444 ? -1.807 -14.352 18.203 1 92.88 444 ALA A N 1
ATOM 3457 C CA . ALA A 1 444 ? -2.59 -13.523 17.297 1 92.88 444 ALA A CA 1
ATOM 3458 C C . ALA A 1 444 ? -3.643 -14.352 16.562 1 92.88 444 ALA A C 1
ATOM 3460 O O . ALA A 1 444 ? -3.537 -15.578 16.5 1 92.88 444 ALA A O 1
ATOM 3461 N N . ALA A 1 445 ? -4.676 -13.703 16.141 1 93.19 445 ALA A N 1
ATOM 3462 C CA . ALA A 1 445 ? -5.73 -14.375 15.398 1 93.19 445 ALA A CA 1
ATOM 3463 C C . ALA A 1 445 ? -5.496 -14.25 13.891 1 93.19 445 ALA A C 1
ATOM 3465 O O . ALA A 1 445 ? -5.18 -13.172 13.391 1 93.19 445 ALA A O 1
ATOM 3466 N N . LEU A 1 446 ? -5.488 -15.328 13.234 1 90 446 LEU A N 1
ATOM 3467 C CA . LEU A 1 446 ? -5.5 -15.344 11.773 1 90 446 LEU A CA 1
ATOM 3468 C C . LEU A 1 446 ? -6.926 -15.312 11.234 1 90 446 LEU A C 1
ATOM 3470 O O . LEU A 1 446 ? -7.762 -16.125 11.641 1 90 446 LEU A O 1
ATOM 3474 N N . ALA A 1 447 ? -7.223 -14.359 10.359 1 91.44 447 ALA A N 1
ATOM 3475 C CA . ALA A 1 447 ? -8.602 -14.188 9.898 1 91.44 447 ALA A CA 1
ATOM 3476 C C . ALA A 1 447 ? -8.641 -13.875 8.406 1 91.44 447 ALA A C 1
ATOM 3478 O O . ALA A 1 447 ? -7.641 -13.453 7.824 1 91.44 447 ALA A O 1
ATOM 3479 N N . ARG A 1 448 ? -9.75 -14.164 7.812 1 89.06 448 ARG A N 1
ATOM 3480 C CA . ARG A 1 448 ? -10.07 -13.789 6.438 1 89.06 448 ARG A CA 1
ATOM 3481 C C . ARG A 1 448 ? -10.969 -12.555 6.406 1 89.06 448 ARG A C 1
ATOM 3483 O O . ARG A 1 448 ? -12 -12.516 7.078 1 89.06 448 ARG A O 1
ATOM 3490 N N . TYR A 1 449 ? -10.57 -11.586 5.621 1 91.81 449 TYR A N 1
ATOM 3491 C CA . TYR A 1 449 ? -11.359 -10.359 5.531 1 91.81 449 TYR A CA 1
ATOM 3492 C C . TYR A 1 449 ? -11.828 -10.117 4.102 1 91.81 449 TYR A C 1
ATOM 3494 O O . TYR A 1 449 ? -11.039 -10.195 3.158 1 91.81 449 TYR A O 1
ATOM 3502 N N . VAL A 1 450 ? -13.133 -9.922 3.924 1 87.31 450 VAL A N 1
ATOM 3503 C CA . VAL A 1 450 ? -13.75 -9.492 2.67 1 87.31 450 VAL A CA 1
ATOM 3504 C C . VAL A 1 450 ? -14.602 -8.25 2.906 1 87.31 450 VAL A C 1
ATOM 3506 O O . VAL A 1 450 ? -15.531 -8.273 3.717 1 87.31 450 VAL A O 1
ATOM 3509 N N . SER A 1 451 ? -14.242 -7.195 2.248 1 86.06 451 SER A N 1
ATOM 3510 C CA . SER A 1 451 ? -15 -5.961 2.396 1 86.06 451 SER A CA 1
ATOM 3511 C C . SER A 1 451 ? -16.391 -6.09 1.789 1 86.06 451 SER A C 1
ATOM 3513 O O . SER A 1 451 ? -16.672 -7.055 1.073 1 86.06 451 SER A O 1
ATOM 3515 N N . THR A 1 452 ? -17.219 -5.156 2.072 1 77.88 452 THR A N 1
ATOM 3516 C CA . THR A 1 452 ? -18.609 -5.195 1.609 1 77.88 452 THR A CA 1
ATOM 3517 C C . THR A 1 452 ? -18.703 -4.715 0.164 1 77.88 452 THR A C 1
ATOM 3519 O O . THR A 1 452 ? -19.734 -4.879 -0.48 1 77.88 452 THR A O 1
ATOM 3522 N N . SER A 1 453 ? -17.641 -4.305 -0.319 1 73.38 453 SER A N 1
ATOM 3523 C CA . SER A 1 453 ? -17.656 -3.84 -1.702 1 73.38 453 SER A CA 1
ATOM 3524 C C . SER A 1 453 ? -17.828 -5 -2.676 1 73.38 453 SER A C 1
ATOM 3526 O O . SER A 1 453 ? -17.391 -6.121 -2.395 1 73.38 453 SER A O 1
ATOM 3528 N N . ALA A 1 454 ? -18.547 -4.746 -3.758 1 64.25 454 ALA A N 1
ATOM 3529 C CA . ALA A 1 454 ? -18.828 -5.754 -4.773 1 64.25 454 ALA A CA 1
ATOM 3530 C C . ALA A 1 454 ? -17.547 -6.305 -5.375 1 64.25 454 ALA A C 1
ATOM 3532 O O . ALA A 1 454 ? -17.5 -7.457 -5.82 1 64.25 454 ALA A O 1
ATOM 3533 N N . THR A 1 455 ? -16.562 -5.523 -5.395 1 67 455 THR A N 1
ATOM 3534 C CA . THR A 1 455 ? -15.32 -5.957 -6.027 1 67 455 THR A CA 1
ATOM 3535 C C . THR A 1 455 ? -14.281 -6.324 -4.977 1 67 455 THR A C 1
ATOM 3537 O O . THR A 1 455 ? -13.086 -6.406 -5.281 1 67 455 THR A O 1
ATOM 3540 N N . ALA A 1 456 ? -14.828 -6.668 -3.877 1 76.94 456 ALA A N 1
ATOM 3541 C CA . ALA A 1 456 ? -13.891 -6.895 -2.777 1 76.94 456 ALA A CA 1
ATOM 3542 C C . ALA A 1 456 ? -13.172 -8.234 -2.938 1 76.94 456 ALA A C 1
ATOM 3544 O O . ALA A 1 456 ? -13.781 -9.227 -3.346 1 76.94 456 ALA A O 1
ATOM 3545 N N . GLU A 1 457 ? -11.867 -8.219 -2.768 1 81.31 457 GLU A N 1
ATOM 3546 C CA . GLU A 1 457 ? -11.031 -9.414 -2.771 1 81.31 457 GLU A CA 1
ATOM 3547 C C . GLU A 1 457 ? -10.734 -9.883 -1.352 1 81.31 457 GLU A C 1
ATOM 3549 O O . GLU A 1 457 ? -10.547 -9.07 -0.447 1 81.31 457 GLU A O 1
ATOM 3554 N N . PRO A 1 458 ? -10.797 -11.18 -1.207 1 85.62 458 PRO A N 1
ATOM 3555 C CA . PRO A 1 458 ? -10.445 -11.695 0.118 1 85.62 458 PRO A CA 1
ATOM 3556 C C . PRO A 1 458 ? -9 -11.391 0.502 1 85.62 458 PRO A C 1
ATOM 3558 O O . PRO A 1 458 ? -8.109 -11.414 -0.352 1 85.62 458 PRO A O 1
ATOM 3561 N N . LYS A 1 459 ? -8.844 -11.031 1.731 1 89.25 459 LYS A N 1
ATOM 3562 C CA . LYS A 1 459 ? -7.523 -10.766 2.291 1 89.25 459 LYS A CA 1
ATOM 3563 C C . LYS A 1 459 ? -7.27 -11.625 3.529 1 89.25 459 LYS A C 1
ATOM 3565 O O . LYS A 1 459 ? -8.203 -11.938 4.273 1 89.25 459 LYS A O 1
ATOM 3570 N N . LEU A 1 460 ? -6.031 -12.047 3.613 1 89.75 460 LEU A N 1
ATOM 3571 C CA . LEU A 1 460 ? -5.602 -12.672 4.859 1 89.75 460 LEU A CA 1
ATOM 3572 C C . LEU A 1 460 ? -5.062 -11.633 5.832 1 89.75 460 LEU A C 1
ATOM 3574 O O . LEU A 1 460 ? -4.27 -10.766 5.445 1 89.75 460 LEU A O 1
ATOM 3578 N N . VAL A 1 461 ? -5.59 -11.742 7.027 1 92.75 461 VAL A N 1
ATOM 3579 C CA . VAL A 1 461 ? -5.227 -10.703 7.988 1 92.75 461 VAL A CA 1
ATOM 3580 C C . VAL A 1 461 ? -4.859 -11.344 9.328 1 92.75 461 VAL A C 1
ATOM 3582 O O . VAL A 1 461 ? -5.309 -12.453 9.633 1 92.75 461 VAL A O 1
ATOM 3585 N N . ILE A 1 462 ? -4.027 -10.664 10.07 1 92.69 462 ILE A N 1
ATOM 3586 C CA . ILE A 1 462 ? -3.688 -11.031 11.438 1 92.69 462 ILE A CA 1
ATOM 3587 C C . ILE A 1 462 ? -4.211 -9.977 12.406 1 92.69 462 ILE A C 1
ATOM 3589 O O . ILE A 1 462 ? -4.133 -8.773 12.125 1 92.69 462 ILE A O 1
ATOM 3593 N N . LEU A 1 463 ? -4.82 -10.438 13.461 1 96.19 463 LEU A N 1
ATOM 3594 C CA . LEU A 1 463 ? -5.293 -9.57 14.531 1 96.19 463 LEU A CA 1
ATOM 3595 C C . LEU A 1 463 ? -4.379 -9.656 15.75 1 96.19 463 LEU A C 1
ATOM 3597 O O . LEU A 1 463 ? -4.352 -10.68 16.438 1 96.19 463 LEU A O 1
ATOM 3601 N N . ILE A 1 464 ? -3.65 -8.617 16 1 95 464 ILE A N 1
ATOM 3602 C CA . ILE A 1 464 ? -2.705 -8.578 17.109 1 95 464 ILE A CA 1
ATOM 3603 C C . ILE A 1 464 ? -3.354 -7.902 18.312 1 95 464 ILE A C 1
ATOM 3605 O O . ILE A 1 464 ? -3.756 -6.738 18.234 1 95 464 ILE A O 1
ATOM 3609 N N . PRO A 1 465 ? -3.445 -8.617 19.406 1 95.62 465 PRO A N 1
ATOM 3610 C CA . PRO A 1 465 ? -4.105 -8.055 20.578 1 95.62 465 PRO A CA 1
ATOM 3611 C C . PRO A 1 465 ? -3.258 -6.996 21.281 1 95.62 465 PRO A C 1
ATOM 3613 O O . PRO A 1 465 ? -2.039 -7.152 21.406 1 95.62 465 PRO A O 1
ATOM 3616 N N . VAL A 1 466 ? -3.818 -5.969 21.672 1 91.94 466 VAL A N 1
ATOM 3617 C CA . VAL A 1 466 ? -3.186 -4.918 22.469 1 91.94 466 VAL A CA 1
ATOM 3618 C C . VAL A 1 466 ? -4.039 -4.609 23.688 1 91.94 466 VAL A C 1
ATOM 3620 O O . VAL A 1 466 ? -5.238 -4.352 23.578 1 91.94 466 VAL A O 1
ATOM 3623 N N . VAL A 1 467 ? -3.445 -4.727 24.812 1 88.75 467 VAL A N 1
ATOM 3624 C CA . VAL A 1 467 ? -4.137 -4.453 26.078 1 88.75 467 VAL A CA 1
ATOM 3625 C C . VAL A 1 467 ? -3.525 -3.225 26.75 1 88.75 467 VAL A C 1
ATOM 3627 O O . VAL A 1 467 ? -2.336 -3.215 27.078 1 88.75 467 VAL A O 1
ATOM 3630 N N . GLU A 1 468 ? -4.203 -2.207 26.766 1 82.12 468 GLU A N 1
ATOM 3631 C CA . GLU A 1 468 ? -3.82 -1.005 27.5 1 82.12 468 GLU A CA 1
ATOM 3632 C C . GLU A 1 468 ? -4.633 -0.862 28.797 1 82.12 468 GLU A C 1
ATOM 3634 O O . GLU A 1 468 ? -5.449 -1.725 29.109 1 82.12 468 GLU A O 1
ATOM 3639 N N . SER A 1 469 ? -4.305 0.201 29.531 1 75.88 469 SER A N 1
ATOM 3640 C CA . SER A 1 469 ? -4.914 0.385 30.844 1 75.88 469 SER A CA 1
ATOM 3641 C C . SER A 1 469 ? -6.426 0.528 30.734 1 75.88 469 SER A C 1
ATOM 3643 O O . SER A 1 469 ? -7.172 -0.056 31.531 1 75.88 469 SER A O 1
ATOM 3645 N N . THR A 1 470 ? -6.914 1.198 29.703 1 72.75 470 THR A N 1
ATOM 3646 C CA . THR A 1 470 ? -8.344 1.49 29.672 1 72.75 470 THR A CA 1
ATOM 3647 C C . THR A 1 470 ? -8.977 0.968 28.375 1 72.75 470 THR A C 1
ATOM 3649 O O . THR A 1 470 ? -10.188 1.063 28.203 1 72.75 470 THR A O 1
ATOM 3652 N N . ILE A 1 471 ? -8.195 0.4 27.594 1 78.56 471 ILE A N 1
ATOM 3653 C CA . ILE A 1 471 ? -8.789 0.035 26.312 1 78.56 471 ILE A CA 1
ATOM 3654 C C . ILE A 1 471 ? -8.148 -1.253 25.797 1 78.56 471 ILE A C 1
ATOM 3656 O O . ILE A 1 471 ? -7.004 -1.562 26.125 1 78.56 471 ILE A O 1
ATOM 3660 N N . ARG A 1 472 ? -9.055 -2.105 25.172 1 88.62 472 ARG A N 1
ATOM 3661 C CA . ARG A 1 472 ? -8.602 -3.309 24.484 1 88.62 472 ARG A CA 1
ATOM 3662 C C . ARG A 1 472 ? -9 -3.279 23.016 1 88.62 472 ARG A C 1
ATOM 3664 O O . ARG A 1 472 ? -10.148 -2.992 22.688 1 88.62 472 ARG A O 1
ATOM 3671 N N . TYR A 1 473 ? -8.031 -3.49 22.156 1 92.12 473 TYR A N 1
ATOM 3672 C CA . TYR A 1 473 ? -8.336 -3.498 20.719 1 92.12 473 TYR A CA 1
ATOM 3673 C C . TYR A 1 473 ? -7.391 -4.43 19.969 1 92.12 473 TYR A C 1
ATOM 3675 O O . TYR A 1 473 ? -6.453 -4.98 20.562 1 92.12 473 TYR A O 1
ATOM 3683 N N . PHE A 1 474 ? -7.715 -4.691 18.75 1 95.56 474 PHE A N 1
ATOM 3684 C CA . PHE A 1 474 ? -6.848 -5.449 17.859 1 95.56 474 PHE A CA 1
ATOM 3685 C C . PHE A 1 474 ? -6.195 -4.531 16.828 1 95.56 474 PHE A C 1
ATOM 3687 O O . PHE A 1 474 ? -6.816 -3.584 16.359 1 95.56 474 PHE A O 1
ATOM 3694 N N . LEU A 1 475 ? -4.957 -4.785 16.609 1 94.19 475 LEU A N 1
ATOM 3695 C CA . LEU A 1 475 ? -4.344 -4.254 15.391 1 94.19 475 LEU A CA 1
ATOM 3696 C C . LEU A 1 475 ? -4.59 -5.188 14.203 1 94.19 475 LEU A C 1
ATOM 3698 O O . LEU A 1 475 ? -4.234 -6.367 14.258 1 94.19 475 LEU A O 1
ATOM 3702 N N . PHE A 1 476 ? -5.297 -4.715 13.273 1 94.56 476 PHE A N 1
ATOM 3703 C CA . PHE A 1 476 ? -5.676 -5.402 12.047 1 94.56 476 PHE A CA 1
ATOM 3704 C C . PHE A 1 476 ? -4.633 -5.184 10.953 1 94.56 476 PHE A C 1
ATOM 3706 O O . PHE A 1 476 ? -4.48 -4.07 10.445 1 94.56 476 PHE A O 1
ATOM 3713 N N . VAL A 1 477 ? -3.852 -6.227 10.594 1 93 477 VAL A N 1
ATOM 3714 C CA . VAL A 1 477 ? -2.758 -6.102 9.633 1 93 477 VAL A CA 1
ATOM 3715 C C . VAL A 1 477 ? -2.9 -7.168 8.547 1 93 477 VAL A C 1
ATOM 3717 O O . VAL A 1 477 ? -3.117 -8.344 8.852 1 93 477 VAL A O 1
ATOM 3720 N N . GLN A 1 478 ? -2.762 -6.785 7.316 1 91.38 478 GLN A N 1
ATOM 3721 C CA . GLN A 1 478 ? -2.816 -7.727 6.199 1 91.38 478 GLN A CA 1
ATOM 3722 C C . GLN A 1 478 ? -1.517 -8.516 6.082 1 91.38 478 GLN A C 1
ATOM 3724 O O . GLN A 1 478 ? -0.43 -7.965 6.266 1 91.38 478 GLN A O 1
ATOM 3729 N N . VAL A 1 479 ? -1.61 -9.781 5.789 1 90.19 479 VAL A N 1
ATOM 3730 C CA . VAL A 1 479 ? -0.457 -10.648 5.566 1 90.19 479 VAL A CA 1
ATOM 3731 C C . VAL A 1 479 ? -0.489 -11.195 4.141 1 90.19 479 VAL A C 1
ATOM 3733 O O . VAL A 1 479 ? -1.554 -11.273 3.525 1 90.19 479 VAL A O 1
ATOM 3736 N N . PRO A 1 480 ? 0.624 -11.547 3.576 1 88.75 480 PRO A N 1
ATOM 3737 C CA . PRO A 1 480 ? 0.707 -11.938 2.166 1 88.75 480 PRO A CA 1
ATOM 3738 C C . PRO A 1 480 ? 0.226 -13.367 1.919 1 88.75 480 PRO A C 1
ATOM 3740 O O . PRO A 1 480 ? 0.343 -14.219 2.801 1 88.75 480 PRO A O 1
ATOM 3743 N N . PHE A 1 481 ? -0.316 -13.602 0.729 1 89.19 481 PHE A N 1
ATOM 3744 C CA . PHE A 1 481 ? -0.483 -14.93 0.159 1 89.19 481 PHE A CA 1
ATOM 3745 C C . PHE A 1 481 ? 0.808 -15.398 -0.499 1 89.19 481 PHE A C 1
ATOM 3747 O O . PHE A 1 481 ? 1.776 -14.648 -0.592 1 89.19 481 PHE A O 1
ATOM 3754 N N . MET A 1 482 ? 0.805 -16.578 -0.881 1 86.88 482 MET A N 1
ATOM 3755 C CA . MET A 1 482 ? 1.989 -17.156 -1.508 1 86.88 482 MET A CA 1
ATOM 3756 C C . MET A 1 482 ? 2.42 -16.344 -2.719 1 86.88 482 MET A C 1
ATOM 3758 O O . MET A 1 482 ? 3.613 -16.125 -2.934 1 86.88 482 MET A O 1
ATOM 3762 N N . GLU A 1 483 ? 1.415 -15.875 -3.459 1 86.94 483 GLU A N 1
ATOM 3763 C CA . GLU A 1 483 ? 1.7 -15.133 -4.684 1 86.94 483 GLU A CA 1
ATOM 3764 C C . GLU A 1 483 ? 2.379 -13.797 -4.375 1 86.94 483 GLU A C 1
ATOM 3766 O O . GLU A 1 483 ? 3.094 -13.25 -5.215 1 86.94 483 GLU A O 1
ATOM 3771 N N . ASP A 1 484 ? 2.135 -13.32 -3.23 1 87.94 484 ASP A N 1
ATOM 3772 C CA . ASP A 1 484 ? 2.654 -12.016 -2.846 1 87.94 484 ASP A CA 1
ATOM 3773 C C . ASP A 1 484 ? 4.121 -12.102 -2.43 1 87.94 484 ASP A C 1
ATOM 3775 O O . ASP A 1 484 ? 4.809 -11.086 -2.336 1 87.94 484 ASP A O 1
ATOM 3779 N N . LEU A 1 485 ? 4.539 -13.289 -2.123 1 86 485 LEU A N 1
ATOM 3780 C CA . LEU A 1 485 ? 5.906 -13.492 -1.658 1 86 485 LEU A CA 1
ATOM 3781 C C . LEU A 1 485 ? 6.844 -13.773 -2.83 1 86 485 LEU A C 1
ATOM 3783 O O . LEU A 1 485 ? 6.52 -14.57 -3.715 1 86 485 LEU A O 1
ATOM 3787 N N . ARG A 1 486 ? 7.859 -12.977 -2.896 1 82.44 486 ARG A N 1
ATOM 3788 C CA . ARG A 1 486 ? 8.883 -13.195 -3.914 1 82.44 486 ARG A CA 1
ATOM 3789 C C . ARG A 1 486 ? 10.172 -13.711 -3.289 1 82.44 486 ARG A C 1
ATOM 3791 O O . ARG A 1 486 ? 10.82 -13 -2.516 1 82.44 486 ARG A O 1
ATOM 3798 N N . GLU A 1 487 ? 10.352 -14.953 -3.43 1 74.06 487 GLU A N 1
ATOM 3799 C CA . GLU A 1 487 ? 11.586 -15.516 -2.873 1 74.06 487 GLU A CA 1
ATOM 3800 C C . GLU A 1 487 ? 12.75 -15.344 -3.838 1 74.06 487 GLU A C 1
ATOM 3802 O O . GLU A 1 487 ? 12.586 -15.477 -5.051 1 74.06 487 GLU A O 1
ATOM 3807 N N . TYR A 1 488 ? 13.75 -14.781 -3.344 1 73 488 TYR A N 1
ATOM 3808 C CA . TYR A 1 488 ? 14.953 -14.617 -4.148 1 73 488 TYR A CA 1
ATOM 3809 C C . TYR A 1 488 ? 16.094 -15.484 -3.613 1 73 488 TYR A C 1
ATOM 3811 O O . TYR A 1 488 ? 16.328 -15.523 -2.402 1 73 488 TYR A O 1
ATOM 3819 N N . ASP A 1 489 ? 16.609 -16.312 -4.535 1 66.38 489 ASP A N 1
ATOM 3820 C CA . ASP A 1 489 ? 17.781 -17.125 -4.195 1 66.38 489 ASP A CA 1
ATOM 3821 C C . ASP A 1 489 ? 19.062 -16.328 -4.383 1 66.38 489 ASP A C 1
ATOM 3823 O O . ASP A 1 489 ? 19.422 -15.977 -5.508 1 66.38 489 ASP A O 1
ATOM 3827 N N . PHE A 1 490 ? 19.656 -15.938 -3.217 1 69.62 490 PHE A N 1
ATOM 3828 C CA . PHE A 1 490 ? 20.875 -15.133 -3.238 1 69.62 490 PHE A CA 1
ATOM 3829 C C . PHE A 1 490 ? 22.094 -16 -3.549 1 69.62 490 PHE A C 1
ATOM 3831 O O . PHE A 1 490 ? 22.125 -17.172 -3.182 1 69.62 490 PHE A O 1
ATOM 3838 N N . ALA A 1 491 ? 22.938 -15.539 -4.441 1 64.44 491 ALA A N 1
ATOM 3839 C CA . ALA A 1 491 ? 24.219 -16.219 -4.613 1 64.44 491 ALA A CA 1
ATOM 3840 C C . ALA A 1 491 ? 24.984 -16.281 -3.299 1 64.44 491 ALA A C 1
ATOM 3842 O O . ALA A 1 491 ? 25.016 -15.305 -2.543 1 64.44 491 ALA A O 1
ATOM 3843 N N . PRO A 1 492 ? 25.297 -17.594 -2.771 1 57.75 492 PRO A N 1
ATOM 3844 C CA . PRO A 1 492 ? 26.016 -17.734 -1.499 1 57.75 492 PRO A CA 1
ATOM 3845 C C . PRO A 1 492 ? 27.25 -16.844 -1.424 1 57.75 492 PRO A C 1
ATOM 3847 O O . PRO A 1 492 ? 27.859 -16.531 -2.455 1 57.75 492 PRO A O 1
ATOM 3850 N N . LEU A 1 493 ? 27.422 -16.25 -0.185 1 56.38 493 LEU A N 1
ATOM 3851 C CA . LEU A 1 493 ? 28.656 -15.516 0.055 1 56.38 493 LEU A CA 1
ATOM 3852 C C . LEU A 1 493 ? 29.859 -16.438 -0.125 1 56.38 493 LEU A C 1
ATOM 3854 O O . LEU A 1 493 ? 29.828 -17.609 0.261 1 56.38 493 LEU A O 1
ATOM 3858 N N . PRO A 1 494 ? 30.656 -16.25 -1.034 1 49.5 494 PRO A N 1
ATOM 3859 C CA . PRO A 1 494 ? 31.828 -17.109 -1.147 1 49.5 494 PRO A CA 1
ATOM 3860 C C . PRO A 1 494 ? 32.438 -17.453 0.208 1 49.5 494 PRO A C 1
ATOM 3862 O O . PRO A 1 494 ? 32.844 -16.547 0.956 1 49.5 494 PRO A O 1
ATOM 3865 N N . SER A 1 495 ? 31.75 -18.25 1.005 1 45.25 495 SER A N 1
ATOM 3866 C CA . SER A 1 495 ? 32.312 -18.656 2.287 1 45.25 495 SER A CA 1
ATOM 3867 C C . SER A 1 495 ? 33.656 -19.344 2.105 1 45.25 495 SER A C 1
ATOM 3869 O O . SER A 1 495 ? 33.938 -19.906 1.037 1 45.25 495 SER A O 1
ATOM 3871 N N . VAL A 1 496 ? 34.562 -19.25 3.252 1 39 496 VAL A N 1
ATOM 3872 C CA . VAL A 1 496 ? 35.844 -19.891 3.494 1 39 496 VAL A CA 1
ATOM 3873 C C . VAL A 1 496 ? 35.719 -21.406 3.326 1 39 496 VAL A C 1
ATOM 3875 O O . VAL A 1 496 ? 36.5 -22.031 2.613 1 39 496 VAL A O 1
ATOM 3878 N N . SER A 1 497 ? 35.219 -22.125 4.457 1 37.38 497 SER A N 1
ATOM 3879 C CA . SER A 1 497 ? 35.875 -23.406 4.742 1 37.38 497 SER A CA 1
ATOM 3880 C C . SER A 1 497 ? 35.375 -24.5 3.795 1 37.38 497 SER A C 1
ATOM 3882 O O . SER A 1 497 ? 35.5 -25.688 4.109 1 37.38 497 SER A O 1
ATOM 3884 N N . ILE A 1 498 ? 34.625 -24.406 2.812 1 35.19 498 ILE A N 1
ATOM 3885 C CA . ILE A 1 498 ? 34.344 -25.781 2.465 1 35.19 498 ILE A CA 1
ATOM 3886 C C . ILE A 1 498 ? 35.625 -26.562 2.264 1 35.19 498 ILE A C 1
ATOM 3888 O O . ILE A 1 498 ? 36.531 -26.109 1.548 1 35.19 498 ILE A O 1
ATOM 3892 N N . PRO A 1 499 ? 35.938 -27.609 3.041 1 33.5 499 PRO A N 1
ATOM 3893 C CA . PRO A 1 499 ? 37.031 -28.516 2.766 1 33.5 499 PRO A CA 1
ATOM 3894 C C . PRO A 1 499 ? 37.25 -28.766 1.273 1 33.5 499 PRO A C 1
ATOM 3896 O O . PRO A 1 499 ? 38.375 -29.062 0.841 1 33.5 499 PRO A O 1
ATOM 3899 N N . THR A 1 500 ? 36.281 -29.453 0.573 1 34.59 500 THR A N 1
ATOM 3900 C CA . THR A 1 500 ? 36.938 -30.125 -0.541 1 34.59 500 THR A CA 1
ATOM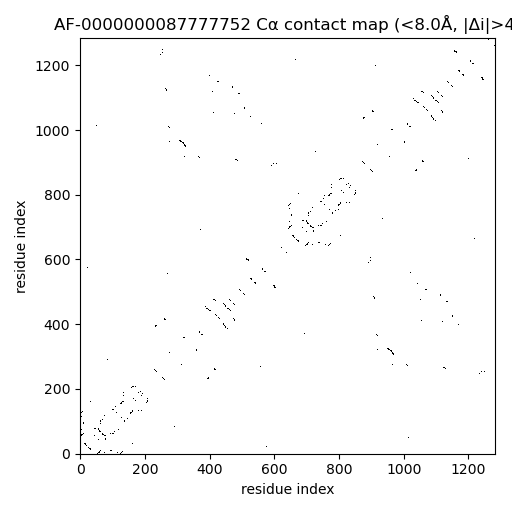 3901 C C . THR A 1 500 ? 37.688 -29.125 -1.429 1 34.59 500 THR A C 1
ATOM 3903 O O . THR A 1 500 ? 37.438 -27.922 -1.335 1 34.59 500 THR A O 1
ATOM 3906 N N . GLY A 1 501 ? 38.219 -29.531 -2.793 1 32.62 501 GLY A N 1
ATOM 3907 C CA . GLY A 1 501 ? 39.156 -29.016 -3.771 1 32.62 501 GLY A CA 1
ATOM 3908 C C . GLY A 1 501 ? 38.844 -27.609 -4.215 1 32.62 501 GLY A C 1
ATOM 3909 O O . GLY A 1 501 ? 39.688 -26.969 -4.875 1 32.62 501 GLY A O 1
ATOM 3910 N N . ARG A 1 502 ? 37.625 -27.328 -4.746 1 33.69 502 ARG A N 1
ATOM 3911 C CA . ARG A 1 502 ? 37.656 -26.141 -5.586 1 33.69 502 ARG A CA 1
ATOM 3912 C C . ARG A 1 502 ? 37.719 -24.875 -4.742 1 33.69 502 ARG A C 1
ATOM 3914 O O . ARG A 1 502 ? 37.094 -24.781 -3.689 1 33.69 502 ARG A O 1
ATOM 3921 N N . GLY A 1 503 ? 38.75 -24.031 -4.699 1 32.62 503 GLY A N 1
ATOM 3922 C CA . GLY A 1 503 ? 39.25 -22.781 -4.125 1 32.62 503 GLY A CA 1
ATOM 3923 C C . GLY A 1 503 ? 38.125 -21.75 -3.943 1 32.62 503 GLY A C 1
ATOM 3924 O O . GLY A 1 503 ? 37.562 -21.266 -4.922 1 32.62 503 GLY A O 1
ATOM 3925 N N . VAL A 1 504 ? 37.156 -21.953 -3.109 1 37.84 504 VAL A N 1
ATOM 3926 C CA . VAL A 1 504 ? 36.188 -20.906 -2.793 1 37.84 504 VAL A CA 1
ATOM 3927 C C . VAL A 1 504 ? 36.906 -19.625 -2.402 1 37.84 504 VAL A C 1
ATOM 3929 O O . VAL A 1 504 ? 37.812 -19.641 -1.55 1 37.84 504 VAL A O 1
ATOM 3932 N N . ASN A 1 505 ? 37.062 -18.578 -3.152 1 39.16 505 ASN A N 1
ATOM 3933 C CA . ASN A 1 505 ? 37.75 -17.297 -2.975 1 39.16 505 ASN A CA 1
ATOM 3934 C C . ASN A 1 505 ? 37.406 -16.641 -1.644 1 39.16 505 ASN A C 1
ATOM 3936 O O . ASN A 1 505 ? 36.219 -16.453 -1.336 1 39.16 505 ASN A O 1
ATOM 3940 N N . GLN A 1 506 ? 38.031 -16.75 -0.394 1 44.56 506 GLN A N 1
ATOM 3941 C CA . GLN A 1 506 ? 38.219 -16.172 0.93 1 44.56 506 GLN A CA 1
ATOM 3942 C C . GLN A 1 506 ? 37.906 -14.672 0.91 1 44.56 506 GLN A C 1
ATOM 3944 O O . GLN A 1 506 ? 37.75 -14.047 1.963 1 44.56 506 GLN A O 1
ATOM 3949 N N . GLN A 1 507 ? 37.75 -14.023 -0.081 1 51.44 507 GLN A N 1
ATOM 3950 C CA . GLN A 1 507 ? 38.188 -12.641 -0.204 1 51.44 507 GLN A CA 1
ATOM 3951 C C . GLN A 1 507 ? 37.125 -11.664 0.294 1 51.44 507 GLN A C 1
ATOM 3953 O O . GLN A 1 507 ? 37.469 -10.547 0.702 1 51.44 507 GLN A O 1
ATOM 3958 N N . HIS A 1 508 ? 35.812 -12.039 0.549 1 64.75 508 HIS A N 1
ATOM 3959 C CA . HIS A 1 508 ? 34.969 -10.891 0.846 1 64.75 508 HIS A CA 1
ATOM 3960 C C . HIS A 1 508 ? 34.312 -11.023 2.223 1 64.75 508 HIS A C 1
ATOM 3962 O O . HIS A 1 508 ? 33.156 -10.617 2.418 1 64.75 508 HIS A O 1
ATOM 3968 N N . VAL A 1 509 ? 35.125 -11.664 3.32 1 71.75 509 VAL A N 1
ATOM 3969 C CA . VAL A 1 509 ? 34.656 -11.703 4.699 1 71.75 509 VAL A CA 1
ATOM 3970 C C . VAL A 1 509 ? 35.406 -10.664 5.531 1 71.75 509 VAL A C 1
ATOM 3972 O O . VAL A 1 509 ? 36.625 -10.594 5.48 1 71.75 509 VAL A O 1
ATOM 3975 N N . PRO A 1 510 ? 34.688 -9.859 6.293 1 81.38 510 PRO A N 1
ATOM 3976 C CA . PRO A 1 510 ? 35.344 -8.844 7.113 1 81.38 510 PRO A CA 1
ATOM 3977 C C . PRO A 1 510 ? 36.25 -9.453 8.188 1 81.38 510 PRO A C 1
ATOM 3979 O O . PRO A 1 510 ? 35.938 -10.5 8.75 1 81.38 510 PRO A O 1
ATOM 3982 N N . THR A 1 511 ? 37.406 -8.852 8.305 1 82.38 511 THR A N 1
ATOM 3983 C CA . THR A 1 511 ? 38.344 -9.234 9.367 1 82.38 511 THR A CA 1
ATOM 3984 C C . THR A 1 511 ? 37.812 -8.789 10.727 1 82.38 511 THR A C 1
ATOM 3986 O O . THR A 1 511 ? 36.875 -8.016 10.812 1 82.38 511 THR A O 1
ATOM 3989 N N . GLU A 1 512 ? 38.375 -9.344 11.773 1 86.94 512 GLU A N 1
ATOM 3990 C CA . GLU A 1 512 ? 37.969 -8.969 13.133 1 86.94 512 GLU A CA 1
ATOM 3991 C C . GLU A 1 512 ? 38.188 -7.473 13.367 1 86.94 512 GLU A C 1
ATOM 3993 O O . GLU A 1 512 ? 37.406 -6.836 14.062 1 86.94 512 GLU A O 1
ATOM 3998 N N . GLU A 1 513 ? 39.312 -7 12.805 1 87.56 513 GLU A N 1
ATOM 3999 C CA . GLU A 1 513 ? 39.562 -5.57 12.93 1 87.56 513 GLU A CA 1
ATOM 4000 C C . GLU A 1 513 ? 38.5 -4.746 12.211 1 87.56 513 GLU A C 1
ATOM 4002 O O . GLU A 1 513 ? 38.062 -3.713 12.719 1 87.56 513 GLU A O 1
ATOM 4007 N N . MET A 1 514 ? 38.188 -5.211 11.117 1 86.25 514 MET A N 1
ATOM 4008 C CA . MET A 1 514 ? 37.156 -4.539 10.352 1 86.25 514 MET A CA 1
ATOM 4009 C C . MET A 1 514 ? 35.812 -4.574 11.102 1 86.25 514 MET A C 1
ATOM 4011 O O . MET A 1 514 ? 35.125 -3.566 11.18 1 86.25 514 MET A O 1
ATOM 4015 N N . GLN A 1 515 ? 35.531 -5.691 11.719 1 89.06 515 GLN A N 1
ATOM 4016 C CA . GLN A 1 515 ? 34.281 -5.848 12.469 1 89.06 515 GLN A CA 1
ATOM 4017 C C . GLN A 1 515 ? 34.281 -4.969 13.719 1 89.06 515 GLN A C 1
ATOM 4019 O O . GLN A 1 515 ? 33.25 -4.395 14.078 1 89.06 515 GLN A O 1
ATOM 4024 N N . GLY A 1 516 ? 35.406 -4.941 14.273 1 88.62 516 GLY A N 1
ATOM 4025 C CA . GLY A 1 516 ? 35.5 -4.086 15.445 1 88.62 516 GLY A CA 1
ATOM 4026 C C . GLY A 1 516 ? 35.312 -2.613 15.133 1 88.62 516 GLY A C 1
ATOM 4027 O O . GLY A 1 516 ? 34.625 -1.901 15.875 1 88.62 516 GLY A O 1
ATOM 4028 N N . ALA A 1 517 ? 35.875 -2.176 14.07 1 89.25 517 ALA A N 1
ATOM 4029 C CA . ALA A 1 517 ? 35.688 -0.79 13.648 1 89.25 517 ALA A CA 1
ATOM 4030 C C . ALA A 1 517 ? 34.219 -0.493 13.336 1 89.25 517 ALA A C 1
ATOM 4032 O O . ALA A 1 517 ? 33.719 0.583 13.664 1 89.25 517 ALA A O 1
ATOM 4033 N N . MET A 1 518 ? 33.656 -1.407 12.789 1 89.75 518 MET A N 1
ATOM 4034 C CA . MET A 1 518 ? 32.25 -1.24 12.445 1 89.75 518 MET A CA 1
ATOM 4035 C C . MET A 1 518 ? 31.375 -1.208 13.703 1 89.75 518 MET A C 1
ATOM 4037 O O . MET A 1 518 ? 30.422 -0.442 13.781 1 89.75 518 MET A O 1
ATOM 4041 N N . ASP A 1 519 ? 31.672 -1.969 14.617 1 90.06 519 ASP A N 1
ATOM 4042 C CA . ASP A 1 519 ? 30.969 -1.96 15.898 1 90.06 519 ASP A CA 1
ATOM 4043 C C . ASP A 1 519 ? 31.031 -0.582 16.547 1 90.06 519 ASP A C 1
ATOM 4045 O O . ASP A 1 519 ? 30.031 -0.081 17.062 1 90.06 519 ASP A O 1
ATOM 4049 N N . ASP A 1 520 ? 32.156 -0.094 16.484 1 88.44 520 ASP A N 1
ATOM 4050 C CA . ASP A 1 520 ? 32.375 1.228 17.062 1 88.44 520 ASP A CA 1
ATOM 4051 C C . ASP A 1 520 ? 31.547 2.283 16.328 1 88.44 520 ASP A C 1
ATOM 4053 O O . ASP A 1 520 ? 30.953 3.17 16.969 1 88.44 520 ASP A O 1
ATOM 4057 N N . LEU A 1 521 ? 31.547 2.184 15.117 1 86.81 521 LEU A N 1
ATOM 4058 C CA . LEU A 1 521 ? 30.781 3.135 14.32 1 86.81 521 LEU A CA 1
ATOM 4059 C C . LEU A 1 521 ? 29.297 3.047 14.648 1 86.81 521 LEU A C 1
ATOM 4061 O O . LEU A 1 521 ? 28.641 4.07 14.852 1 86.81 521 LEU A O 1
ATOM 4065 N N . VAL A 1 522 ? 28.75 1.879 14.727 1 87.44 522 VAL A N 1
ATOM 4066 C CA . VAL A 1 522 ? 27.344 1.668 15.008 1 87.44 522 VAL A CA 1
ATOM 4067 C C . VAL A 1 522 ? 27 2.199 16.406 1 87.44 522 VAL A C 1
ATOM 4069 O O . VAL A 1 522 ? 25.953 2.812 16.594 1 87.44 522 VAL A O 1
ATOM 4072 N N . ASP A 1 523 ? 27.875 2.029 17.266 1 85 523 ASP A N 1
ATOM 4073 C CA . ASP A 1 523 ? 27.656 2.521 18.625 1 85 523 ASP A CA 1
ATOM 4074 C C . ASP A 1 523 ? 27.625 4.047 18.656 1 85 523 ASP A C 1
ATOM 4076 O O . ASP A 1 523 ? 26.812 4.641 19.375 1 85 523 ASP A O 1
ATOM 4080 N N . GLN A 1 524 ? 28.484 4.582 17.859 1 82.19 524 GLN A N 1
ATOM 4081 C CA . GLN A 1 524 ? 28.578 6.039 17.859 1 82.19 524 GLN A CA 1
ATOM 4082 C C . GLN A 1 524 ? 27.375 6.664 17.141 1 82.19 524 GLN A C 1
ATOM 4084 O O . GLN A 1 524 ? 27.031 7.82 17.391 1 82.19 524 GLN A O 1
ATOM 4089 N N . MET A 1 525 ? 26.75 5.914 16.312 1 82.69 525 MET A N 1
ATOM 4090 C CA . MET A 1 525 ? 25.625 6.453 15.547 1 82.69 525 MET A CA 1
ATOM 4091 C C . MET A 1 525 ? 24.297 5.961 16.094 1 82.69 525 MET A C 1
ATOM 4093 O O . MET A 1 525 ? 23.297 5.957 15.398 1 82.69 525 MET A O 1
ATOM 4097 N N . ASP A 1 526 ? 24.281 5.492 17.234 1 77.94 526 ASP A N 1
ATOM 4098 C CA . ASP A 1 526 ? 23.047 5.043 17.891 1 77.94 526 ASP A CA 1
ATOM 4099 C C . ASP A 1 526 ? 22.141 6.219 18.219 1 77.94 526 ASP A C 1
ATOM 4101 O O . ASP A 1 526 ? 22.516 7.109 18.984 1 77.94 526 ASP A O 1
ATOM 4105 N N . LEU A 1 527 ? 21.094 6.211 17.531 1 71.62 527 LEU A N 1
ATOM 4106 C CA . LEU A 1 527 ? 20.156 7.312 17.703 1 71.62 527 LEU A CA 1
ATOM 4107 C C . LEU A 1 527 ? 19.391 7.156 19 1 71.62 527 LEU A C 1
ATOM 4109 O O . LEU A 1 527 ? 18.75 8.109 19.484 1 71.62 527 LEU A O 1
ATOM 4113 N N . SER A 1 528 ? 19.266 5.836 19.422 1 65.38 528 SER A N 1
ATOM 4114 C CA . SER A 1 528 ? 18.531 5.594 20.656 1 65.38 528 SER A CA 1
ATOM 4115 C C . SER A 1 528 ? 19.281 6.152 21.875 1 65.38 528 SER A C 1
ATOM 4117 O O . SER A 1 528 ? 18.688 6.398 22.922 1 65.38 528 SER A O 1
ATOM 4119 N N . ALA A 1 529 ? 20.656 6.141 21.688 1 55.78 529 ALA A N 1
ATOM 4120 C CA . ALA A 1 529 ? 21.5 6.523 22.812 1 55.78 529 ALA A CA 1
ATOM 4121 C C . ALA A 1 529 ? 21.219 7.961 23.25 1 55.78 529 ALA A C 1
ATOM 4123 O O . ALA A 1 529 ? 20.906 8.812 22.422 1 55.78 529 ALA A O 1
ATOM 4124 N N . GLN A 1 530 ? 20.656 8.133 24.344 1 48.53 530 GLN A N 1
ATOM 4125 C CA . GLN A 1 530 ? 20.266 9.266 25.188 1 48.53 530 GLN A CA 1
ATOM 4126 C C . GLN A 1 530 ? 21.281 10.398 25.078 1 48.53 530 GLN A C 1
ATOM 4128 O O . GLN A 1 530 ? 22.391 10.289 25.594 1 48.53 530 GLN A O 1
ATOM 4133 N N . HIS A 1 531 ? 21.438 10.961 24 1 43.91 531 HIS A N 1
ATOM 4134 C CA . HIS A 1 531 ? 22.281 12.102 24.359 1 43.91 531 HIS A CA 1
ATOM 4135 C C . HIS A 1 531 ? 21.719 12.828 25.578 1 43.91 531 HIS A C 1
ATOM 4137 O O . HIS A 1 531 ? 20.531 12.719 25.875 1 43.91 531 HIS A O 1
ATOM 4143 N N . HIS A 1 532 ? 22.594 13.508 26.266 1 40.16 532 HIS A N 1
ATOM 4144 C CA . HIS A 1 532 ? 22.625 14.258 27.516 1 40.16 532 HIS A CA 1
ATOM 4145 C C . HIS A 1 532 ? 21.516 15.297 27.562 1 40.16 532 HIS A C 1
ATOM 4147 O O . HIS A 1 532 ? 21.484 16.141 28.453 1 40.16 532 HIS A O 1
ATOM 4153 N N . SER A 1 533 ? 20.953 15.695 26.469 1 40.88 533 SER A N 1
ATOM 4154 C CA . SER A 1 533 ? 20.109 16.797 26.938 1 40.88 533 SER A CA 1
ATOM 4155 C C . SER A 1 533 ? 18.953 16.281 27.797 1 40.88 533 SER A C 1
ATOM 4157 O O . SER A 1 533 ? 18.188 15.43 27.359 1 40.88 533 SER A O 1
ATOM 4159 N N . ALA A 1 534 ? 19.125 16.25 29.031 1 37.53 534 ALA A N 1
ATOM 4160 C CA . ALA A 1 534 ? 18.391 15.953 30.266 1 37.53 534 ALA A CA 1
ATOM 4161 C C . ALA A 1 534 ? 16.938 16.391 30.141 1 37.53 534 ALA A C 1
ATOM 4163 O O . ALA A 1 534 ? 16.641 17.578 30.016 1 37.53 534 ALA A O 1
ATOM 4164 N N . THR A 1 535 ? 16.141 15.727 29.297 1 42.06 535 THR A N 1
ATOM 4165 C CA . THR A 1 535 ? 14.805 16.125 29.734 1 42.06 535 THR A CA 1
ATOM 4166 C C . THR A 1 535 ? 14.648 15.953 31.234 1 42.06 535 THR A C 1
ATOM 4168 O O . THR A 1 535 ? 15.469 15.289 31.875 1 42.06 535 THR A O 1
ATOM 4171 N N . SER A 1 536 ? 13.734 16.656 31.859 1 39.78 536 SER A N 1
ATOM 4172 C CA . SER A 1 536 ? 13.555 16.688 33.312 1 39.78 536 SER A CA 1
ATOM 4173 C C . SER A 1 536 ? 13.625 15.281 33.906 1 39.78 536 SER A C 1
ATOM 4175 O O . SER A 1 536 ? 14.047 15.102 35.031 1 39.78 536 SER A O 1
ATOM 4177 N N . ASP A 1 537 ? 13.07 14.297 33.25 1 41 537 ASP A N 1
ATOM 4178 C CA . ASP A 1 537 ? 12.992 13.016 33.938 1 41 537 ASP A CA 1
ATOM 4179 C C . ASP A 1 537 ? 14.203 12.141 33.625 1 41 537 ASP A C 1
ATOM 4181 O O . ASP A 1 537 ? 14.266 10.977 34 1 41 537 ASP A O 1
ATOM 4185 N N . GLY A 1 538 ? 15.289 12.484 33.125 1 41.47 538 GLY A N 1
ATOM 4186 C CA . GLY A 1 538 ? 16.562 11.805 32.969 1 41.47 538 GLY A CA 1
ATOM 4187 C C . GLY A 1 538 ? 16.656 11.008 31.688 1 41.47 538 GLY A C 1
ATOM 4188 O O . GLY A 1 538 ? 17.656 10.328 31.453 1 41.47 538 GLY A O 1
ATOM 4189 N N . ARG A 1 539 ? 15.594 10.719 31.188 1 43.19 539 ARG A N 1
ATOM 4190 C CA . ARG A 1 539 ? 15.703 9.906 29.984 1 43.19 539 ARG A CA 1
ATOM 4191 C C . ARG A 1 539 ? 15.992 10.781 28.766 1 43.19 539 ARG A C 1
ATOM 4193 O O . ARG A 1 539 ? 15.469 11.898 28.656 1 43.19 539 ARG A O 1
ATOM 4200 N N . THR A 1 540 ? 17.062 10.758 28.156 1 45.16 540 THR A N 1
ATOM 4201 C CA . THR A 1 540 ? 17.406 11.508 26.953 1 45.16 540 THR A CA 1
ATOM 4202 C C . THR A 1 540 ? 16.453 11.172 25.812 1 45.16 540 THR A C 1
ATOM 4204 O O . THR A 1 540 ? 16.25 10 25.484 1 45.16 540 THR A O 1
ATOM 4207 N N . PRO A 1 541 ? 15.656 12.07 25.438 1 51.38 541 PRO A N 1
ATOM 4208 C CA . PRO A 1 541 ? 14.711 11.742 24.359 1 51.38 541 PRO A CA 1
ATOM 4209 C C . PRO A 1 541 ? 15.398 11.289 23.078 1 51.38 541 PRO A C 1
ATOM 4211 O O . PRO A 1 541 ? 16.516 11.727 22.781 1 51.38 541 PRO A O 1
ATOM 4214 N N . PRO A 1 542 ? 15 10.195 22.516 1 60.5 542 PRO A N 1
ATOM 4215 C CA . PRO A 1 542 ? 15.57 9.758 21.234 1 60.5 542 PRO A CA 1
ATOM 4216 C C . PRO A 1 542 ? 15.57 10.859 20.188 1 60.5 542 PRO A C 1
ATOM 4218 O O . PRO A 1 542 ? 14.719 11.75 20.219 1 60.5 542 PRO A O 1
ATOM 4221 N N . TRP A 1 543 ? 16.797 11.062 19.609 1 60.91 543 TRP A N 1
ATOM 4222 C CA . TRP A 1 543 ? 16.969 12.078 18.578 1 60.91 543 TRP A CA 1
ATOM 4223 C C . TRP A 1 543 ? 15.836 12.031 17.578 1 60.91 543 TRP A C 1
ATOM 4225 O O . TRP A 1 543 ? 15.344 13.07 17.125 1 60.91 543 TRP A O 1
ATOM 4235 N N . LEU A 1 544 ? 15.469 10.875 17.234 1 63.66 544 LEU A N 1
ATOM 4236 C CA . LEU A 1 544 ? 14.398 10.789 16.25 1 63.66 544 LEU A CA 1
ATOM 4237 C C . LEU A 1 544 ? 13.25 9.93 16.75 1 63.66 544 LEU A C 1
ATOM 4239 O O . LEU A 1 544 ? 13.445 8.758 17.078 1 63.66 544 LEU A O 1
ATOM 4243 N N . VAL A 1 545 ? 12.273 10.68 17.109 1 69.06 545 VAL A N 1
ATOM 4244 C CA . VAL A 1 545 ? 11.031 9.984 17.438 1 69.06 545 VAL A CA 1
ATOM 4245 C C . VAL A 1 545 ? 10.148 9.898 16.188 1 69.06 545 VAL A C 1
ATOM 4247 O O . VAL A 1 545 ? 9.711 10.922 15.656 1 69.06 545 VAL A O 1
ATOM 4250 N N . LEU A 1 546 ? 10.07 8.789 15.695 1 71.38 546 LEU A N 1
ATOM 4251 C CA . LEU A 1 546 ? 9.32 8.578 14.461 1 71.38 546 LEU A CA 1
ATOM 4252 C C . LEU A 1 546 ? 7.953 9.25 14.531 1 71.38 546 LEU A C 1
ATOM 4254 O O . LEU A 1 546 ? 7.496 9.844 13.547 1 71.38 546 LEU A O 1
ATOM 4258 N N . GLU A 1 547 ? 7.375 9.328 15.695 1 73.44 547 GLU A N 1
ATOM 4259 C CA . GLU A 1 547 ? 6.035 9.875 15.867 1 73.44 547 GLU A CA 1
ATOM 4260 C C . GLU A 1 547 ? 6.047 11.398 15.75 1 73.44 547 GLU A C 1
ATOM 4262 O O . GLU A 1 547 ? 5 12.016 15.531 1 73.44 547 GLU A O 1
ATOM 4267 N N . ASP A 1 548 ? 7.234 11.906 15.781 1 76.25 548 ASP A N 1
ATOM 4268 C CA . ASP A 1 548 ? 7.328 13.367 15.75 1 76.25 548 ASP A CA 1
ATOM 4269 C C . ASP A 1 548 ? 7.992 13.844 14.461 1 76.25 548 ASP A C 1
ATOM 4271 O O . ASP A 1 548 ? 8.289 15.031 14.312 1 76.25 548 ASP A O 1
ATOM 4275 N N . THR A 1 549 ? 8.25 12.953 13.617 1 81.5 549 THR A N 1
ATOM 4276 C CA . THR A 1 549 ? 8.938 13.312 12.383 1 81.5 549 THR A CA 1
ATOM 4277 C C . THR A 1 549 ? 7.93 13.57 11.258 1 81.5 549 THR A C 1
ATOM 4279 O O . THR A 1 549 ? 7.168 12.68 10.891 1 81.5 549 THR A O 1
ATOM 4282 N N . CYS A 1 550 ? 8.008 14.836 10.742 1 86.44 550 CYS A N 1
ATOM 4283 C CA . CYS A 1 550 ? 7.082 15.227 9.695 1 86.44 550 CYS A CA 1
ATOM 4284 C C . CYS A 1 550 ? 7.629 14.852 8.32 1 86.44 550 CYS A C 1
ATOM 4286 O O . CYS A 1 550 ? 8.844 14.805 8.125 1 86.44 550 CYS A O 1
ATOM 4288 N N . ASN A 1 551 ? 6.758 14.586 7.422 1 87.19 551 ASN A N 1
ATOM 4289 C CA . ASN A 1 551 ? 7.129 14.273 6.047 1 87.19 551 ASN A CA 1
ATOM 4290 C C . ASN A 1 551 ? 7.613 15.508 5.297 1 87.19 551 ASN A C 1
ATOM 4292 O O . ASN A 1 551 ? 6.852 16.453 5.094 1 87.19 551 ASN A O 1
ATOM 4296 N N . PRO A 1 552 ? 8.773 15.547 4.914 1 84.5 552 PRO A N 1
ATOM 4297 C CA . PRO A 1 552 ? 9.328 16.75 4.277 1 84.5 552 PRO A CA 1
ATOM 4298 C C . PRO A 1 552 ? 8.664 17.062 2.941 1 84.5 552 PRO A C 1
ATOM 4300 O O . PRO A 1 552 ? 8.5 18.234 2.598 1 84.5 552 PRO A O 1
ATOM 4303 N N . ALA A 1 553 ? 8.32 16.109 2.164 1 83.56 553 ALA A N 1
ATOM 4304 C CA . ALA A 1 553 ? 7.707 16.359 0.862 1 83.56 553 ALA A CA 1
ATOM 4305 C C . ALA A 1 553 ? 6.348 17.031 1.016 1 83.56 553 ALA A C 1
ATOM 4307 O O . ALA A 1 553 ? 6.035 17.984 0.298 1 83.56 553 ALA A O 1
ATOM 4308 N N . VAL A 1 554 ? 5.633 16.547 1.967 1 86.38 554 VAL A N 1
ATOM 4309 C CA . VAL A 1 554 ? 4.293 17.078 2.184 1 86.38 554 VAL A CA 1
ATOM 4310 C C . VAL A 1 554 ? 4.383 18.547 2.615 1 86.38 554 VAL A C 1
ATOM 4312 O O . VAL A 1 554 ? 3.715 19.406 2.043 1 86.38 554 VAL A O 1
ATOM 4315 N N . HIS A 1 555 ? 5.184 18.797 3.521 1 85.38 555 HIS A N 1
ATOM 4316 C CA . HIS A 1 555 ? 5.258 20.141 4.086 1 85.38 555 HIS A CA 1
ATOM 4317 C C . HIS A 1 555 ? 6.02 21.094 3.16 1 85.38 555 HIS A C 1
ATOM 4319 O O . HIS A 1 555 ? 5.711 22.281 3.094 1 85.38 555 HIS A O 1
ATOM 4325 N N . HIS A 1 556 ? 6.965 20.578 2.48 1 83.12 556 HIS A N 1
ATOM 4326 C CA . HIS A 1 556 ? 7.699 21.422 1.552 1 83.12 556 HIS A CA 1
ATOM 4327 C C . HIS A 1 556 ? 6.797 21.922 0.425 1 83.12 556 HIS A C 1
ATOM 4329 O O . HIS A 1 556 ? 6.848 23.094 0.056 1 83.12 556 HIS A O 1
ATOM 4335 N N . VAL A 1 557 ? 6.078 21.094 -0.143 1 82.5 557 VAL A N 1
ATOM 4336 C CA . VAL A 1 557 ? 5.145 21.5 -1.189 1 82.5 557 VAL A CA 1
ATOM 4337 C C . VAL A 1 557 ? 4.18 22.547 -0.646 1 82.5 557 VAL A C 1
ATOM 4339 O O . VAL A 1 557 ? 3.918 23.562 -1.302 1 82.5 557 VAL A O 1
ATOM 4342 N N . LYS A 1 558 ? 3.674 22.344 0.518 1 81.94 558 LYS A N 1
ATOM 4343 C CA . LYS A 1 558 ? 2.771 23.281 1.163 1 81.94 558 LYS A CA 1
ATOM 4344 C C . LYS A 1 558 ? 3.439 24.656 1.331 1 81.94 558 LYS A C 1
ATOM 4346 O O . LYS A 1 558 ? 2.834 25.688 1.04 1 81.94 558 LYS A O 1
ATOM 4351 N N . ASN A 1 559 ? 4.625 24.578 1.797 1 80.75 559 ASN A N 1
ATOM 4352 C CA . ASN A 1 559 ? 5.367 25.812 2.016 1 80.75 559 ASN A CA 1
ATOM 4353 C C . ASN A 1 559 ? 5.629 26.562 0.705 1 80.75 559 ASN A C 1
ATOM 4355 O O . ASN A 1 559 ? 5.578 27.781 0.659 1 80.75 559 ASN A O 1
ATOM 4359 N N . CYS A 1 560 ? 5.91 25.891 -0.321 1 82.06 560 CYS A N 1
ATOM 4360 C CA . CYS A 1 560 ? 6.16 26.5 -1.622 1 82.06 560 CYS A CA 1
ATOM 4361 C C . CYS A 1 560 ? 4.891 27.125 -2.184 1 82.06 560 CYS A C 1
ATOM 4363 O O . CYS A 1 560 ? 4.934 28.219 -2.76 1 82.06 560 CYS A O 1
ATOM 4365 N N . VAL A 1 561 ? 3.861 26.453 -2.066 1 79.75 561 VAL A N 1
ATOM 4366 C CA . VAL A 1 561 ? 2.586 26.984 -2.551 1 79.75 561 VAL A CA 1
ATOM 4367 C C . VAL A 1 561 ? 2.215 28.234 -1.773 1 79.75 561 VAL A C 1
ATOM 4369 O O . VAL A 1 561 ? 1.773 29.234 -2.359 1 79.75 561 VAL A O 1
ATOM 4372 N N . LEU A 1 562 ? 2.377 28.25 -0.473 1 77.94 562 LEU A N 1
ATOM 4373 C CA . LEU A 1 562 ? 2.104 29.422 0.364 1 77.94 562 LEU A CA 1
ATOM 4374 C C . LEU A 1 562 ? 3.006 30.594 -0.019 1 77.94 562 LEU A C 1
ATOM 4376 O O . LEU A 1 562 ? 2.555 31.734 -0.067 1 77.94 562 LEU A O 1
ATOM 4380 N N . HIS A 1 563 ? 4.227 30.234 -0.208 1 78.31 563 HIS A N 1
ATOM 4381 C CA . HIS A 1 563 ? 5.176 31.25 -0.619 1 78.31 563 HIS A CA 1
ATOM 4382 C C . HIS A 1 563 ? 4.746 31.906 -1.93 1 78.31 563 HIS A C 1
ATOM 4384 O O . HIS A 1 563 ? 4.812 33.125 -2.07 1 78.31 563 HIS A O 1
ATOM 4390 N N . ARG A 1 564 ? 4.305 31.156 -2.838 1 77 564 ARG A N 1
ATOM 4391 C CA . ARG A 1 564 ? 3.867 31.672 -4.133 1 77 564 ARG A CA 1
ATOM 4392 C C . ARG A 1 564 ? 2.596 32.5 -3.996 1 77 564 ARG A C 1
ATOM 4394 O O . ARG A 1 564 ? 2.398 33.469 -4.73 1 77 564 ARG A O 1
ATOM 4401 N N . LEU A 1 565 ? 1.798 32.094 -3.207 1 74.12 565 LEU A N 1
ATOM 4402 C CA . LEU A 1 565 ? 0.566 32.844 -2.959 1 74.12 565 LEU A CA 1
ATOM 4403 C C . LEU A 1 565 ? 0.868 34.219 -2.381 1 74.12 565 LEU A C 1
ATOM 4405 O O . LEU A 1 565 ? 0.214 35.188 -2.738 1 74.12 565 LEU A O 1
ATOM 4409 N N . SER A 1 566 ? 1.784 34.219 -1.457 1 69.62 566 SER A N 1
ATOM 4410 C CA . SER A 1 566 ? 2.141 35.469 -0.802 1 69.62 566 SER A CA 1
ATOM 4411 C C . SER A 1 566 ? 3.043 36.312 -1.691 1 69.62 566 SER A C 1
ATOM 4413 O O . SER A 1 566 ? 3.096 37.562 -1.542 1 69.62 566 SER A O 1
ATOM 4415 N N . HIS A 1 567 ? 3.85 35.562 -2.57 1 71.81 567 HIS A N 1
ATOM 4416 C CA . HIS A 1 567 ? 4.766 36.25 -3.486 1 71.81 567 HIS A CA 1
ATOM 4417 C C . HIS A 1 567 ? 4.566 35.75 -4.918 1 71.81 567 HIS A C 1
ATOM 4419 O O . HIS A 1 567 ? 5.414 35.031 -5.453 1 71.81 567 HIS A O 1
ATOM 4425 N N . PRO A 1 568 ? 3.51 36.25 -5.566 1 69.31 568 PRO A N 1
ATOM 4426 C CA . PRO A 1 568 ? 3.17 35.719 -6.891 1 69.31 568 PRO A CA 1
ATOM 4427 C C . PRO A 1 568 ? 4.246 36 -7.938 1 69.31 568 PRO A C 1
ATOM 4429 O O . PRO A 1 568 ? 4.367 35.281 -8.922 1 69.31 568 PRO A O 1
ATOM 4432 N N . THR A 1 569 ? 5.035 37.031 -7.758 1 68.31 569 THR A N 1
ATOM 4433 C CA . THR A 1 569 ? 5.996 37.438 -8.781 1 68.31 569 THR A CA 1
ATOM 4434 C C . THR A 1 569 ? 7.395 36.938 -8.438 1 68.31 569 THR A C 1
ATOM 4436 O O . THR A 1 569 ? 8.336 37.125 -9.203 1 68.31 569 THR A O 1
ATOM 4439 N N . SER A 1 570 ? 7.461 36.344 -7.277 1 70.06 570 SER A N 1
ATOM 4440 C CA . SER A 1 570 ? 8.789 35.875 -6.879 1 70.06 570 SER A CA 1
ATOM 4441 C C . SER A 1 570 ? 9.227 34.688 -7.691 1 70.06 570 SER A C 1
ATOM 4443 O O . SER A 1 570 ? 8.414 33.812 -8.031 1 70.06 570 SER A O 1
ATOM 4445 N N . LEU A 1 571 ? 10.477 34.656 -8.102 1 69.12 571 LEU A N 1
ATOM 4446 C CA . LEU A 1 571 ? 11.031 33.562 -8.867 1 69.12 571 LEU A CA 1
ATOM 4447 C C . LEU A 1 571 ? 11.547 32.438 -7.941 1 69.12 571 LEU A C 1
ATOM 4449 O O . LEU A 1 571 ? 11.695 31.297 -8.359 1 69.12 571 LEU A O 1
ATOM 4453 N N . ASP A 1 572 ? 11.758 32.844 -6.715 1 73.56 572 ASP A N 1
ATOM 4454 C CA . ASP A 1 572 ? 12.359 31.875 -5.805 1 73.56 572 ASP A CA 1
ATOM 4455 C C . ASP A 1 572 ? 11.289 31.094 -5.055 1 73.56 572 ASP A C 1
ATOM 4457 O O . ASP A 1 572 ? 10.172 31.578 -4.859 1 73.56 572 ASP A O 1
ATOM 4461 N N . LEU A 1 573 ? 11.617 29.812 -4.832 1 77 573 LEU A N 1
ATOM 4462 C CA . LEU A 1 573 ? 10.75 28.969 -4.02 1 77 573 LEU A CA 1
ATOM 4463 C C . LEU A 1 573 ? 11.18 29 -2.557 1 77 573 LEU A C 1
ATOM 4465 O O . LEU A 1 573 ? 12.281 29.438 -2.238 1 77 573 LEU A O 1
ATOM 4469 N N . ALA A 1 574 ? 10.234 28.703 -1.646 1 75 574 ALA A N 1
ATOM 4470 C CA . ALA A 1 574 ? 10.531 28.672 -0.216 1 75 574 ALA A CA 1
ATOM 4471 C C . ALA A 1 574 ? 11.594 27.609 0.096 1 75 574 ALA A C 1
ATOM 4473 O O . ALA A 1 574 ? 11.586 26.531 -0.487 1 75 574 ALA A O 1
ATOM 4474 N N . PRO A 1 575 ? 12.539 27.984 0.831 1 74.12 575 PRO A N 1
ATOM 4475 C CA . PRO A 1 575 ? 13.523 26.984 1.251 1 74.12 575 PRO A CA 1
ATOM 4476 C C . PRO A 1 575 ? 12.93 25.906 2.156 1 74.12 575 PRO A C 1
ATOM 4478 O O . PRO A 1 575 ? 11.852 26.109 2.723 1 74.12 575 PRO A O 1
ATOM 4481 N N . VAL A 1 576 ? 13.594 24.828 2.236 1 74.31 576 VAL A N 1
ATOM 4482 C CA . VAL A 1 576 ? 13.141 23.75 3.104 1 74.31 576 VAL A CA 1
ATOM 4483 C C . VAL A 1 576 ? 13.312 24.156 4.566 1 74.31 576 VAL A C 1
ATOM 4485 O O . VAL A 1 576 ? 14.375 24.625 4.961 1 74.31 576 VAL A O 1
ATOM 4488 N N . HIS A 1 577 ? 12.25 24.047 5.34 1 75 577 HIS A N 1
ATOM 4489 C CA . HIS A 1 577 ? 12.305 24.359 6.766 1 75 577 HIS A CA 1
ATOM 4490 C C . HIS A 1 577 ? 13.32 23.484 7.484 1 75 577 HIS A C 1
ATOM 4492 O O . HIS A 1 577 ? 13.414 22.281 7.211 1 75 577 HIS A O 1
ATOM 4498 N N . PRO A 1 578 ? 13.992 24 8.336 1 72.19 578 PRO A N 1
ATOM 4499 C CA . PRO A 1 578 ? 15.055 23.25 9.016 1 72.19 578 PRO A CA 1
ATOM 4500 C C . PRO A 1 578 ? 14.523 22.031 9.781 1 72.19 578 PRO A C 1
ATOM 4502 O O . PRO A 1 578 ? 15.219 21.031 9.898 1 72.19 578 PRO A O 1
ATOM 4505 N N . ALA A 1 579 ? 13.367 22.203 10.359 1 72.56 579 ALA A N 1
ATOM 4506 C CA . ALA A 1 579 ? 12.789 21.078 11.078 1 72.56 579 ALA A CA 1
ATOM 4507 C C . ALA A 1 579 ? 12.594 19.875 10.156 1 72.56 579 ALA A C 1
ATOM 4509 O O . ALA A 1 579 ? 12.68 18.734 10.586 1 72.56 579 ALA A O 1
ATOM 4510 N N . LEU A 1 580 ? 12.406 20.141 8.945 1 74.62 580 LEU A N 1
ATOM 4511 C CA . LEU A 1 580 ? 12.211 19.094 7.957 1 74.62 580 LEU A CA 1
ATOM 4512 C C . LEU A 1 580 ? 13.547 18.547 7.48 1 74.62 580 LEU A C 1
ATOM 4514 O O . LEU A 1 580 ? 13.656 17.359 7.152 1 74.62 580 LEU A O 1
ATOM 4518 N N . ALA A 1 581 ? 14.477 19.422 7.547 1 68.19 581 ALA A N 1
ATOM 4519 C CA . ALA A 1 581 ? 15.82 19.047 7.102 1 68.19 581 ALA A CA 1
ATOM 4520 C C . ALA A 1 581 ? 16.469 18.094 8.086 1 68.19 581 ALA A C 1
ATOM 4522 O O . ALA A 1 581 ? 17.344 17.297 7.707 1 68.19 581 ALA A O 1
ATOM 4523 N N . LYS A 1 582 ? 15.969 18.141 9.344 1 65.62 582 LYS A N 1
ATOM 4524 C CA . LYS A 1 582 ? 16.516 17.266 10.375 1 65.62 582 LYS A CA 1
ATOM 4525 C C . LYS A 1 582 ? 16.344 15.789 9.992 1 65.62 582 LYS A C 1
ATOM 4527 O O . LYS A 1 582 ? 17.234 14.977 10.234 1 65.62 582 LYS A O 1
ATOM 4532 N N . CYS A 1 583 ? 15.258 15.508 9.391 1 66.25 583 CYS A N 1
ATOM 4533 C CA . CYS A 1 583 ? 15 14.109 9.047 1 66.25 583 CYS A CA 1
ATOM 4534 C C . CYS A 1 583 ? 15.766 13.703 7.793 1 66.25 583 CYS A C 1
ATOM 4536 O O . CYS A 1 583 ? 15.922 12.516 7.512 1 66.25 583 CYS A O 1
ATOM 4538 N N . MET A 1 584 ? 16.297 14.766 7.238 1 69.12 584 MET A N 1
ATOM 4539 C CA . MET A 1 584 ? 16.922 14.492 5.949 1 69.12 584 MET A CA 1
ATOM 4540 C C . MET A 1 584 ? 18.438 14.375 6.094 1 69.12 584 MET A C 1
ATOM 4542 O O . MET A 1 584 ? 19.109 13.906 5.18 1 69.12 584 MET A O 1
ATOM 4546 N N . ALA A 1 585 ? 18.859 14.812 7.305 1 68.5 585 ALA A N 1
ATOM 4547 C CA . ALA A 1 585 ? 20.297 14.773 7.492 1 68.5 585 ALA A CA 1
ATOM 4548 C C . ALA A 1 585 ? 20.656 14.156 8.844 1 68.5 585 ALA A C 1
ATOM 4550 O O . ALA A 1 585 ? 19.828 14.117 9.758 1 68.5 585 ALA A O 1
ATOM 4551 N N . THR A 1 586 ? 21.812 13.508 8.906 1 70.19 586 THR A N 1
ATOM 4552 C CA . THR A 1 586 ? 22.312 12.992 10.172 1 70.19 586 THR A CA 1
ATOM 4553 C C . THR A 1 586 ? 22.516 14.125 11.18 1 70.19 586 THR A C 1
ATOM 4555 O O . THR A 1 586 ? 23.062 15.172 10.844 1 70.19 586 THR A O 1
ATOM 4558 N N . PRO A 1 587 ? 22.031 13.875 12.32 1 70.94 587 PRO A N 1
ATOM 4559 C CA . PRO A 1 587 ? 22.266 14.914 13.328 1 70.94 587 PRO A CA 1
ATOM 4560 C C . PRO A 1 587 ? 23.734 15.289 13.469 1 70.94 587 PRO A C 1
ATOM 4562 O O . PRO A 1 587 ? 24.609 14.414 13.445 1 70.94 587 PRO A O 1
ATOM 4565 N N . PRO A 1 588 ? 23.969 16.547 13.539 1 68.19 588 PRO A N 1
ATOM 4566 C CA . PRO A 1 588 ? 25.359 17.016 13.57 1 68.19 588 PRO A CA 1
ATOM 4567 C C . PRO A 1 588 ? 26.156 16.406 14.711 1 68.19 588 PRO A C 1
ATOM 4569 O O . PRO A 1 588 ? 27.344 16.078 14.547 1 68.19 588 PRO A O 1
ATOM 4572 N N . HIS A 1 589 ? 25.516 16.25 15.883 1 70.06 589 HIS A N 1
ATOM 4573 C CA . HIS A 1 589 ? 26.266 15.703 17.016 1 70.06 589 HIS A CA 1
ATOM 4574 C C . HIS A 1 589 ? 26.656 14.25 16.766 1 70.06 589 HIS A C 1
ATOM 4576 O O . HIS A 1 589 ? 27.75 13.828 17.141 1 70.06 589 HIS A O 1
ATOM 4582 N N . VAL A 1 590 ? 25.797 13.531 16.188 1 74.31 590 VAL A N 1
ATOM 4583 C CA . VAL A 1 590 ? 26.062 12.133 15.883 1 74.31 590 VAL A CA 1
ATOM 4584 C C . VAL A 1 590 ? 27.125 12.039 14.789 1 74.31 590 VAL A C 1
ATOM 4586 O O . VAL A 1 590 ? 28.016 11.188 14.852 1 74.31 590 VAL A O 1
ATOM 4589 N N . ALA A 1 591 ? 27.078 12.93 13.898 1 73.75 591 ALA A N 1
ATOM 4590 C CA . ALA A 1 591 ? 28.047 12.945 12.805 1 73.75 591 ALA A CA 1
ATOM 4591 C C . ALA A 1 591 ? 29.453 13.258 13.32 1 73.75 591 ALA A C 1
ATOM 4593 O O . ALA A 1 591 ? 30.438 12.656 12.875 1 73.75 591 ALA A O 1
ATOM 4594 N N . GLN A 1 592 ? 29.469 14.188 14.242 1 74.12 592 GLN A N 1
ATOM 4595 C CA . GLN A 1 592 ? 30.766 14.562 14.805 1 74.12 592 GLN A CA 1
ATOM 4596 C C . GLN A 1 592 ? 31.375 13.422 15.609 1 74.12 592 GLN A C 1
ATOM 4598 O O . GLN A 1 592 ? 32.562 13.148 15.5 1 74.12 592 GLN A O 1
ATOM 4603 N N . GLN A 1 593 ? 30.5 12.82 16.344 1 76.81 593 GLN A N 1
ATOM 4604 C CA . GLN A 1 593 ? 30.969 11.711 17.172 1 76.81 593 GLN A CA 1
ATOM 4605 C C . GLN A 1 593 ? 31.422 10.531 16.328 1 76.81 593 GLN A C 1
ATOM 4607 O O . GLN A 1 593 ? 32.344 9.82 16.672 1 76.81 593 GLN A O 1
ATOM 4612 N N . ALA A 1 594 ? 30.781 10.344 15.219 1 81.5 594 ALA A N 1
ATOM 4613 C CA . ALA A 1 594 ? 31.031 9.164 14.391 1 81.5 594 ALA A CA 1
ATOM 4614 C C . ALA A 1 594 ? 32.125 9.422 13.375 1 81.5 594 ALA A C 1
ATOM 4616 O O . ALA A 1 594 ? 32.625 8.492 12.719 1 81.5 594 ALA A O 1
ATOM 4617 N N . ALA A 1 595 ? 32.625 10.617 13.289 1 79.44 595 ALA A N 1
ATOM 4618 C CA . ALA A 1 595 ? 33.594 10.992 12.258 1 79.44 595 ALA A CA 1
ATOM 4619 C C . ALA A 1 595 ? 34.875 10.18 12.375 1 79.44 595 ALA A C 1
ATOM 4621 O O . ALA A 1 595 ? 35.406 9.68 11.375 1 79.44 595 ALA A O 1
ATOM 4622 N N . SER A 1 596 ? 35.344 10.047 13.562 1 81.19 596 SER A N 1
ATOM 4623 C CA . SER A 1 596 ? 36.594 9.312 13.766 1 81.19 596 SER A CA 1
ATOM 4624 C C . SER A 1 596 ? 36.406 7.836 13.43 1 81.19 596 SER A C 1
ATOM 4626 O O . SER A 1 596 ? 37.281 7.238 12.781 1 81.19 596 SER A O 1
ATOM 4628 N N . SER A 1 597 ? 35.344 7.312 13.93 1 84.75 597 SER A N 1
ATOM 4629 C CA . SER A 1 597 ? 35.094 5.902 13.664 1 84.75 597 SER A CA 1
ATOM 4630 C C . 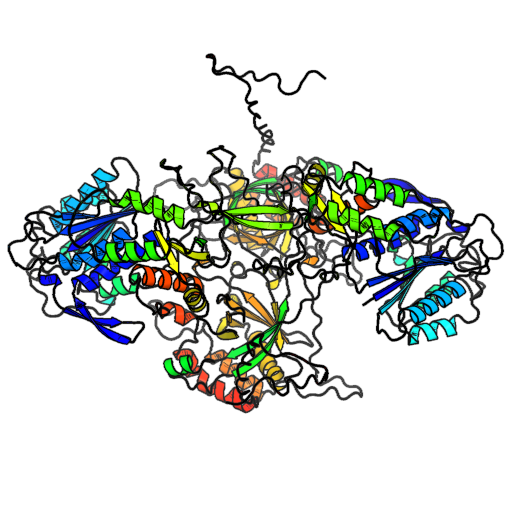SER A 1 597 ? 34.844 5.66 12.18 1 84.75 597 SER A C 1
ATOM 4632 O O . SER A 1 597 ? 35.219 4.617 11.641 1 84.75 597 SER A O 1
ATOM 4634 N N . LEU A 1 598 ? 34.25 6.586 11.602 1 85.25 598 LEU A N 1
ATOM 4635 C CA . LEU A 1 598 ? 33.969 6.473 10.172 1 85.25 598 LEU A CA 1
ATOM 4636 C C . LEU A 1 598 ? 35.281 6.488 9.367 1 85.25 598 LEU A C 1
ATOM 4638 O O . LEU A 1 598 ? 35.438 5.727 8.414 1 85.25 598 LEU A O 1
ATOM 4642 N N . GLU A 1 599 ? 36.156 7.301 9.711 1 82.56 599 GLU A N 1
ATOM 4643 C CA . GLU A 1 599 ? 37.469 7.355 9.055 1 82.56 599 GLU A CA 1
ATOM 4644 C C . GLU A 1 599 ? 38.219 6.047 9.227 1 82.56 599 GLU A C 1
ATOM 4646 O O . GLU A 1 599 ? 38.906 5.594 8.305 1 82.56 599 GLU A O 1
ATOM 4651 N N . GLN A 1 600 ? 38.062 5.527 10.305 1 85.12 600 GLN A N 1
ATOM 4652 C CA . GLN A 1 600 ? 38.719 4.25 10.57 1 85.12 600 GLN A CA 1
ATOM 4653 C C . GLN A 1 600 ? 38.156 3.146 9.68 1 85.12 600 GLN A C 1
ATOM 4655 O O . GLN A 1 600 ? 38.906 2.332 9.141 1 85.12 600 GLN A O 1
ATOM 4660 N N . VAL A 1 601 ? 36.906 3.082 9.641 1 86.06 601 VAL A N 1
ATOM 4661 C CA . VAL A 1 601 ? 36.25 2.072 8.805 1 86.06 601 VAL A CA 1
ATOM 4662 C C . VAL A 1 601 ? 36.656 2.273 7.348 1 86.06 601 VAL A C 1
ATOM 4664 O O . VAL A 1 601 ? 36.938 1.307 6.633 1 86.06 601 VAL A O 1
ATOM 4667 N N . LYS A 1 602 ? 36.719 3.488 6.879 1 82.44 602 LYS A N 1
ATOM 4668 C CA . LYS A 1 602 ? 37.094 3.799 5.5 1 82.44 602 LYS A CA 1
ATOM 4669 C C . LYS A 1 602 ? 38.531 3.322 5.199 1 82.44 602 LYS A C 1
ATOM 4671 O O . LYS A 1 602 ? 38.781 2.773 4.125 1 82.44 602 LYS A O 1
ATOM 4676 N N . ASN A 1 603 ? 39.312 3.561 6.07 1 81.44 603 ASN A N 1
ATOM 4677 C CA . ASN A 1 603 ? 40.719 3.182 5.902 1 81.44 603 ASN A CA 1
ATOM 4678 C C . ASN A 1 603 ? 40.906 1.666 5.891 1 81.44 603 ASN A C 1
ATOM 4680 O O . ASN A 1 603 ? 41.688 1.132 5.105 1 81.44 603 ASN A O 1
ATOM 4684 N N . LEU A 1 604 ? 40.156 1.084 6.742 1 83.62 604 LEU A N 1
ATOM 4685 C CA . LEU A 1 604 ? 40.312 -0.361 6.883 1 83.62 604 LEU A CA 1
ATOM 4686 C C . LEU A 1 604 ? 39.656 -1.086 5.707 1 83.62 604 LEU A C 1
ATOM 4688 O O . LEU A 1 604 ? 40.156 -2.115 5.25 1 83.62 604 LEU A O 1
ATOM 4692 N N . MET A 1 605 ? 38.594 -0.598 5.238 1 78.88 605 MET A N 1
ATOM 4693 C CA . MET A 1 605 ? 37.844 -1.278 4.18 1 78.88 605 MET A CA 1
ATOM 4694 C C . MET A 1 605 ? 38.312 -0.828 2.803 1 78.88 605 MET A C 1
ATOM 4696 O O . MET A 1 605 ? 37.906 -1.369 1.782 1 78.88 605 MET A O 1
ATOM 4700 N N . ASP A 1 606 ? 39.312 -0.097 2.631 1 67.31 606 ASP A N 1
ATOM 4701 C CA . ASP A 1 606 ? 39.938 0.412 1.414 1 67.31 606 ASP A CA 1
ATOM 4702 C C . ASP A 1 606 ? 38.875 0.949 0.443 1 67.31 606 ASP A C 1
ATOM 4704 O O . ASP A 1 606 ? 38.844 0.545 -0.722 1 67.31 606 ASP A O 1
ATOM 4708 N N . ILE A 1 607 ? 37.906 1.542 0.974 1 60.94 607 ILE A N 1
ATOM 4709 C CA . ILE A 1 607 ? 36.812 2.07 0.136 1 60.94 607 ILE A CA 1
ATOM 4710 C C . ILE A 1 607 ? 37.312 3.318 -0.598 1 60.94 607 ILE A C 1
ATOM 4712 O O . ILE A 1 607 ? 37.906 4.215 0.012 1 60.94 607 ILE A O 1
ATOM 4716 N N . LYS A 1 608 ? 37.625 3.061 -1.885 1 53.16 608 LYS A N 1
ATOM 4717 C CA . LYS A 1 608 ? 38.031 4.195 -2.705 1 53.16 608 LYS A CA 1
ATOM 4718 C C . LYS A 1 608 ? 36.844 5.055 -3.09 1 53.16 608 LYS A C 1
ATOM 4720 O O . LYS A 1 608 ? 35.719 4.543 -3.258 1 53.16 608 LYS A O 1
ATOM 4725 N N . ALA A 1 609 ? 36.844 6.238 -2.73 1 47.81 609 ALA A N 1
ATOM 4726 C CA . ALA A 1 609 ? 35.875 7.238 -3.156 1 47.81 609 ALA A CA 1
ATOM 4727 C C . ALA A 1 609 ? 35.531 7.066 -4.633 1 47.81 609 ALA A C 1
ATOM 4729 O O . ALA A 1 609 ? 36.406 7 -5.484 1 47.81 609 ALA A O 1
ATOM 4730 N N . VAL A 1 610 ? 34.562 6.352 -5 1 46.88 610 VAL A N 1
ATOM 4731 C CA . VAL A 1 610 ? 34.188 6.34 -6.41 1 46.88 610 VAL A CA 1
ATOM 4732 C C . VAL A 1 610 ? 33.844 7.758 -6.863 1 46.88 610 VAL A C 1
ATOM 4734 O O . VAL A 1 610 ? 33.031 8.445 -6.238 1 46.88 610 VAL A O 1
ATOM 4737 N N . PRO A 1 611 ? 34.625 8.336 -7.758 1 40.66 611 PRO A N 1
ATOM 4738 C CA . PRO A 1 611 ? 34.281 9.648 -8.312 1 40.66 611 PRO A CA 1
ATOM 4739 C C . PRO A 1 611 ? 32.875 9.703 -8.891 1 40.66 611 PRO A C 1
ATOM 4741 O O . PRO A 1 611 ? 32.344 8.68 -9.312 1 40.66 611 PRO A O 1
ATOM 4744 N N . SER A 1 612 ? 32.094 10.664 -8.586 1 39.16 612 SER A N 1
ATOM 4745 C CA . SER A 1 612 ? 30.766 10.891 -9.117 1 39.16 612 SER A CA 1
ATOM 4746 C C . SER A 1 612 ? 30.719 10.609 -10.617 1 39.16 612 SER A C 1
ATOM 4748 O O . SER A 1 612 ? 31.578 11.047 -11.367 1 39.16 612 SER A O 1
ATOM 4750 N N . ARG A 1 613 ? 30.203 9.617 -11.172 1 35.66 613 ARG A N 1
ATOM 4751 C CA . ARG A 1 613 ? 30.047 9.516 -12.617 1 35.66 613 ARG A CA 1
ATOM 4752 C C . ARG A 1 613 ? 29.469 10.805 -13.195 1 35.66 613 ARG A C 1
ATOM 4754 O O . ARG A 1 613 ? 28.531 11.375 -12.648 1 35.66 613 ARG A O 1
ATOM 4761 N N . PRO A 1 614 ? 30.125 11.406 -14.195 1 32.16 614 PRO A N 1
ATOM 4762 C CA . PRO A 1 614 ? 29.547 12.602 -14.812 1 32.16 614 PRO A CA 1
ATOM 4763 C C . PRO A 1 614 ? 28.125 12.367 -15.32 1 32.16 614 PRO A C 1
ATOM 4765 O O . PRO A 1 614 ? 27.766 11.25 -15.688 1 32.16 614 PRO A O 1
ATOM 4768 N N . LYS A 1 615 ? 27.203 13.125 -14.961 1 35.66 615 LYS A N 1
ATOM 4769 C CA . LYS A 1 615 ? 25.875 13.148 -15.562 1 35.66 615 LYS A CA 1
ATOM 4770 C C . LYS A 1 615 ? 25.938 12.891 -17.062 1 35.66 615 LYS A C 1
ATOM 4772 O O . LYS A 1 615 ? 26.625 13.609 -17.797 1 35.66 615 LYS A O 1
ATOM 4777 N N . THR A 1 616 ? 25.812 11.734 -17.609 1 30.58 616 THR A N 1
ATOM 4778 C CA . THR A 1 616 ? 25.688 11.594 -19.062 1 30.58 616 THR A CA 1
ATOM 4779 C C . THR A 1 616 ? 24.688 12.602 -19.609 1 30.58 616 THR A C 1
ATOM 4781 O O . THR A 1 616 ? 23.516 12.602 -19.203 1 30.58 616 THR A O 1
ATOM 4784 N N . GLN A 1 617 ? 25.047 13.703 -20.094 1 25.47 617 GLN A N 1
ATOM 4785 C CA . GLN A 1 617 ? 24.266 14.562 -20.969 1 25.47 617 GLN A CA 1
ATOM 4786 C C . GLN A 1 617 ? 23.641 13.773 -22.109 1 25.47 617 GLN A C 1
ATOM 4788 O O . GLN A 1 617 ? 24.359 13.195 -22.922 1 25.47 617 GLN A O 1
ATOM 4793 N N . ARG A 1 618 ? 22.5 13.188 -21.938 1 29.67 618 ARG A N 1
ATOM 4794 C CA . ARG A 1 618 ? 21.812 12.742 -23.141 1 29.67 618 ARG A CA 1
ATOM 4795 C C . ARG A 1 618 ? 22 13.734 -24.281 1 29.67 618 ARG A C 1
ATOM 4797 O O . ARG A 1 618 ? 21.703 14.922 -24.141 1 29.67 618 ARG A O 1
ATOM 4804 N N . LYS A 1 619 ? 22.828 13.422 -25.234 1 26.83 619 LYS A N 1
ATOM 4805 C CA . LYS A 1 619 ? 22.875 14.094 -26.531 1 26.83 619 LYS A CA 1
ATOM 4806 C C . LYS A 1 619 ? 21.469 14.266 -27.109 1 26.83 619 LYS A C 1
ATOM 4808 O O . LYS A 1 619 ? 20.766 13.289 -27.375 1 26.83 619 LYS A O 1
ATOM 4813 N N . PHE A 1 620 ? 20.75 15.273 -26.719 1 25.67 620 PHE A N 1
ATOM 4814 C CA . PHE A 1 620 ? 19.656 15.734 -27.562 1 25.67 620 PHE A CA 1
ATOM 4815 C C . PHE A 1 620 ? 20.078 15.734 -29.031 1 25.67 620 PHE A C 1
ATOM 4817 O O . PHE A 1 620 ? 20.984 16.484 -29.422 1 25.67 620 PHE A O 1
ATOM 4824 N N . VAL A 1 621 ? 20.125 14.555 -29.594 1 26.59 621 VAL A N 1
ATOM 4825 C CA . VAL A 1 621 ? 20.219 14.531 -31.047 1 26.59 621 VAL A CA 1
ATOM 4826 C C . VAL A 1 621 ? 19.234 15.531 -31.656 1 26.59 621 VAL A C 1
ATOM 4828 O O . VAL A 1 621 ? 18.031 15.469 -31.375 1 26.59 621 VAL A O 1
ATOM 4831 N N . HIS A 1 622 ? 19.75 16.703 -31.938 1 24.03 622 HIS A N 1
ATOM 4832 C CA . HIS A 1 622 ? 19.109 17.609 -32.875 1 24.03 622 HIS A CA 1
ATOM 4833 C C . HIS A 1 622 ? 18.75 16.906 -34.188 1 24.03 622 HIS A C 1
ATOM 4835 O O . HIS A 1 622 ? 19.562 16.141 -34.719 1 24.03 622 HIS A O 1
ATOM 4841 N N . PRO A 1 623 ? 17.531 16.703 -34.469 1 27.66 623 PRO A N 1
ATOM 4842 C CA . PRO A 1 623 ? 17.047 16.156 -35.75 1 27.66 623 PRO A CA 1
ATOM 4843 C C . PRO A 1 623 ? 17.75 16.75 -36.969 1 27.66 623 PRO A C 1
ATOM 4845 O O . PRO A 1 623 ? 17.312 16.547 -38.094 1 27.66 623 PRO A O 1
ATOM 4848 N N . GLY A 1 624 ? 18.766 17.641 -36.844 1 24.56 624 GLY A N 1
ATOM 4849 C CA . GLY A 1 624 ? 19.141 18.234 -38.094 1 24.56 624 GLY A CA 1
ATOM 4850 C C . GLY A 1 624 ? 19.938 17.297 -38.969 1 24.56 624 GLY A C 1
ATOM 4851 O O . GLY A 1 624 ? 20.328 17.672 -40.094 1 24.56 624 GLY A O 1
ATOM 4852 N N . ALA A 1 625 ? 21.047 16.703 -38.531 1 24.25 625 ALA A N 1
ATOM 4853 C CA . ALA A 1 625 ? 21.938 16.312 -39.625 1 24.25 625 ALA A CA 1
ATOM 4854 C C . ALA A 1 625 ? 21.266 15.289 -40.531 1 24.25 625 ALA A C 1
ATOM 4856 O O . ALA A 1 625 ? 20.562 14.391 -40.062 1 24.25 625 ALA A O 1
ATOM 4857 N N . ASN A 1 626 ? 21.234 15.688 -41.688 1 25.3 626 ASN A N 1
ATOM 4858 C CA . ASN A 1 626 ? 21.141 14.953 -42.969 1 25.3 626 ASN A CA 1
ATOM 4859 C C . ASN A 1 626 ? 21.984 13.68 -42.938 1 25.3 626 ASN A C 1
ATOM 4861 O O . ASN A 1 626 ? 22.922 13.57 -42.125 1 25.3 626 ASN A O 1
ATOM 4865 N N . ASP A 1 627 ? 21.781 12.703 -43.625 1 26.8 627 ASP A N 1
ATOM 4866 C CA . ASP A 1 627 ? 22.391 11.43 -43.969 1 26.8 627 ASP A CA 1
ATOM 4867 C C . ASP A 1 627 ? 23.891 11.586 -44.188 1 26.8 627 ASP A C 1
ATOM 4869 O O . ASP A 1 627 ? 24.578 10.648 -44.594 1 26.8 627 ASP A O 1
ATOM 4873 N N . ASN A 1 628 ? 24.703 12.766 -44.312 1 24.89 628 ASN A N 1
ATOM 4874 C CA . ASN A 1 628 ? 25.797 12.203 -45.094 1 24.89 628 ASN A CA 1
ATOM 4875 C C . ASN A 1 628 ? 26.453 11.023 -44.406 1 24.89 628 ASN A C 1
ATOM 4877 O O . ASN A 1 628 ? 26.234 10.812 -43.188 1 24.89 628 ASN A O 1
ATOM 4881 N N . GLY A 1 629 ? 27.734 10.57 -44.938 1 27.3 629 GLY A N 1
ATOM 4882 C CA . GLY A 1 629 ? 29 9.859 -44.844 1 27.3 629 GLY A CA 1
ATOM 4883 C C . GLY A 1 629 ? 29.578 9.82 -43.438 1 27.3 629 GLY A C 1
ATOM 4884 O O . GLY A 1 629 ? 29.672 8.758 -42.844 1 27.3 629 GLY A O 1
ATOM 4885 N N . ASP A 1 630 ? 30.609 10.633 -43.188 1 27.14 630 ASP A N 1
ATOM 4886 C CA . ASP A 1 630 ? 31.625 10.523 -42.156 1 27.14 630 ASP A CA 1
ATOM 4887 C C . ASP A 1 630 ? 31.031 10.688 -40.781 1 27.14 630 ASP A C 1
ATOM 4889 O O . ASP A 1 630 ? 30.297 11.656 -40.531 1 27.14 630 ASP A O 1
ATOM 4893 N N . ASP A 1 631 ? 30.906 9.578 -40.125 1 29.53 631 ASP A N 1
ATOM 4894 C CA . ASP A 1 631 ? 30.312 9.195 -38.844 1 29.53 631 ASP A CA 1
ATOM 4895 C C . ASP A 1 631 ? 30.703 10.164 -37.719 1 29.53 631 ASP A C 1
ATOM 4897 O O . ASP A 1 631 ? 30.906 9.758 -36.594 1 29.53 631 ASP A O 1
ATOM 4901 N N . LYS A 1 632 ? 31.328 11.438 -38.188 1 25.16 632 LYS A N 1
ATOM 4902 C CA . LYS A 1 632 ? 31.922 12.312 -37.188 1 25.16 632 LYS A CA 1
ATOM 4903 C C . LYS A 1 632 ? 30.906 12.719 -36.125 1 25.16 632 LYS A C 1
ATOM 4905 O O . LYS A 1 632 ? 29.719 12.836 -36.406 1 25.16 632 LYS A O 1
ATOM 4910 N N . ILE A 1 633 ? 31.484 12.945 -34.969 1 29.41 633 ILE A N 1
ATOM 4911 C CA . ILE A 1 633 ? 31.219 13.25 -33.594 1 29.41 633 ILE A CA 1
ATOM 4912 C C . ILE A 1 633 ? 30.5 14.594 -33.469 1 29.41 633 ILE A C 1
ATOM 4914 O O . ILE A 1 633 ? 29.641 14.781 -32.625 1 29.41 633 ILE A O 1
ATOM 4918 N N . ASP A 1 634 ? 30.562 15.695 -34.438 1 28.22 634 ASP A N 1
ATOM 4919 C CA . ASP A 1 634 ? 30.797 17.047 -33.906 1 28.22 634 ASP A CA 1
ATOM 4920 C C . ASP A 1 634 ? 29.484 17.672 -33.438 1 28.22 634 ASP A C 1
ATOM 4922 O O . ASP A 1 634 ? 28.719 18.203 -34.25 1 28.22 634 ASP A O 1
ATOM 4926 N N . LEU A 1 635 ? 28.641 17.359 -32.969 1 22.91 635 LEU A N 1
ATOM 4927 C CA . LEU A 1 635 ? 27.484 18.25 -32.875 1 22.91 635 LEU A CA 1
ATOM 4928 C C . LEU A 1 635 ? 27.844 19.547 -32.156 1 22.91 635 LEU A C 1
ATOM 4930 O O . LEU A 1 635 ? 28.438 19.516 -31.078 1 22.91 635 LEU A O 1
ATOM 4934 N N . ASP A 1 636 ? 28.328 20.797 -32.625 1 25.95 636 ASP A N 1
ATOM 4935 C CA . ASP A 1 636 ? 28.453 22.188 -32.219 1 25.95 636 ASP A CA 1
ATOM 4936 C C . ASP A 1 636 ? 27.703 22.453 -30.906 1 25.95 636 ASP A C 1
ATOM 4938 O O . ASP A 1 636 ? 28.234 23.078 -29.984 1 25.95 636 ASP A O 1
ATOM 4942 N N . ASP A 1 637 ? 26.672 23.109 -31.344 1 26.98 637 ASP A N 1
ATOM 4943 C CA . ASP A 1 637 ? 25.797 24 -32.094 1 26.98 637 ASP A CA 1
ATOM 4944 C C . ASP A 1 637 ? 24.422 24.109 -31.438 1 26.98 637 ASP A C 1
ATOM 4946 O O . ASP A 1 637 ? 23.531 24.766 -31.969 1 26.98 637 ASP A O 1
ATOM 4950 N N . ILE A 1 638 ? 24.016 23.172 -30.734 1 25.27 638 ILE A N 1
ATOM 4951 C CA . ILE A 1 638 ? 22.641 23.578 -30.531 1 25.27 638 ILE A CA 1
ATOM 4952 C C . ILE A 1 638 ? 22.594 24.719 -29.516 1 25.27 638 ILE A C 1
ATOM 4954 O O . ILE A 1 638 ? 21.562 25.375 -29.359 1 25.27 638 ILE A O 1
ATOM 4958 N N . LEU A 1 639 ? 23.609 24.922 -28.453 1 22.23 639 LEU A N 1
ATOM 4959 C CA . LEU A 1 639 ? 23.594 26.156 -27.672 1 22.23 639 LEU A CA 1
ATOM 4960 C C . LEU A 1 639 ? 24.234 27.297 -28.453 1 22.23 639 LEU A C 1
ATOM 4962 O O . LEU A 1 639 ? 25.297 27.109 -29.078 1 22.23 639 LEU A O 1
ATOM 4966 N N . GLY A 1 640 ? 23.531 28.203 -29.109 1 20.61 640 GLY A N 1
ATOM 4967 C CA . GLY A 1 640 ? 23.906 29.422 -29.797 1 20.61 640 GLY A CA 1
ATOM 4968 C C . GLY A 1 640 ? 24.906 30.266 -29.031 1 20.61 640 GLY A C 1
ATOM 4969 O O . GLY A 1 640 ? 25.188 30 -27.859 1 20.61 640 GLY A O 1
ATOM 4970 N N . ASP A 1 641 ? 25.609 31.188 -29.734 1 24.58 641 ASP A N 1
ATOM 4971 C CA . ASP A 1 641 ? 26.391 32.406 -29.516 1 24.58 641 ASP A CA 1
ATOM 4972 C C . ASP A 1 641 ? 25.609 33.406 -28.672 1 24.58 641 ASP A C 1
ATOM 4974 O O . ASP A 1 641 ? 26.172 34.406 -28.203 1 24.58 641 ASP A O 1
ATOM 4978 N N . VAL A 1 642 ? 24.531 33.5 -28.156 1 21.92 642 VAL A N 1
ATOM 4979 C CA . VAL A 1 642 ? 24.328 34.719 -27.406 1 21.92 642 VAL A CA 1
ATOM 4980 C C . VAL A 1 642 ? 25.031 34.625 -26.047 1 21.92 642 VAL A C 1
ATOM 4982 O O . VAL A 1 642 ? 24.984 33.562 -25.406 1 21.92 642 VAL A O 1
ATOM 4985 N N . ARG B 1 1 ? 13.102 -18.703 -20.906 1 86.88 1 ARG B N 1
ATOM 4986 C CA . ARG B 1 1 ? 12.703 -19.312 -22.172 1 86.88 1 ARG B CA 1
ATOM 4987 C C . ARG B 1 1 ? 12.539 -20.812 -22.031 1 86.88 1 ARG B C 1
ATOM 4989 O O . ARG B 1 1 ? 13.438 -21.5 -21.547 1 86.88 1 ARG B O 1
ATOM 4996 N N . GLU B 1 2 ? 11.398 -21.328 -22.391 1 91.56 2 GLU B N 1
ATOM 4997 C CA . GLU B 1 2 ? 11.117 -22.734 -22.188 1 91.56 2 GLU B CA 1
ATOM 4998 C C . GLU B 1 2 ? 10.336 -23.312 -23.375 1 91.56 2 GLU B C 1
ATOM 5000 O O . GLU B 1 2 ? 9.461 -22.656 -23.938 1 91.56 2 GLU B O 1
ATOM 5005 N N . LEU B 1 3 ? 10.781 -24.484 -23.828 1 95.25 3 LEU B N 1
ATOM 5006 C CA . LEU B 1 3 ? 10.055 -25.25 -24.828 1 95.25 3 LEU B CA 1
ATOM 5007 C C . LEU B 1 3 ? 9.594 -26.594 -24.25 1 95.25 3 LEU B C 1
ATOM 5009 O O . LEU B 1 3 ? 10.414 -27.375 -23.781 1 95.25 3 LEU B O 1
ATOM 5013 N N . THR B 1 4 ? 8.289 -26.781 -24.234 1 96.62 4 THR B N 1
ATOM 5014 C CA . THR B 1 4 ? 7.711 -28.016 -23.75 1 96.62 4 THR B CA 1
ATOM 5015 C C . THR B 1 4 ? 7 -28.766 -24.875 1 96.62 4 THR B C 1
ATOM 5017 O O . THR B 1 4 ? 6.141 -28.203 -25.562 1 96.62 4 THR B O 1
ATOM 5020 N N . ILE B 1 5 ? 7.371 -30.016 -25.109 1 97.19 5 ILE B N 1
ATOM 5021 C CA . ILE B 1 5 ? 6.684 -30.844 -26.078 1 97.19 5 ILE B CA 1
ATOM 5022 C C . ILE B 1 5 ? 5.918 -31.969 -25.375 1 97.19 5 ILE B C 1
ATOM 5024 O O . ILE B 1 5 ? 6.492 -32.688 -24.547 1 97.19 5 ILE B O 1
ATOM 5028 N N . TYR B 1 6 ? 4.66 -32.062 -25.656 1 97.69 6 TYR B N 1
ATOM 5029 C CA . TYR B 1 6 ? 3.807 -33.094 -25.078 1 97.69 6 TYR B CA 1
ATOM 5030 C C . TYR B 1 6 ? 3.664 -34.25 -26.047 1 97.69 6 TYR B C 1
ATOM 5032 O O . TYR B 1 6 ? 3.236 -34.094 -27.188 1 97.69 6 TYR B O 1
ATOM 5040 N N . ALA B 1 7 ? 4.102 -35.406 -25.625 1 96.44 7 ALA B N 1
ATOM 5041 C CA . ALA B 1 7 ? 3.908 -36.656 -26.375 1 96.44 7 ALA B CA 1
ATOM 5042 C C . ALA B 1 7 ? 2.738 -37.438 -25.812 1 96.44 7 ALA B C 1
ATOM 5044 O O . ALA B 1 7 ? 2.818 -37.969 -24.703 1 96.44 7 ALA B O 1
ATOM 5045 N N . ILE B 1 8 ? 1.692 -37.625 -26.594 1 95.88 8 ILE B N 1
ATOM 5046 C CA . ILE B 1 8 ? 0.456 -38.219 -26.109 1 95.88 8 ILE B CA 1
ATOM 5047 C C . ILE B 1 8 ? 0.231 -39.562 -26.797 1 95.88 8 ILE B C 1
ATOM 5049 O O . ILE B 1 8 ? 0.268 -39.656 -28.016 1 95.88 8 ILE B O 1
ATOM 5053 N N . ASP B 1 9 ? -0.045 -40.625 -26.016 1 93 9 ASP B N 1
ATOM 5054 C CA . ASP B 1 9 ? -0.343 -41.969 -26.484 1 93 9 ASP B CA 1
ATOM 5055 C C . ASP B 1 9 ? -1.804 -42.062 -26.922 1 93 9 ASP B C 1
ATOM 5057 O O . ASP B 1 9 ? -2.713 -41.938 -26.094 1 93 9 ASP B O 1
ATOM 5061 N N . VAL B 1 10 ? -2.057 -42.344 -28.188 1 91.88 10 VAL B N 1
ATOM 5062 C CA . VAL B 1 10 ? -3.422 -42.5 -28.672 1 91.88 10 VAL B CA 1
ATOM 5063 C C . VAL B 1 10 ? -3.668 -43.938 -29.094 1 91.88 10 VAL B C 1
ATOM 5065 O O . VAL B 1 10 ? -4.465 -44.219 -29.984 1 91.88 10 VAL B O 1
ATOM 5068 N N . SER B 1 11 ? -2.961 -44.875 -28.422 1 87.5 11 SER B N 1
ATOM 5069 C CA . SER B 1 11 ? -3.133 -46.281 -28.703 1 87.5 11 SER B CA 1
ATOM 5070 C C . SER B 1 11 ? -4.504 -46.781 -28.25 1 87.5 11 SER B C 1
ATOM 5072 O O . SER B 1 11 ? -5.191 -46.094 -27.484 1 87.5 11 SER B O 1
ATOM 5074 N N . PRO B 1 12 ? -4.984 -47.938 -28.688 1 86.88 12 PRO B N 1
ATOM 5075 C CA . PRO B 1 12 ? -6.32 -48.438 -28.359 1 86.88 12 PRO B CA 1
ATOM 5076 C C . PRO B 1 12 ? -6.516 -48.688 -26.859 1 86.88 12 PRO B C 1
ATOM 5078 O O . PRO B 1 12 ? -7.633 -48.562 -26.344 1 86.88 12 PRO B O 1
ATOM 5081 N N . SER B 1 13 ? -5.496 -49 -26.141 1 88.06 13 SER B N 1
ATOM 5082 C CA . SER B 1 13 ? -5.617 -49.25 -24.703 1 88.06 13 SER B CA 1
ATOM 5083 C C . SER B 1 13 ? -6.031 -47.969 -23.969 1 88.06 13 SER B C 1
ATOM 5085 O O . SER B 1 13 ? -6.586 -48.062 -22.859 1 88.06 13 SER B O 1
ATOM 5087 N N . MET B 1 14 ? -5.781 -46.875 -24.562 1 92 14 MET B N 1
ATOM 5088 C CA . MET B 1 14 ? -6.086 -45.562 -23.953 1 92 14 MET B CA 1
ATOM 5089 C C . MET B 1 14 ? -7.586 -45.281 -24 1 92 14 MET B C 1
ATOM 5091 O O . MET B 1 14 ? -8.062 -44.344 -23.375 1 92 14 MET B O 1
ATOM 5095 N N . ARG B 1 15 ? -8.336 -46.125 -24.594 1 90.25 15 ARG B N 1
ATOM 5096 C CA . ARG B 1 15 ? -9.781 -45.969 -24.703 1 90.25 15 ARG B CA 1
ATOM 5097 C C . ARG B 1 15 ? -10.484 -46.531 -23.484 1 90.25 15 ARG B C 1
ATOM 5099 O O . ARG B 1 15 ? -11.656 -46.25 -23.234 1 90.25 15 ARG B O 1
ATOM 5106 N N . ARG B 1 16 ? -9.773 -47.219 -22.703 1 90 16 ARG B N 1
ATOM 5107 C CA . ARG B 1 16 ? -10.367 -47.812 -21.516 1 90 16 ARG B CA 1
ATOM 5108 C C . ARG B 1 16 ? -10.992 -46.75 -20.625 1 90 16 ARG B C 1
ATOM 5110 O O . ARG B 1 16 ? -10.422 -45.656 -20.453 1 90 16 ARG B O 1
ATOM 5117 N N . LYS B 1 17 ? -12.172 -47.062 -20.125 1 91.69 17 LYS B N 1
ATOM 5118 C CA . LYS B 1 17 ? -12.914 -46.094 -19.328 1 91.69 17 LYS B CA 1
ATOM 5119 C C . LYS B 1 17 ? -12.578 -46.219 -17.844 1 91.69 17 LYS B C 1
ATOM 5121 O O . LYS B 1 17 ? -12.25 -47.312 -17.375 1 91.69 17 LYS B O 1
ATOM 5126 N N . ARG B 1 18 ? -12.586 -45.094 -17.188 1 89.12 18 ARG B N 1
ATOM 5127 C CA . ARG B 1 18 ? -12.336 -45.031 -15.758 1 89.12 18 ARG B CA 1
ATOM 5128 C C . ARG B 1 18 ? -13.297 -44.094 -15.07 1 89.12 18 ARG B C 1
ATOM 5130 O O . ARG B 1 18 ? -13.836 -43.188 -15.703 1 89.12 18 ARG B O 1
ATOM 5137 N N . THR B 1 19 ? -13.453 -44.406 -13.789 1 87.94 19 THR B N 1
ATOM 5138 C CA . THR B 1 19 ? -14.32 -43.531 -12.977 1 87.94 19 THR B CA 1
ATOM 5139 C C . THR B 1 19 ? -13.492 -42.531 -12.188 1 87.94 19 THR B C 1
ATOM 5141 O O . THR B 1 19 ? -12.539 -42.906 -11.508 1 87.94 19 THR B O 1
ATOM 5144 N N . VAL B 1 20 ? -13.773 -41.312 -12.438 1 85.5 20 VAL B N 1
ATOM 5145 C CA . VAL B 1 20 ? -13.047 -40.25 -11.734 1 85.5 20 VAL B CA 1
ATOM 5146 C C . VAL B 1 20 ? -14.031 -39.406 -10.945 1 85.5 20 VAL B C 1
ATOM 5148 O O . VAL B 1 20 ? -15.141 -39.125 -11.414 1 85.5 20 VAL B O 1
ATOM 5151 N N . ASP B 1 21 ? -13.586 -39.062 -9.688 1 77.06 21 ASP B N 1
ATOM 5152 C CA . ASP B 1 21 ? -14.398 -38.188 -8.844 1 77.06 21 ASP B CA 1
ATOM 5153 C C . ASP B 1 21 ? -14.047 -36.719 -9.062 1 77.06 21 ASP B C 1
ATOM 5155 O O . ASP B 1 21 ? -12.867 -36.375 -9.109 1 77.06 21 ASP B O 1
ATOM 5159 N N . ASP B 1 22 ? -15.023 -35.938 -9.391 1 67.94 22 ASP B N 1
ATOM 5160 C CA . ASP B 1 22 ? -14.812 -34.5 -9.461 1 67.94 22 ASP B CA 1
ATOM 5161 C C . ASP B 1 22 ? -14.617 -33.875 -8.07 1 67.94 22 ASP B C 1
ATOM 5163 O O . ASP B 1 22 ? -15.5 -34 -7.215 1 67.94 22 ASP B O 1
ATOM 5167 N N . PRO B 1 23 ? -13.5 -33.406 -7.832 1 62.97 23 PRO B N 1
ATOM 5168 C CA . PRO B 1 23 ? -13.227 -32.906 -6.484 1 62.97 23 PRO B CA 1
ATOM 5169 C C . PRO B 1 23 ? -14.148 -31.766 -6.082 1 62.97 23 PRO B C 1
ATOM 5171 O O . PRO B 1 23 ? -14.344 -31.516 -4.891 1 62.97 23 PRO B O 1
ATOM 5174 N N . HIS B 1 24 ? -14.852 -31.062 -7.043 1 59.53 24 HIS B N 1
ATOM 5175 C CA . HIS B 1 24 ? -15.672 -29.906 -6.723 1 59.53 24 HIS B CA 1
ATOM 5176 C C . HIS B 1 24 ? -17.109 -30.312 -6.43 1 59.53 24 HIS B C 1
ATOM 5178 O O . HIS B 1 24 ? -17.719 -29.828 -5.469 1 59.53 24 HIS B O 1
ATOM 5184 N N . THR B 1 25 ? -17.656 -31.141 -7.32 1 58.5 25 THR B N 1
ATOM 5185 C CA . THR B 1 25 ? -19.062 -31.5 -7.23 1 58.5 25 THR B CA 1
ATOM 5186 C C . THR B 1 25 ? -19.25 -32.812 -6.508 1 58.5 25 THR B C 1
ATOM 5188 O O . THR B 1 25 ? -20.344 -33.125 -6.039 1 58.5 25 THR B O 1
ATOM 5191 N N . GLY B 1 26 ? -18.188 -33.5 -6.246 1 62.44 26 GLY B N 1
ATOM 5192 C CA . GLY B 1 26 ? -18.297 -34.812 -5.668 1 62.44 26 GLY B CA 1
ATOM 5193 C C . GLY B 1 26 ? -18.938 -35.812 -6.609 1 62.44 26 GLY B C 1
ATOM 5194 O O . GLY B 1 26 ? -19.109 -37 -6.254 1 62.44 26 GLY B O 1
ATOM 5195 N N . GLU B 1 27 ? -19.266 -35.375 -7.809 1 70.5 27 GLU B N 1
ATOM 5196 C CA . GLU B 1 27 ? -19.922 -36.25 -8.773 1 70.5 27 GLU B CA 1
ATOM 5197 C C . GLU B 1 27 ? -18.891 -37.156 -9.469 1 70.5 27 GLU B C 1
ATOM 5199 O O . GLU B 1 27 ? -17.75 -36.719 -9.688 1 70.5 27 GLU B O 1
ATOM 5204 N N . THR B 1 28 ? -19.219 -38.406 -9.688 1 80.06 28 THR B N 1
ATOM 5205 C CA . THR B 1 28 ? -18.375 -39.375 -10.375 1 80.06 28 THR B CA 1
ATOM 5206 C C . THR B 1 28 ? -18.656 -39.375 -11.875 1 80.06 28 THR B C 1
ATOM 5208 O O . THR B 1 28 ? -19.828 -39.438 -12.281 1 80.06 28 THR B O 1
ATOM 5211 N N . HIS B 1 29 ? -17.734 -39.094 -12.68 1 83 29 HIS B N 1
ATOM 5212 C CA . HIS B 1 29 ? -17.875 -39.125 -14.133 1 83 29 HIS B CA 1
ATOM 5213 C C . HIS B 1 29 ? -17.016 -40.219 -14.75 1 83 29 HIS B C 1
ATOM 5215 O O . HIS B 1 29 ? -15.984 -40.594 -14.188 1 83 29 HIS B O 1
ATOM 5221 N N . MET B 1 30 ? -17.547 -40.75 -15.836 1 89 30 MET B N 1
ATOM 5222 C CA . MET B 1 30 ? -16.797 -41.719 -16.594 1 89 30 MET B CA 1
ATOM 5223 C C . MET B 1 30 ? -15.984 -41.062 -17.703 1 89 30 MET B C 1
ATOM 5225 O O . MET B 1 30 ? -16.531 -40.344 -18.531 1 89 30 MET B O 1
ATOM 5229 N N . VAL B 1 31 ? -14.695 -41.25 -17.609 1 90.25 31 VAL B N 1
ATOM 5230 C CA . VAL B 1 31 ? -13.812 -40.656 -18.625 1 90.25 31 VAL B CA 1
ATOM 5231 C C . VAL B 1 31 ? -12.859 -41.75 -19.141 1 90.25 31 VAL B C 1
ATOM 5233 O O . VAL B 1 31 ? -12.656 -42.781 -18.5 1 90.25 31 VAL B O 1
ATOM 5236 N N . THR B 1 32 ? -12.367 -41.531 -20.344 1 93 32 THR B N 1
ATOM 5237 C CA . THR B 1 32 ? -11.375 -42.438 -20.891 1 93 32 THR B CA 1
ATOM 5238 C C . THR B 1 32 ? -10 -42.188 -20.297 1 93 32 THR B C 1
ATOM 5240 O O . THR B 1 32 ? -9.766 -41.125 -19.703 1 93 32 THR B O 1
ATOM 5243 N N . ASN B 1 33 ? -9.102 -43.188 -20.391 1 93.44 33 ASN B N 1
ATOM 5244 C CA . ASN B 1 33 ? -7.73 -43 -19.953 1 93.44 33 ASN B CA 1
ATOM 5245 C C . ASN B 1 33 ? -7.066 -41.812 -20.656 1 93.44 33 ASN B C 1
ATOM 5247 O O . ASN B 1 33 ? -6.324 -41.062 -20.031 1 93.44 33 ASN B O 1
ATOM 5251 N N . LEU B 1 34 ? -7.363 -41.688 -21.922 1 94.19 34 LEU B N 1
ATOM 5252 C CA . LEU B 1 34 ? -6.805 -40.562 -22.688 1 94.19 34 LEU B CA 1
ATOM 5253 C C . LEU B 1 34 ? -7.301 -39.25 -22.156 1 94.19 34 LEU B C 1
ATOM 5255 O O . LEU B 1 34 ? -6.508 -38.312 -21.922 1 94.19 34 LEU B O 1
ATOM 5259 N N . GLU B 1 35 ? -8.555 -39.156 -21.922 1 92 35 GLU B N 1
ATOM 5260 C CA . GLU B 1 35 ? -9.133 -37.906 -21.422 1 92 35 GLU B CA 1
ATOM 5261 C C . GLU B 1 35 ? -8.594 -37.562 -20.047 1 92 35 GLU B C 1
ATOM 5263 O O . GLU B 1 35 ? -8.359 -36.406 -19.75 1 92 35 GLU B O 1
ATOM 5268 N N . TYR B 1 36 ? -8.477 -38.562 -19.266 1 91.75 36 TYR B N 1
ATOM 5269 C CA . TYR B 1 36 ? -7.945 -38.344 -17.938 1 91.75 36 TYR B CA 1
ATOM 5270 C C . TYR B 1 36 ? -6.52 -37.812 -17.984 1 91.75 36 TYR B C 1
ATOM 5272 O O . TYR B 1 36 ? -6.172 -36.875 -17.266 1 91.75 36 TYR B O 1
ATOM 5280 N N . GLY B 1 37 ? -5.695 -38.375 -18.766 1 93.38 37 GLY B N 1
ATOM 5281 C CA . GLY B 1 37 ? -4.324 -37.938 -18.922 1 93.38 37 GLY B CA 1
ATOM 5282 C C . GLY B 1 37 ? -4.219 -36.562 -19.547 1 93.38 37 GLY B C 1
ATOM 5283 O O . GLY B 1 37 ? -3.324 -35.781 -19.219 1 93.38 37 GLY B O 1
ATOM 5284 N N . LEU B 1 38 ? -5.109 -36.25 -20.484 1 93.75 38 LEU B N 1
ATOM 5285 C CA . LEU B 1 38 ? -5.098 -34.969 -21.188 1 93.75 38 LEU B CA 1
ATOM 5286 C C . LEU B 1 38 ? -5.414 -33.812 -20.234 1 93.75 38 LEU B C 1
ATOM 5288 O O . LEU B 1 38 ? -5.117 -32.656 -20.531 1 93.75 38 LEU B O 1
ATOM 5292 N N . GLU B 1 39 ? -6.016 -34.125 -19.125 1 89.19 39 GLU B N 1
ATOM 5293 C CA . GLU B 1 39 ? -6.305 -33.094 -18.141 1 89.19 39 GLU B CA 1
ATOM 5294 C C . GLU B 1 39 ? -5.027 -32.406 -17.672 1 89.19 39 GLU B C 1
ATOM 5296 O O . GLU B 1 39 ? -5.016 -31.188 -17.438 1 89.19 39 GLU B O 1
ATOM 5301 N N . VAL B 1 40 ? -4.035 -33.156 -17.516 1 93.44 40 VAL B N 1
ATOM 5302 C CA . VAL B 1 40 ? -2.754 -32.625 -17.094 1 93.44 40 VAL B CA 1
ATOM 5303 C C . VAL B 1 40 ? -2.229 -31.656 -18.141 1 93.44 40 VAL B C 1
ATOM 5305 O O . VAL B 1 40 ? -1.806 -30.547 -17.812 1 93.44 40 VAL B O 1
ATOM 5308 N N . VAL B 1 41 ? -2.293 -32.031 -19.359 1 94.5 41 VAL B N 1
ATOM 5309 C CA . VAL B 1 41 ? -1.784 -31.234 -20.469 1 94.5 41 VAL B CA 1
ATOM 5310 C C . VAL B 1 41 ? -2.621 -29.969 -20.609 1 94.5 41 VAL B C 1
ATOM 5312 O O . VAL B 1 41 ? -2.078 -28.875 -20.812 1 94.5 41 VAL B O 1
ATOM 5315 N N . LYS B 1 42 ? -3.904 -30.156 -20.547 1 88.88 42 LYS B N 1
ATOM 5316 C CA . LYS B 1 42 ? -4.812 -29.016 -20.656 1 88.88 42 LYS B CA 1
ATOM 5317 C C . LYS B 1 42 ? -4.5 -27.953 -19.609 1 88.88 42 LYS B C 1
ATOM 5319 O O . LYS B 1 42 ? -4.41 -26.766 -19.938 1 88.88 42 LYS B O 1
ATOM 5324 N N . HIS B 1 43 ? -4.32 -28.344 -18.422 1 87.31 43 HIS B N 1
ATOM 5325 C CA . HIS B 1 43 ? -4.062 -27.406 -17.328 1 87.31 43 HIS B CA 1
ATOM 5326 C C . HIS B 1 43 ? -2.701 -26.734 -17.5 1 87.31 43 HIS B C 1
ATOM 5328 O O . HIS B 1 43 ? -2.561 -25.531 -17.25 1 87.31 43 HIS B O 1
ATOM 5334 N N . GLN B 1 44 ? -1.714 -27.5 -17.844 1 90.44 44 GLN B N 1
ATOM 5335 C CA . GLN B 1 44 ? -0.382 -26.938 -18.031 1 90.44 44 GLN B CA 1
ATOM 5336 C C . GLN B 1 44 ? -0.374 -25.922 -19.156 1 90.44 44 GLN B C 1
ATOM 5338 O O . GLN B 1 44 ? 0.202 -24.828 -19.016 1 90.44 44 GLN B O 1
ATOM 5343 N N . VAL B 1 45 ? -1.007 -26.234 -20.25 1 90.12 45 VAL B N 1
ATOM 5344 C CA . VAL B 1 45 ? -1.056 -25.328 -21.391 1 90.12 45 VAL B CA 1
ATOM 5345 C C . VAL B 1 45 ? -1.897 -24.109 -21.047 1 90.12 45 VAL B C 1
ATOM 5347 O O . VAL B 1 45 ? -1.573 -22.984 -21.453 1 90.12 45 VAL B O 1
ATOM 5350 N N . ALA B 1 46 ? -2.938 -24.359 -20.359 1 83.62 46 ALA B N 1
ATOM 5351 C CA . ALA B 1 46 ? -3.76 -23.25 -19.906 1 83.62 46 ALA B CA 1
ATOM 5352 C C . ALA B 1 46 ? -2.945 -22.266 -19.062 1 83.62 46 ALA B C 1
ATOM 5354 O O . ALA B 1 46 ? -3.086 -21.047 -19.203 1 83.62 46 ALA B O 1
ATOM 5355 N N . ASN B 1 47 ? -2.203 -22.797 -18.234 1 83.31 47 ASN B N 1
ATOM 5356 C CA . ASN B 1 47 ? -1.349 -21.953 -17.406 1 83.31 47 ASN B CA 1
ATOM 5357 C C . ASN B 1 47 ? -0.349 -21.156 -18.234 1 83.31 47 ASN B C 1
ATOM 5359 O O . ASN B 1 47 ? -0.048 -20 -17.938 1 83.31 47 ASN B O 1
ATOM 5363 N N . MET B 1 48 ? 0.179 -21.812 -19.25 1 86.38 48 MET B N 1
ATOM 5364 C CA . MET B 1 48 ? 1.086 -21.125 -20.172 1 86.38 48 MET B CA 1
ATOM 5365 C C . MET B 1 48 ? 0.376 -19.969 -20.891 1 86.38 48 MET B C 1
ATOM 5367 O O . MET B 1 48 ? 0.953 -18.906 -21.078 1 86.38 48 MET B O 1
ATOM 5371 N N . LEU B 1 49 ? -0.786 -20.219 -21.188 1 81.94 49 LEU B N 1
ATOM 5372 C CA . LEU B 1 49 ? -1.585 -19.219 -21.891 1 81.94 49 LEU B CA 1
ATOM 5373 C C . LEU B 1 49 ? -1.877 -18.031 -20.984 1 81.94 49 LEU B C 1
ATOM 5375 O O . LEU B 1 49 ? -1.82 -16.875 -21.422 1 81.94 49 LEU B O 1
ATOM 5379 N N . LEU B 1 50 ? -2.125 -18.328 -19.844 1 76.69 50 LEU B N 1
ATOM 5380 C CA . LEU B 1 50 ? -2.443 -17.281 -18.875 1 76.69 50 LEU B CA 1
ATOM 5381 C C . LEU B 1 50 ? -1.222 -16.406 -18.594 1 76.69 50 LEU B C 1
ATOM 5383 O O . LEU B 1 50 ? -1.349 -15.203 -18.406 1 76.69 50 LEU B O 1
ATOM 5387 N N . ALA B 1 51 ? -0.179 -17.031 -18.5 1 75.62 51 ALA B N 1
ATOM 5388 C CA . ALA B 1 51 ? 1.045 -16.266 -18.281 1 75.62 51 ALA B CA 1
ATOM 5389 C C . ALA B 1 51 ? 1.322 -15.336 -19.469 1 75.62 51 ALA B C 1
ATOM 5391 O O . ALA B 1 51 ? 1.834 -14.234 -19.281 1 75.62 51 ALA B O 1
ATOM 5392 N N . GLY B 1 52 ? 0.986 -15.734 -20.625 1 74.38 52 GLY B N 1
ATOM 5393 C CA . GLY B 1 52 ? 1.084 -14.922 -21.812 1 74.38 52 GLY B CA 1
ATOM 5394 C C . GLY B 1 52 ? 2.512 -14.562 -22.188 1 74.38 52 GLY B C 1
ATOM 5395 O O . GLY B 1 52 ? 2.77 -13.484 -22.719 1 74.38 52 GLY B O 1
ATOM 5396 N N . LEU B 1 53 ? 3.455 -15.398 -21.875 1 76.88 53 LEU B N 1
ATOM 5397 C CA . LEU B 1 53 ? 4.859 -15.102 -22.141 1 76.88 53 LEU B CA 1
ATOM 5398 C C . LEU B 1 53 ? 5.238 -15.5 -23.562 1 76.88 53 LEU B C 1
ATOM 5400 O O . LEU B 1 53 ? 4.805 -16.547 -24.062 1 76.88 53 LEU B O 1
ATOM 5404 N N . LYS B 1 54 ? 5.969 -14.648 -24.172 1 77.56 54 LYS B N 1
ATOM 5405 C CA . LYS B 1 54 ? 6.438 -14.938 -25.531 1 77.56 54 LYS B CA 1
ATOM 5406 C C . LYS B 1 54 ? 7.574 -15.953 -25.516 1 77.56 54 LYS B C 1
ATOM 5408 O O . LYS B 1 54 ? 7.871 -16.578 -26.531 1 77.56 54 LYS B O 1
ATOM 5413 N N . THR B 1 55 ? 8.164 -16.125 -24.422 1 85.88 55 THR B N 1
ATOM 5414 C CA . THR B 1 55 ? 9.352 -16.953 -24.328 1 85.88 55 THR B CA 1
ATOM 5415 C C . THR B 1 55 ? 8.969 -18.391 -23.953 1 85.88 55 THR B C 1
ATOM 5417 O O . THR B 1 55 ? 9.836 -19.219 -23.672 1 85.88 55 THR B O 1
ATOM 5420 N N . VAL B 1 56 ? 7.656 -18.688 -23.938 1 88.38 56 VAL B N 1
ATOM 5421 C CA . VAL B 1 56 ? 7.199 -20.031 -23.625 1 88.38 56 VAL B CA 1
ATOM 5422 C C . VAL B 1 56 ? 6.488 -20.641 -24.844 1 88.38 56 VAL B C 1
ATOM 5424 O O . VAL B 1 56 ? 5.52 -20.062 -25.344 1 88.38 56 VAL B O 1
ATOM 5427 N N . HIS B 1 57 ? 7.012 -21.766 -25.391 1 91.75 57 HIS B N 1
ATOM 5428 C CA . HIS B 1 57 ? 6.445 -22.453 -26.531 1 91.75 57 HIS B CA 1
ATOM 5429 C C . HIS B 1 57 ? 6.051 -23.891 -26.172 1 91.75 57 HIS B C 1
ATOM 5431 O O . HIS B 1 57 ? 6.629 -24.484 -25.266 1 91.75 57 HIS B O 1
ATOM 5437 N N . CYS B 1 58 ? 5.027 -24.344 -26.828 1 94.38 58 CYS B N 1
ATOM 5438 C CA . CYS B 1 58 ? 4.648 -25.734 -26.578 1 94.38 58 CYS B CA 1
ATOM 5439 C C . CYS B 1 58 ? 4.266 -26.422 -27.891 1 94.38 58 CYS B C 1
ATOM 5441 O O . CYS B 1 58 ? 3.848 -25.766 -28.844 1 94.38 58 CYS B O 1
ATOM 5443 N N . GLY B 1 59 ? 4.594 -27.672 -28 1 94.56 59 GLY B N 1
ATOM 5444 C CA . GLY B 1 59 ? 4.215 -28.547 -29.109 1 94.56 59 GLY B CA 1
ATOM 5445 C C . GLY B 1 59 ? 3.574 -29.844 -28.641 1 94.56 59 GLY B C 1
ATOM 5446 O O . GLY B 1 59 ? 3.705 -30.234 -27.484 1 94.56 59 GLY B O 1
ATOM 5447 N N . ILE B 1 60 ? 2.762 -30.469 -29.562 1 95.56 60 ILE B N 1
ATOM 5448 C CA . ILE B 1 60 ? 2.094 -31.719 -29.234 1 95.56 60 ILE B CA 1
ATOM 5449 C C . ILE B 1 60 ? 2.391 -32.75 -30.297 1 95.56 60 ILE B C 1
ATOM 5451 O O . ILE B 1 60 ? 2.264 -32.5 -31.5 1 95.56 60 ILE B O 1
ATOM 5455 N N . VAL B 1 61 ? 2.812 -33.938 -29.859 1 94.06 61 VAL B N 1
ATOM 5456 C CA . VAL B 1 61 ? 3.086 -35.062 -30.734 1 94.06 61 VAL B CA 1
ATOM 5457 C C . VAL B 1 61 ? 2.215 -36.25 -30.328 1 94.06 61 VAL B C 1
ATOM 5459 O O . VAL B 1 61 ? 2.07 -36.531 -29.125 1 94.06 61 VAL B O 1
ATOM 5462 N N . LEU B 1 62 ? 1.549 -36.875 -31.297 1 92.38 62 LEU B N 1
ATOM 5463 C CA . LEU B 1 62 ? 0.74 -38.062 -31.031 1 92.38 62 LEU B CA 1
ATOM 5464 C C . LEU B 1 62 ? 1.459 -39.312 -31.516 1 92.38 62 LEU B C 1
ATOM 5466 O O . LEU B 1 62 ? 2.029 -39.344 -32.594 1 92.38 62 LEU B O 1
ATOM 5470 N N . PHE B 1 63 ? 1.521 -40.281 -30.703 1 89.62 63 PHE B N 1
ATOM 5471 C CA . PHE B 1 63 ? 2.105 -41.562 -31.109 1 89.62 63 PHE B CA 1
ATOM 5472 C C . PHE B 1 63 ? 1.145 -42.719 -30.844 1 89.62 63 PHE B C 1
ATOM 5474 O O . PHE B 1 63 ? 0.199 -42.562 -30.062 1 89.62 63 PHE B O 1
ATOM 5481 N N . GLY B 1 64 ? 1.312 -43.875 -31.469 1 84 64 GLY B N 1
ATOM 5482 C CA . GLY B 1 64 ? 0.367 -44.969 -31.438 1 84 64 GLY B CA 1
ATOM 5483 C C . GLY B 1 64 ? -0.774 -44.812 -32.406 1 84 64 GLY B C 1
ATOM 5484 O O . GLY B 1 64 ? -1.882 -45.281 -32.188 1 84 64 GLY B O 1
ATOM 5485 N N . THR B 1 65 ? -0.545 -43.969 -33.406 1 78.38 65 THR B N 1
ATOM 5486 C CA . THR B 1 65 ? -1.559 -43.688 -34.438 1 78.38 65 THR B CA 1
ATOM 5487 C C . THR B 1 65 ? -1.566 -44.781 -35.5 1 78.38 65 THR B C 1
ATOM 5489 O O . THR B 1 65 ? -0.667 -45.625 -35.531 1 78.38 65 THR B O 1
ATOM 5492 N N . ASP B 1 66 ? -2.824 -44.844 -36.094 1 67.31 66 ASP B N 1
ATOM 5493 C CA . ASP B 1 66 ? -2.961 -45.812 -37.188 1 67.31 66 ASP B CA 1
ATOM 5494 C C . ASP B 1 66 ? -1.97 -45.5 -38.312 1 67.31 66 ASP B C 1
ATOM 5496 O O . ASP B 1 66 ? -1.646 -46.375 -39.125 1 67.31 66 ASP B O 1
ATOM 5500 N N . HIS B 1 67 ? -1.706 -44.344 -38.312 1 57.09 67 HIS B N 1
ATOM 5501 C CA . HIS B 1 67 ? -0.827 -44 -39.438 1 57.09 67 HIS B CA 1
ATOM 5502 C C . HIS B 1 67 ? 0.627 -44.312 -39.094 1 57.09 67 HIS B C 1
ATOM 5504 O O . HIS B 1 67 ? 0.988 -44.438 -37.938 1 57.09 67 HIS B O 1
ATOM 5510 N N . GLU B 1 68 ? 1.275 -45.188 -39.781 1 54.47 68 GLU B N 1
ATOM 5511 C CA . GLU B 1 68 ? 2.643 -45.688 -39.688 1 54.47 68 GLU B CA 1
ATOM 5512 C C . GLU B 1 68 ? 3.549 -44.688 -38.969 1 54.47 68 GLU B C 1
ATOM 5514 O O . GLU B 1 68 ? 4.703 -45 -38.656 1 54.47 68 GLU B O 1
ATOM 5519 N N . TYR B 1 69 ? 3.139 -43.312 -38.594 1 62.75 69 TYR B N 1
ATOM 5520 C CA . TYR B 1 69 ? 4.18 -42.406 -38.188 1 62.75 69 TYR B CA 1
ATOM 5521 C C . TYR B 1 69 ? 3.732 -41.562 -36.969 1 62.75 69 TYR B C 1
ATOM 5523 O O . TYR B 1 69 ? 2.543 -41.531 -36.656 1 62.75 69 TYR B O 1
ATOM 5531 N N . ILE B 1 70 ? 4.59 -41.312 -36 1 71.06 70 ILE B N 1
ATOM 5532 C CA . ILE B 1 70 ? 4.465 -40.25 -35 1 71.06 70 ILE B CA 1
ATOM 5533 C C . ILE B 1 70 ? 4.039 -38.938 -35.656 1 71.06 70 ILE B C 1
ATOM 5535 O O . ILE B 1 70 ? 4.645 -38.531 -36.656 1 71.06 70 ILE B O 1
ATOM 5539 N N . TRP B 1 71 ? 2.824 -38.531 -35.25 1 80.06 71 TRP B N 1
ATOM 5540 C CA . TRP B 1 71 ? 2.195 -37.344 -35.844 1 80.06 71 TRP B CA 1
ATOM 5541 C C . TRP B 1 71 ? 2.473 -36.094 -35.031 1 80.06 71 TRP B C 1
ATOM 5543 O O . TRP B 1 71 ? 2.166 -36.062 -33.844 1 80.06 71 TRP B O 1
ATOM 5553 N N . GLU B 1 72 ? 3.184 -35.219 -35.688 1 86.94 72 GLU B N 1
ATOM 5554 C CA . GLU B 1 72 ? 3.271 -33.875 -35.094 1 86.94 72 GLU B CA 1
ATOM 5555 C C . GLU B 1 72 ? 1.937 -33.156 -35.156 1 86.94 72 GLU B C 1
ATOM 5557 O O . GLU B 1 72 ? 1.634 -32.5 -36.156 1 86.94 72 GLU B O 1
ATOM 5562 N N . TYR B 1 73 ? 1.153 -33.188 -34.125 1 88.12 73 TYR B N 1
ATOM 5563 C CA . TYR B 1 73 ? -0.216 -32.688 -34.094 1 88.12 73 TYR B CA 1
ATOM 5564 C C . TYR B 1 73 ? -0.237 -31.172 -34 1 88.12 73 TYR B C 1
ATOM 5566 O O . TYR B 1 73 ? -1.031 -30.516 -34.688 1 88.12 73 TYR B O 1
ATOM 5574 N N . VAL B 1 74 ? 0.598 -30.609 -33.125 1 90.31 74 VAL B N 1
ATOM 5575 C CA . VAL B 1 74 ? 0.761 -29.172 -33 1 90.31 74 VAL B CA 1
ATOM 5576 C C . VAL B 1 74 ? 2.242 -28.797 -33.062 1 90.31 74 VAL B C 1
ATOM 5578 O O . VAL B 1 74 ? 3.053 -29.328 -32.281 1 90.31 74 VAL B O 1
ATOM 5581 N N . THR B 1 75 ? 2.615 -27.891 -33.969 1 89.69 75 THR B N 1
ATOM 5582 C CA . THR B 1 75 ? 3.996 -27.438 -34.125 1 89.69 75 THR B CA 1
ATOM 5583 C C . THR B 1 75 ? 4.398 -26.547 -32.938 1 89.69 75 THR B C 1
ATOM 5585 O O . THR B 1 75 ? 3.588 -25.75 -32.469 1 89.69 75 THR B O 1
ATOM 5588 N N . PRO B 1 76 ? 5.586 -26.828 -32.5 1 91.94 76 PRO B N 1
ATOM 5589 C CA . PRO B 1 76 ? 6.039 -26.016 -31.375 1 91.94 76 PRO B CA 1
ATOM 5590 C C . PRO B 1 76 ? 5.926 -24.516 -31.641 1 91.94 76 PRO B C 1
ATOM 5592 O O . PRO B 1 76 ? 6.387 -24.031 -32.688 1 91.94 76 PRO B O 1
ATOM 5595 N N . GLY B 1 77 ? 5.25 -23.781 -30.844 1 87.88 77 GLY B N 1
ATOM 5596 C CA . GLY B 1 77 ? 5.043 -22.328 -30.891 1 87.88 77 GLY B CA 1
ATOM 5597 C C . GLY B 1 77 ? 4.352 -21.781 -29.656 1 87.88 77 GLY B C 1
ATOM 5598 O O . GLY B 1 77 ? 4.172 -22.5 -28.672 1 87.88 77 GLY B O 1
ATOM 5599 N N . GLN B 1 78 ? 4.09 -20.531 -29.703 1 85.44 78 GLN B N 1
ATOM 5600 C CA . GLN B 1 78 ? 3.369 -19.922 -28.594 1 85.44 78 GLN B CA 1
ATOM 5601 C C . GLN B 1 78 ? 1.936 -20.438 -28.516 1 85.44 78 GLN B C 1
ATOM 5603 O O . GLN B 1 78 ? 1.222 -20.453 -29.516 1 85.44 78 GLN B O 1
ATOM 5608 N N . PRO B 1 79 ? 1.627 -20.922 -27.359 1 86.56 79 PRO B N 1
ATOM 5609 C CA . PRO B 1 79 ? 0.281 -21.5 -27.234 1 86.56 79 PRO B CA 1
ATOM 5610 C C . PRO B 1 79 ? -0.816 -20.453 -27.422 1 86.56 79 PRO B C 1
ATOM 5612 O O . PRO B 1 79 ? -0.611 -19.266 -27.109 1 86.56 79 PRO B O 1
ATOM 5615 N N . SER B 1 80 ? -1.912 -20.891 -27.969 1 78.56 80 SER B N 1
ATOM 5616 C CA . SER B 1 80 ? -3.1 -20.062 -28.172 1 78.56 80 SER B CA 1
ATOM 5617 C C . SER B 1 80 ? -4.367 -20.812 -27.797 1 78.56 80 SER B C 1
ATOM 5619 O O . SER B 1 80 ? -4.309 -21.984 -27.391 1 78.56 80 SER B O 1
ATOM 5621 N N . ALA B 1 81 ? -5.488 -20.172 -27.859 1 74.56 81 ALA B N 1
ATOM 5622 C CA . ALA B 1 81 ? -6.766 -20.812 -27.562 1 74.56 81 ALA B CA 1
ATOM 5623 C C . ALA B 1 81 ? -7.008 -22 -28.5 1 74.56 81 ALA B C 1
ATOM 5625 O O . ALA B 1 81 ? -7.617 -23 -28.094 1 74.56 81 ALA B O 1
ATOM 5626 N N . LEU B 1 82 ? -6.445 -21.875 -29.625 1 78.19 82 LEU B N 1
ATOM 5627 C CA . LEU B 1 82 ? -6.582 -22.953 -30.594 1 78.19 82 LEU B CA 1
ATOM 5628 C C . LEU B 1 82 ? -5.848 -24.203 -30.125 1 78.19 82 LEU B C 1
ATOM 5630 O O . LEU B 1 82 ? -6.297 -25.312 -30.375 1 78.19 82 LEU B O 1
ATOM 5634 N N . THR B 1 83 ? -4.727 -23.938 -29.516 1 85.25 83 THR B N 1
ATOM 5635 C CA . THR B 1 83 ? -3.971 -25.078 -29 1 85.25 83 THR B CA 1
ATOM 5636 C C . THR B 1 83 ? -4.809 -25.875 -28 1 85.25 83 THR B C 1
ATOM 5638 O O . THR B 1 83 ? -4.812 -27.094 -28.031 1 85.25 83 THR B O 1
ATOM 5641 N N . LEU B 1 84 ? -5.535 -25.219 -27.188 1 83.31 84 LEU B N 1
ATOM 5642 C CA . LEU B 1 84 ? -6.379 -25.891 -26.203 1 83.31 84 LEU B CA 1
ATOM 5643 C C . LEU B 1 84 ? -7.52 -26.641 -26.891 1 83.31 84 LEU B C 1
ATOM 5645 O O . LEU B 1 84 ? -7.879 -27.75 -26.469 1 83.31 84 LEU B O 1
ATOM 5649 N N . THR B 1 85 ? -8.039 -26.047 -27.859 1 80.38 85 THR B N 1
ATOM 5650 C CA . THR B 1 85 ? -9.094 -26.719 -28.609 1 80.38 85 THR B CA 1
ATOM 5651 C C . THR B 1 85 ? -8.562 -27.984 -29.281 1 80.38 85 THR B C 1
ATOM 5653 O O . THR B 1 85 ? -9.25 -29 -29.312 1 80.38 85 THR B O 1
ATOM 5656 N N . ARG B 1 86 ? -7.422 -27.859 -29.812 1 86.56 86 ARG B N 1
ATOM 5657 C CA . ARG B 1 86 ? -6.801 -29.016 -30.453 1 86.56 86 ARG B CA 1
ATOM 5658 C C . ARG B 1 86 ? -6.559 -30.141 -29.438 1 86.56 86 ARG B C 1
ATOM 5660 O O . ARG B 1 86 ? -6.699 -31.312 -29.766 1 86.56 86 ARG B O 1
ATOM 5667 N N . ILE B 1 87 ? -6.199 -29.75 -28.312 1 89.94 87 ILE B N 1
ATOM 5668 C CA . ILE B 1 87 ? -5.973 -30.734 -27.266 1 89.94 87 ILE B CA 1
ATOM 5669 C C . ILE B 1 87 ? -7.281 -31.453 -26.938 1 89.94 87 ILE B C 1
ATOM 5671 O O . ILE B 1 87 ? -7.301 -32.688 -26.766 1 89.94 87 ILE B O 1
ATOM 5675 N N . ASN B 1 88 ? -8.336 -30.781 -26.906 1 83.69 88 ASN B N 1
ATOM 5676 C CA . ASN B 1 88 ? -9.641 -31.359 -26.625 1 83.69 88 ASN B CA 1
ATOM 5677 C C . ASN B 1 88 ? -10.078 -32.312 -27.719 1 83.69 88 ASN B C 1
ATOM 5679 O O . ASN B 1 88 ? -10.797 -33.281 -27.453 1 83.69 88 ASN B O 1
ATOM 5683 N N . ASN B 1 89 ? -9.594 -32.094 -28.891 1 86.12 89 ASN B N 1
ATOM 5684 C CA . ASN B 1 89 ? -10.023 -32.875 -30.031 1 86.12 89 ASN B CA 1
ATOM 5685 C C . ASN B 1 89 ? -9.133 -34.094 -30.25 1 86.12 89 ASN B C 1
ATOM 5687 O O . ASN B 1 89 ? -9.375 -34.906 -31.141 1 86.12 89 ASN B O 1
ATOM 5691 N N . ILE B 1 90 ? -8.172 -34.281 -29.453 1 90.38 90 ILE B N 1
ATOM 5692 C CA . ILE B 1 90 ? -7.281 -35.406 -29.609 1 90.38 90 ILE B CA 1
ATOM 5693 C C . ILE B 1 90 ? -8.062 -36.719 -29.422 1 90.38 90 ILE B C 1
ATOM 5695 O O . ILE B 1 90 ? -7.715 -37.75 -29.984 1 90.38 90 ILE B O 1
ATOM 5699 N N . LYS B 1 91 ? -9.141 -36.719 -28.656 1 87.56 91 LYS B N 1
ATOM 5700 C CA . LYS B 1 91 ? -9.961 -37.875 -28.391 1 87.56 91 LYS B CA 1
ATOM 5701 C C . LYS B 1 91 ? -10.492 -38.5 -29.688 1 87.56 91 LYS B C 1
ATOM 5703 O O . LYS B 1 91 ? -10.766 -39.688 -29.766 1 87.56 91 LYS B O 1
ATOM 5708 N N . GLN B 1 92 ? -10.594 -37.656 -30.703 1 83.19 92 GLN B N 1
ATOM 5709 C CA . GLN B 1 92 ? -11.125 -38.125 -31.984 1 83.19 92 GLN B CA 1
ATOM 5710 C C . GLN B 1 92 ? -10.07 -38.906 -32.75 1 83.19 92 GLN B C 1
ATOM 5712 O O . GLN B 1 92 ? -10.391 -39.594 -33.719 1 83.19 92 GLN B O 1
ATOM 5717 N N . HIS B 1 93 ? -8.82 -38.844 -32.312 1 83.25 93 HIS B N 1
ATOM 5718 C CA . HIS B 1 93 ? -7.742 -39.469 -33.062 1 83.25 93 HIS B CA 1
ATOM 5719 C C . HIS B 1 93 ? -7.305 -40.781 -32.375 1 83.25 93 HIS B C 1
ATOM 5721 O O . HIS B 1 93 ? -6.215 -41.281 -32.656 1 83.25 93 HIS B O 1
ATOM 5727 N N . LEU B 1 94 ? -8.156 -41.281 -31.531 1 85.12 94 LEU B N 1
ATOM 5728 C CA . LEU B 1 94 ? -7.867 -42.562 -30.906 1 85.12 94 LEU B CA 1
ATOM 5729 C C . LEU B 1 94 ? -7.902 -43.688 -31.938 1 85.12 94 LEU B C 1
ATOM 5731 O O . LEU B 1 94 ? -8.836 -43.75 -32.75 1 85.12 94 LEU B O 1
ATOM 5735 N N . THR B 1 95 ? -6.832 -44.5 -31.953 1 80.38 95 THR B N 1
ATOM 5736 C CA . THR B 1 95 ? -6.703 -45.562 -32.938 1 80.38 95 THR B CA 1
ATOM 5737 C C . THR B 1 95 ? -7.609 -46.75 -32.562 1 80.38 95 THR B C 1
ATOM 5739 O O . THR B 1 95 ? -7.762 -47.062 -31.391 1 80.38 95 THR B O 1
ATOM 5742 N N . LYS B 1 96 ? -8.375 -47.281 -33.5 1 71.06 96 LYS B N 1
ATOM 5743 C CA . LYS B 1 96 ? -9.312 -48.406 -33.312 1 71.06 96 LYS B CA 1
ATOM 5744 C C . LYS B 1 96 ? -8.609 -49.75 -33.438 1 71.06 96 LYS B C 1
ATOM 5746 O O . LYS B 1 96 ? -9.008 -50.719 -32.812 1 71.06 96 LYS B O 1
ATOM 5751 N N . PHE B 1 97 ? -7.594 -49.812 -34.344 1 64.81 97 PHE B N 1
ATOM 5752 C CA . PHE B 1 97 ? -7.133 -51.156 -34.656 1 64.81 97 PHE B CA 1
ATOM 5753 C C . PHE B 1 97 ? -5.777 -51.438 -34.031 1 64.81 97 PHE B C 1
ATOM 5755 O O . PHE B 1 97 ? -4.949 -50.531 -33.906 1 64.81 97 PHE B O 1
ATOM 5762 N N . VAL B 1 98 ? -5.598 -52.625 -33.25 1 59.53 98 VAL B N 1
ATOM 5763 C CA . VAL B 1 98 ? -4.484 -53.125 -32.438 1 59.53 98 VAL B CA 1
ATOM 5764 C C . VAL B 1 98 ? -3.332 -53.531 -33.375 1 59.53 98 VAL B C 1
ATOM 5766 O O . VAL B 1 98 ? -3.348 -54.625 -33.938 1 59.53 98 VAL B O 1
ATOM 5769 N N . LYS B 1 99 ? -3.117 -53 -34.5 1 56.31 99 LYS B N 1
ATOM 5770 C CA . LYS B 1 99 ? -1.981 -53.562 -35.188 1 56.31 99 LYS B CA 1
ATOM 5771 C C . LYS B 1 99 ? -0.66 -53.094 -34.594 1 56.31 99 LYS B C 1
ATOM 5773 O O . LYS B 1 99 ? -0.617 -52.094 -33.875 1 56.31 99 LYS B O 1
ATOM 5778 N N . PRO B 1 100 ? 0.498 -53.969 -34.906 1 56.88 100 PRO B N 1
ATOM 5779 C CA . PRO B 1 100 ? 1.819 -53.625 -34.375 1 56.88 100 PRO B CA 1
ATOM 5780 C C . PRO B 1 100 ? 2.156 -52.156 -34.625 1 56.88 100 PRO B C 1
ATOM 5782 O O . PRO B 1 100 ? 1.979 -51.625 -35.719 1 56.88 100 PRO B O 1
ATOM 5785 N N . PHE B 1 101 ? 2.109 -51.344 -33.625 1 58.66 101 PHE B N 1
ATOM 5786 C CA . PHE B 1 101 ? 2.328 -49.906 -33.75 1 58.66 101 PHE B CA 1
ATOM 5787 C C . PHE B 1 101 ? 3.805 -49.594 -33.969 1 58.66 101 PHE B C 1
ATOM 5789 O O . PHE B 1 101 ? 4.664 -50.125 -33.281 1 58.66 101 PHE B O 1
ATOM 5796 N N . LYS B 1 102 ? 4.215 -49.219 -35.219 1 60.25 102 LYS B N 1
ATOM 5797 C CA . LYS B 1 102 ? 5.586 -48.781 -35.438 1 60.25 102 LYS B CA 1
ATOM 5798 C C . LYS B 1 102 ? 5.895 -47.531 -34.625 1 60.25 102 LYS B C 1
ATOM 5800 O O . LYS B 1 102 ? 7.035 -47.312 -34.188 1 60.25 102 LYS B O 1
ATOM 5805 N N . GLY B 1 103 ? 5.004 -46.719 -34.281 1 70.19 103 GLY B N 1
ATOM 5806 C CA . GLY B 1 103 ? 5.27 -45.562 -33.438 1 70.19 103 GLY B CA 1
ATOM 5807 C C . GLY B 1 103 ? 5.168 -45.812 -31.969 1 70.19 103 GLY B C 1
ATOM 5808 O O . GLY B 1 103 ? 4.125 -45.594 -31.344 1 70.19 103 GLY B O 1
ATOM 5809 N N . ASP B 1 104 ? 6.355 -46.344 -31.344 1 81.94 104 ASP B N 1
ATOM 5810 C CA . ASP B 1 104 ? 6.387 -46.75 -29.938 1 81.94 104 ASP B CA 1
ATOM 5811 C C . ASP B 1 104 ? 6.883 -45.625 -29.031 1 81.94 104 ASP B C 1
ATOM 5813 O O . ASP B 1 104 ? 7.062 -44.5 -29.484 1 81.94 104 ASP B O 1
ATOM 5817 N N . LEU B 1 105 ? 6.914 -45.969 -27.781 1 88.75 105 LEU B N 1
ATOM 5818 C CA . LEU B 1 105 ? 7.258 -45 -26.75 1 88.75 105 LEU B CA 1
ATOM 5819 C C . LEU B 1 105 ? 8.656 -44.438 -26.969 1 88.75 105 LEU B C 1
ATOM 5821 O O . LEU B 1 105 ? 8.859 -43.219 -26.922 1 88.75 105 LEU B O 1
ATOM 5825 N N . LEU B 1 106 ? 9.625 -45.281 -27.297 1 90.31 106 LEU B N 1
ATOM 5826 C CA . LEU B 1 106 ? 10.992 -44.812 -27.484 1 90.31 106 LEU B CA 1
ATOM 5827 C C . LEU B 1 106 ? 11.109 -43.969 -28.734 1 90.31 106 LEU B C 1
ATOM 5829 O O . LEU B 1 106 ? 11.797 -42.938 -28.719 1 90.31 106 LEU B O 1
ATOM 5833 N N . SER B 1 107 ? 10.492 -44.375 -29.812 1 89.12 107 SER B N 1
ATOM 5834 C CA . SER B 1 107 ? 10.508 -43.594 -31.047 1 89.12 107 SER B CA 1
ATOM 5835 C C . SER B 1 107 ? 9.914 -42.188 -30.828 1 89.12 107 SER B C 1
ATOM 5837 O O . SER B 1 107 ? 10.375 -41.219 -31.422 1 89.12 107 SER B O 1
ATOM 5839 N N . ALA B 1 108 ? 8.891 -42.156 -30.016 1 92.19 108 ALA B N 1
ATOM 5840 C CA . ALA B 1 108 ? 8.273 -40.844 -29.719 1 92.19 108 ALA B CA 1
ATOM 5841 C C . ALA B 1 108 ? 9.234 -39.938 -28.969 1 92.19 108 ALA B C 1
ATOM 5843 O O . ALA B 1 108 ? 9.344 -38.75 -29.266 1 92.19 108 ALA B O 1
ATOM 5844 N N . ILE B 1 109 ? 9.914 -40.5 -27.969 1 94.19 109 ILE B N 1
ATOM 5845 C CA . ILE B 1 109 ? 10.875 -39.719 -27.172 1 94.19 109 ILE B CA 1
ATOM 5846 C C . ILE B 1 109 ? 11.992 -39.219 -28.094 1 94.19 109 ILE B C 1
ATOM 5848 O O . ILE B 1 109 ? 12.391 -38.062 -27.984 1 94.19 109 ILE B O 1
ATOM 5852 N N . ILE B 1 110 ? 12.461 -40.094 -28.953 1 92.69 110 ILE B N 1
ATOM 5853 C CA . ILE B 1 110 ? 13.523 -39.719 -29.891 1 92.69 110 ILE B CA 1
ATOM 5854 C C . ILE B 1 110 ? 13.055 -38.594 -30.797 1 92.69 110 ILE B C 1
ATOM 5856 O O . ILE B 1 110 ? 13.773 -37.625 -31.016 1 92.69 110 ILE B O 1
ATOM 5860 N N . LEU B 1 111 ? 11.883 -38.781 -31.312 1 91.69 111 LEU B N 1
ATOM 5861 C CA . LEU B 1 111 ? 11.344 -37.75 -32.188 1 91.69 111 LEU B CA 1
ATOM 5862 C C . LEU B 1 111 ? 11.195 -36.406 -31.469 1 91.69 111 LEU B C 1
ATOM 5864 O O . LEU B 1 111 ? 11.477 -35.375 -32.031 1 91.69 111 LEU B O 1
ATOM 5868 N N . CYS B 1 112 ? 10.68 -36.438 -30.281 1 94.44 112 CYS B N 1
ATOM 5869 C CA . CYS B 1 112 ? 10.508 -35.219 -29.516 1 94.44 112 CYS B CA 1
ATOM 5870 C C . CYS B 1 112 ? 11.844 -34.5 -29.297 1 94.44 112 CYS B C 1
ATOM 5872 O O . CYS B 1 112 ? 11.945 -33.281 -29.469 1 94.44 112 CYS B O 1
ATOM 5874 N N . ASN B 1 113 ? 12.812 -35.281 -28.906 1 94.06 113 ASN B N 1
ATOM 5875 C CA . ASN B 1 113 ? 14.133 -34.719 -28.703 1 94.06 113 ASN B CA 1
ATOM 5876 C C . ASN B 1 113 ? 14.68 -34.094 -30 1 94.06 113 ASN B C 1
ATOM 5878 O O . ASN B 1 113 ? 15.273 -33.031 -29.984 1 94.06 113 ASN B O 1
ATOM 5882 N N . HIS B 1 114 ? 14.43 -34.812 -31.062 1 91.06 114 HIS B N 1
ATOM 5883 C CA . HIS B 1 114 ? 14.859 -34.312 -32.375 1 91.06 114 HIS B CA 1
ATOM 5884 C C . HIS B 1 114 ? 14.133 -33.031 -32.75 1 91.06 114 HIS B C 1
ATOM 5886 O O . HIS B 1 114 ? 14.75 -32.062 -33.219 1 91.06 114 HIS B O 1
ATOM 5892 N N . LEU B 1 115 ? 12.898 -33.031 -32.562 1 91.62 115 LEU B N 1
ATOM 5893 C CA . LEU B 1 115 ? 12.086 -31.844 -32.875 1 91.62 115 LEU B CA 1
ATOM 5894 C C . LEU B 1 115 ? 12.547 -30.641 -32.062 1 91.62 115 LEU B C 1
ATOM 5896 O O . LEU B 1 115 ? 12.562 -29.516 -32.562 1 91.62 115 LEU B O 1
ATOM 5900 N N . MET B 1 116 ? 12.867 -30.844 -30.781 1 93.69 116 MET B N 1
ATOM 5901 C CA . MET B 1 116 ? 13.359 -29.781 -29.922 1 93.69 116 MET B CA 1
ATOM 5902 C C . MET B 1 116 ? 14.672 -29.219 -30.469 1 93.69 116 MET B C 1
ATOM 5904 O O . MET B 1 116 ? 14.875 -28 -30.484 1 93.69 116 MET B O 1
ATOM 5908 N N . GLY B 1 117 ? 15.516 -30.047 -30.938 1 89.19 117 GLY B N 1
ATOM 5909 C CA . GLY B 1 117 ? 16.781 -29.609 -31.5 1 89.19 117 GLY B CA 1
ATOM 5910 C C . GLY B 1 117 ? 16.609 -28.812 -32.781 1 89.19 117 GLY B C 1
ATOM 5911 O O . GLY B 1 117 ? 17.297 -27.812 -33 1 89.19 117 GLY B O 1
ATOM 5912 N N . GLU B 1 118 ? 15.727 -29.266 -33.531 1 88.38 118 GLU B N 1
ATOM 5913 C CA . GLU B 1 118 ? 15.477 -28.594 -34.781 1 88.38 118 GLU B CA 1
ATOM 5914 C C . GLU B 1 118 ? 14.867 -27.219 -34.562 1 88.38 118 GLU B C 1
ATOM 5916 O O . GLU B 1 118 ? 15.203 -26.25 -35.281 1 88.38 118 GLU B O 1
ATOM 5921 N N . THR B 1 119 ? 13.938 -27.156 -33.719 1 88.25 119 THR B N 1
ATOM 5922 C CA . THR B 1 119 ? 13.234 -25.906 -33.438 1 88.25 119 THR B CA 1
ATOM 5923 C C . THR B 1 119 ? 14.164 -24.891 -32.75 1 88.25 119 THR B C 1
ATOM 5925 O O . THR B 1 119 ? 14.133 -23.703 -33.094 1 88.25 119 THR B O 1
ATOM 5928 N N . LEU B 1 120 ? 14.961 -25.297 -31.75 1 87.31 120 LEU B N 1
ATOM 5929 C CA . LEU B 1 120 ? 15.758 -24.359 -30.953 1 87.31 120 LEU B CA 1
ATOM 5930 C C . LEU B 1 120 ? 17.141 -24.156 -31.578 1 87.31 120 LEU B C 1
ATOM 5932 O O . LEU B 1 120 ? 17.781 -23.125 -31.344 1 87.31 120 LEU B O 1
ATOM 5936 N N . THR B 1 121 ? 17.516 -24.938 -32.531 1 80.81 121 THR B N 1
ATOM 5937 C CA . THR B 1 121 ? 18.828 -24.844 -33.156 1 80.81 121 THR B CA 1
ATOM 5938 C C . THR B 1 121 ? 19.906 -24.5 -32.125 1 80.81 121 THR B C 1
ATOM 5940 O O . THR B 1 121 ? 20.312 -25.359 -31.359 1 80.81 121 THR B O 1
ATOM 5943 N N . ASN B 1 122 ? 20.25 -23.031 -31.969 1 74.75 122 ASN B N 1
ATOM 5944 C CA . ASN B 1 122 ? 21.312 -22.609 -31.062 1 74.75 122 ASN B CA 1
ATOM 5945 C C . ASN B 1 122 ? 20.781 -21.797 -29.891 1 74.75 122 ASN B C 1
ATOM 5947 O O . ASN B 1 122 ? 21.547 -21.25 -29.109 1 74.75 122 ASN B O 1
ATOM 5951 N N . LYS B 1 123 ? 19.5 -21.906 -29.766 1 80.19 123 LYS B N 1
ATOM 5952 C CA . LYS B 1 123 ? 18.953 -21.125 -28.656 1 80.19 123 LYS B CA 1
ATOM 5953 C C . LYS B 1 123 ? 19.031 -21.891 -27.344 1 80.19 123 LYS B C 1
ATOM 5955 O O . LYS B 1 123 ? 18.828 -23.109 -27.312 1 80.19 123 LYS B O 1
ATOM 5960 N N . LYS B 1 124 ? 19.531 -21.219 -26.344 1 85 124 LYS B N 1
ATOM 5961 C CA . LYS B 1 124 ? 19.641 -21.828 -25.031 1 85 124 LYS B CA 1
ATOM 5962 C C . LYS B 1 124 ? 18.312 -21.719 -24.266 1 85 124 LYS B C 1
ATOM 5964 O O . LYS B 1 124 ? 18.094 -20.781 -23.516 1 85 124 LYS B O 1
ATOM 5969 N N . TRP B 1 125 ? 17.359 -22.656 -24.516 1 89.56 125 TRP B N 1
ATOM 5970 C CA . TRP B 1 125 ? 16.062 -22.734 -23.844 1 89.56 125 TRP B CA 1
ATOM 5971 C C . TRP B 1 125 ? 15.984 -23.969 -22.953 1 89.56 125 TRP B C 1
ATOM 5973 O O . TRP B 1 125 ? 16.672 -24.969 -23.188 1 89.56 125 TRP B O 1
ATOM 5983 N N . THR B 1 126 ? 15.281 -23.812 -21.938 1 91.25 126 THR B N 1
ATOM 5984 C CA . THR B 1 126 ? 14.969 -25 -21.156 1 91.25 126 THR B CA 1
ATOM 5985 C C . THR B 1 126 ? 14.078 -25.953 -21.938 1 91.25 126 THR B C 1
ATOM 5987 O O . THR B 1 126 ? 13.086 -25.547 -22.531 1 91.25 126 THR B O 1
ATOM 5990 N N . ARG B 1 127 ? 14.547 -27.203 -22.047 1 93.94 127 ARG B N 1
ATOM 5991 C CA . ARG B 1 127 ? 13.836 -28.219 -22.828 1 93.94 127 ARG B CA 1
ATOM 5992 C C . ARG B 1 127 ? 13.102 -29.188 -21.906 1 93.94 127 ARG B C 1
ATOM 5994 O O . ARG B 1 127 ? 13.711 -29.781 -21 1 93.94 127 ARG B O 1
ATOM 6001 N N . LYS B 1 128 ? 11.805 -29.359 -22.188 1 95.69 128 LYS B N 1
ATOM 6002 C CA . LYS B 1 128 ? 10.992 -30.266 -21.375 1 95.69 128 LYS B CA 1
ATOM 6003 C C . LYS B 1 128 ? 10.125 -31.172 -22.25 1 95.69 128 LYS B C 1
ATOM 6005 O O . LYS B 1 128 ? 9.539 -30.703 -23.234 1 95.69 128 LYS B O 1
ATOM 6010 N N . ILE B 1 129 ? 10.094 -32.469 -21.953 1 96.56 129 ILE B N 1
ATOM 6011 C CA . ILE B 1 129 ? 9.211 -33.438 -22.609 1 96.56 129 ILE B CA 1
ATOM 6012 C C . ILE B 1 129 ? 8.234 -34 -21.594 1 96.56 129 ILE B C 1
ATOM 6014 O O . ILE B 1 129 ? 8.633 -34.438 -20.516 1 96.56 129 ILE B O 1
ATOM 6018 N N . VAL B 1 130 ? 6.992 -33.969 -21.938 1 97.19 130 VAL B N 1
ATOM 6019 C CA . VAL B 1 130 ? 5.969 -34.562 -21.094 1 97.19 130 VAL B CA 1
ATOM 6020 C C . VAL B 1 130 ? 5.281 -35.688 -21.859 1 97.19 130 VAL B C 1
ATOM 6022 O O . VAL B 1 130 ? 4.738 -35.469 -22.953 1 97.19 130 VAL B O 1
ATOM 6025 N N . ILE B 1 131 ? 5.293 -36.875 -21.297 1 97 131 ILE B N 1
ATOM 6026 C CA . ILE B 1 131 ? 4.699 -38.031 -21.953 1 97 131 ILE B CA 1
ATOM 6027 C C . ILE B 1 131 ? 3.469 -38.5 -21.172 1 97 131 ILE B C 1
ATOM 6029 O O . ILE B 1 131 ? 3.506 -38.594 -19.953 1 97 131 ILE B O 1
ATOM 6033 N N . VAL B 1 132 ? 2.404 -38.688 -21.891 1 96.88 132 VAL B N 1
ATOM 6034 C CA . VAL B 1 132 ? 1.185 -39.25 -21.312 1 96.88 132 VAL B CA 1
ATOM 6035 C C . VAL B 1 132 ? 0.904 -40.625 -21.906 1 96.88 132 VAL B C 1
ATOM 6037 O O . VAL B 1 132 ? 0.675 -40.75 -23.125 1 96.88 132 VAL B O 1
ATOM 6040 N N . THR B 1 133 ? 0.945 -41.688 -21.078 1 95 133 THR B N 1
ATOM 6041 C CA . THR B 1 133 ? 0.783 -43.031 -21.594 1 95 133 THR B CA 1
ATOM 6042 C C . THR B 1 133 ? 0.256 -44 -20.516 1 95 133 THR B C 1
ATOM 6044 O O . THR B 1 133 ? 0.395 -43.719 -19.328 1 95 133 THR B O 1
ATOM 6047 N N . ASP B 1 134 ? -0.407 -45.062 -20.938 1 91.56 134 ASP B N 1
ATOM 6048 C CA . ASP B 1 134 ? -0.782 -46.125 -20 1 91.56 134 ASP B CA 1
ATOM 6049 C C . ASP B 1 134 ? 0.281 -47.219 -19.953 1 91.56 134 ASP B C 1
ATOM 6051 O O . ASP B 1 134 ? 0.208 -48.125 -19.125 1 91.56 134 ASP B O 1
ATOM 6055 N N . GLY B 1 135 ? 1.29 -47.156 -20.875 1 88.69 135 GLY B N 1
ATOM 6056 C CA . GLY B 1 135 ? 2.395 -48.094 -20.875 1 88.69 135 GLY B CA 1
ATOM 6057 C C . GLY B 1 135 ? 1.996 -49.5 -21.359 1 88.69 135 GLY B C 1
ATOM 6058 O O . GLY B 1 135 ? 2.725 -50.469 -21.141 1 88.69 135 GLY B O 1
ATOM 6059 N N . ASP B 1 136 ? 0.847 -49.625 -22 1 86.62 136 ASP B N 1
ATOM 6060 C CA . ASP B 1 136 ? 0.328 -50.938 -22.391 1 86.62 136 ASP B CA 1
ATOM 6061 C C . ASP B 1 136 ? 0.665 -51.25 -23.844 1 86.62 136 ASP B C 1
ATOM 6063 O O . ASP B 1 136 ? 0.153 -52.188 -24.406 1 86.62 136 ASP B O 1
ATOM 6067 N N . THR B 1 137 ? 1.463 -50.469 -24.406 1 81.69 137 THR B N 1
ATOM 6068 C CA . THR B 1 137 ? 1.849 -50.688 -25.797 1 81.69 137 THR B CA 1
ATOM 6069 C C . THR B 1 137 ? 3.256 -51.281 -25.875 1 81.69 137 THR B C 1
ATOM 6071 O O . THR B 1 137 ? 4.148 -50.875 -25.125 1 81.69 137 THR B O 1
ATOM 6074 N N . GLU B 1 138 ? 3.408 -52.281 -26.734 1 82.12 138 GLU B N 1
ATOM 6075 C CA . GLU B 1 138 ? 4.711 -52.938 -26.922 1 82.12 138 GLU B CA 1
ATOM 6076 C C . GLU B 1 138 ? 5.727 -51.938 -27.5 1 82.12 138 GLU B C 1
ATOM 6078 O O . GLU B 1 138 ? 5.434 -51.219 -28.453 1 82.12 138 GLU B O 1
ATOM 6083 N N . THR B 1 139 ? 6.832 -51.875 -26.844 1 86.75 139 THR B N 1
ATOM 6084 C CA . THR B 1 139 ? 7.871 -50.938 -27.234 1 86.75 139 THR B CA 1
ATOM 6085 C C . THR B 1 139 ? 9.219 -51.656 -27.359 1 86.75 139 THR B C 1
ATOM 6087 O O . THR B 1 139 ? 9.555 -52.5 -26.531 1 86.75 139 THR B O 1
ATOM 6090 N N . ASP B 1 140 ? 9.938 -51.312 -28.453 1 85.88 140 ASP B N 1
ATOM 6091 C CA . ASP B 1 140 ? 11.312 -51.75 -28.625 1 85.88 140 ASP B CA 1
ATOM 6092 C C . ASP B 1 140 ? 12.289 -50.812 -27.922 1 85.88 140 ASP B C 1
ATOM 6094 O O . ASP B 1 140 ? 12.555 -49.719 -28.422 1 85.88 140 ASP B O 1
ATOM 6098 N N . TRP B 1 141 ? 12.883 -51.25 -26.844 1 89.5 141 TRP B N 1
ATOM 6099 C CA . TRP B 1 141 ? 13.711 -50.375 -26.016 1 89.5 141 TRP B CA 1
ATOM 6100 C C . TRP B 1 141 ? 15.188 -50.5 -26.391 1 89.5 141 TRP B C 1
ATOM 6102 O O . TRP B 1 141 ? 16.062 -50.094 -25.641 1 89.5 141 TRP B O 1
ATOM 6112 N N . ASN B 1 142 ? 15.344 -51 -27.578 1 88 142 ASN B N 1
ATOM 6113 C CA . ASN B 1 142 ? 16.719 -51.062 -28.031 1 88 142 ASN B CA 1
ATOM 6114 C C . ASN B 1 142 ? 17.297 -49.656 -28.234 1 88 142 ASN B C 1
ATOM 6116 O O . ASN B 1 142 ? 16.734 -48.875 -29 1 88 142 ASN B O 1
ATOM 6120 N N . GLY B 1 143 ? 18.344 -49.219 -27.5 1 90.69 143 GLY B N 1
ATOM 6121 C CA . GLY B 1 143 ? 19.016 -47.938 -27.656 1 90.69 143 GLY B CA 1
ATOM 6122 C C . GLY B 1 143 ? 18.516 -46.875 -26.672 1 90.69 143 GLY B C 1
ATOM 6123 O O . GLY B 1 143 ? 18.797 -45.688 -26.828 1 90.69 143 GLY B O 1
ATOM 6124 N N . TRP B 1 144 ? 17.734 -47.312 -25.688 1 92.69 144 TRP B N 1
ATOM 6125 C CA . TRP B 1 144 ? 17.172 -46.344 -24.766 1 92.69 144 TRP B CA 1
ATOM 6126 C C . TRP B 1 144 ? 18.25 -45.688 -23.938 1 92.69 144 TRP B C 1
ATOM 6128 O O . TRP B 1 144 ? 18.141 -44.5 -23.578 1 92.69 144 TRP B O 1
ATOM 6138 N N . LYS B 1 145 ? 19.375 -46.375 -23.641 1 93.88 145 LYS B N 1
ATOM 6139 C CA . LYS B 1 145 ? 20.469 -45.812 -22.859 1 93.88 145 LYS B CA 1
ATOM 6140 C C . LYS B 1 145 ? 21.188 -44.719 -23.641 1 93.88 145 LYS B C 1
ATOM 6142 O O . LYS B 1 145 ? 21.562 -43.688 -23.078 1 93.88 145 LYS B O 1
ATOM 6147 N N . ASP B 1 146 ? 21.328 -45.031 -24.922 1 94.12 146 ASP B N 1
ATOM 6148 C CA . ASP B 1 146 ? 21.938 -44.031 -25.766 1 94.12 146 ASP B CA 1
ATOM 6149 C C . ASP B 1 146 ? 21.062 -42.781 -25.844 1 94.12 146 ASP B C 1
ATOM 6151 O O . ASP B 1 146 ? 21.578 -41.656 -25.859 1 94.12 146 ASP B O 1
ATOM 6155 N N . GLN B 1 147 ? 19.859 -43 -25.953 1 93.69 147 GLN B N 1
ATOM 6156 C CA . GLN B 1 147 ? 18.938 -41.875 -26.016 1 93.69 147 GLN B CA 1
ATOM 6157 C C . GLN B 1 147 ? 18.953 -41.062 -24.703 1 93.69 147 GLN B C 1
ATOM 6159 O O . GLN B 1 147 ? 18.906 -39.844 -24.703 1 93.69 147 GLN B O 1
ATOM 6164 N N . ARG B 1 148 ? 18.953 -41.719 -23.578 1 94.06 148 ARG B N 1
ATOM 6165 C CA . ARG B 1 148 ? 19.031 -41.062 -22.281 1 94.06 148 ARG B CA 1
ATOM 6166 C C . ARG B 1 148 ? 20.281 -40.219 -22.172 1 94.06 148 ARG B C 1
ATOM 6168 O O . ARG B 1 148 ? 20.219 -39.094 -21.672 1 94.06 148 ARG B O 1
ATOM 6175 N N . GLU B 1 149 ? 21.375 -40.719 -22.656 1 94.19 149 GLU B N 1
ATOM 6176 C CA . GLU B 1 149 ? 22.625 -39.969 -22.609 1 94.19 149 GLU B CA 1
ATOM 6177 C C . GLU B 1 149 ? 22.562 -38.75 -23.5 1 94.19 149 GLU B C 1
ATOM 6179 O O . GLU B 1 149 ? 23.078 -37.688 -23.141 1 94.19 149 GLU B O 1
ATOM 6184 N N . LYS B 1 150 ? 21.984 -38.938 -24.609 1 93.62 150 LYS B N 1
ATOM 6185 C CA . LYS B 1 150 ? 21.812 -37.781 -25.484 1 93.62 150 LYS B CA 1
ATOM 6186 C C . LYS B 1 150 ? 20.938 -36.719 -24.828 1 93.62 150 LYS B C 1
ATOM 6188 O O . LYS B 1 150 ? 21.25 -35.5 -24.906 1 93.62 150 LYS B O 1
ATOM 6193 N N . MET B 1 151 ? 19.938 -37.094 -24.219 1 94.56 151 MET B N 1
ATOM 6194 C CA . MET B 1 151 ? 19.031 -36.156 -23.531 1 94.56 151 MET B CA 1
ATOM 6195 C C . MET B 1 151 ? 19.75 -35.469 -22.359 1 94.56 151 MET B C 1
ATOM 6197 O O . MET B 1 151 ? 19.484 -34.312 -22.078 1 94.56 151 MET B O 1
ATOM 6201 N N . ARG B 1 152 ? 20.531 -36.188 -21.719 1 93.25 152 ARG B N 1
ATOM 6202 C CA . ARG B 1 152 ? 21.312 -35.625 -20.625 1 93.25 152 ARG B CA 1
ATOM 6203 C C . ARG B 1 152 ? 22.234 -34.531 -21.125 1 93.25 152 ARG B C 1
ATOM 6205 O O . ARG B 1 152 ? 22.344 -33.469 -20.516 1 93.25 152 ARG B O 1
ATOM 6212 N N . MET B 1 153 ? 22.859 -34.781 -22.281 1 89.56 153 MET B N 1
ATOM 6213 C CA . MET B 1 153 ? 23.75 -33.781 -22.875 1 89.56 153 MET B CA 1
ATOM 6214 C C . MET B 1 153 ? 22.969 -32.531 -23.312 1 89.56 153 MET B C 1
ATOM 6216 O O . MET B 1 153 ? 23.484 -31.422 -23.234 1 89.56 153 MET B O 1
ATOM 6220 N N . ASP B 1 154 ? 21.781 -32.812 -23.797 1 90.31 154 ASP B N 1
ATOM 6221 C CA . ASP B 1 154 ? 20.938 -31.703 -24.25 1 90.31 154 ASP B CA 1
ATOM 6222 C C . ASP B 1 154 ? 20.219 -31.047 -23.078 1 90.31 154 ASP B C 1
ATOM 6224 O O . ASP B 1 154 ? 19.516 -30.047 -23.25 1 90.31 154 ASP B O 1
ATOM 6228 N N . GLN B 1 155 ? 20.328 -31.594 -21.875 1 90.62 155 GLN B N 1
ATOM 6229 C CA . GLN B 1 155 ? 19.703 -31.078 -20.656 1 90.62 155 GLN B CA 1
ATOM 6230 C C . GLN B 1 155 ? 18.188 -31.062 -20.781 1 90.62 155 GLN B C 1
ATOM 6232 O O . GLN B 1 155 ? 17.547 -30.047 -20.469 1 90.62 155 GLN B O 1
ATOM 6237 N N . VAL B 1 156 ? 17.594 -32.125 -21.203 1 94 156 VAL B N 1
ATOM 6238 C CA . VAL B 1 156 ? 16.156 -32.25 -21.375 1 94 156 VAL B CA 1
ATOM 6239 C C . VAL B 1 156 ? 15.531 -32.812 -20.094 1 94 156 VAL B C 1
ATOM 6241 O O . VAL B 1 156 ? 16.094 -33.719 -19.484 1 94 156 VAL B O 1
ATOM 6244 N N . THR B 1 157 ? 14.508 -32.188 -19.688 1 95.56 157 THR B N 1
ATOM 6245 C CA . THR B 1 157 ? 13.727 -32.75 -18.578 1 95.56 157 THR B CA 1
ATOM 6246 C C . THR B 1 157 ? 12.594 -33.625 -19.094 1 95.56 157 THR B C 1
ATOM 6248 O O . THR B 1 157 ? 11.875 -33.25 -20.016 1 95.56 157 THR B O 1
ATOM 6251 N N . LEU B 1 158 ? 12.445 -34.781 -18.531 1 95.94 158 LEU B N 1
ATOM 6252 C CA . LEU B 1 158 ? 11.422 -35.75 -18.938 1 95.94 158 LEU B CA 1
ATOM 6253 C C . LEU B 1 158 ? 10.414 -35.969 -17.797 1 95.94 158 LEU B C 1
ATOM 6255 O O . LEU B 1 158 ? 10.797 -36.406 -16.703 1 95.94 158 LEU B O 1
ATOM 6259 N N . ASN B 1 159 ? 9.195 -35.656 -18.047 1 95.81 159 ASN B N 1
ATOM 6260 C CA . ASN B 1 159 ? 8.109 -35.938 -17.125 1 95.81 159 ASN B CA 1
ATOM 6261 C C . ASN B 1 159 ? 7.121 -36.938 -17.703 1 95.81 159 ASN B C 1
ATOM 6263 O O . ASN B 1 159 ? 6.488 -36.688 -18.734 1 95.81 159 ASN B O 1
ATOM 6267 N N . VAL B 1 160 ? 6.992 -38.062 -17.031 1 95.94 160 VAL B N 1
ATOM 6268 C CA . VAL B 1 160 ? 6.105 -39.094 -17.516 1 95.94 160 VAL B CA 1
ATOM 6269 C C . VAL B 1 160 ? 4.844 -39.156 -16.656 1 95.94 160 VAL B C 1
ATOM 6271 O O . VAL B 1 160 ? 4.926 -39.281 -15.438 1 95.94 160 VAL B O 1
ATOM 6274 N N . VAL B 1 161 ? 3.748 -39 -17.312 1 96.25 161 VAL B N 1
ATOM 6275 C CA . VAL B 1 161 ? 2.447 -39.188 -16.688 1 96.25 161 VAL B CA 1
ATOM 6276 C C . VAL B 1 161 ? 1.887 -40.562 -17.062 1 96.25 161 VAL B C 1
ATOM 6278 O O . VAL B 1 161 ? 1.327 -40.719 -18.141 1 96.25 161 VAL B O 1
ATOM 6281 N N . GLY B 1 162 ? 1.998 -41.438 -16.125 1 94.38 162 GLY B N 1
ATOM 6282 C CA . GLY B 1 162 ? 1.604 -42.812 -16.391 1 94.38 162 GLY B CA 1
ATOM 6283 C C . GLY B 1 162 ? 0.25 -43.156 -15.805 1 94.38 162 GLY B C 1
ATOM 6284 O O . GLY B 1 162 ? 0.043 -43.062 -14.594 1 94.38 162 GLY B O 1
ATOM 6285 N N . LEU B 1 163 ? -0.658 -43.594 -16.656 1 93.06 163 LEU B N 1
ATOM 6286 C CA . LEU B 1 163 ? -1.959 -44.031 -16.172 1 93.06 163 LEU B CA 1
ATOM 6287 C C . LEU B 1 163 ? -1.831 -45.375 -15.422 1 93.06 163 LEU B C 1
ATOM 6289 O O . LEU B 1 163 ? -1.393 -46.375 -15.992 1 93.06 163 LEU B O 1
ATOM 6293 N N . ASP B 1 164 ? -2.07 -45.375 -14.164 1 89.31 164 ASP B N 1
ATOM 6294 C CA . ASP B 1 164 ? -2.059 -46.531 -13.273 1 89.31 164 ASP B CA 1
ATOM 6295 C C . ASP B 1 164 ? -0.637 -47.031 -13.055 1 89.31 164 ASP B C 1
ATOM 6297 O O . ASP B 1 164 ? -0.413 -48.25 -12.992 1 89.31 164 ASP B O 1
ATOM 6301 N N . PHE B 1 165 ? 0.306 -46.156 -13.227 1 91.44 165 PHE B N 1
ATOM 6302 C CA . PHE B 1 165 ? 1.666 -46.5 -12.836 1 91.44 165 PHE B CA 1
ATOM 6303 C C . PHE B 1 165 ? 1.763 -46.656 -11.32 1 91.44 165 PHE B C 1
ATOM 6305 O O . PHE B 1 165 ? 1.025 -46.031 -10.57 1 91.44 165 PHE B O 1
ATOM 6312 N N . ASP B 1 166 ? 2.605 -47.5 -10.891 1 87.06 166 ASP B N 1
ATOM 6313 C CA . ASP B 1 166 ? 2.695 -47.781 -9.461 1 87.06 166 ASP B CA 1
ATOM 6314 C C . ASP B 1 166 ? 3.365 -46.656 -8.695 1 87.06 166 ASP B C 1
ATOM 6316 O O . ASP B 1 166 ? 4.422 -46.156 -9.102 1 87.06 166 ASP B O 1
ATOM 6320 N N . ASP B 1 167 ? 2.701 -46.125 -7.781 1 86.88 167 ASP B N 1
ATOM 6321 C CA . ASP B 1 167 ? 3.199 -45.156 -6.809 1 86.88 167 ASP B CA 1
ATOM 6322 C C . ASP B 1 167 ? 2.787 -45.531 -5.391 1 86.88 167 ASP B C 1
ATOM 6324 O O . ASP B 1 167 ? 1.682 -45.219 -4.949 1 86.88 167 ASP B O 1
ATOM 6328 N N . PRO B 1 168 ? 3.609 -46.125 -4.715 1 81.25 168 PRO B N 1
ATOM 6329 C CA . PRO B 1 168 ? 3.27 -46.562 -3.369 1 81.25 168 PRO B CA 1
ATOM 6330 C C . PRO B 1 168 ? 2.959 -45.438 -2.412 1 81.25 168 PRO B C 1
ATOM 6332 O O . PRO B 1 168 ? 2.139 -45.594 -1.503 1 81.25 168 PRO B O 1
ATOM 6335 N N . GLU B 1 169 ? 3.574 -44.375 -2.609 1 81.12 169 GLU B N 1
ATOM 6336 C CA . GLU B 1 169 ? 3.352 -43.25 -1.718 1 81.12 169 GLU B CA 1
ATOM 6337 C C . GLU B 1 169 ? 1.944 -42.688 -1.884 1 81.12 169 GLU B C 1
ATOM 6339 O O . GLU B 1 169 ? 1.331 -42.219 -0.913 1 81.12 169 GLU B O 1
ATOM 6344 N N . ALA B 1 170 ? 1.452 -42.75 -3.105 1 81.31 170 ALA B N 1
ATOM 6345 C CA . ALA B 1 170 ? 0.119 -42.219 -3.387 1 81.31 170 ALA B CA 1
ATOM 6346 C C . ALA B 1 170 ? -0.943 -43.312 -3.232 1 81.31 170 ALA B C 1
ATOM 6348 O O . ALA B 1 170 ? -2.141 -43.031 -3.326 1 81.31 170 ALA B O 1
ATOM 6349 N N . GLY B 1 171 ? -0.595 -44.5 -2.971 1 78.38 171 GLY B N 1
ATOM 6350 C CA . GLY B 1 171 ? -1.515 -45.594 -2.771 1 78.38 171 GLY B CA 1
ATOM 6351 C C . GLY B 1 171 ? -2.049 -46.156 -4.07 1 78.38 171 GLY B C 1
ATOM 6352 O O . GLY B 1 171 ? -3.145 -46.719 -4.102 1 78.38 171 GLY B O 1
ATOM 6353 N N . CYS B 1 172 ? -1.402 -45.844 -5.184 1 82.25 172 CYS B N 1
ATOM 6354 C CA . CYS B 1 172 ? -1.858 -46.344 -6.473 1 82.25 172 CYS B CA 1
ATOM 6355 C C . CYS B 1 172 ? -1.035 -47.562 -6.914 1 82.25 172 CYS B C 1
ATOM 6357 O O . CYS B 1 172 ? 0.153 -47.438 -7.215 1 82.25 172 CYS B O 1
ATOM 6359 N N . ILE B 1 173 ? -1.577 -48.781 -6.816 1 83.06 173 ILE B N 1
ATOM 6360 C CA . ILE B 1 173 ? -0.953 -50 -7.309 1 83.06 173 ILE B CA 1
ATOM 6361 C C . ILE B 1 173 ? -1.932 -50.75 -8.211 1 83.06 173 ILE B C 1
ATOM 6363 O O . ILE B 1 173 ? -3.047 -51.062 -7.789 1 83.06 173 ILE B O 1
ATOM 6367 N N . GLN B 1 174 ? -1.62 -50.844 -9.469 1 83.69 174 GLN B N 1
ATOM 6368 C CA . GLN B 1 174 ? -2.479 -51.562 -10.398 1 83.69 174 GLN B CA 1
ATOM 6369 C C . GLN B 1 174 ? -2.379 -53.062 -10.172 1 83.69 174 GLN B C 1
ATOM 6371 O O . GLN B 1 174 ? -1.288 -53.656 -10.242 1 83.69 174 GLN B O 1
ATOM 6376 N N . PRO B 1 175 ? -3.559 -53.562 -9.961 1 79.88 175 PRO B N 1
ATOM 6377 C CA . PRO B 1 175 ? -3.533 -55 -9.844 1 79.88 175 PRO B CA 1
ATOM 6378 C C . PRO B 1 175 ? -3.42 -55.719 -11.195 1 79.88 175 PRO B C 1
ATOM 6380 O O . PRO B 1 175 ? -3.869 -55.188 -12.211 1 79.88 175 PRO B O 1
ATOM 6383 N N . ASN B 1 176 ? -2.811 -56.875 -11.359 1 79.5 176 ASN B N 1
ATOM 6384 C CA . ASN B 1 176 ? -2.73 -57.719 -12.547 1 79.5 176 ASN B CA 1
ATOM 6385 C C . ASN B 1 176 ? -2.174 -56.938 -13.742 1 79.5 176 ASN B C 1
ATOM 6387 O O . ASN B 1 176 ? -2.812 -56.875 -14.789 1 79.5 176 ASN B O 1
ATOM 6391 N N . LYS B 1 177 ? -1.094 -56.344 -13.609 1 82.94 177 LYS B N 1
ATOM 6392 C CA . LYS B 1 177 ? -0.454 -55.562 -14.68 1 82.94 177 LYS B CA 1
ATOM 6393 C C . LYS B 1 177 ? -0.08 -56.469 -15.852 1 82.94 177 LYS B C 1
ATOM 6395 O O . LYS B 1 177 ? 0.401 -57.594 -15.648 1 82.94 177 LYS B O 1
ATOM 6400 N N . PRO B 1 178 ? -0.43 -55.969 -17 1 82.31 178 PRO B N 1
ATOM 6401 C CA . PRO B 1 178 ? 0.031 -56.75 -18.172 1 82.31 178 PRO B CA 1
ATOM 6402 C C . PRO B 1 178 ? 1.548 -56.906 -18.203 1 82.31 178 PRO B C 1
ATOM 6404 O O . PRO B 1 178 ? 2.277 -56.062 -17.656 1 82.31 178 PRO B O 1
ATOM 6407 N N . GLU B 1 179 ? 2.057 -57.938 -18.828 1 79.69 179 GLU B N 1
ATOM 6408 C CA . GLU B 1 179 ? 3.477 -58.281 -18.859 1 79.69 179 GLU B CA 1
ATOM 6409 C C . GLU B 1 179 ? 4.285 -57.188 -19.562 1 79.69 179 GLU B C 1
ATOM 6411 O O . GLU B 1 179 ? 5.449 -56.938 -19.219 1 79.69 179 GLU B O 1
ATOM 6416 N N . ILE B 1 180 ? 3.623 -56.5 -20.469 1 80.38 180 ILE B N 1
ATOM 6417 C CA . ILE B 1 180 ? 4.305 -55.438 -21.234 1 80.38 180 ILE B CA 1
ATOM 6418 C C . ILE B 1 180 ? 4.59 -54.25 -20.344 1 80.38 180 ILE B C 1
ATOM 6420 O O . ILE B 1 180 ? 5.625 -53.594 -20.484 1 80.38 180 ILE B O 1
ATOM 6424 N N . LYS B 1 181 ? 3.766 -54.062 -19.422 1 81.88 181 LYS B N 1
ATOM 6425 C CA . LYS B 1 181 ? 3.871 -52.906 -18.531 1 81.88 181 LYS B CA 1
ATOM 6426 C C . LYS B 1 181 ? 4.805 -53.219 -17.359 1 81.88 181 LYS B C 1
ATOM 6428 O O . LYS B 1 181 ? 5.648 -52.375 -17 1 81.88 181 LYS B O 1
ATOM 6433 N N . ALA B 1 182 ? 4.539 -54.375 -16.672 1 71.31 182 ALA B N 1
ATOM 6434 C CA . ALA B 1 182 ? 5.387 -54.75 -15.547 1 71.31 182 ALA B CA 1
ATOM 6435 C C . ALA B 1 182 ? 5.574 -56.25 -15.484 1 71.31 182 ALA B C 1
ATOM 6437 O O . ALA B 1 182 ? 4.602 -57 -15.547 1 71.31 182 ALA B O 1
ATOM 6438 N N . SER B 1 183 ? 6.617 -56.688 -16.125 1 65.69 183 SER B N 1
ATOM 6439 C CA . SER B 1 183 ? 6.887 -58.125 -15.977 1 65.69 183 SER B CA 1
ATOM 6440 C C . SER B 1 183 ? 8.078 -58.375 -15.062 1 65.69 183 SER B C 1
ATOM 6442 O O . SER B 1 183 ? 9.008 -57.562 -15 1 65.69 183 SER B O 1
ATOM 6444 N N . TYR B 1 184 ? 7.848 -59.188 -14.07 1 56 184 TYR B N 1
ATOM 6445 C CA . TYR B 1 184 ? 8.953 -59.594 -13.211 1 56 184 TYR B CA 1
ATOM 6446 C C . TYR B 1 184 ? 10.039 -60.312 -14.023 1 56 184 TYR B C 1
ATOM 6448 O O . TYR B 1 184 ? 11.195 -60.375 -13.602 1 56 184 TYR B O 1
ATOM 6456 N N . LYS B 1 185 ? 9.648 -60.844 -15.188 1 56.84 185 LYS B N 1
ATOM 6457 C CA . LYS B 1 185 ? 10.555 -61.719 -15.938 1 56.84 185 LYS B CA 1
ATOM 6458 C C . LYS B 1 185 ? 11.453 -60.906 -16.859 1 56.84 185 LYS B C 1
ATOM 6460 O O . LYS B 1 185 ? 12.555 -61.344 -17.203 1 56.84 185 LYS B O 1
ATOM 6465 N N . SER B 1 186 ? 10.906 -59.781 -17.359 1 61.44 186 SER B N 1
ATOM 6466 C CA . SER B 1 186 ? 11.68 -59.062 -18.375 1 61.44 186 SER B CA 1
ATOM 6467 C C . SER B 1 186 ? 12.094 -57.688 -17.875 1 61.44 186 SER B C 1
ATOM 6469 O O . SER B 1 186 ? 11.359 -57.031 -17.125 1 61.44 186 SER B O 1
ATOM 6471 N N . ALA B 1 187 ? 13.352 -57.438 -17.969 1 59.06 187 ALA B N 1
ATOM 6472 C CA . ALA B 1 187 ? 13.969 -56.188 -17.594 1 59.06 187 ALA B CA 1
ATOM 6473 C C . ALA B 1 187 ? 13.477 -55.031 -18.484 1 59.06 187 ALA B C 1
ATOM 6475 O O . ALA B 1 187 ? 13.57 -53.875 -18.125 1 59.06 187 ALA B O 1
ATOM 6476 N N . ALA B 1 188 ? 12.922 -55.469 -19.609 1 63.47 188 ALA B N 1
ATOM 6477 C CA . ALA B 1 188 ? 12.555 -54.438 -20.609 1 63.47 188 ALA B CA 1
ATOM 6478 C C . ALA B 1 188 ? 11.062 -54.125 -20.547 1 63.47 188 ALA B C 1
ATOM 6480 O O . ALA B 1 188 ? 10.336 -54.375 -21.516 1 63.47 188 ALA B O 1
ATOM 6481 N N . VAL B 1 189 ? 10.586 -53.781 -19.359 1 83.44 189 VAL B N 1
ATOM 6482 C CA . VAL B 1 189 ? 9.18 -53.438 -19.156 1 83.44 189 VAL B CA 1
ATOM 6483 C C . VAL B 1 189 ? 9.016 -51.906 -19.156 1 83.44 189 VAL B C 1
ATOM 6485 O O . VAL B 1 189 ? 9.898 -51.188 -18.703 1 83.44 189 VAL B O 1
ATOM 6488 N N . ASN B 1 190 ? 7.973 -51.469 -19.75 1 89 190 ASN B N 1
ATOM 6489 C CA . ASN B 1 190 ? 7.754 -50.031 -20.062 1 89 190 ASN B CA 1
ATOM 6490 C C . ASN B 1 190 ? 7.832 -49.188 -18.797 1 89 190 ASN B C 1
ATOM 6492 O O . ASN B 1 190 ? 8.531 -48.156 -18.781 1 89 190 ASN B O 1
ATOM 6496 N N . GLU B 1 191 ? 7.188 -49.531 -17.766 1 89.5 191 GLU B N 1
ATOM 6497 C CA . GLU B 1 191 ? 7.148 -48.719 -16.547 1 89.5 191 GLU B CA 1
ATOM 6498 C C . GLU B 1 191 ? 8.531 -48.625 -15.906 1 89.5 191 GLU B C 1
ATOM 6500 O O . GLU B 1 191 ? 8.938 -47.562 -15.477 1 89.5 191 GLU B O 1
ATOM 6505 N N . LYS B 1 192 ? 9.273 -49.688 -15.891 1 88.81 192 LYS B N 1
ATOM 6506 C CA . LYS B 1 192 ? 10.594 -49.719 -15.266 1 88.81 192 LYS B CA 1
ATOM 6507 C C . LYS B 1 192 ? 11.602 -48.938 -16.094 1 88.81 192 LYS B C 1
ATOM 6509 O O . LYS B 1 192 ? 12.43 -48.188 -15.555 1 88.81 192 LYS B O 1
ATOM 6514 N N . VAL B 1 193 ? 11.531 -49.156 -17.391 1 90.62 193 VAL B N 1
ATOM 6515 C CA . VAL B 1 193 ? 12.484 -48.469 -18.25 1 90.62 193 VAL B CA 1
ATOM 6516 C C . VAL B 1 193 ? 12.25 -46.938 -18.188 1 90.62 193 VAL B C 1
ATOM 6518 O O . VAL B 1 193 ? 13.203 -46.156 -18.109 1 90.62 193 VAL B O 1
ATOM 6521 N N . LEU B 1 194 ? 11.023 -46.562 -18.203 1 92.94 194 LEU B N 1
ATOM 6522 C CA . LEU B 1 194 ? 10.703 -45.156 -18.141 1 92.94 194 LEU B CA 1
ATOM 6523 C C . LEU B 1 194 ? 11.164 -44.562 -16.812 1 92.94 194 LEU B C 1
ATOM 6525 O O . LEU B 1 194 ? 11.68 -43.438 -16.766 1 92.94 194 LEU B O 1
ATOM 6529 N N . ASP B 1 195 ? 10.945 -45.25 -15.766 1 91.12 195 ASP B N 1
ATOM 6530 C CA . ASP B 1 195 ? 11.398 -44.781 -14.453 1 91.12 195 ASP B CA 1
ATOM 6531 C C . ASP B 1 195 ? 12.914 -44.688 -14.398 1 91.12 195 ASP B C 1
ATOM 6533 O O . ASP B 1 195 ? 13.453 -43.719 -13.844 1 91.12 195 ASP B O 1
ATOM 6537 N N . LYS B 1 196 ? 13.578 -45.688 -15 1 90.31 196 LYS B N 1
ATOM 6538 C CA . LYS B 1 196 ? 15.039 -45.656 -15.047 1 90.31 196 LYS B CA 1
ATOM 6539 C C . LYS B 1 196 ? 15.539 -44.469 -15.891 1 90.31 196 LYS B C 1
ATOM 6541 O O . LYS B 1 196 ? 16.562 -43.875 -15.57 1 90.31 196 LYS B O 1
ATOM 6546 N N . MET B 1 197 ? 14.867 -44.25 -16.938 1 93 197 MET B N 1
ATOM 6547 C CA . MET B 1 197 ? 15.242 -43.125 -17.797 1 93 197 MET B CA 1
ATOM 6548 C C . MET B 1 197 ? 15.133 -41.812 -17.031 1 93 197 MET B C 1
ATOM 6550 O O . MET B 1 197 ? 16.031 -40.969 -17.109 1 93 197 MET B O 1
ATOM 6554 N N . CYS B 1 198 ? 14.07 -41.562 -16.328 1 93.31 198 CYS B N 1
ATOM 6555 C CA . CYS B 1 198 ? 13.852 -40.312 -15.586 1 93.31 198 CYS B CA 1
ATOM 6556 C C . CYS B 1 198 ? 14.883 -40.156 -14.484 1 93.31 198 CYS B C 1
ATOM 6558 O O . CYS B 1 198 ? 15.406 -39.062 -14.266 1 93.31 198 CYS B O 1
ATOM 6560 N N . ARG B 1 199 ? 15.164 -41.156 -13.766 1 90.12 199 ARG B N 1
ATOM 6561 C CA . ARG B 1 199 ? 16.141 -41.094 -12.672 1 90.12 199 ARG B CA 1
ATOM 6562 C C . ARG B 1 199 ? 17.531 -40.781 -13.203 1 90.12 199 ARG B C 1
ATOM 6564 O O . ARG B 1 199 ? 18.344 -40.156 -12.516 1 90.12 199 ARG B O 1
ATOM 6571 N N . GLY B 1 200 ? 17.75 -41.219 -14.352 1 90.06 200 GLY B N 1
ATOM 6572 C CA . GLY B 1 200 ? 19.078 -41.062 -14.938 1 90.06 200 GLY B CA 1
ATOM 6573 C C . GLY B 1 200 ? 19.312 -39.625 -15.445 1 90.06 200 GLY B C 1
ATOM 6574 O O . GLY B 1 200 ? 20.453 -39.25 -15.664 1 90.06 200 GLY B O 1
ATOM 6575 N N . LEU B 1 201 ? 18.359 -38.75 -15.734 1 90.75 201 LEU B N 1
ATOM 6576 C CA . LEU B 1 201 ? 18.5 -37.406 -16.281 1 90.75 201 LEU B CA 1
ATOM 6577 C C . LEU B 1 201 ? 18.781 -36.406 -15.172 1 90.75 201 LEU B C 1
ATOM 6579 O O . LEU B 1 201 ? 19.266 -35.281 -15.438 1 90.75 201 LEU B O 1
ATOM 6583 N N . THR B 1 202 ? 19.516 -36.375 -14.203 1 73.19 202 THR B N 1
ATOM 6584 C CA . THR B 1 202 ? 20.031 -35.562 -13.094 1 73.19 202 THR B CA 1
ATOM 6585 C C . THR B 1 202 ? 19.203 -34.312 -12.945 1 73.19 202 THR B C 1
ATOM 6587 O O . THR B 1 202 ? 19.594 -33.406 -12.203 1 73.19 202 THR B O 1
ATOM 6590 N N . ASN B 1 203 ? 18.188 -34.062 -13.633 1 80.19 203 ASN B N 1
ATOM 6591 C CA . ASN B 1 203 ? 17.391 -32.844 -13.469 1 80.19 203 ASN B CA 1
ATOM 6592 C C . ASN B 1 203 ? 16.062 -33.156 -12.773 1 80.19 203 ASN B C 1
ATOM 6594 O O . ASN B 1 203 ? 15.945 -34.156 -12.055 1 80.19 203 ASN B O 1
ATOM 6598 N N . ASN B 1 204 ? 15.07 -32.25 -12.805 1 83.88 204 ASN B N 1
ATOM 6599 C CA . ASN B 1 204 ? 13.781 -32.406 -12.141 1 83.88 204 ASN B CA 1
ATOM 6600 C C . ASN B 1 204 ? 12.844 -33.312 -12.93 1 83.88 204 ASN B C 1
ATOM 6602 O O . ASN B 1 204 ? 11.641 -33.062 -12.977 1 83.88 204 ASN B O 1
ATOM 6606 N N . SER B 1 205 ? 13.422 -34.375 -13.602 1 90.81 205 SER B N 1
ATOM 6607 C CA . SER B 1 205 ? 12.609 -35.375 -14.32 1 90.81 205 SER B CA 1
ATOM 6608 C C . SER B 1 205 ? 11.859 -36.281 -13.359 1 90.81 205 SER B C 1
ATOM 6610 O O . SER B 1 205 ? 12.336 -36.562 -12.266 1 90.81 205 SER B O 1
ATOM 6612 N N . SER B 1 206 ? 10.648 -36.656 -13.734 1 91.25 206 SER B N 1
ATOM 6613 C CA . SER B 1 206 ? 9.852 -37.438 -12.812 1 91.25 206 SER B CA 1
ATOM 6614 C C . SER B 1 206 ? 8.914 -38.375 -13.562 1 91.25 206 SER B C 1
ATOM 6616 O O . SER B 1 206 ? 8.547 -38.125 -14.711 1 91.25 206 SER B O 1
ATOM 6618 N N . CYS B 1 207 ? 8.742 -39.5 -12.992 1 91.75 207 CYS B N 1
ATOM 6619 C CA . CYS B 1 207 ? 7.738 -40.469 -13.422 1 91.75 207 CYS B CA 1
ATOM 6620 C C . CYS B 1 207 ? 6.609 -40.562 -12.406 1 91.75 207 CYS B C 1
ATOM 6622 O O . CYS B 1 207 ? 6.785 -41.156 -11.344 1 91.75 207 CYS B O 1
ATOM 6624 N N . LEU B 1 208 ? 5.48 -39.969 -12.742 1 90.81 208 LEU B N 1
ATOM 6625 C CA . LEU B 1 208 ? 4.371 -39.906 -11.797 1 90.81 208 LEU B CA 1
ATOM 6626 C C . LEU B 1 208 ? 3.158 -40.656 -12.312 1 90.81 208 LEU B C 1
ATOM 6628 O O . LEU B 1 208 ? 3 -40.844 -13.531 1 90.81 208 LEU B O 1
ATOM 6632 N N . THR B 1 209 ? 2.457 -41.125 -11.336 1 92 209 THR B N 1
ATOM 6633 C CA . THR B 1 209 ? 1.152 -41.656 -11.695 1 92 209 THR B CA 1
ATOM 6634 C C . THR B 1 209 ? 0.175 -40.531 -12.055 1 92 209 THR B C 1
ATOM 6636 O O . THR B 1 209 ? 0.258 -39.438 -11.508 1 92 209 THR B O 1
ATOM 6639 N N . ALA B 1 210 ? -0.689 -40.812 -12.992 1 92.19 210 ALA B N 1
ATOM 6640 C CA . ALA B 1 210 ? -1.604 -39.812 -13.531 1 92.19 210 ALA B CA 1
ATOM 6641 C C . ALA B 1 210 ? -2.445 -39.188 -12.422 1 92.19 210 ALA B C 1
ATOM 6643 O O . ALA B 1 210 ? -2.725 -38 -12.453 1 92.19 210 ALA B O 1
ATOM 6644 N N . MET B 1 211 ? -2.824 -40 -11.453 1 89 211 MET B N 1
ATOM 6645 C CA . MET B 1 211 ? -3.672 -39.5 -10.383 1 89 211 MET B CA 1
ATOM 6646 C C . MET B 1 211 ? -3.002 -38.312 -9.672 1 89 211 MET B C 1
ATOM 6648 O O . MET B 1 211 ? -3.619 -37.281 -9.477 1 89 211 MET B O 1
ATOM 6652 N N . VAL B 1 212 ? -1.788 -38.5 -9.344 1 89.38 212 VAL B N 1
ATOM 6653 C CA . VAL B 1 212 ? -1.046 -37.438 -8.648 1 89.38 212 VAL B CA 1
ATOM 6654 C C . VAL B 1 212 ? -0.805 -36.25 -9.586 1 89.38 212 VAL B C 1
ATOM 6656 O O . VAL B 1 212 ? -0.903 -35.094 -9.172 1 89.38 212 VAL B O 1
ATOM 6659 N N . ALA B 1 213 ? -0.494 -36.531 -10.758 1 91.56 213 ALA B N 1
ATOM 6660 C CA . ALA B 1 213 ? -0.213 -35.469 -11.742 1 91.56 213 ALA B CA 1
ATOM 6661 C C . ALA B 1 213 ? -1.446 -34.625 -11.992 1 91.56 213 ALA B C 1
ATOM 6663 O O . ALA B 1 213 ? -1.338 -33.406 -12.148 1 91.56 213 ALA B O 1
ATOM 6664 N N . VAL B 1 214 ? -2.594 -35.25 -12.078 1 88.69 214 VAL B N 1
ATOM 6665 C CA . VAL B 1 214 ? -3.838 -34.531 -12.328 1 88.69 214 VAL B CA 1
ATOM 6666 C C . VAL B 1 214 ? -4.168 -33.625 -11.133 1 88.69 214 VAL B C 1
ATOM 6668 O O . VAL B 1 214 ? -4.539 -32.469 -11.305 1 88.69 214 VAL B O 1
ATOM 6671 N N . ILE B 1 215 ? -3.986 -34.156 -9.945 1 83.25 215 ILE B N 1
ATOM 6672 C CA . ILE B 1 215 ? -4.242 -33.375 -8.734 1 83.25 215 ILE B CA 1
ATOM 6673 C C . ILE B 1 215 ? -3.316 -32.156 -8.688 1 83.25 215 ILE B C 1
ATOM 6675 O O . ILE B 1 215 ? -3.754 -31.047 -8.391 1 83.25 215 ILE B O 1
ATOM 6679 N N . ASP B 1 216 ? -2.172 -32.406 -9.016 1 85.5 216 ASP B N 1
ATOM 6680 C CA . ASP B 1 216 ? -1.184 -31.344 -9.008 1 85.5 216 ASP B CA 1
ATOM 6681 C C . ASP B 1 216 ? -1.509 -30.281 -10.062 1 85.5 216 ASP B C 1
ATOM 6683 O O . ASP B 1 216 ? -1.346 -29.094 -9.82 1 85.5 216 ASP B O 1
ATOM 6687 N N . ALA B 1 217 ? -1.891 -30.703 -11.18 1 86.56 217 ALA B N 1
ATOM 6688 C CA . ALA B 1 217 ? -2.191 -29.797 -12.281 1 86.56 217 ALA B CA 1
ATOM 6689 C C . ALA B 1 217 ? -3.42 -28.938 -11.969 1 86.56 217 ALA B C 1
ATOM 6691 O O . ALA B 1 217 ? -3.508 -27.781 -12.391 1 86.56 217 ALA B O 1
ATOM 6692 N N . GLN B 1 218 ? -4.316 -29.516 -11.281 1 80.12 218 GLN B N 1
ATOM 6693 C CA . GLN B 1 218 ? -5.555 -28.812 -10.961 1 80.12 218 GLN B CA 1
ATOM 6694 C C . GLN B 1 218 ? -5.367 -27.891 -9.766 1 80.12 218 GLN B C 1
ATOM 6696 O O . GLN B 1 218 ? -6.18 -26.984 -9.539 1 80.12 218 GLN B O 1
ATOM 6701 N N . SER B 1 219 ? -4.395 -28.141 -9.055 1 81.88 219 SER B N 1
ATOM 6702 C CA . SER B 1 219 ? -4.133 -27.312 -7.887 1 81.88 219 SER B CA 1
ATOM 6703 C C . SER B 1 219 ? -3.658 -25.922 -8.297 1 81.88 219 SER B C 1
ATOM 6705 O O . SER B 1 219 ? -3.043 -25.75 -9.352 1 81.88 219 SER B O 1
ATOM 6707 N N . PRO B 1 220 ? -4.066 -24.906 -7.531 1 81.19 220 PRO B N 1
ATOM 6708 C CA . PRO B 1 220 ? -3.611 -23.547 -7.852 1 81.19 220 PRO B CA 1
ATOM 6709 C C . PRO B 1 220 ? -2.088 -23.422 -7.855 1 81.19 220 PRO B C 1
ATOM 6711 O O . PRO B 1 220 ? -1.422 -23.922 -6.945 1 81.19 220 PRO B O 1
ATOM 6714 N N . GLN B 1 221 ? -1.639 -22.953 -8.945 1 79.06 221 GLN B N 1
ATOM 6715 C CA . GLN B 1 221 ? -0.2 -22.734 -9.07 1 79.06 221 GLN B CA 1
ATOM 6716 C C . GLN B 1 221 ? 0.138 -21.25 -9.164 1 79.06 221 GLN B C 1
ATOM 6718 O O . GLN B 1 221 ? -0.251 -20.578 -10.117 1 79.06 221 GLN B O 1
ATOM 6723 N N . PRO B 1 222 ? 0.758 -20.797 -8.117 1 78.31 222 PRO B N 1
ATOM 6724 C CA . PRO B 1 222 ? 1.158 -19.391 -8.203 1 78.31 222 PRO B CA 1
ATOM 6725 C C . PRO B 1 222 ? 2.242 -19.156 -9.258 1 78.31 222 PRO B C 1
ATOM 6727 O O . PRO B 1 222 ? 3.111 -20 -9.453 1 78.31 222 PRO B O 1
ATOM 6730 N N . ARG B 1 223 ? 2.082 -18.062 -9.977 1 73.56 223 ARG B N 1
ATOM 6731 C CA . ARG B 1 223 ? 3.094 -17.672 -10.961 1 73.56 223 ARG B CA 1
ATOM 6732 C C . ARG B 1 223 ? 4.324 -17.094 -10.273 1 73.56 223 ARG B C 1
ATOM 6734 O O . ARG B 1 223 ? 4.203 -16.219 -9.406 1 73.56 223 ARG B O 1
ATOM 6741 N N . ALA B 1 224 ? 5.434 -17.719 -10.531 1 68.94 224 ALA B N 1
ATOM 6742 C CA . ALA B 1 224 ? 6.668 -17.156 -9.992 1 68.94 224 ALA B CA 1
ATOM 6743 C C . ALA B 1 224 ? 7.105 -15.93 -10.789 1 68.94 224 ALA B C 1
ATOM 6745 O O . ALA B 1 224 ? 7.25 -15.984 -12.008 1 68.94 224 ALA B O 1
ATOM 6746 N N . VAL B 1 225 ? 6.965 -14.75 -10.219 1 71 225 VAL B N 1
ATOM 6747 C CA . VAL B 1 225 ? 7.414 -13.523 -10.875 1 71 225 VAL B CA 1
ATOM 6748 C C . VAL B 1 225 ? 8.734 -13.062 -10.258 1 71 225 VAL B C 1
ATOM 6750 O O . VAL B 1 225 ? 8.875 -13.008 -9.039 1 71 225 VAL B O 1
ATOM 6753 N N . ASP B 1 226 ? 9.727 -12.977 -11.117 1 71.75 226 ASP B N 1
ATOM 6754 C CA . ASP B 1 226 ? 11 -12.445 -10.641 1 71.75 226 ASP B CA 1
ATOM 6755 C C . ASP B 1 226 ? 10.977 -10.922 -10.609 1 71.75 226 ASP B C 1
ATOM 6757 O O . ASP B 1 226 ? 10.258 -10.289 -11.383 1 71.75 226 ASP B O 1
ATOM 6761 N N . SER B 1 227 ? 11.594 -10.375 -9.586 1 76.81 227 SER B N 1
ATOM 6762 C CA . SER B 1 227 ? 11.695 -8.922 -9.469 1 76.81 227 SER B CA 1
ATOM 6763 C C . SER B 1 227 ? 12.977 -8.406 -10.125 1 76.81 227 SER B C 1
ATOM 6765 O O . SER B 1 227 ? 14.031 -9.039 -10.023 1 76.81 227 SER B O 1
ATOM 6767 N N . ASN B 1 228 ? 12.828 -7.34 -10.891 1 80.25 228 ASN B N 1
ATOM 6768 C CA . ASN B 1 228 ? 13.992 -6.676 -11.453 1 80.25 228 ASN B CA 1
ATOM 6769 C C . ASN B 1 228 ? 14.773 -5.91 -10.391 1 80.25 228 ASN B C 1
ATOM 6771 O O . ASN B 1 228 ? 14.195 -5.148 -9.617 1 80.25 228 ASN B O 1
ATOM 6775 N N . PRO B 1 229 ? 16.047 -6.211 -10.367 1 87.19 229 PRO B N 1
ATOM 6776 C CA . PRO B 1 229 ? 16.859 -5.5 -9.375 1 87.19 229 PRO B CA 1
ATOM 6777 C C . PRO B 1 229 ? 17 -4.012 -9.688 1 87.19 229 PRO B C 1
ATOM 6779 O O . PRO B 1 229 ? 17.109 -3.633 -10.859 1 87.19 229 PRO B O 1
ATOM 6782 N N . SER B 1 230 ? 16.922 -3.156 -8.695 1 88.88 230 SER B N 1
ATOM 6783 C CA . SER B 1 230 ? 17.172 -1.723 -8.805 1 88.88 230 SER B CA 1
ATOM 6784 C C . SER B 1 230 ? 18.422 -1.324 -8.047 1 88.88 230 SER B C 1
ATOM 6786 O O . SER B 1 230 ? 18.625 -1.744 -6.902 1 88.88 230 SER B O 1
ATOM 6788 N N . ALA B 1 231 ? 19.219 -0.605 -8.734 1 90.31 231 ALA B N 1
ATOM 6789 C CA . ALA B 1 231 ? 20.453 -0.151 -8.094 1 90.31 231 ALA B CA 1
ATOM 6790 C C . ALA B 1 231 ? 20.156 0.912 -7.039 1 90.31 231 ALA B C 1
ATOM 6792 O O . ALA B 1 231 ? 19.312 1.793 -7.25 1 90.31 231 ALA B O 1
ATOM 6793 N N . VAL B 1 232 ? 20.828 0.747 -5.93 1 92.75 232 VAL B N 1
ATOM 6794 C CA . VAL B 1 232 ? 20.656 1.687 -4.828 1 92.75 232 VAL B CA 1
ATOM 6795 C C . VAL B 1 232 ? 22.016 2.025 -4.223 1 92.75 232 VAL B C 1
ATOM 6797 O O . VAL B 1 232 ? 22.844 1.136 -3.992 1 92.75 232 VAL B O 1
ATOM 6800 N N . MET B 1 233 ? 22.25 3.303 -4.047 1 90.38 233 MET B N 1
ATOM 6801 C CA . MET B 1 233 ? 23.453 3.758 -3.371 1 90.38 233 MET B CA 1
ATOM 6802 C C . MET B 1 233 ? 23.203 3.967 -1.882 1 90.38 233 MET B C 1
ATOM 6804 O O . MET B 1 233 ? 22.469 4.875 -1.495 1 90.38 233 MET B O 1
ATOM 6808 N N . LEU B 1 234 ? 23.828 3.109 -1.077 1 92.81 234 LEU B N 1
ATOM 6809 C CA . LEU B 1 234 ? 23.75 3.23 0.374 1 92.81 234 LEU B CA 1
ATOM 6810 C C . LEU B 1 234 ? 24.891 4.059 0.923 1 92.81 234 LEU B C 1
ATOM 6812 O O . LEU B 1 234 ? 26.062 3.795 0.613 1 92.81 234 LEU B O 1
ATOM 6816 N N . SER B 1 235 ? 24.531 5.074 1.656 1 88 235 SER B N 1
ATOM 6817 C CA . SER B 1 235 ? 25.594 5.941 2.156 1 88 235 SER B CA 1
ATOM 6818 C C . SER B 1 235 ? 25.453 6.191 3.652 1 88 235 SER B C 1
ATOM 6820 O O . SER B 1 235 ? 24.344 6.105 4.195 1 88 235 SER B O 1
ATOM 6822 N N . LEU B 1 236 ? 26.531 6.305 4.262 1 83.75 236 LEU B N 1
ATOM 6823 C CA . LEU B 1 236 ? 26.641 6.715 5.656 1 83.75 236 LEU B CA 1
ATOM 6824 C C . LEU B 1 236 ? 27.438 8.008 5.785 1 83.75 236 LEU B C 1
ATOM 6826 O O . LEU B 1 236 ? 28.578 8.086 5.32 1 83.75 236 LEU B O 1
ATOM 6830 N N . GLY B 1 237 ? 26.766 8.938 6.281 1 71.75 237 GLY B N 1
ATOM 6831 C CA . GLY B 1 237 ? 27.391 10.25 6.336 1 71.75 237 GLY B CA 1
ATOM 6832 C C . GLY B 1 237 ? 26.703 11.273 5.453 1 71.75 237 GLY B C 1
ATOM 6833 O O . GLY B 1 237 ? 25.469 11.242 5.297 1 71.75 237 GLY B O 1
ATOM 6834 N N . TYR B 1 238 ? 27.359 12.406 5.055 1 62.31 238 TYR B N 1
ATOM 6835 C CA . TYR B 1 238 ? 26.75 13.453 4.246 1 62.31 238 TYR B CA 1
ATOM 6836 C C . TYR B 1 238 ? 27.219 13.367 2.799 1 62.31 238 TYR B C 1
ATOM 6838 O O . TYR B 1 238 ? 28.344 13.75 2.475 1 62.31 238 TYR B O 1
ATOM 6846 N N . PRO B 1 239 ? 26.391 12.672 1.99 1 56.69 239 PRO B N 1
ATOM 6847 C CA . PRO B 1 239 ? 26.844 12.5 0.607 1 56.69 239 PRO B CA 1
ATOM 6848 C C . PRO B 1 239 ? 26.906 13.82 -0.158 1 56.69 239 PRO B C 1
ATOM 6850 O O . PRO B 1 239 ? 27.688 13.945 -1.112 1 56.69 239 PRO B O 1
ATOM 6853 N N . ASP B 1 240 ? 25.953 14.734 0.092 1 56.75 240 ASP B N 1
ATOM 6854 C CA . ASP B 1 240 ? 25.953 15.969 -0.692 1 56.75 240 ASP B CA 1
ATOM 6855 C C . ASP B 1 240 ? 26.906 17 -0.094 1 56.75 240 ASP B C 1
ATOM 6857 O O . ASP B 1 240 ? 26.875 17.25 1.113 1 56.75 240 ASP B O 1
ATOM 6861 N N . GLY B 1 241 ? 27.906 17.281 -0.83 1 54.03 241 GLY B N 1
ATOM 6862 C CA . GLY B 1 241 ? 28.938 18.234 -0.452 1 54.03 241 GLY B CA 1
ATOM 6863 C C . GLY B 1 241 ? 28.391 19.531 0.124 1 54.03 241 GLY B C 1
ATOM 6864 O O . GLY B 1 241 ? 28.906 20.047 1.109 1 54.03 241 GLY B O 1
ATOM 6865 N N . GLU B 1 242 ? 27.312 19.891 -0.499 1 53.88 242 GLU B N 1
ATOM 6866 C CA . GLU B 1 242 ? 26.781 21.188 -0.079 1 53.88 242 GLU B CA 1
ATOM 6867 C C . GLU B 1 242 ? 26.156 21.109 1.311 1 53.88 242 GLU B C 1
ATOM 6869 O O . GLU B 1 242 ? 26.375 21.984 2.15 1 53.88 242 GLU B O 1
ATOM 6874 N N . THR B 1 243 ? 25.5 20.047 1.435 1 56.56 243 THR B N 1
ATOM 6875 C CA . THR B 1 243 ? 24.859 19.906 2.74 1 56.56 243 THR B CA 1
ATOM 6876 C C . THR B 1 243 ? 25.906 19.625 3.818 1 56.56 243 THR B C 1
ATOM 6878 O O . THR B 1 243 ? 25.781 20.109 4.945 1 56.56 243 THR B O 1
ATOM 6881 N N . ALA B 1 244 ? 26.891 18.859 3.396 1 57.75 244 ALA B N 1
ATOM 6882 C CA . ALA B 1 244 ? 27.984 18.578 4.324 1 57.75 244 ALA B CA 1
ATOM 6883 C C . ALA B 1 244 ? 28.672 19.859 4.762 1 57.75 244 ALA B C 1
ATOM 6885 O O . ALA B 1 244 ? 28.969 20.047 5.945 1 57.75 244 ALA B O 1
ATOM 6886 N N . ALA B 1 245 ? 28.875 20.656 3.723 1 56.41 245 ALA B N 1
ATOM 6887 C CA . ALA B 1 245 ? 29.562 21.922 4.016 1 56.41 245 ALA B CA 1
ATOM 6888 C C . ALA B 1 245 ? 28.703 22.812 4.922 1 56.41 245 ALA B C 1
ATOM 6890 O O . ALA B 1 245 ? 29.219 23.422 5.863 1 56.41 245 ALA B O 1
ATOM 6891 N N . ALA B 1 246 ? 27.469 22.797 4.598 1 54.53 246 ALA B N 1
ATOM 6892 C CA . ALA B 1 246 ? 26.562 23.656 5.375 1 54.53 246 ALA B CA 1
ATOM 6893 C C . ALA B 1 246 ? 26.469 23.172 6.82 1 54.53 246 ALA B C 1
ATOM 6895 O O . ALA B 1 246 ? 26.312 23.969 7.742 1 54.53 246 ALA B O 1
ATOM 6896 N N . ALA B 1 247 ? 26.625 21.875 6.922 1 52.59 247 ALA B N 1
ATOM 6897 C CA . ALA B 1 247 ? 26.516 21.312 8.266 1 52.59 247 ALA B CA 1
ATOM 6898 C C . ALA B 1 247 ? 27.875 21.25 8.953 1 52.59 247 ALA B C 1
ATOM 6900 O O . ALA B 1 247 ? 27.969 20.891 10.125 1 52.59 247 ALA B O 1
ATOM 6901 N N . GLY B 1 248 ? 28.906 21.734 8.234 1 53.38 248 GLY B N 1
ATOM 6902 C CA . GLY B 1 248 ? 30.25 21.797 8.766 1 53.38 248 GLY B CA 1
ATOM 6903 C C . GLY B 1 248 ? 31 20.484 8.672 1 53.38 248 GLY B C 1
ATOM 6904 O O . GLY B 1 248 ? 31.938 20.234 9.438 1 53.38 248 GLY B O 1
ATOM 6905 N N . TYR B 1 249 ? 30.469 19.594 7.875 1 55.56 249 TYR B N 1
ATOM 6906 C CA . TYR B 1 249 ? 31.109 18.281 7.844 1 55.56 249 TYR B CA 1
ATOM 6907 C C . TYR B 1 249 ? 31.969 18.125 6.598 1 55.56 249 TYR B C 1
ATOM 6909 O O . TYR B 1 249 ? 31.766 18.828 5.602 1 55.56 249 TYR B O 1
ATOM 6917 N N . ASN B 1 250 ? 33.094 17.484 6.73 1 54.88 250 ASN B N 1
ATOM 6918 C CA . ASN B 1 250 ? 33.938 17.141 5.594 1 54.88 250 ASN B CA 1
ATOM 6919 C C . ASN B 1 250 ? 33.281 16.125 4.668 1 54.88 250 ASN B C 1
ATOM 6921 O O . ASN B 1 250 ? 32.938 15.023 5.094 1 54.88 250 ASN B O 1
ATOM 6925 N N . PRO B 1 251 ? 32.781 16.594 3.488 1 55.44 251 PRO B N 1
ATOM 6926 C CA . PRO B 1 251 ? 32.156 15.711 2.514 1 55.44 251 PRO B CA 1
ATOM 6927 C C . PRO B 1 251 ? 32.938 14.422 2.291 1 55.44 251 PRO B C 1
ATOM 6929 O O . PRO B 1 251 ? 32.344 13.398 1.903 1 55.44 251 PRO B O 1
ATOM 6932 N N . GLN B 1 252 ? 34.25 14.445 2.457 1 56.53 252 GLN B N 1
ATOM 6933 C CA . GLN B 1 252 ? 35.094 13.289 2.186 1 56.53 252 GLN B CA 1
ATOM 6934 C C . GLN B 1 252 ? 34.812 12.156 3.172 1 56.53 252 GLN B C 1
ATOM 6936 O O . GLN B 1 252 ? 35.188 11.008 2.93 1 56.53 252 GLN B O 1
ATOM 6941 N N . GLU B 1 253 ? 34.031 12.469 4.145 1 64.75 253 GLU B N 1
ATOM 6942 C CA . GLU B 1 253 ? 33.812 11.461 5.18 1 64.75 253 GLU B CA 1
ATOM 6943 C C . GLU B 1 253 ? 32.5 10.742 4.98 1 64.75 253 GLU B C 1
ATOM 6945 O O . GLU B 1 253 ? 31.625 10.75 5.867 1 64.75 253 GLU B O 1
ATOM 6950 N N . THR B 1 254 ? 32.25 10.352 3.721 1 75.06 254 THR B N 1
ATOM 6951 C CA . THR B 1 254 ? 31.047 9.594 3.459 1 75.06 254 THR B CA 1
ATOM 6952 C C . THR B 1 254 ? 31.375 8.188 2.963 1 75.06 254 THR B C 1
ATOM 6954 O O . THR B 1 254 ? 32.281 8.008 2.162 1 75.06 254 THR B O 1
ATOM 6957 N N . LEU B 1 255 ? 30.859 7.207 3.609 1 81.5 255 LEU B N 1
ATOM 6958 C CA . LEU B 1 255 ? 30.969 5.816 3.186 1 81.5 255 LEU B CA 1
ATOM 6959 C C . LEU B 1 255 ? 29.859 5.465 2.195 1 81.5 255 LEU B C 1
ATOM 6961 O O . LEU B 1 255 ? 28.688 5.715 2.459 1 81.5 255 LEU B O 1
ATOM 6965 N N . ILE B 1 256 ? 30.375 5.039 1.036 1 85.19 256 ILE B N 1
ATOM 6966 C CA . ILE B 1 256 ? 29.391 4.688 0.016 1 85.19 256 ILE B CA 1
ATOM 6967 C C . ILE B 1 256 ? 29.438 3.184 -0.252 1 85.19 256 ILE B C 1
ATOM 6969 O O . ILE B 1 256 ? 30.516 2.621 -0.454 1 85.19 256 ILE B O 1
ATOM 6973 N N . ILE B 1 257 ? 28.312 2.473 -0.197 1 90.31 257 ILE B N 1
ATOM 6974 C CA . ILE B 1 257 ? 28.172 1.054 -0.501 1 90.31 257 ILE B CA 1
ATOM 6975 C C . ILE B 1 257 ? 27.203 0.875 -1.673 1 90.31 257 ILE B C 1
ATOM 6977 O O . ILE B 1 257 ? 26.047 1.311 -1.608 1 90.31 257 ILE B O 1
ATOM 6981 N N . TRP B 1 258 ? 27.641 0.214 -2.656 1 90.88 258 TRP B N 1
ATOM 6982 C CA . TRP B 1 258 ? 26.781 -0.026 -3.812 1 90.88 258 TRP B CA 1
ATOM 6983 C C . TRP B 1 258 ? 25.953 -1.29 -3.621 1 90.88 258 TRP B C 1
ATOM 6985 O O . TRP B 1 258 ? 26.5 -2.383 -3.461 1 90.88 258 TRP B O 1
ATOM 6995 N N . CYS B 1 259 ? 24.625 -1.045 -3.668 1 93.88 259 CYS B N 1
ATOM 6996 C CA . CYS B 1 259 ? 23.703 -2.145 -3.391 1 93.88 259 CYS B CA 1
ATOM 6997 C C . CYS B 1 259 ? 22.656 -2.27 -4.488 1 93.88 259 CYS B C 1
ATOM 6999 O O . CYS B 1 259 ? 22.594 -1.439 -5.398 1 93.88 259 CYS B O 1
ATOM 7001 N N . GLU B 1 260 ? 21.953 -3.387 -4.422 1 92.56 260 GLU B N 1
ATOM 7002 C CA . GLU B 1 260 ? 20.781 -3.645 -5.246 1 92.56 260 GLU B CA 1
ATOM 7003 C C . GLU B 1 260 ? 19.578 -4.012 -4.383 1 92.56 260 GLU B C 1
ATOM 7005 O O . GLU B 1 260 ? 19.734 -4.605 -3.314 1 92.56 260 GLU B O 1
ATOM 7010 N N . SER B 1 261 ? 18.469 -3.553 -4.832 1 92.88 261 SER B N 1
ATOM 7011 C CA . SER B 1 261 ? 17.234 -3.875 -4.117 1 92.88 261 SER B CA 1
ATOM 7012 C C . SER B 1 261 ? 16.281 -4.676 -4.996 1 92.88 261 SER B C 1
ATOM 7014 O O . SER B 1 261 ? 16.203 -4.453 -6.207 1 92.88 261 SER B O 1
ATOM 7016 N N . ARG B 1 262 ? 15.617 -5.645 -4.41 1 91.62 262 ARG B N 1
ATOM 7017 C CA . ARG B 1 262 ? 14.594 -6.465 -5.051 1 91.62 262 ARG B CA 1
ATOM 7018 C C . ARG B 1 262 ? 13.352 -6.574 -4.176 1 91.62 262 ARG B C 1
ATOM 7020 O O . ARG B 1 262 ? 13.445 -6.508 -2.947 1 91.62 262 ARG B O 1
ATOM 7027 N N . LYS B 1 263 ? 12.297 -6.762 -4.828 1 89.62 263 LYS B N 1
ATOM 7028 C CA . LYS B 1 263 ? 11.055 -6.879 -4.074 1 89.62 263 LYS B CA 1
ATOM 7029 C C . LYS B 1 263 ? 10.992 -8.195 -3.311 1 89.62 263 LYS B C 1
ATOM 7031 O O . LYS B 1 263 ? 11.328 -9.25 -3.857 1 89.62 263 LYS B O 1
ATOM 7036 N N . CYS B 1 264 ? 10.672 -8.141 -2.07 1 89.44 264 CYS B N 1
ATOM 7037 C CA . CYS B 1 264 ? 10.453 -9.312 -1.238 1 89.44 264 CYS B CA 1
ATOM 7038 C C . CYS B 1 264 ? 8.961 -9.641 -1.145 1 89.44 264 CYS B C 1
ATOM 7040 O O . CYS B 1 264 ? 8.57 -10.812 -1.223 1 89.44 264 CYS B O 1
ATOM 7042 N N . THR B 1 265 ? 8.156 -8.648 -0.926 1 89.19 265 THR B N 1
ATOM 7043 C CA . THR B 1 265 ? 6.707 -8.797 -0.888 1 89.19 265 THR B CA 1
ATOM 7044 C C . THR B 1 265 ? 6.031 -7.785 -1.806 1 89.19 265 THR B C 1
ATOM 7046 O O . THR B 1 265 ? 6.477 -6.641 -1.909 1 89.19 265 THR B O 1
ATOM 7049 N N . SER B 1 266 ? 5.137 -8.18 -2.586 1 87.38 266 SER B N 1
ATOM 7050 C CA . SER B 1 266 ? 4.328 -7.328 -3.449 1 87.38 266 SER B CA 1
ATOM 7051 C C . SER B 1 266 ? 2.941 -7.926 -3.674 1 87.38 266 SER B C 1
ATOM 7053 O O . SER B 1 266 ? 2.816 -9.109 -3.99 1 87.38 266 SER B O 1
ATOM 7055 N N . ILE B 1 267 ? 1.971 -7.16 -3.51 1 86.38 267 ILE B N 1
ATOM 7056 C CA . ILE B 1 267 ? 0.6 -7.645 -3.631 1 86.38 267 ILE B CA 1
ATOM 7057 C C . ILE B 1 267 ? 0.298 -7.98 -5.09 1 86.38 267 ILE B C 1
ATOM 7059 O O . ILE B 1 267 ? 0.57 -7.18 -5.988 1 86.38 267 ILE B O 1
ATOM 7063 N N . VAL B 1 268 ? -0.168 -9.133 -5.297 1 87.12 268 VAL B N 1
ATOM 7064 C CA . VAL B 1 268 ? -0.615 -9.57 -6.617 1 87.12 268 VAL B CA 1
ATOM 7065 C C . VAL B 1 268 ? -2.137 -9.477 -6.703 1 87.12 268 VAL B C 1
ATOM 7067 O O . VAL B 1 268 ? -2.848 -10 -5.848 1 87.12 268 VAL B O 1
ATOM 7070 N N . ARG B 1 269 ? -2.582 -8.859 -7.656 1 85.44 269 ARG B N 1
ATOM 7071 C CA . ARG B 1 269 ? -4.02 -8.703 -7.855 1 85.44 269 ARG B CA 1
ATOM 7072 C C . ARG B 1 269 ? -4.52 -9.602 -8.984 1 85.44 269 ARG B C 1
ATOM 7074 O O . ARG B 1 269 ? -3.736 -10.039 -9.828 1 85.44 269 ARG B O 1
ATOM 7081 N N . PRO B 1 270 ? -5.848 -9.914 -8.867 1 84.25 270 PRO B N 1
ATOM 7082 C CA . PRO B 1 270 ? -6.402 -10.695 -9.969 1 84.25 270 PRO B CA 1
ATOM 7083 C C . PRO B 1 270 ? -6.301 -9.969 -11.312 1 84.25 270 PRO B C 1
ATOM 7085 O O . PRO B 1 270 ? -6.195 -8.742 -11.352 1 84.25 270 PRO B O 1
ATOM 7088 N N . MET B 1 271 ? -6.285 -10.695 -12.352 1 81.94 271 MET B N 1
ATOM 7089 C CA . MET B 1 271 ? -6.176 -10.141 -13.703 1 81.94 271 MET B CA 1
ATOM 7090 C C . MET B 1 271 ? -7.305 -9.156 -13.977 1 81.94 271 MET B C 1
ATOM 7092 O O . MET B 1 271 ? -8.438 -9.375 -13.555 1 81.94 271 MET B O 1
ATOM 7096 N N . SER B 1 272 ? -6.969 -8.094 -14.539 1 77.81 272 SER B N 1
ATOM 7097 C CA . SER B 1 272 ? -7.938 -7.043 -14.836 1 77.81 272 SER B CA 1
ATOM 7098 C C . SER B 1 272 ? -8.57 -7.25 -16.203 1 77.81 272 SER B C 1
ATOM 7100 O O . SER B 1 272 ? -7.938 -7.793 -17.109 1 77.81 272 SER B O 1
ATOM 7102 N N . ALA B 1 273 ? -9.789 -6.902 -16.266 1 77.44 273 ALA B N 1
ATOM 7103 C CA . ALA B 1 273 ? -10.516 -6.992 -17.531 1 77.44 273 ALA B CA 1
ATOM 7104 C C . ALA B 1 273 ? -10.367 -5.707 -18.344 1 77.44 273 ALA B C 1
ATOM 7106 O O . ALA B 1 273 ? -10.336 -4.613 -17.781 1 77.44 273 ALA B O 1
ATOM 7107 N N . LYS B 1 274 ? -10.117 -5.898 -19.594 1 73.88 274 LYS B N 1
ATOM 7108 C CA . LYS B 1 274 ? -10.109 -4.754 -20.5 1 73.88 274 LYS B CA 1
ATOM 7109 C C . LYS B 1 274 ? -11.5 -4.477 -21.047 1 73.88 274 LYS B C 1
ATOM 7111 O O . LYS B 1 274 ? -12.281 -5.406 -21.281 1 73.88 274 LYS B O 1
ATOM 7116 N N . LYS B 1 275 ? -11.742 -3.25 -21.234 1 73.12 275 LYS B N 1
ATOM 7117 C CA . LYS B 1 275 ? -13.023 -2.879 -21.828 1 73.12 275 LYS B CA 1
ATOM 7118 C C . LYS B 1 275 ? -12.969 -3.01 -23.344 1 73.12 275 LYS B C 1
ATOM 7120 O O . LYS B 1 275 ? -12.008 -2.58 -23.984 1 73.12 275 LYS B O 1
ATOM 7125 N N . MET B 1 276 ? -13.93 -3.828 -23.844 1 73.44 276 MET B N 1
ATOM 7126 C CA . MET B 1 276 ? -14.008 -4.059 -25.281 1 73.44 276 MET B CA 1
ATOM 7127 C C . MET B 1 276 ? -15.391 -3.688 -25.812 1 73.44 276 MET B C 1
ATOM 7129 O O . MET B 1 276 ? -16.344 -3.557 -25.047 1 73.44 276 MET B O 1
ATOM 7133 N N . SER B 1 277 ? -15.336 -3.43 -27.141 1 69.88 277 SER B N 1
ATOM 7134 C CA . SER B 1 277 ? -16.594 -3.123 -27.812 1 69.88 277 SER B CA 1
ATOM 7135 C C . SER B 1 277 ? -17.5 -4.352 -27.875 1 69.88 277 SER B C 1
ATOM 7137 O O . SER B 1 277 ? -17.031 -5.465 -28.109 1 69.88 277 SER B O 1
ATOM 7139 N N . LYS B 1 278 ? -18.781 -4.184 -27.625 1 71.56 278 LYS B N 1
ATOM 7140 C CA . LYS B 1 278 ? -19.734 -5.273 -27.703 1 71.56 278 LYS B CA 1
ATOM 7141 C C . LYS B 1 278 ? -19.969 -5.719 -29.141 1 71.56 278 LYS B C 1
ATOM 7143 O O . LYS B 1 278 ? -20.453 -6.82 -29.391 1 71.56 278 LYS B O 1
ATOM 7148 N N . LEU B 1 279 ? -19.672 -4.848 -30.094 1 66.44 279 LEU B N 1
ATOM 7149 C CA . LEU B 1 279 ? -19.969 -5.109 -31.5 1 66.44 279 LEU B CA 1
ATOM 7150 C C . LEU B 1 279 ? -19.266 -6.371 -31.984 1 66.44 279 LEU B C 1
ATOM 7152 O O . LEU B 1 279 ? -19.797 -7.102 -32.812 1 66.44 279 LEU B O 1
ATOM 7156 N N . GLY B 1 280 ? -18.172 -6.648 -31.344 1 65.06 280 GLY B N 1
ATOM 7157 C CA . GLY B 1 280 ? -17.406 -7.793 -31.828 1 65.06 280 GLY B CA 1
ATOM 7158 C C . GLY B 1 280 ? -17.484 -8.984 -30.891 1 65.06 280 GLY B C 1
ATOM 7159 O O . GLY B 1 280 ? -16.844 -10.016 -31.141 1 65.06 280 GLY B O 1
ATOM 7160 N N . VAL B 1 281 ? -18.375 -8.945 -30 1 70.75 281 VAL B N 1
ATOM 7161 C CA . VAL B 1 281 ? -18.422 -10.008 -29 1 70.75 281 VAL B CA 1
ATOM 7162 C C . VAL B 1 281 ? -19.078 -11.25 -29.594 1 70.75 281 VAL B C 1
ATOM 7164 O O . VAL B 1 281 ? -18.594 -12.367 -29.406 1 70.75 281 VAL B O 1
ATOM 7167 N N . GLU B 1 282 ? -20.156 -11.039 -30.25 1 67.94 282 GLU B N 1
ATOM 7168 C CA . GLU B 1 282 ? -20.875 -12.172 -30.828 1 67.94 282 GLU B CA 1
ATOM 7169 C C . GLU B 1 282 ? -20.031 -12.875 -31.875 1 67.94 282 GLU B C 1
ATOM 7171 O O . GLU B 1 282 ? -20.016 -14.109 -31.953 1 67.94 282 GLU B O 1
ATOM 7176 N N . SER B 1 283 ? -19.391 -12.023 -32.625 1 68.19 283 SER B N 1
ATOM 7177 C CA . SER B 1 283 ? -18.531 -12.609 -33.656 1 68.19 283 SER B CA 1
ATOM 7178 C C . SER B 1 283 ? -17.391 -13.406 -33.062 1 68.19 283 SER B C 1
ATOM 7180 O O . SER B 1 283 ? -16.969 -14.43 -33.594 1 68.19 283 SER B O 1
ATOM 7182 N N . GLU B 1 284 ? -17 -12.93 -32 1 70.5 284 GLU B N 1
ATOM 7183 C CA . GLU B 1 284 ? -15.906 -13.633 -31.312 1 70.5 284 GLU B CA 1
ATOM 7184 C C . GLU B 1 284 ? -16.391 -14.961 -30.734 1 70.5 284 GLU B C 1
ATOM 7186 O O . GLU B 1 284 ? -15.688 -15.969 -30.797 1 70.5 284 GLU B O 1
ATOM 7191 N N . ILE B 1 285 ? -17.516 -15 -30.203 1 69.75 285 ILE B N 1
ATOM 7192 C CA . ILE B 1 285 ? -18.078 -16.219 -29.625 1 69.75 285 ILE B CA 1
ATOM 7193 C C . ILE B 1 285 ? -18.312 -17.234 -30.734 1 69.75 285 ILE B C 1
ATOM 7195 O O . ILE B 1 285 ? -18.016 -18.422 -30.578 1 69.75 285 ILE B O 1
ATOM 7199 N N . ASP B 1 286 ? -18.812 -16.766 -31.828 1 69.44 286 ASP B N 1
ATOM 7200 C CA . ASP B 1 286 ? -19.062 -17.656 -32.969 1 69.44 286 ASP B CA 1
ATOM 7201 C C . ASP B 1 286 ? -17.766 -18.234 -33.5 1 69.44 286 ASP B C 1
ATOM 7203 O O . ASP B 1 286 ? -17.719 -19.422 -33.844 1 69.44 286 ASP B O 1
ATOM 7207 N N . ARG B 1 287 ? -16.891 -17.406 -33.562 1 70.94 287 ARG B N 1
ATOM 7208 C CA . ARG B 1 287 ? -15.594 -17.875 -34.031 1 70.94 287 ARG B CA 1
ATOM 7209 C C . ARG B 1 287 ? -15.039 -18.969 -33.125 1 70.94 287 ARG B C 1
ATOM 7211 O O . ARG B 1 287 ? -14.555 -20 -33.594 1 70.94 287 ARG B O 1
ATOM 7218 N N . ARG B 1 288 ? -15.203 -18.812 -31.922 1 70.12 288 ARG B N 1
ATOM 7219 C CA . ARG B 1 288 ? -14.695 -19.781 -30.969 1 70.12 288 ARG B CA 1
ATOM 7220 C C . ARG B 1 288 ? -15.461 -21.094 -31.062 1 70.12 288 ARG B C 1
ATOM 7222 O O . ARG B 1 288 ? -14.875 -22.172 -30.953 1 70.12 288 ARG B O 1
ATOM 7229 N N . CYS B 1 289 ? -16.734 -20.953 -31.172 1 67.06 289 CYS B N 1
ATOM 7230 C CA . CYS B 1 289 ? -17.547 -22.156 -31.328 1 67.06 289 CYS B CA 1
ATOM 7231 C C . CYS B 1 289 ? -17.156 -22.938 -32.562 1 67.06 289 CYS B C 1
ATOM 7233 O O . CYS B 1 289 ? -17.109 -24.156 -32.562 1 67.06 289 CYS B O 1
ATOM 7235 N N . ASN B 1 290 ? -16.875 -22.125 -33.562 1 66.5 290 ASN B N 1
ATOM 7236 C CA . ASN B 1 290 ? -16.469 -22.781 -34.781 1 66.5 290 ASN B CA 1
ATOM 7237 C C . ASN B 1 290 ? -15.094 -23.438 -34.656 1 66.5 290 ASN B C 1
ATOM 7239 O O . ASN B 1 290 ? -14.859 -24.516 -35.188 1 66.5 290 ASN B O 1
ATOM 7243 N N . ASP B 1 291 ? -14.25 -22.734 -33.938 1 65.81 291 ASP B N 1
ATOM 7244 C CA . ASP B 1 291 ? -12.93 -23.297 -33.688 1 65.81 291 ASP B CA 1
ATOM 7245 C C . ASP B 1 291 ? -13.047 -24.609 -32.938 1 65.81 291 ASP B C 1
ATOM 7247 O O . ASP B 1 291 ? -12.281 -25.547 -33.188 1 65.81 291 ASP B O 1
ATOM 7251 N N . LEU B 1 292 ? -13.984 -24.656 -32.062 1 64.69 292 LEU B N 1
ATOM 7252 C CA . LEU B 1 292 ? -14.172 -25.844 -31.234 1 64.69 292 LEU B CA 1
ATOM 7253 C C . LEU B 1 292 ? -14.758 -26.984 -32.062 1 64.69 292 LEU B C 1
ATOM 7255 O O . LEU B 1 292 ? -14.461 -28.156 -31.797 1 64.69 292 LEU B O 1
ATOM 7259 N N . ASN B 1 293 ? -15.75 -26.594 -32.938 1 58.91 293 ASN B N 1
ATOM 7260 C CA . ASN B 1 293 ? -16.391 -27.609 -33.781 1 58.91 293 ASN B CA 1
ATOM 7261 C C . ASN B 1 293 ? -15.492 -28 -34.969 1 58.91 293 ASN B C 1
ATOM 7263 O O . ASN B 1 293 ? -15.695 -29.047 -35.562 1 58.91 293 ASN B O 1
ATOM 7267 N N . ASP B 1 294 ? -14.734 -27.094 -35.531 1 52.75 294 ASP B N 1
ATOM 7268 C CA . ASP B 1 294 ? -13.945 -27.406 -36.719 1 52.75 294 ASP B CA 1
ATOM 7269 C C . ASP B 1 294 ? -12.891 -28.469 -36.406 1 52.75 294 ASP B C 1
ATOM 7271 O O . ASP B 1 294 ? -11.898 -28.188 -35.719 1 52.75 294 ASP B O 1
ATOM 7275 N N . THR B 1 295 ? -13.273 -29.719 -36.156 1 44.47 295 THR B N 1
ATOM 7276 C CA . THR B 1 295 ? -12.547 -30.984 -36.125 1 44.47 295 THR B CA 1
ATOM 7277 C C . THR B 1 295 ? -11.289 -30.906 -37 1 44.47 295 THR B C 1
ATOM 7279 O O . THR B 1 295 ? -10.219 -31.359 -36.594 1 44.47 295 THR B O 1
ATOM 7282 N N . GLU B 1 296 ? -11.383 -31.484 -38.406 1 36.38 296 GLU B N 1
ATOM 7283 C CA . GLU B 1 296 ? -10.5 -32.125 -39.406 1 36.38 296 GLU B CA 1
ATOM 7284 C C . GLU B 1 296 ? -9.391 -31.172 -39.844 1 36.38 296 GLU B C 1
ATOM 7286 O O . GLU B 1 296 ? -8.289 -31.594 -40.156 1 36.38 296 GLU B O 1
ATOM 7291 N N . MET B 1 297 ? -9.773 -30.172 -40.938 1 34.91 297 MET B N 1
ATOM 7292 C CA . MET B 1 297 ? -8.898 -29.781 -42.062 1 34.91 297 MET B CA 1
ATOM 7293 C C . MET B 1 297 ? -7.754 -28.906 -41.562 1 34.91 297 MET B C 1
ATOM 7295 O O . MET B 1 297 ? -7.934 -28.094 -40.656 1 34.91 297 MET B O 1
ATOM 7299 N N . GLY B 1 298 ? -6.496 -29.078 -41.938 1 33.81 298 GLY B N 1
ATOM 7300 C CA . GLY B 1 298 ? -5.129 -28.594 -42 1 33.81 298 GLY B CA 1
ATOM 7301 C C . GLY B 1 298 ? -5.023 -27.078 -41.906 1 33.81 298 GLY B C 1
ATOM 7302 O O . GLY B 1 298 ? -3.924 -26.531 -41.781 1 33.81 298 GLY B O 1
ATOM 7303 N N . ALA B 1 299 ? -5.648 -26.141 -43.031 1 34.59 299 ALA B N 1
ATOM 7304 C CA . ALA B 1 299 ? -5.117 -25.016 -43.781 1 34.59 299 ALA B CA 1
ATOM 7305 C C . ALA B 1 299 ? -5.047 -23.75 -42.938 1 34.59 299 ALA B C 1
ATOM 7307 O O . ALA B 1 299 ? -5.742 -23.641 -41.906 1 34.59 299 ALA B O 1
ATOM 7308 N N . GLY B 1 300 ? -4.324 -22.531 -43.438 1 36.5 300 GLY B N 1
ATOM 7309 C CA . GLY B 1 300 ? -3.756 -21.203 -43.531 1 36.5 300 GLY B CA 1
ATOM 7310 C C . GLY B 1 300 ? -4.734 -20.109 -43.125 1 36.5 300 GLY B C 1
ATOM 7311 O O . GLY B 1 300 ? -4.449 -18.922 -43.312 1 36.5 300 GLY B O 1
ATOM 7312 N N . LEU B 1 301 ? -6.043 -20.234 -43.219 1 36.59 301 LEU B N 1
ATOM 7313 C CA . LEU B 1 301 ? -6.957 -19.109 -43.406 1 36.59 301 LEU B CA 1
ATOM 7314 C C . LEU B 1 301 ? -7.066 -18.281 -42.125 1 36.59 301 LEU B C 1
ATOM 7316 O O . LEU B 1 301 ? -7.719 -17.234 -42.125 1 36.59 301 LEU B O 1
ATOM 7320 N N . ALA B 1 302 ? -7.113 -18.703 -40.969 1 41.75 302 ALA B N 1
ATOM 7321 C CA . ALA B 1 302 ? -7.797 -18.031 -39.844 1 41.75 302 ALA B CA 1
ATOM 7322 C C . ALA B 1 302 ? -6.957 -16.875 -39.312 1 41.75 302 ALA B C 1
ATOM 7324 O O . ALA B 1 302 ? -7.309 -16.281 -38.281 1 41.75 302 ALA B O 1
ATOM 7325 N N . GLN B 1 303 ? -5.867 -16.766 -39.562 1 45 303 GLN B N 1
ATOM 7326 C CA . GLN B 1 303 ? -5.02 -15.711 -39.031 1 45 303 GLN B CA 1
ATOM 7327 C C . GLN B 1 303 ? -5.578 -14.328 -39.344 1 45 303 GLN B C 1
ATOM 7329 O O . GLN B 1 303 ? -5.496 -13.406 -38.531 1 45 303 GLN B O 1
ATOM 7334 N N . ASP B 1 304 ? -6.109 -14.242 -40.594 1 45 304 ASP B N 1
ATOM 7335 C CA . ASP B 1 304 ? -6.5 -12.945 -41.125 1 45 304 ASP B CA 1
ATOM 7336 C C . ASP B 1 304 ? -7.691 -12.367 -40.375 1 45 304 ASP B C 1
ATOM 7338 O O . ASP B 1 304 ? -7.781 -11.156 -40.156 1 45 304 ASP B O 1
ATOM 7342 N N . ASP B 1 305 ? -8.68 -13.234 -39.812 1 48.62 305 ASP B N 1
ATOM 7343 C CA . ASP B 1 305 ? -9.922 -12.75 -39.219 1 48.62 305 ASP B CA 1
ATOM 7344 C C . ASP B 1 305 ? -9.727 -12.359 -37.781 1 48.62 305 ASP B C 1
ATOM 7346 O O . ASP B 1 305 ? -10.539 -11.633 -37.188 1 48.62 305 ASP B O 1
ATOM 7350 N N . GLU B 1 306 ? -8.766 -12.898 -37.188 1 54.75 306 GLU B N 1
ATOM 7351 C CA . GLU B 1 306 ? -8.508 -12.57 -35.781 1 54.75 306 GLU B CA 1
ATOM 7352 C C . GLU B 1 306 ? -8.141 -11.094 -35.625 1 54.75 306 GLU B C 1
ATOM 7354 O O . GLU B 1 306 ? -8.562 -10.445 -34.656 1 54.75 306 GLU B O 1
ATOM 7359 N N . ASP B 1 307 ? -7.359 -10.656 -36.656 1 51.53 307 ASP B N 1
ATOM 7360 C CA . ASP B 1 307 ? -6.961 -9.25 -36.562 1 51.53 307 ASP B CA 1
ATOM 7361 C C . ASP B 1 307 ? -8.156 -8.328 -36.75 1 51.53 307 ASP B C 1
ATOM 7363 O O . ASP B 1 307 ? -8.258 -7.289 -36.094 1 51.53 307 ASP B O 1
ATOM 7367 N N . GLY B 1 308 ? -9.023 -8.711 -37.719 1 51.53 308 GLY B N 1
ATOM 7368 C CA . GLY B 1 308 ? -10.219 -7.914 -37.938 1 51.53 308 GLY B CA 1
ATOM 7369 C C . GLY B 1 308 ? -11.125 -7.859 -36.719 1 51.53 308 GLY B C 1
ATOM 7370 O O . GLY B 1 308 ? -11.664 -6.805 -36.406 1 51.53 308 GLY B O 1
ATOM 7371 N N . LEU B 1 309 ? -11.258 -8.961 -36.156 1 59.38 309 LEU B N 1
ATOM 7372 C CA . LEU B 1 309 ? -12.125 -9.039 -34.969 1 59.38 309 LEU B CA 1
ATOM 7373 C C . LEU B 1 309 ? -11.516 -8.281 -33.781 1 59.38 309 LEU B C 1
ATOM 7375 O O . LEU B 1 309 ? -12.242 -7.641 -33.031 1 59.38 309 LEU B O 1
ATOM 7379 N N . ARG B 1 310 ? -10.25 -8.398 -33.688 1 62.06 310 ARG B N 1
ATOM 7380 C CA . ARG B 1 310 ? -9.586 -7.629 -32.625 1 62.06 310 ARG B CA 1
ATOM 7381 C C . ARG B 1 310 ? -9.82 -6.133 -32.812 1 62.06 310 ARG B C 1
ATOM 7383 O O . ARG B 1 310 ? -9.984 -5.395 -31.859 1 62.06 310 ARG B O 1
ATOM 7390 N N . GLY B 1 311 ? -9.766 -5.734 -34.031 1 58.94 311 GLY B N 1
ATOM 7391 C CA . GLY B 1 311 ? -10.023 -4.336 -34.344 1 58.94 311 GLY B CA 1
ATOM 7392 C C . GLY B 1 311 ? -11.414 -3.887 -33.938 1 58.94 311 GLY B C 1
ATOM 7393 O O . GLY B 1 311 ? -11.602 -2.742 -33.5 1 58.94 311 GLY B O 1
ATOM 7394 N N . LEU B 1 312 ? -12.289 -4.824 -34.031 1 59 312 LEU B N 1
ATOM 7395 C CA . LEU B 1 312 ? -13.664 -4.48 -33.656 1 59 312 LEU B CA 1
ATOM 7396 C C . LEU B 1 312 ? -13.844 -4.441 -32.156 1 59 312 LEU B C 1
ATOM 7398 O O . LEU B 1 312 ? -14.719 -3.734 -31.656 1 59 312 LEU B O 1
ATOM 7402 N N . LEU B 1 313 ? -12.945 -5.137 -31.516 1 66.19 313 LEU B N 1
ATOM 7403 C CA . LEU B 1 313 ? -13.164 -5.293 -30.094 1 66.19 313 LEU B CA 1
ATOM 7404 C C . LEU B 1 313 ? -12.359 -4.266 -29.297 1 66.19 313 LEU B C 1
ATOM 7406 O O . LEU B 1 313 ? -12.758 -3.867 -28.203 1 66.19 313 LEU B O 1
ATOM 7410 N N . GLN B 1 314 ? -11.297 -3.75 -29.812 1 66.62 314 GLN B N 1
ATOM 7411 C CA . GLN B 1 314 ? -10.367 -2.961 -29.016 1 66.62 314 GLN B CA 1
ATOM 7412 C C . GLN B 1 314 ? -10.844 -1.521 -28.875 1 66.62 314 GLN B C 1
ATOM 7414 O O . GLN B 1 314 ? -11.25 -0.893 -29.844 1 66.62 314 GLN B O 1
ATOM 7419 N N . VAL B 1 315 ? -11.047 -1.104 -27.656 1 69.38 315 VAL B N 1
ATOM 7420 C CA . VAL B 1 315 ? -11.391 0.273 -27.312 1 69.38 315 VAL B CA 1
ATOM 7421 C C . VAL B 1 315 ? -10.211 0.932 -26.594 1 69.38 315 VAL B C 1
ATOM 7423 O O . VAL B 1 315 ? -9.617 0.337 -25.688 1 69.38 315 VAL B O 1
ATOM 7426 N N . ASN B 1 316 ? -9.688 1.985 -27.219 1 64.94 316 ASN B N 1
ATOM 7427 C CA . ASN B 1 316 ? -8.633 2.736 -26.547 1 64.94 316 ASN B CA 1
ATOM 7428 C C . ASN B 1 316 ? -9.188 3.939 -25.797 1 64.94 316 ASN B C 1
ATOM 7430 O O . ASN B 1 316 ? -10.094 4.621 -26.281 1 64.94 316 ASN B O 1
ATOM 7434 N N . ARG B 1 317 ? -8.711 4.031 -24.594 1 66.12 317 ARG B N 1
ATOM 7435 C CA . ARG B 1 317 ? -9.117 5.16 -23.766 1 66.12 317 ARG B CA 1
ATOM 7436 C C . ARG B 1 317 ? -8.289 6.398 -24.078 1 66.12 317 ARG B C 1
ATOM 7438 O O . ARG B 1 317 ? -7.055 6.332 -24.125 1 66.12 317 ARG B O 1
ATOM 7445 N N . LYS B 1 318 ? -9.031 7.434 -24.641 1 64.94 318 LYS B N 1
ATOM 7446 C CA . LYS B 1 318 ? -8.375 8.719 -24.875 1 64.94 318 LYS B CA 1
ATOM 7447 C C . LYS B 1 318 ? -8.867 9.773 -23.891 1 64.94 318 LYS B C 1
ATOM 7449 O O . LYS B 1 318 ? -10.07 9.844 -23.594 1 64.94 318 LYS B O 1
ATOM 7454 N N . HIS B 1 319 ? -7.887 10.383 -23.219 1 64.31 319 HIS B N 1
ATOM 7455 C CA . HIS B 1 319 ? -8.227 11.484 -22.328 1 64.31 319 HIS B CA 1
ATOM 7456 C C . HIS B 1 319 ? -8.352 12.797 -23.109 1 64.31 319 HIS B C 1
ATOM 7458 O O . HIS B 1 319 ? -7.484 13.125 -23.922 1 64.31 319 HIS B O 1
ATOM 7464 N N . VAL B 1 320 ? -9.57 13.383 -23.062 1 65.31 320 VAL B N 1
ATOM 7465 C CA . VAL B 1 320 ? -9.781 14.672 -23.703 1 65.31 320 VAL B CA 1
ATOM 7466 C C . VAL B 1 320 ? -10.094 15.727 -22.641 1 65.31 320 VAL B C 1
ATOM 7468 O O . VAL B 1 320 ? -10.836 15.469 -21.703 1 65.31 320 VAL B O 1
ATOM 7471 N N . TYR B 1 321 ? -9.25 16.797 -22.578 1 68.25 321 TYR B N 1
ATOM 7472 C CA . TYR B 1 321 ? -9.492 17.906 -21.656 1 68.25 321 TYR B CA 1
ATOM 7473 C C . TYR B 1 321 ? -10.461 18.906 -22.281 1 68.25 321 TYR B C 1
ATOM 7475 O O . TYR B 1 321 ? -10.297 19.328 -23.422 1 68.25 321 TYR B O 1
ATOM 7483 N N . VAL B 1 322 ? -11.656 19.078 -21.531 1 64.5 322 VAL B N 1
ATOM 7484 C CA . VAL B 1 322 ? -12.695 19.953 -22.047 1 64.5 322 VAL B CA 1
ATOM 7485 C C . VAL B 1 322 ? -12.859 21.156 -21.125 1 64.5 322 VAL B C 1
ATOM 7487 O O . VAL B 1 322 ? -12.773 21.031 -19.906 1 64.5 322 VAL B O 1
ATOM 7490 N N . THR B 1 323 ? -12.781 22.406 -21.578 1 60 323 THR B N 1
ATOM 7491 C CA . THR B 1 323 ? -13.047 23.625 -20.844 1 60 323 THR B CA 1
ATOM 7492 C C . THR B 1 323 ? -14.547 23.891 -20.75 1 60 323 THR B C 1
ATOM 7494 O O . THR B 1 323 ? -15.273 23.719 -21.734 1 60 323 THR B O 1
ATOM 7497 N N . LYS B 1 324 ? -15.172 23.781 -19.5 1 52.44 324 LYS B N 1
ATOM 7498 C CA . LYS B 1 324 ? -16.578 24.125 -19.328 1 52.44 324 LYS B CA 1
ATOM 7499 C C . LYS B 1 324 ? -16.812 25.609 -19.516 1 52.44 324 LYS B C 1
ATOM 7501 O O . LYS B 1 324 ? -16.141 26.438 -18.891 1 52.44 324 LYS B O 1
ATOM 7506 N N . LYS B 1 325 ? -17.375 26.062 -20.609 1 46.72 325 LYS B N 1
ATOM 7507 C CA . LYS B 1 325 ? -17.906 27.422 -20.625 1 46.72 325 LYS B CA 1
ATOM 7508 C C . LYS B 1 325 ? -19.094 27.547 -19.672 1 46.72 325 LYS B C 1
ATOM 7510 O O . LYS B 1 325 ? -20.109 26.891 -19.844 1 46.72 325 LYS B O 1
ATOM 7515 N N . THR B 1 326 ? -18.922 27.672 -18.422 1 39.38 326 THR B N 1
ATOM 7516 C CA . THR B 1 326 ? -20.062 27.984 -17.578 1 39.38 326 THR B CA 1
ATOM 7517 C C . THR B 1 326 ? -20.859 29.156 -18.141 1 39.38 326 THR B C 1
ATOM 7519 O O . THR B 1 326 ? -20.281 30.203 -18.469 1 39.38 326 THR B O 1
ATOM 7522 N N . LYS B 1 327 ? -22.172 29.062 -18.734 1 35.94 327 LYS B N 1
ATOM 7523 C CA . LYS B 1 327 ? -23.031 30.234 -18.516 1 35.94 327 LYS B CA 1
ATOM 7524 C C . LYS B 1 327 ? -23.031 30.625 -17.047 1 35.94 327 LYS B C 1
ATOM 7526 O O . LYS B 1 327 ? -22.641 29.844 -16.172 1 35.94 327 LYS B O 1
ATOM 7531 N N . GLY B 1 328 ? -24.031 31.672 -16.516 1 32.25 328 GLY B N 1
ATOM 7532 C CA . GLY B 1 328 ? -24.312 32.344 -15.242 1 32.25 328 GLY B CA 1
ATOM 7533 C C . GLY B 1 328 ? -24.359 31.375 -14.07 1 32.25 328 GLY B C 1
ATOM 7534 O O . GLY B 1 328 ? -24.266 31.797 -12.914 1 32.25 328 GLY B O 1
ATOM 7535 N N . GLY B 1 329 ? -25.359 30.406 -14.016 1 29.7 329 GLY B N 1
ATOM 7536 C CA . GLY B 1 329 ? -25.844 29.984 -12.711 1 29.7 329 GLY B CA 1
ATOM 7537 C C . GLY B 1 329 ? -24.844 29.109 -11.969 1 29.7 329 GLY B C 1
ATOM 7538 O O . GLY B 1 329 ? -23.984 28.484 -12.578 1 29.7 329 GLY B O 1
ATOM 7539 N N . LEU B 1 330 ? -24.656 29.422 -10.578 1 29.95 330 LEU B N 1
ATOM 7540 C CA . LEU B 1 330 ? -23.938 28.891 -9.43 1 29.95 330 LEU B CA 1
ATOM 7541 C C . LEU B 1 330 ? -24.031 27.375 -9.391 1 29.95 330 LEU B C 1
ATOM 7543 O O . LEU B 1 330 ? -25.094 26.812 -9.172 1 29.95 330 LEU B O 1
ATOM 7547 N N . SER B 1 331 ? -23.594 26.609 -10.328 1 29.23 331 SER B N 1
ATOM 7548 C CA . SER B 1 331 ? -23.734 25.219 -9.906 1 29.23 331 SER B CA 1
ATOM 7549 C C . SER B 1 331 ? -23.234 25.016 -8.484 1 29.23 331 SER B C 1
ATOM 7551 O O . SER B 1 331 ? -22.266 25.656 -8.07 1 29.23 331 SER B O 1
ATOM 7553 N N . LYS B 1 332 ? -24.109 24.562 -7.539 1 28.58 332 LYS B N 1
ATOM 7554 C CA . LYS B 1 332 ? -23.906 24.141 -6.156 1 28.58 332 LYS B CA 1
ATOM 7555 C C . LYS B 1 332 ? -22.594 23.359 -6.008 1 28.58 332 LYS B C 1
ATOM 7557 O O . LYS B 1 332 ? -22.25 22.531 -6.863 1 28.58 332 LYS B O 1
ATOM 7562 N N . GLY B 1 333 ? -21.625 23.875 -5.172 1 27.23 333 GLY B N 1
ATOM 7563 C CA . GLY B 1 333 ? -20.297 23.547 -4.672 1 27.23 333 GLY B CA 1
ATOM 7564 C C . GLY B 1 333 ? -20.109 22.078 -4.395 1 27.23 333 GLY B C 1
ATOM 7565 O O . GLY B 1 333 ? -20.828 21.5 -3.574 1 27.23 333 GLY B O 1
ATOM 7566 N N . ALA B 1 334 ? -19.953 21.266 -5.414 1 27.83 334 ALA B N 1
ATOM 7567 C CA . ALA B 1 334 ? -19.516 19.906 -5.117 1 27.83 334 ALA B CA 1
ATOM 7568 C C . ALA B 1 334 ? -18.484 19.891 -4.004 1 27.83 334 ALA B C 1
ATOM 7570 O O . ALA B 1 334 ? -17.547 20.688 -4.004 1 27.83 334 ALA B O 1
ATOM 7571 N N . GLY B 1 335 ? -18.828 19.438 -2.764 1 25.78 335 GLY B N 1
ATOM 7572 C CA . GLY B 1 335 ? -18.031 19.266 -1.561 1 25.78 335 GLY B CA 1
ATOM 7573 C C . GLY B 1 335 ? -16.672 18.625 -1.826 1 25.78 335 GLY B C 1
ATOM 7574 O O . GLY B 1 335 ? -16.5 17.938 -2.84 1 25.78 335 GLY B O 1
ATOM 7575 N N . PRO B 1 336 ? -15.586 19.141 -1.282 1 29.31 336 PRO B N 1
ATOM 7576 C CA . PRO B 1 336 ? -14.164 18.812 -1.353 1 29.31 336 PRO B CA 1
ATOM 7577 C C . PRO B 1 336 ? -13.914 17.297 -1.252 1 29.31 336 PRO B C 1
ATOM 7579 O O . PRO B 1 336 ? -12.758 16.859 -1.286 1 29.31 336 PRO B O 1
ATOM 7582 N N . GLY B 1 337 ? -14.852 16.438 -0.874 1 28.52 337 GLY B N 1
ATOM 7583 C CA . GLY B 1 337 ? -14.539 15.07 -0.473 1 28.52 337 GLY B CA 1
ATOM 7584 C C . GLY B 1 337 ? -14.078 14.203 -1.627 1 28.52 337 GLY B C 1
ATOM 7585 O O . GLY B 1 337 ? -13.867 13 -1.458 1 28.52 337 GLY B O 1
ATOM 7586 N N . ASP B 1 338 ? -14.266 14.633 -2.842 1 28.86 338 ASP B N 1
ATOM 7587 C CA . ASP B 1 338 ? -14.109 13.586 -3.846 1 28.86 338 ASP B CA 1
ATOM 7588 C C . ASP B 1 338 ? -12.641 13.242 -4.062 1 28.86 338 ASP B C 1
ATOM 7590 O O . ASP B 1 338 ? -12.18 13.148 -5.199 1 28.86 338 ASP B O 1
ATOM 7594 N N . ASP B 1 339 ? -11.797 13.586 -3.279 1 29.59 339 ASP B N 1
ATOM 7595 C CA . ASP B 1 339 ? -10.461 13.094 -3.604 1 29.59 339 ASP B CA 1
ATOM 7596 C C . ASP B 1 339 ? -10.445 11.562 -3.66 1 29.59 339 ASP B C 1
ATOM 7598 O O . ASP B 1 339 ? -9.391 10.945 -3.486 1 29.59 339 ASP B O 1
ATOM 7602 N N . SER B 1 340 ? -11.602 10.922 -3.523 1 28.16 340 SER B N 1
ATOM 7603 C CA . SER B 1 340 ? -11.422 9.477 -3.643 1 28.16 340 SER B CA 1
ATOM 7604 C C . SER B 1 340 ? -10.805 9.109 -4.984 1 28.16 340 SER B C 1
ATOM 7606 O O . SER B 1 340 ? -11.273 9.547 -6.035 1 28.16 340 SER B O 1
ATOM 7608 N N . ASP B 1 341 ? -9.547 9.055 -5.074 1 29.44 341 ASP B N 1
ATOM 7609 C CA . ASP B 1 341 ? -8.977 8.211 -6.125 1 29.44 341 ASP B CA 1
ATOM 7610 C C . ASP B 1 341 ? -9.844 6.977 -6.367 1 29.44 341 ASP B C 1
ATOM 7612 O O . ASP B 1 341 ? -9.438 5.859 -6.051 1 29.44 341 ASP B O 1
ATOM 7616 N N . ASP B 1 342 ? -11.109 6.988 -5.984 1 27.2 342 ASP B N 1
ATOM 7617 C CA . ASP B 1 342 ? -11.875 5.852 -6.477 1 27.2 342 ASP B CA 1
ATOM 7618 C C . ASP B 1 342 ? -11.828 5.77 -8 1 27.2 342 ASP B C 1
ATOM 7620 O O . ASP B 1 342 ? -12.055 6.766 -8.688 1 27.2 342 ASP B O 1
ATOM 7624 N N . PRO B 1 343 ? -11.109 4.797 -8.461 1 28.75 343 PRO B N 1
ATOM 7625 C CA . PRO B 1 343 ? -11.172 4.543 -9.898 1 28.75 343 PRO B CA 1
ATOM 7626 C C . PRO B 1 343 ? -12.57 4.711 -10.477 1 28.75 343 PRO B C 1
ATOM 7628 O O . PRO B 1 343 ? -12.742 4.809 -11.695 1 28.75 343 PRO B O 1
ATOM 7631 N N . ASP B 1 344 ? -13.602 4.43 -9.688 1 27.17 344 ASP B N 1
ATOM 7632 C CA . ASP B 1 344 ? -14.906 4.473 -10.336 1 27.17 344 ASP B CA 1
ATOM 7633 C C . ASP B 1 344 ? -15.453 5.898 -10.375 1 27.17 344 ASP B C 1
ATOM 7635 O O . ASP B 1 344 ? -16.141 6.332 -9.453 1 27.17 344 ASP B O 1
ATOM 7639 N N . MET B 1 345 ? -14.812 6.938 -10.594 1 27.91 345 MET B N 1
ATOM 7640 C CA . MET B 1 345 ? -15.555 8.125 -11.008 1 27.91 345 MET B CA 1
ATOM 7641 C C . MET B 1 345 ? -16.766 7.746 -11.852 1 27.91 345 MET B C 1
ATOM 7643 O O . MET B 1 345 ? -16.609 7.316 -13 1 27.91 345 MET B O 1
ATOM 7647 N N . LYS B 1 346 ? -17.828 7.328 -11.188 1 26.95 346 LYS B N 1
ATOM 7648 C CA . LYS B 1 346 ? -19.125 7.422 -11.859 1 26.95 346 LYS B CA 1
ATOM 7649 C C . LYS B 1 346 ? -19.266 8.734 -12.617 1 26.95 346 LYS B C 1
ATOM 7651 O O . LYS B 1 346 ? -18.688 9.75 -12.211 1 26.95 346 LYS B O 1
ATOM 7656 N N . ASP B 1 347 ? -19.812 8.609 -13.828 1 27.47 347 ASP B N 1
ATOM 7657 C CA . ASP B 1 347 ? -20.359 9.578 -14.773 1 27.47 347 ASP B CA 1
ATOM 7658 C C . ASP B 1 347 ? -21.172 10.656 -14.055 1 27.47 347 ASP B C 1
ATOM 7660 O O . ASP B 1 347 ? -22.094 10.344 -13.305 1 27.47 347 ASP B O 1
ATOM 7664 N N . SER B 1 348 ? -20.609 11.703 -13.508 1 27.81 348 SER B N 1
ATOM 7665 C CA . SER B 1 348 ? -21.516 12.836 -13.32 1 27.81 348 SER B CA 1
ATOM 7666 C C . SER B 1 348 ? -22.734 12.734 -14.234 1 27.81 348 SER B C 1
ATOM 7668 O O . SER B 1 348 ? -22.609 12.352 -15.398 1 27.81 348 SER B O 1
ATOM 7670 N N . SER B 1 349 ? -23.859 12.43 -13.734 1 25.56 349 SER B N 1
ATOM 7671 C CA . SER B 1 349 ? -25.141 12.609 -14.414 1 25.56 349 SER B CA 1
ATOM 7672 C C . SER B 1 349 ? -25.094 13.789 -15.375 1 25.56 349 SER B C 1
ATOM 7674 O O . SER B 1 349 ? -24.453 14.805 -15.094 1 25.56 349 SER B O 1
ATOM 7676 N N . ASP B 1 350 ? -25.531 13.531 -16.719 1 27.42 350 ASP B N 1
ATOM 7677 C CA . ASP B 1 350 ? -25.984 14.219 -17.922 1 27.42 350 ASP B CA 1
ATOM 7678 C C . ASP B 1 350 ? -26.953 15.359 -17.562 1 27.42 350 ASP B C 1
ATOM 7680 O O . ASP B 1 350 ? -28 15.508 -18.188 1 27.42 350 ASP B O 1
ATOM 7684 N N . GLU B 1 351 ? -27.219 15.891 -16.5 1 27.62 351 GLU B N 1
ATOM 7685 C CA . GLU B 1 351 ? -28.141 16.953 -16.891 1 27.62 351 GLU B CA 1
ATOM 7686 C C . GLU B 1 351 ? -27.578 17.766 -18.047 1 27.62 351 GLU B C 1
ATOM 7688 O O . GLU B 1 351 ? -26.391 18.125 -18.047 1 27.62 351 GLU B O 1
ATOM 7693 N N . GLU B 1 352 ? -28.312 17.688 -19.266 1 29.2 352 GLU B N 1
ATOM 7694 C CA . GLU B 1 352 ? -28.391 18.281 -20.594 1 29.2 352 GLU B CA 1
ATOM 7695 C C . GLU B 1 352 ? -28.078 19.781 -20.547 1 29.2 352 GLU B C 1
ATOM 7697 O O . GLU B 1 352 ? -28.969 20.609 -20.594 1 29.2 352 GLU B O 1
ATOM 7702 N N . GLU B 1 353 ? -27.562 20.422 -19.609 1 31.45 353 GLU B N 1
ATOM 7703 C CA . GLU B 1 353 ? -27.438 21.75 -20.203 1 31.45 353 GLU B CA 1
ATOM 7704 C C . GLU B 1 353 ? -26.703 21.688 -21.547 1 31.45 353 GLU B C 1
ATOM 7706 O O . GLU B 1 353 ? -25.969 20.734 -21.812 1 31.45 353 GLU B O 1
ATOM 7711 N N . ALA B 1 354 ? -27.094 22.672 -22.594 1 31.75 354 ALA B N 1
ATOM 7712 C CA . ALA B 1 354 ? -26.656 22.812 -23.984 1 31.75 354 ALA B CA 1
ATOM 7713 C C . ALA B 1 354 ? -25.172 22.453 -24.125 1 31.75 354 ALA B C 1
ATOM 7715 O O . ALA B 1 354 ? -24.391 22.625 -23.188 1 31.75 354 ALA B O 1
ATOM 7716 N N . PRO B 1 355 ? -24.875 21.609 -25.156 1 35.62 355 PRO B N 1
ATOM 7717 C CA . PRO B 1 355 ? -23.562 21.156 -25.641 1 35.62 355 PRO B CA 1
ATOM 7718 C C . PRO B 1 355 ? -22.5 22.25 -25.578 1 35.62 355 PRO B C 1
ATOM 7720 O O . PRO B 1 355 ? -22.562 23.219 -26.344 1 35.62 355 PRO B O 1
ATOM 7723 N N . LEU B 1 356 ? -22.297 22.969 -24.484 1 37.44 356 LEU B N 1
ATOM 7724 C CA . LEU B 1 356 ? -21.203 23.922 -24.609 1 37.44 356 LEU B CA 1
ATOM 7725 C C . LEU B 1 356 ? -20.031 23.312 -25.359 1 37.44 356 LEU B C 1
ATOM 7727 O O . LEU B 1 356 ? -19.781 22.094 -25.266 1 37.44 356 LEU B O 1
ATOM 7731 N N . GLU B 1 357 ? -19.609 23.75 -26.516 1 41.34 357 GLU B N 1
ATOM 7732 C CA . GLU B 1 357 ? -18.5 23.422 -27.406 1 41.34 357 GLU B CA 1
ATOM 7733 C C . GLU B 1 357 ? -17.266 23.016 -26.609 1 41.34 357 GLU B C 1
ATOM 7735 O O . GLU B 1 357 ? -16.656 23.828 -25.922 1 41.34 357 GLU B O 1
ATOM 7740 N N . ASN B 1 358 ? -17.172 21.969 -25.891 1 47.91 358 ASN B N 1
ATOM 7741 C CA . ASN B 1 358 ? -16.031 21.297 -25.281 1 47.91 358 ASN B CA 1
ATOM 7742 C C . ASN B 1 358 ? -14.797 21.375 -26.172 1 47.91 358 ASN B C 1
ATOM 7744 O O . ASN B 1 358 ? -14.758 20.75 -27.234 1 47.91 358 ASN B O 1
ATOM 7748 N N . ARG B 1 359 ? -14.266 22.562 -26.344 1 53.44 359 ARG B N 1
ATOM 7749 C CA . ARG B 1 359 ? -13.008 22.609 -27.094 1 53.44 359 ARG B CA 1
ATOM 7750 C C . ARG B 1 359 ? -11.922 21.812 -26.391 1 53.44 359 ARG B C 1
ATOM 7752 O O . ARG B 1 359 ? -11.727 21.938 -25.188 1 53.44 359 ARG B O 1
ATOM 7759 N N . GLU B 1 360 ? -11.484 20.766 -27.016 1 58.62 360 GLU B N 1
ATOM 7760 C CA . GLU B 1 360 ? -10.352 19.953 -26.562 1 58.62 360 GLU B CA 1
ATOM 7761 C C . GLU B 1 360 ? -9.141 20.812 -26.25 1 58.62 360 GLU B C 1
ATOM 7763 O O . GLU B 1 360 ? -8.758 21.688 -27.047 1 58.62 360 GLU B O 1
ATOM 7768 N N . ALA B 1 361 ? -8.859 21.016 -25.047 1 62.12 361 ALA B N 1
ATOM 7769 C CA . ALA B 1 361 ? -7.672 21.781 -24.656 1 62.12 361 ALA B CA 1
ATOM 7770 C C . ALA B 1 361 ? -6.398 21 -24.969 1 62.12 361 ALA B C 1
ATOM 7772 O O . ALA B 1 361 ? -6.34 19.781 -24.75 1 62.12 361 ALA B O 1
ATOM 7773 N N . ASP B 1 362 ? -5.461 21.531 -25.75 1 61.47 362 ASP B N 1
ATOM 7774 C CA . ASP B 1 362 ? -4.16 20.953 -26.078 1 61.47 362 ASP B CA 1
ATOM 7775 C C . ASP B 1 362 ? -3.355 20.656 -24.812 1 61.47 362 ASP B C 1
ATOM 7777 O O . ASP B 1 362 ? -3.299 21.484 -23.906 1 61.47 362 ASP B O 1
ATOM 7781 N N . ARG B 1 363 ? -2.902 19.516 -24.688 1 63.62 363 ARG B N 1
ATOM 7782 C CA . ARG B 1 363 ? -2.115 19.047 -23.562 1 63.62 363 ARG B CA 1
ATOM 7783 C C . ARG B 1 363 ? -0.97 20 -23.25 1 63.62 363 ARG B C 1
ATOM 7785 O O . ARG B 1 363 ? -0.554 20.141 -22.094 1 63.62 363 ARG B O 1
ATOM 7792 N N . ASP B 1 364 ? -0.552 20.656 -24.312 1 61.41 364 ASP B N 1
ATOM 7793 C CA . ASP B 1 364 ? 0.596 21.547 -24.141 1 61.41 364 ASP B CA 1
ATOM 7794 C C . ASP B 1 364 ? 0.182 22.844 -23.469 1 61.41 364 ASP B C 1
ATOM 7796 O O . ASP B 1 364 ? 1.029 23.594 -22.953 1 61.41 364 ASP B O 1
ATOM 7800 N N . ASN B 1 365 ? -1.034 23.031 -23.531 1 66.62 365 ASN B N 1
ATOM 7801 C CA . ASN B 1 365 ? -1.497 24.281 -22.938 1 66.62 365 ASN B CA 1
ATOM 7802 C C . ASN B 1 365 ? -2.113 24.047 -21.562 1 66.62 365 ASN B C 1
ATOM 7804 O O . ASN B 1 365 ? -3.129 24.656 -21.219 1 66.62 365 ASN B O 1
ATOM 7808 N N . LEU B 1 366 ? -1.487 23.062 -20.938 1 73.88 366 LEU B N 1
ATOM 7809 C CA . LEU B 1 366 ? -2.016 22.797 -19.609 1 73.88 366 LEU B CA 1
ATOM 7810 C C . LEU B 1 366 ? -1.028 23.25 -18.531 1 73.88 366 LEU B C 1
ATOM 7812 O O . LEU B 1 366 ? 0.186 23.141 -18.719 1 73.88 366 LEU B O 1
ATOM 7816 N N . ALA B 1 367 ? -1.487 24.062 -17.609 1 74.38 367 ALA B N 1
ATOM 7817 C CA . ALA B 1 367 ? -0.706 24.422 -16.422 1 74.38 367 ALA B CA 1
ATOM 7818 C C . ALA B 1 367 ? -1.177 23.656 -15.195 1 74.38 367 ALA B C 1
ATOM 7820 O O . ALA B 1 367 ? -2.234 23.016 -15.227 1 74.38 367 ALA B O 1
ATOM 7821 N N . ARG B 1 368 ? -0.275 23.609 -14.312 1 77.56 368 ARG B N 1
ATOM 7822 C CA . ARG B 1 368 ? -0.639 22.953 -13.062 1 77.56 368 ARG B CA 1
ATOM 7823 C C . ARG B 1 368 ? -1.021 23.969 -11.992 1 77.56 368 ARG B C 1
ATOM 7825 O O . ARG B 1 368 ? -0.414 25.031 -11.898 1 77.56 368 ARG B O 1
ATOM 7832 N N . ALA B 1 369 ? -2.107 23.641 -11.344 1 78.38 369 ALA B N 1
ATOM 7833 C CA . ALA B 1 369 ? -2.572 24.531 -10.281 1 78.38 369 ALA B CA 1
ATOM 7834 C C . ALA B 1 369 ? -2.889 23.75 -9.008 1 78.38 369 ALA B C 1
ATOM 7836 O O . ALA B 1 369 ? -3.424 22.641 -9.07 1 78.38 369 ALA B O 1
ATOM 7837 N N . TYR B 1 370 ? -2.385 24.344 -7.918 1 79.56 370 TYR B N 1
ATOM 7838 C CA . TYR B 1 370 ? -2.703 23.766 -6.613 1 79.56 370 TYR B CA 1
ATOM 7839 C C . TYR B 1 370 ? -3.902 24.469 -5.988 1 79.56 370 TYR B C 1
ATOM 7841 O O . TYR B 1 370 ? -4.039 25.688 -6.09 1 79.56 370 TYR B O 1
ATOM 7849 N N . LYS B 1 371 ? -4.785 23.656 -5.492 1 73.12 371 LYS B N 1
ATOM 7850 C CA . LYS B 1 371 ? -5.938 24.219 -4.801 1 73.12 371 LYS B CA 1
ATOM 7851 C C . LYS B 1 371 ? -5.559 24.688 -3.396 1 73.12 371 LYS B C 1
ATOM 7853 O O . LYS B 1 371 ? -4.926 23.953 -2.641 1 73.12 371 LYS B O 1
ATOM 7858 N N . TYR B 1 372 ? -5.695 25.891 -3.189 1 71.44 372 TYR B N 1
ATOM 7859 C CA . TYR B 1 372 ? -5.492 26.469 -1.866 1 71.44 372 TYR B CA 1
ATOM 7860 C C . TYR B 1 372 ? -6.762 27.156 -1.37 1 71.44 372 TYR B C 1
ATOM 7862 O O . TYR B 1 372 ? -6.977 28.344 -1.616 1 71.44 372 TYR B O 1
ATOM 7870 N N . GLY B 1 373 ? -7.551 26.344 -0.623 1 64.06 373 GLY B N 1
ATOM 7871 C CA . GLY B 1 373 ? -8.883 26.828 -0.284 1 64.06 373 GLY B CA 1
ATOM 7872 C C . GLY B 1 373 ? -9.773 27.016 -1.496 1 64.06 373 GLY B C 1
ATOM 7873 O O . GLY B 1 373 ? -9.961 26.094 -2.289 1 64.06 373 GLY B O 1
ATOM 7874 N N . ALA B 1 374 ? -10.32 28.234 -1.595 1 62.09 374 ALA B N 1
ATOM 7875 C CA . ALA B 1 374 ? -11.18 28.562 -2.729 1 62.09 374 ALA B CA 1
ATOM 7876 C C . ALA B 1 374 ? -10.359 29.094 -3.902 1 62.09 374 ALA B C 1
ATOM 7878 O O . ALA B 1 374 ? -10.867 29.203 -5.02 1 62.09 374 ALA B O 1
ATOM 7879 N N . SER B 1 375 ? -9.023 29.266 -3.646 1 65.31 375 SER B N 1
ATOM 7880 C CA . SER B 1 375 ? -8.164 29.875 -4.656 1 65.31 375 SER B CA 1
ATOM 7881 C C . SER B 1 375 ? -7.277 28.828 -5.332 1 65.31 375 SER B C 1
ATOM 7883 O O . SER B 1 375 ? -7.031 27.766 -4.773 1 65.31 375 SER B O 1
ATOM 7885 N N . LEU B 1 376 ? -6.953 29.094 -6.613 1 71.12 376 LEU B N 1
ATOM 7886 C CA . LEU B 1 376 ? -6.039 28.25 -7.371 1 71.12 376 LEU B CA 1
ATOM 7887 C C . LEU B 1 376 ? -4.676 28.906 -7.523 1 71.12 376 LEU B C 1
ATOM 7889 O O . LEU B 1 376 ? -4.594 30.094 -7.852 1 71.12 376 LEU B O 1
ATOM 7893 N N . VAL B 1 377 ? -3.701 28.266 -7.055 1 75.94 377 VAL B N 1
ATOM 7894 C CA . VAL B 1 377 ? -2.338 28.766 -7.203 1 75.94 377 VAL B CA 1
ATOM 7895 C C . VAL B 1 377 ? -1.652 28.047 -8.367 1 75.94 377 VAL B C 1
ATOM 7897 O O . VAL B 1 377 ? -1.427 26.844 -8.32 1 75.94 377 VAL B O 1
ATOM 7900 N N . VAL B 1 378 ? -1.409 28.812 -9.336 1 75.06 378 VAL B N 1
ATOM 7901 C CA . VAL B 1 378 ? -0.813 28.25 -10.547 1 75.06 378 VAL B CA 1
ATOM 7902 C C . VAL B 1 378 ? 0.702 28.156 -10.375 1 75.06 378 VAL B C 1
ATOM 7904 O O . VAL B 1 378 ? 1.343 29.109 -9.922 1 75.06 378 VAL B O 1
ATOM 7907 N N . ILE B 1 379 ? 1.229 27.031 -10.555 1 75.06 379 ILE B N 1
ATOM 7908 C CA . ILE B 1 379 ? 2.67 26.797 -10.539 1 75.06 379 ILE B CA 1
ATOM 7909 C C . ILE B 1 379 ? 3.129 26.297 -11.898 1 75.06 379 ILE B C 1
ATOM 7911 O O . ILE B 1 379 ? 2.502 25.406 -12.484 1 75.06 379 ILE B O 1
ATOM 7915 N N . ASP B 1 380 ? 4.145 26.938 -12.344 1 72.06 380 ASP B N 1
ATOM 7916 C CA . ASP B 1 380 ? 4.68 26.516 -13.641 1 72.06 380 ASP B CA 1
ATOM 7917 C C . ASP B 1 380 ? 5.34 25.141 -13.531 1 72.06 380 ASP B C 1
ATOM 7919 O O . ASP B 1 380 ? 5.68 24.688 -12.438 1 72.06 380 ASP B O 1
ATOM 7923 N N . LYS B 1 381 ? 5.5 24.547 -14.664 1 69.94 381 LYS B N 1
ATOM 7924 C CA . LYS B 1 381 ? 6.055 23.203 -14.742 1 69.94 381 LYS B CA 1
ATOM 7925 C C . LYS B 1 381 ? 7.48 23.156 -14.195 1 69.94 381 LYS B C 1
ATOM 7927 O O . LYS B 1 381 ? 7.867 22.188 -13.531 1 69.94 381 LYS B O 1
ATOM 7932 N N . GLU B 1 382 ? 8.234 24.156 -14.445 1 70.88 382 GLU B N 1
ATOM 7933 C CA . GLU B 1 382 ? 9.617 24.203 -13.984 1 70.88 382 GLU B CA 1
ATOM 7934 C C . GLU B 1 382 ? 9.688 24.297 -12.461 1 70.88 382 GLU B C 1
ATOM 7936 O O . GLU B 1 382 ? 10.508 23.625 -11.828 1 70.88 382 GLU B O 1
ATOM 7941 N N . ASP B 1 383 ? 8.781 25.062 -12 1 75.69 383 ASP B N 1
ATOM 7942 C CA . ASP B 1 383 ? 8.766 25.234 -10.547 1 75.69 383 ASP B CA 1
ATOM 7943 C C . ASP B 1 383 ? 8.266 23.969 -9.852 1 75.69 383 ASP B C 1
ATOM 7945 O O . ASP B 1 383 ? 8.719 23.625 -8.758 1 75.69 383 ASP B O 1
ATOM 7949 N N . GLU B 1 384 ? 7.449 23.375 -10.523 1 74.81 384 GLU B N 1
ATOM 7950 C CA . GLU B 1 384 ? 6.93 22.141 -9.938 1 74.81 384 GLU B CA 1
ATOM 7951 C C . GLU B 1 384 ? 8.031 21.094 -9.797 1 74.81 384 GLU B C 1
ATOM 7953 O O . GLU B 1 384 ? 8.094 20.391 -8.789 1 74.81 384 GLU B O 1
ATOM 7958 N N . SER B 1 385 ? 8.766 21.016 -10.773 1 73.31 385 SER B N 1
ATOM 7959 C CA . SER B 1 385 ? 9.875 20.062 -10.719 1 73.31 385 SER B CA 1
ATOM 7960 C C . SER B 1 385 ? 10.859 20.422 -9.609 1 73.31 385 SER B C 1
ATOM 7962 O O . SER B 1 385 ? 11.398 19.531 -8.938 1 73.31 385 SER B O 1
ATOM 7964 N N . LYS B 1 386 ? 11.008 21.719 -9.391 1 73.62 386 LYS B N 1
ATOM 7965 C CA . LYS B 1 386 ? 11.914 22.188 -8.352 1 73.62 386 LYS B CA 1
ATOM 7966 C C . LYS B 1 386 ? 11.352 21.891 -6.961 1 73.62 386 LYS B C 1
ATOM 7968 O O . LYS B 1 386 ? 12.102 21.578 -6.031 1 73.62 386 LYS B O 1
ATOM 7973 N N . ILE B 1 387 ? 10.094 22.016 -6.906 1 74.62 387 ILE B N 1
ATOM 7974 C CA . ILE B 1 387 ? 9.43 21.766 -5.629 1 74.62 387 ILE B CA 1
ATOM 7975 C C . ILE B 1 387 ? 9.578 20.297 -5.25 1 74.62 387 ILE B C 1
ATOM 7977 O O . ILE B 1 387 ? 9.852 19.969 -4.09 1 74.62 387 ILE B O 1
ATOM 7981 N N . ARG B 1 388 ? 9.562 19.484 -6.23 1 68.19 388 ARG B N 1
ATOM 7982 C CA . ARG B 1 388 ? 9.586 18.062 -5.957 1 68.19 388 ARG B CA 1
ATOM 7983 C C . ARG B 1 388 ? 11.016 17.531 -5.875 1 68.19 388 ARG B C 1
ATOM 7985 O O . ARG B 1 388 ? 11.281 16.547 -5.184 1 68.19 388 ARG B O 1
ATOM 7992 N N . GLN B 1 389 ? 11.938 18.125 -6.633 1 62.31 389 GLN B N 1
ATOM 7993 C CA . GLN B 1 389 ? 13.305 17.625 -6.754 1 62.31 389 GLN B CA 1
ATOM 7994 C C . GLN B 1 389 ? 14.203 18.219 -5.672 1 62.31 389 GLN B C 1
ATOM 7996 O O . GLN B 1 389 ? 15.43 18.188 -5.797 1 62.31 389 GLN B O 1
ATOM 8001 N N . SER B 1 390 ? 13.625 18.594 -4.738 1 66.5 390 SER B N 1
ATOM 8002 C CA . SER B 1 390 ? 14.461 19.266 -3.754 1 66.5 390 SER B CA 1
ATOM 8003 C C . SER B 1 390 ? 15.242 18.266 -2.912 1 66.5 390 SER B C 1
ATOM 8005 O O . SER B 1 390 ? 16.141 18.641 -2.16 1 66.5 390 SER B O 1
ATOM 8007 N N . PHE B 1 391 ? 15.078 16.922 -3.305 1 73.06 391 PHE B N 1
ATOM 8008 C CA . PHE B 1 391 ? 15.766 15.945 -2.455 1 73.06 391 PHE B CA 1
ATOM 8009 C C . PHE B 1 391 ? 16.719 15.078 -3.275 1 73.06 391 PHE B C 1
ATOM 8011 O O . PHE B 1 391 ? 16.375 14.656 -4.383 1 73.06 391 PHE B O 1
ATOM 8018 N N . THR B 1 392 ? 17.906 14.891 -2.822 1 74.81 392 THR B N 1
ATOM 8019 C CA . THR B 1 392 ? 18.922 14.078 -3.492 1 74.81 392 THR B CA 1
ATOM 8020 C C . THR B 1 392 ? 18.547 12.594 -3.434 1 74.81 392 THR B C 1
ATOM 8022 O O . THR B 1 392 ? 18.203 12.078 -2.367 1 74.81 392 THR B O 1
ATOM 8025 N N . PRO B 1 393 ? 18.547 11.984 -4.578 1 81.69 393 PRO B N 1
ATOM 8026 C CA . PRO B 1 393 ? 18.203 10.562 -4.578 1 81.69 393 PRO B CA 1
ATOM 8027 C C . PRO B 1 393 ? 19.234 9.711 -3.838 1 81.69 393 PRO B C 1
ATOM 8029 O O . PRO B 1 393 ? 20.406 10.055 -3.793 1 81.69 393 PRO B O 1
ATOM 8032 N N . GLY B 1 394 ? 18.781 8.602 -3.318 1 85.94 394 GLY B N 1
ATOM 8033 C CA . GLY B 1 394 ? 19.672 7.672 -2.629 1 85.94 394 GLY B CA 1
ATOM 8034 C C . GLY B 1 394 ? 19.094 7.176 -1.313 1 85.94 394 GLY B C 1
ATOM 8035 O O . GLY B 1 394 ? 18.016 7.598 -0.899 1 85.94 394 GLY B O 1
ATOM 8036 N N . LEU B 1 395 ? 19.797 6.188 -0.739 1 92.31 395 LEU B N 1
ATOM 8037 C CA . LEU B 1 395 ? 19.516 5.633 0.58 1 92.31 395 LEU B CA 1
ATOM 8038 C C . LEU B 1 395 ? 20.578 6.055 1.587 1 92.31 395 LEU B C 1
ATOM 8040 O O . LEU B 1 395 ? 21.734 5.617 1.501 1 92.31 395 LEU B O 1
ATOM 8044 N N . GLN B 1 396 ? 20.172 6.883 2.488 1 88.5 396 GLN B N 1
ATOM 8045 C CA . GLN B 1 396 ? 21.141 7.438 3.434 1 88.5 396 GLN B CA 1
ATOM 8046 C C . GLN B 1 396 ? 20.797 7.039 4.867 1 88.5 396 GLN B C 1
ATOM 8048 O O . GLN B 1 396 ? 19.719 7.359 5.363 1 88.5 396 GLN B O 1
ATOM 8053 N N . ILE B 1 397 ? 21.781 6.406 5.527 1 89.94 397 ILE B N 1
ATOM 8054 C CA . ILE B 1 397 ? 21.578 5.992 6.91 1 89.94 397 ILE B CA 1
ATOM 8055 C C . ILE B 1 397 ? 21.688 7.203 7.832 1 89.94 397 ILE B C 1
ATOM 8057 O O . ILE B 1 397 ? 22.672 7.953 7.762 1 89.94 397 ILE B O 1
ATOM 8061 N N . ARG B 1 398 ? 20.781 7.332 8.648 1 84.31 398 ARG B N 1
ATOM 8062 C CA . ARG B 1 398 ? 20.781 8.445 9.586 1 84.31 398 ARG B CA 1
ATOM 8063 C C . ARG B 1 398 ? 21.281 8.008 10.961 1 84.31 398 ARG B C 1
ATOM 8065 O O . ARG B 1 398 ? 21.844 8.812 11.703 1 84.31 398 ARG B O 1
ATOM 8072 N N . GLY B 1 399 ? 20.984 6.859 11.242 1 85.19 399 GLY B N 1
ATOM 8073 C CA . GLY B 1 399 ? 21.406 6.301 12.516 1 85.19 399 GLY B CA 1
ATOM 8074 C C . GLY B 1 399 ? 20.859 4.906 12.766 1 85.19 399 GLY B C 1
ATOM 8075 O O . GLY B 1 399 ? 20.281 4.289 11.867 1 85.19 399 GLY B O 1
ATOM 8076 N N . PHE B 1 400 ? 21.219 4.418 13.961 1 88.88 400 PHE B N 1
ATOM 8077 C CA . PHE B 1 400 ? 20.828 3.055 14.297 1 88.88 400 PHE B CA 1
ATOM 8078 C C . PHE B 1 400 ? 19.891 3.041 15.508 1 88.88 400 PHE B C 1
ATOM 8080 O O . PHE B 1 400 ? 20.031 3.875 16.406 1 88.88 400 PHE B O 1
ATOM 8087 N N . VAL B 1 401 ? 18.922 2.199 15.5 1 87.12 401 VAL B N 1
ATOM 8088 C CA . VAL B 1 401 ? 17.938 2.076 16.562 1 87.12 401 VAL B CA 1
ATOM 8089 C C . VAL B 1 401 ? 17.797 0.612 16.984 1 87.12 401 VAL B C 1
ATOM 8091 O O . VAL B 1 401 ? 18.125 -0.292 16.203 1 87.12 401 VAL B O 1
ATOM 8094 N N . LYS B 1 402 ? 17.328 0.437 18.172 1 87.12 402 LYS B N 1
ATOM 8095 C CA . LYS B 1 402 ? 17.062 -0.926 18.625 1 87.12 402 LYS B CA 1
ATOM 8096 C C . LYS B 1 402 ? 15.852 -1.507 17.891 1 87.12 402 LYS B C 1
ATOM 8098 O O . LYS B 1 402 ? 14.828 -0.831 17.734 1 87.12 402 LYS B O 1
ATOM 8103 N N . LEU B 1 403 ? 15.945 -2.676 17.484 1 85.12 403 LEU B N 1
ATOM 8104 C CA . LEU B 1 403 ? 14.891 -3.328 16.703 1 85.12 403 LEU B CA 1
ATOM 8105 C C . LEU B 1 403 ? 13.609 -3.449 17.531 1 85.12 403 LEU B C 1
ATOM 8107 O O . LEU B 1 403 ? 12.508 -3.285 17 1 85.12 403 LEU B O 1
ATOM 8111 N N . ASP B 1 404 ? 13.695 -3.693 18.781 1 80.75 404 ASP B N 1
ATOM 8112 C CA . ASP B 1 404 ? 12.547 -3.902 19.656 1 80.75 404 ASP B CA 1
ATOM 8113 C C . ASP B 1 404 ? 11.781 -2.602 19.859 1 80.75 404 ASP B C 1
ATOM 8115 O O . ASP B 1 404 ? 10.625 -2.623 20.297 1 80.75 404 ASP B O 1
ATOM 8119 N N . SER B 1 405 ? 12.43 -1.519 19.562 1 79.94 405 SER B N 1
ATOM 8120 C CA . SER B 1 405 ? 11.781 -0.225 19.766 1 79.94 405 SER B CA 1
ATOM 8121 C C . SER B 1 405 ? 10.867 0.123 18.594 1 79.94 405 SER B C 1
ATOM 8123 O O . SER B 1 405 ? 10.062 1.056 18.688 1 79.94 405 SER B O 1
ATOM 8125 N N . ILE B 1 406 ? 10.922 -0.625 17.625 1 82 406 ILE B N 1
ATOM 8126 C CA . ILE B 1 406 ? 10.086 -0.364 16.453 1 82 406 ILE B CA 1
ATOM 8127 C C . ILE B 1 406 ? 8.805 -1.2 16.531 1 82 406 ILE B C 1
ATOM 8129 O O . ILE B 1 406 ? 8.852 -2.426 16.406 1 82 406 ILE B O 1
ATOM 8133 N N . PRO B 1 407 ? 7.711 -0.509 16.672 1 83.38 407 PRO B N 1
ATOM 8134 C CA . PRO B 1 407 ? 6.461 -1.269 16.734 1 83.38 407 PRO B CA 1
ATOM 8135 C C . PRO B 1 407 ? 6.113 -1.955 15.422 1 83.38 407 PRO B C 1
ATOM 8137 O O . PRO B 1 407 ? 6.43 -1.437 14.344 1 83.38 407 PRO B O 1
ATOM 8140 N N . ARG B 1 408 ? 5.422 -3.018 15.484 1 80.88 408 ARG B N 1
ATOM 8141 C CA . ARG B 1 408 ? 5.051 -3.807 14.32 1 80.88 408 ARG B CA 1
ATOM 8142 C C . ARG B 1 408 ? 4.117 -3.023 13.406 1 80.88 408 ARG B C 1
ATOM 8144 O O . ARG B 1 408 ? 4.156 -3.18 12.18 1 80.88 408 ARG B O 1
ATOM 8151 N N . HIS B 1 409 ? 3.324 -2.227 14.016 1 81.06 409 HIS B N 1
ATOM 8152 C CA . HIS B 1 409 ? 2.326 -1.523 13.219 1 81.06 409 HIS B CA 1
ATOM 8153 C C . HIS B 1 409 ? 2.945 -0.342 12.484 1 81.06 409 HIS B C 1
ATOM 8155 O O . HIS B 1 409 ? 2.271 0.325 11.695 1 81.06 409 HIS B O 1
ATOM 8161 N N . HIS B 1 410 ? 4.184 -0.097 12.719 1 84.75 410 HIS B N 1
ATOM 8162 C CA . HIS B 1 410 ? 4.859 0.974 11.992 1 84.75 410 HIS B CA 1
ATOM 8163 C C . HIS B 1 410 ? 5.43 0.47 10.672 1 84.75 410 HIS B C 1
ATOM 8165 O O . HIS B 1 410 ? 5.918 1.26 9.859 1 84.75 410 HIS B O 1
ATOM 8171 N N . LEU B 1 411 ? 5.441 -0.818 10.508 1 85.56 411 LEU B N 1
ATOM 8172 C CA . LEU B 1 411 ? 5.93 -1.374 9.25 1 85.56 411 LEU B CA 1
ATOM 8173 C C . LEU B 1 411 ? 4.852 -1.302 8.172 1 85.56 411 LEU B C 1
ATOM 8175 O O . LEU B 1 411 ? 3.758 -1.84 8.344 1 85.56 411 LEU B O 1
ATOM 8179 N N . MET B 1 412 ? 5.219 -0.618 7.129 1 85.62 412 MET B N 1
ATOM 8180 C CA . MET B 1 412 ? 4.176 -0.349 6.141 1 85.62 412 MET B CA 1
ATOM 8181 C C . MET B 1 412 ? 4.637 -0.747 4.742 1 85.62 412 MET B C 1
ATOM 8183 O O . MET B 1 412 ? 5.836 -0.84 4.48 1 85.62 412 MET B O 1
ATOM 8187 N N . ASN B 1 413 ? 3.662 -0.909 3.887 1 86.12 413 ASN B N 1
ATOM 8188 C CA . ASN B 1 413 ? 3.834 -1.088 2.449 1 86.12 413 ASN B CA 1
ATOM 8189 C C . ASN B 1 413 ? 4.613 -2.359 2.131 1 86.12 413 ASN B C 1
ATOM 8191 O O . ASN B 1 413 ? 4.504 -3.355 2.85 1 86.12 413 ASN B O 1
ATOM 8195 N N . ASN B 1 414 ? 5.328 -2.361 0.996 1 87.31 414 ASN B N 1
ATOM 8196 C CA . ASN B 1 414 ? 6.066 -3.531 0.538 1 87.31 414 ASN B CA 1
ATOM 8197 C C . ASN B 1 414 ? 7.453 -3.602 1.174 1 87.31 414 ASN B C 1
ATOM 8199 O O . ASN B 1 414 ? 8.023 -2.574 1.551 1 87.31 414 ASN B O 1
ATOM 8203 N N . VAL B 1 415 ? 7.883 -4.777 1.3 1 91.69 415 VAL B N 1
ATOM 8204 C CA . VAL B 1 415 ? 9.219 -5.02 1.828 1 91.69 415 VAL B CA 1
ATOM 8205 C C . VAL B 1 415 ? 10.18 -5.348 0.683 1 91.69 415 VAL B C 1
ATOM 8207 O O . VAL B 1 415 ? 9.773 -5.949 -0.317 1 91.69 415 VAL B O 1
ATOM 8210 N N . TYR B 1 416 ? 11.43 -4.93 0.77 1 92.88 416 TYR B N 1
ATOM 8211 C CA . TYR B 1 416 ? 12.438 -5.176 -0.251 1 92.88 416 TYR B CA 1
ATOM 8212 C C . TYR B 1 416 ? 13.672 -5.844 0.349 1 92.88 416 TYR B C 1
ATOM 8214 O O . TYR B 1 416 ? 13.961 -5.668 1.533 1 92.88 416 TYR B O 1
ATOM 8222 N N . TYR B 1 417 ? 14.305 -6.637 -0.484 1 92.81 417 TYR B N 1
ATOM 8223 C CA . TYR B 1 417 ? 15.648 -7.125 -0.163 1 92.81 417 TYR B CA 1
ATOM 8224 C C . TYR B 1 417 ? 16.703 -6.113 -0.575 1 92.81 417 TYR B C 1
ATOM 8226 O O . TYR B 1 417 ? 16.625 -5.523 -1.654 1 92.81 417 TYR B O 1
ATOM 8234 N N . LEU B 1 418 ? 17.625 -5.867 0.267 1 95.31 418 LEU B N 1
ATOM 8235 C CA . LEU B 1 418 ? 18.781 -5.043 -0.048 1 95.31 418 LEU B CA 1
ATOM 8236 C C . LEU B 1 418 ? 20.078 -5.828 0.143 1 95.31 418 LEU B C 1
ATOM 8238 O O . LEU B 1 418 ? 20.328 -6.352 1.229 1 95.31 418 LEU B O 1
ATOM 8242 N N . TYR B 1 419 ? 20.859 -5.945 -0.848 1 92 419 TYR B N 1
ATOM 8243 C CA . TYR B 1 419 ? 22.109 -6.695 -0.808 1 92 419 TYR B CA 1
ATOM 8244 C C . TYR B 1 419 ? 23.172 -6.027 -1.677 1 92 419 TYR B C 1
ATOM 8246 O O . TYR B 1 419 ? 22.844 -5.207 -2.539 1 92 419 TYR B O 1
ATOM 8254 N N . PRO B 1 420 ? 24.422 -6.254 -1.404 1 90.44 420 PRO B N 1
ATOM 8255 C CA . PRO B 1 420 ? 25.5 -5.594 -2.154 1 90.44 420 PRO B CA 1
ATOM 8256 C C . PRO B 1 420 ? 25.656 -6.16 -3.564 1 90.44 420 PRO B C 1
ATOM 8258 O O . PRO B 1 420 ? 25.328 -7.32 -3.811 1 90.44 420 PRO B O 1
ATOM 8261 N N . ILE B 1 421 ? 26.141 -5.305 -4.422 1 86.81 421 ILE B N 1
ATOM 8262 C CA . ILE B 1 421 ? 26.422 -5.734 -5.789 1 86.81 421 ILE B CA 1
ATOM 8263 C C . ILE B 1 421 ? 27.594 -6.703 -5.793 1 86.81 421 ILE B C 1
ATOM 8265 O O . ILE B 1 421 ? 28.641 -6.414 -5.207 1 86.81 421 ILE B O 1
ATOM 8269 N N . ALA B 1 422 ? 27.469 -7.809 -6.426 1 76.31 422 ALA B N 1
ATOM 8270 C CA . ALA B 1 422 ? 28.422 -8.914 -6.402 1 76.31 422 ALA B CA 1
ATOM 8271 C C . ALA B 1 422 ? 29.75 -8.492 -7.012 1 76.31 422 ALA B C 1
ATOM 8273 O O . ALA B 1 422 ? 30.812 -8.977 -6.605 1 76.31 422 ALA B O 1
ATOM 8274 N N . GLN B 1 423 ? 29.75 -7.527 -7.906 1 75.81 423 GLN B N 1
ATOM 8275 C CA . GLN B 1 423 ? 30.953 -7.156 -8.641 1 75.81 423 GLN B CA 1
ATOM 8276 C C . GLN B 1 423 ? 31.812 -6.176 -7.836 1 75.81 423 GLN B C 1
ATOM 8278 O O . GLN B 1 423 ? 32.969 -5.934 -8.172 1 75.81 423 GLN B O 1
ATOM 8283 N N . HIS B 1 424 ? 31.297 -5.656 -6.75 1 79.69 424 HIS B N 1
ATOM 8284 C CA . HIS B 1 424 ? 32 -4.676 -5.938 1 79.69 424 HIS B CA 1
ATOM 8285 C C . HIS B 1 424 ? 32.5 -5.293 -4.633 1 79.69 424 HIS B C 1
ATOM 8287 O O . HIS B 1 424 ? 31.766 -5.301 -3.635 1 79.69 424 HIS B O 1
ATOM 8293 N N . GLY B 1 425 ? 33.688 -5.734 -4.602 1 76.12 425 GLY B N 1
ATOM 8294 C CA . GLY B 1 425 ? 34.25 -6.414 -3.447 1 76.12 425 GLY B CA 1
ATOM 8295 C C . GLY B 1 425 ? 34.25 -5.562 -2.191 1 76.12 425 GLY B C 1
ATOM 8296 O O . GLY B 1 425 ? 33.875 -6.035 -1.117 1 76.12 425 GLY B O 1
ATOM 8297 N N . GLY B 1 426 ? 34.656 -4.281 -2.336 1 79.81 426 GLY B N 1
ATOM 8298 C CA . GLY B 1 426 ? 34.656 -3.377 -1.198 1 79.81 426 GLY B CA 1
ATOM 8299 C C . GLY B 1 426 ? 33.281 -3.209 -0.566 1 79.81 426 GLY B C 1
ATOM 8300 O O . GLY B 1 426 ? 33.156 -3.221 0.66 1 79.81 426 GLY B O 1
ATOM 8301 N N . SER B 1 427 ? 32.375 -3.084 -1.411 1 86.19 427 SER B N 1
ATOM 8302 C CA . SER B 1 427 ? 30.984 -2.938 -0.931 1 86.19 427 SER B CA 1
ATOM 8303 C C . SER B 1 427 ? 30.516 -4.207 -0.24 1 86.19 427 SER B C 1
ATOM 8305 O O . SER B 1 427 ? 29.781 -4.145 0.752 1 86.19 427 SER B O 1
ATOM 8307 N N . GLN B 1 428 ? 30.969 -5.336 -0.666 1 84.94 428 GLN B N 1
ATOM 8308 C CA . GLN B 1 428 ? 30.562 -6.609 -0.084 1 84.94 428 GLN B CA 1
ATOM 8309 C C . GLN B 1 428 ? 31.078 -6.762 1.34 1 84.94 428 GLN B C 1
ATOM 8311 O O . GLN B 1 428 ? 30.344 -7.164 2.242 1 84.94 428 GLN B O 1
ATOM 8316 N N . ILE B 1 429 ? 32.281 -6.371 1.501 1 85 429 ILE B N 1
ATOM 8317 C CA . ILE B 1 429 ? 32.938 -6.516 2.803 1 85 429 ILE B CA 1
ATOM 8318 C C . ILE B 1 429 ? 32.312 -5.547 3.801 1 85 429 ILE B C 1
ATOM 8320 O O . ILE B 1 429 ? 31.953 -5.934 4.922 1 85 429 ILE B O 1
ATOM 8324 N N . THR B 1 430 ? 32.156 -4.324 3.324 1 87.75 430 THR B N 1
ATOM 8325 C CA . THR B 1 430 ? 31.609 -3.299 4.199 1 87.75 430 THR B CA 1
ATOM 8326 C C . THR B 1 430 ? 30.172 -3.633 4.582 1 87.75 430 THR B C 1
ATOM 8328 O O . THR B 1 430 ? 29.781 -3.496 5.742 1 87.75 430 THR B O 1
ATOM 8331 N N . PHE B 1 431 ? 29.469 -4.059 3.627 1 91.62 431 PHE B N 1
ATOM 8332 C CA . PHE B 1 431 ? 28.078 -4.426 3.836 1 91.62 431 PHE B CA 1
ATOM 8333 C C . PHE B 1 431 ? 27.969 -5.586 4.816 1 91.62 431 PHE B C 1
ATOM 8335 O O . PHE B 1 431 ? 27.141 -5.555 5.734 1 91.62 431 PHE B O 1
ATOM 8342 N N . SER B 1 432 ? 28.75 -6.531 4.641 1 87.75 432 SER B N 1
ATOM 8343 C CA . SER B 1 432 ? 28.734 -7.715 5.5 1 87.75 432 SER B CA 1
ATOM 8344 C C . SER B 1 432 ? 29.062 -7.355 6.941 1 87.75 432 SER B C 1
ATOM 8346 O O . SER B 1 432 ? 28.422 -7.836 7.875 1 87.75 432 SER B O 1
ATOM 8348 N N . ALA B 1 433 ? 30.016 -6.547 7.062 1 89.31 433 ALA B N 1
ATOM 8349 C CA . ALA B 1 433 ? 30.422 -6.121 8.406 1 89.31 433 ALA B CA 1
ATOM 8350 C C . ALA B 1 433 ? 29.297 -5.348 9.086 1 89.31 433 ALA B C 1
ATOM 8352 O O . ALA B 1 433 ? 29.031 -5.551 10.273 1 89.31 433 ALA B O 1
ATOM 8353 N N . LEU B 1 434 ? 28.672 -4.527 8.344 1 92.31 434 LEU B N 1
ATOM 8354 C CA . LEU B 1 434 ? 27.594 -3.715 8.883 1 92.31 434 LEU B CA 1
ATOM 8355 C C . LEU B 1 434 ? 26.406 -4.59 9.305 1 92.31 434 LEU B C 1
ATOM 8357 O O . LEU B 1 434 ? 25.891 -4.449 10.414 1 92.31 434 LEU B O 1
ATOM 8361 N N . VAL B 1 435 ? 25.984 -5.48 8.445 1 93.75 435 VAL B N 1
ATOM 8362 C CA . VAL B 1 435 ? 24.844 -6.348 8.703 1 93.75 435 VAL B CA 1
ATOM 8363 C C . VAL B 1 435 ? 25.125 -7.223 9.922 1 93.75 435 VAL B C 1
ATOM 8365 O O . VAL B 1 435 ? 24.266 -7.375 10.797 1 93.75 435 VAL B O 1
ATOM 8368 N N . ARG B 1 436 ? 26.266 -7.758 10.008 1 90.75 436 ARG B N 1
ATOM 8369 C CA . ARG B 1 436 ? 26.625 -8.625 11.125 1 90.75 436 ARG B CA 1
ATOM 8370 C C . ARG B 1 436 ? 26.609 -7.863 12.445 1 90.75 436 ARG B C 1
ATOM 8372 O O . ARG B 1 436 ? 26.094 -8.359 13.445 1 90.75 436 ARG B O 1
ATOM 8379 N N . THR B 1 437 ? 27.188 -6.719 12.383 1 92.31 437 THR B N 1
ATOM 8380 C CA . THR B 1 437 ? 27.219 -5.898 13.586 1 92.31 437 THR B CA 1
ATOM 8381 C C . THR B 1 437 ? 25.812 -5.582 14.07 1 92.31 437 THR B C 1
ATOM 8383 O O . THR B 1 437 ? 25.5 -5.734 15.258 1 92.31 437 THR B O 1
ATOM 8386 N N . LEU B 1 438 ? 25 -5.156 13.164 1 94.31 438 LEU B N 1
ATOM 8387 C CA . LEU B 1 438 ? 23.625 -4.793 13.523 1 94.31 438 LEU B CA 1
ATOM 8388 C C . LEU B 1 438 ? 22.859 -6.012 14.016 1 94.31 438 LEU B C 1
ATOM 8390 O O . LEU B 1 438 ? 22.062 -5.91 14.953 1 94.31 438 LEU B O 1
ATOM 8394 N N . HIS B 1 439 ? 23.062 -7.113 13.367 1 93 439 HIS B N 1
ATOM 8395 C CA . HIS B 1 439 ? 22.406 -8.352 13.773 1 93 439 HIS B CA 1
ATOM 8396 C C . HIS B 1 439 ? 22.812 -8.75 15.188 1 93 439 HIS B C 1
ATOM 8398 O O . HIS B 1 439 ? 21.953 -9.078 16.016 1 93 439 HIS B O 1
ATOM 8404 N N . ASP B 1 440 ? 24.062 -8.734 15.453 1 91 440 ASP B N 1
ATOM 8405 C CA . ASP B 1 440 ? 24.578 -9.156 16.75 1 91 440 ASP B CA 1
ATOM 8406 C C . ASP B 1 440 ? 24.094 -8.242 17.859 1 91 440 ASP B C 1
ATOM 8408 O O . ASP B 1 440 ? 23.844 -8.695 18.984 1 91 440 ASP B O 1
ATOM 8412 N N . GLU B 1 441 ? 23.906 -7.023 17.531 1 91.44 441 GLU B N 1
ATOM 8413 C CA . GLU B 1 441 ? 23.484 -6.055 18.531 1 91.44 441 GLU B CA 1
ATOM 8414 C C . GLU B 1 441 ? 21.969 -5.891 18.531 1 91.44 441 GLU B C 1
ATOM 8416 O O . GLU B 1 441 ? 21.422 -5.09 19.281 1 91.44 441 GLU B O 1
ATOM 8421 N N . ASN B 1 442 ? 21.281 -6.555 17.766 1 90.69 442 ASN B N 1
ATOM 8422 C CA . ASN B 1 442 ? 19.828 -6.488 17.625 1 90.69 442 ASN B CA 1
ATOM 8423 C C . ASN B 1 442 ? 19.359 -5.062 17.359 1 90.69 442 ASN B C 1
ATOM 8425 O O . ASN B 1 442 ? 18.453 -4.562 18.031 1 90.69 442 ASN B O 1
ATOM 8429 N N . ARG B 1 443 ? 20.047 -4.48 16.344 1 91.94 443 ARG B N 1
ATOM 8430 C CA . ARG B 1 443 ? 19.719 -3.113 15.945 1 91.94 443 ARG B CA 1
ATOM 8431 C C . ARG B 1 443 ? 19.328 -3.051 14.477 1 91.94 443 ARG B C 1
ATOM 8433 O O . ARG B 1 443 ? 19.609 -3.979 13.711 1 91.94 443 ARG B O 1
ATOM 8440 N N . ALA B 1 444 ? 18.609 -2.031 14.156 1 92.94 444 ALA B N 1
ATOM 8441 C CA . ALA B 1 444 ? 18.25 -1.73 12.773 1 92.94 444 ALA B CA 1
ATOM 8442 C C . ALA B 1 444 ? 18.734 -0.341 12.375 1 92.94 444 ALA B C 1
ATOM 8444 O O . ALA B 1 444 ? 19.031 0.497 13.227 1 92.94 444 ALA B O 1
ATOM 8445 N N . ALA B 1 445 ? 18.953 -0.164 11.109 1 93.25 445 ALA B N 1
ATOM 8446 C CA . ALA B 1 445 ? 19.375 1.136 10.594 1 93.25 445 ALA B CA 1
ATOM 8447 C C . ALA B 1 445 ? 18.172 1.97 10.156 1 93.25 445 ALA B C 1
ATOM 8449 O O . ALA B 1 445 ? 17.281 1.466 9.477 1 93.25 445 ALA B O 1
ATOM 8450 N N . LEU B 1 446 ? 18.078 3.127 10.641 1 90.19 446 LEU B N 1
ATOM 8451 C CA . LEU B 1 446 ? 17.109 4.105 10.141 1 90.19 446 LEU B CA 1
ATOM 8452 C C . LEU B 1 446 ? 17.703 4.914 8.992 1 90.19 446 LEU B C 1
ATOM 8454 O O . LEU B 1 446 ? 18.797 5.465 9.117 1 90.19 446 LEU B O 1
ATOM 8458 N N . ALA B 1 447 ? 17 4.961 7.867 1 91.44 447 ALA B N 1
ATOM 8459 C CA . ALA B 1 447 ? 17.562 5.605 6.684 1 91.44 447 ALA B CA 1
ATOM 8460 C C . ALA B 1 447 ? 16.5 6.398 5.934 1 91.44 447 ALA B C 1
ATOM 8462 O O . ALA B 1 447 ? 15.297 6.176 6.125 1 91.44 447 ALA B O 1
ATOM 8463 N N . ARG B 1 448 ? 16.938 7.34 5.18 1 89.12 448 ARG B N 1
ATOM 8464 C CA . ARG B 1 448 ? 16.109 8.094 4.246 1 89.12 448 ARG B CA 1
ATOM 8465 C C . ARG B 1 448 ? 16.297 7.586 2.82 1 89.12 448 ARG B C 1
ATOM 8467 O O . ARG B 1 448 ? 17.422 7.461 2.338 1 89.12 448 ARG B O 1
ATOM 8474 N N . TYR B 1 449 ? 15.18 7.328 2.178 1 91.88 449 TYR B N 1
ATOM 8475 C CA . TYR B 1 449 ? 15.242 6.816 0.812 1 91.88 449 TYR B CA 1
ATOM 8476 C C . TYR B 1 449 ? 14.523 7.758 -0.153 1 91.88 449 TYR B C 1
ATOM 8478 O O . TYR B 1 449 ? 13.391 8.172 0.101 1 91.88 449 TYR B O 1
ATOM 8486 N N . VAL B 1 450 ? 15.219 8.18 -1.218 1 87.44 450 VAL B N 1
ATOM 8487 C CA . VAL B 1 450 ? 14.648 8.922 -2.338 1 87.44 450 VAL B CA 1
ATOM 8488 C C . VAL B 1 450 ? 14.977 8.211 -3.648 1 87.44 450 VAL B C 1
ATOM 8490 O O . VAL B 1 450 ? 16.141 7.996 -3.973 1 87.44 450 VAL B O 1
ATOM 8493 N N . SER B 1 451 ? 13.953 7.816 -4.328 1 86.25 451 SER B N 1
ATOM 8494 C CA . SER B 1 451 ? 14.156 7.133 -5.602 1 86.25 451 SER B CA 1
ATOM 8495 C C . SER B 1 451 ? 14.727 8.086 -6.652 1 86.25 451 SER B C 1
ATOM 8497 O O . SER B 1 451 ? 14.758 9.297 -6.445 1 86.25 451 SER B O 1
ATOM 8499 N N . THR B 1 452 ? 15.172 7.547 -7.723 1 77.94 452 THR B N 1
ATOM 8500 C CA . THR B 1 452 ? 15.805 8.336 -8.781 1 77.94 452 THR B CA 1
ATOM 8501 C C . THR B 1 452 ? 14.75 9 -9.656 1 77.94 452 THR B C 1
ATOM 8503 O O . THR B 1 452 ? 15.07 9.867 -10.469 1 77.94 452 THR B O 1
ATOM 8506 N N . SER B 1 453 ? 13.562 8.688 -9.383 1 73.56 453 SER B N 1
ATOM 8507 C CA . SER B 1 453 ? 12.5 9.297 -10.18 1 73.56 453 SER B CA 1
ATOM 8508 C C . SER B 1 453 ? 12.344 10.781 -9.852 1 73.56 453 SER B C 1
ATOM 8510 O O . SER B 1 453 ? 12.617 11.203 -8.727 1 73.56 453 SER B O 1
ATOM 8512 N N . ALA B 1 454 ? 12.031 11.562 -10.875 1 64.25 454 ALA B N 1
ATOM 8513 C CA . ALA B 1 454 ? 11.875 13.008 -10.734 1 64.25 454 ALA B CA 1
ATOM 8514 C C . ALA B 1 454 ? 10.789 13.352 -9.719 1 64.25 454 ALA B C 1
ATOM 8516 O O . ALA B 1 454 ? 10.836 14.398 -9.07 1 64.25 454 ALA B O 1
ATOM 8517 N N . THR B 1 455 ? 9.867 12.508 -9.594 1 67.19 455 THR B N 1
ATOM 8518 C CA . THR B 1 455 ? 8.75 12.805 -8.703 1 67.19 455 THR B CA 1
ATOM 8519 C C . THR B 1 455 ? 8.875 12.016 -7.402 1 67.19 455 THR B C 1
ATOM 8521 O O . THR B 1 455 ? 7.898 11.875 -6.66 1 67.19 455 THR B O 1
ATOM 8524 N N . ALA B 1 456 ? 10.094 11.703 -7.168 1 77.06 456 ALA B N 1
ATOM 8525 C CA . ALA B 1 456 ? 10.281 10.82 -6.016 1 77.06 456 ALA B CA 1
ATOM 8526 C C . ALA B 1 456 ? 10.133 11.594 -4.707 1 77.06 456 ALA B C 1
ATOM 8528 O O . ALA B 1 456 ? 10.594 12.734 -4.594 1 77.06 456 ALA B O 1
ATOM 8529 N N . GLU B 1 457 ? 9.359 11.047 -3.783 1 81.62 457 GLU B N 1
ATOM 8530 C CA . GLU B 1 457 ? 9.188 11.578 -2.436 1 81.62 457 GLU B CA 1
ATOM 8531 C C . GLU B 1 457 ? 10.094 10.852 -1.438 1 81.62 457 GLU B C 1
ATOM 8533 O O . GLU B 1 457 ? 10.297 9.641 -1.541 1 81.62 457 GLU B O 1
ATOM 8538 N N . PRO B 1 458 ? 10.656 11.648 -0.579 1 85.75 458 PRO B N 1
ATOM 8539 C CA . PRO B 1 458 ? 11.469 11 0.452 1 85.75 458 PRO B CA 1
ATOM 8540 C C . PRO B 1 458 ? 10.656 10.062 1.343 1 85.75 458 PRO B C 1
ATOM 8542 O O . PRO B 1 458 ? 9.508 10.359 1.667 1 85.75 458 PRO B O 1
ATOM 8545 N N . LYS B 1 459 ? 11.258 8.953 1.627 1 89.25 459 LYS B N 1
ATOM 8546 C CA . LYS B 1 459 ? 10.656 7.969 2.523 1 89.25 459 LYS B CA 1
ATOM 8547 C C . LYS B 1 459 ? 11.594 7.641 3.682 1 89.25 459 LYS B C 1
ATOM 8549 O O . LYS B 1 459 ? 12.812 7.664 3.527 1 89.25 459 LYS B O 1
ATOM 8554 N N . LEU B 1 460 ? 10.953 7.477 4.812 1 89.81 460 LEU B N 1
ATOM 8555 C CA . LEU B 1 460 ? 11.695 6.934 5.945 1 89.81 460 LEU B CA 1
ATOM 8556 C C . LEU B 1 460 ? 11.641 5.406 5.945 1 89.81 460 LEU B C 1
ATOM 8558 O O . LEU B 1 460 ? 10.578 4.82 5.766 1 89.81 460 LEU B O 1
ATOM 8562 N N . VAL B 1 461 ? 12.828 4.852 6.074 1 92.75 461 VAL B N 1
ATOM 8563 C CA . VAL B 1 461 ? 12.883 3.4 5.957 1 92.75 461 VAL B CA 1
ATOM 8564 C C . VAL B 1 461 ? 13.742 2.826 7.086 1 92.75 461 VAL B C 1
ATOM 8566 O O . VAL B 1 461 ? 14.609 3.516 7.629 1 92.75 461 VAL B O 1
ATOM 8569 N N . ILE B 1 462 ? 13.461 1.599 7.438 1 92.75 462 ILE B N 1
ATOM 8570 C CA . ILE B 1 462 ? 14.266 0.831 8.375 1 92.75 462 ILE B CA 1
ATOM 8571 C C . ILE B 1 462 ? 14.914 -0.352 7.66 1 92.75 462 ILE B C 1
ATOM 8573 O O . ILE B 1 462 ? 14.281 -0.995 6.816 1 92.75 462 ILE B O 1
ATOM 8577 N N . LEU B 1 463 ? 16.188 -0.545 7.93 1 96.19 463 LEU B N 1
ATOM 8578 C CA . LEU B 1 463 ? 16.922 -1.686 7.406 1 96.19 463 LEU B CA 1
ATOM 8579 C C . LEU B 1 463 ? 17.156 -2.732 8.492 1 96.19 463 LEU B C 1
ATOM 8581 O O . LEU B 1 463 ? 17.938 -2.508 9.422 1 96.19 463 LEU B O 1
ATOM 8585 N N . ILE B 1 464 ? 16.5 -3.826 8.375 1 95 464 ILE B N 1
ATOM 8586 C CA . ILE B 1 464 ? 16.594 -4.902 9.352 1 95 464 ILE B CA 1
ATOM 8587 C C . ILE B 1 464 ? 17.609 -5.941 8.883 1 95 464 ILE B C 1
ATOM 8589 O O . ILE B 1 464 ? 17.438 -6.539 7.82 1 95 464 ILE B O 1
ATOM 8593 N N . PRO B 1 465 ? 18.625 -6.152 9.68 1 95.62 465 PRO B N 1
ATOM 8594 C CA . PRO B 1 465 ? 19.672 -7.094 9.266 1 95.62 465 PRO B CA 1
ATOM 8595 C C . PRO B 1 465 ? 19.219 -8.547 9.367 1 95.62 465 PRO B C 1
ATOM 8597 O O . PRO B 1 465 ? 18.531 -8.922 10.328 1 95.62 465 PRO B O 1
ATOM 8600 N N . VAL B 1 466 ? 19.516 -9.32 8.445 1 91.94 466 VAL B N 1
ATOM 8601 C CA . VAL B 1 466 ? 19.281 -10.758 8.445 1 91.94 466 VAL B CA 1
ATOM 8602 C C . VAL B 1 466 ? 20.562 -11.5 8.094 1 91.94 466 VAL B C 1
ATOM 8604 O O . VAL B 1 466 ? 21.203 -11.195 7.082 1 91.94 466 VAL B O 1
ATOM 8607 N N . VAL B 1 467 ? 20.953 -12.359 8.945 1 89 467 VAL B N 1
ATOM 8608 C CA . VAL B 1 467 ? 22.172 -13.148 8.734 1 89 467 VAL B CA 1
ATOM 8609 C C . VAL B 1 467 ? 21.797 -14.625 8.562 1 89 467 VAL B C 1
ATOM 8611 O O . VAL B 1 467 ? 21.219 -15.234 9.461 1 89 467 VAL B O 1
ATOM 8614 N N . GLU B 1 468 ? 21.938 -15.102 7.441 1 82.31 468 GLU B N 1
ATOM 8615 C CA . GLU B 1 468 ? 21.781 -16.531 7.152 1 82.31 468 GLU B CA 1
ATOM 8616 C C . GLU B 1 468 ? 23.125 -17.203 6.965 1 82.31 468 GLU B C 1
ATOM 8618 O O . GLU B 1 468 ? 24.172 -16.578 7.113 1 82.31 468 GLU B O 1
ATOM 8623 N N . SER B 1 469 ? 23.047 -18.516 6.73 1 76 469 SER B N 1
ATOM 8624 C CA . SER B 1 469 ? 24.281 -19.312 6.652 1 76 469 SER B CA 1
ATOM 8625 C C . SER B 1 469 ? 25.172 -18.828 5.516 1 76 469 SER B C 1
ATOM 8627 O O . SER B 1 469 ? 26.391 -18.719 5.684 1 76 469 SER B O 1
ATOM 8629 N N . THR B 1 470 ? 24.594 -18.438 4.391 1 73 470 THR B N 1
ATOM 8630 C CA . THR B 1 470 ? 25.438 -18.141 3.236 1 73 470 THR B CA 1
ATOM 8631 C C . THR B 1 470 ? 25.156 -16.734 2.721 1 73 470 THR B C 1
ATOM 8633 O O . THR B 1 470 ? 25.812 -16.266 1.783 1 73 470 THR B O 1
ATOM 8636 N N . ILE B 1 471 ? 24.312 -16.094 3.348 1 78.62 471 ILE B N 1
ATOM 8637 C CA . ILE B 1 471 ? 23.953 -14.797 2.752 1 78.62 471 ILE B CA 1
ATOM 8638 C C . ILE B 1 471 ? 23.609 -13.797 3.852 1 78.62 471 ILE B C 1
ATOM 8640 O O . ILE B 1 471 ? 23.172 -14.188 4.938 1 78.62 471 ILE B O 1
ATOM 8644 N N . ARG B 1 472 ? 24.094 -12.516 3.6 1 88.69 472 ARG B N 1
ATOM 8645 C CA . ARG B 1 472 ? 23.719 -11.398 4.461 1 88.69 472 ARG B CA 1
ATOM 8646 C C . ARG B 1 472 ? 23 -10.312 3.67 1 88.69 472 ARG B C 1
ATOM 8648 O O . ARG B 1 472 ? 23.453 -9.914 2.598 1 88.69 472 ARG B O 1
ATOM 8655 N N . TYR B 1 473 ? 21.844 -9.914 4.16 1 92.19 473 TYR B N 1
ATOM 8656 C CA . TYR B 1 473 ? 21.094 -8.867 3.475 1 92.19 473 TYR B CA 1
ATOM 8657 C C . TYR B 1 473 ? 20.266 -8.055 4.461 1 92.19 473 TYR B C 1
ATOM 8659 O O . TYR B 1 473 ? 20.203 -8.375 5.648 1 92.19 473 TYR B O 1
ATOM 8667 N N . PHE B 1 474 ? 19.75 -6.965 3.994 1 95.56 474 PHE B N 1
ATOM 8668 C CA . PHE B 1 474 ? 18.828 -6.145 4.77 1 95.56 474 PHE B CA 1
ATOM 8669 C C . PHE B 1 474 ? 17.406 -6.297 4.246 1 95.56 474 PHE B C 1
ATOM 8671 O O . PHE B 1 474 ? 17.188 -6.414 3.039 1 95.56 474 PHE B O 1
ATOM 8678 N N . LEU B 1 475 ? 16.516 -6.383 5.164 1 94.19 475 LEU B N 1
ATOM 8679 C CA . LEU B 1 475 ? 15.117 -6.137 4.809 1 94.19 475 LEU B CA 1
ATOM 8680 C C . LEU B 1 475 ? 14.797 -4.648 4.859 1 94.19 475 LEU B C 1
ATOM 8682 O O . LEU B 1 475 ? 14.977 -4.004 5.895 1 94.19 475 LEU B O 1
ATOM 8686 N N . PHE B 1 476 ? 14.508 -4.105 3.754 1 94.56 476 PHE B N 1
ATOM 8687 C CA . PHE B 1 476 ? 14.164 -2.707 3.537 1 94.56 476 PHE B CA 1
ATOM 8688 C C . PHE B 1 476 ? 12.672 -2.479 3.715 1 94.56 476 PHE B C 1
ATOM 8690 O O . PHE B 1 476 ? 11.859 -2.943 2.906 1 94.56 476 PHE B O 1
ATOM 8697 N N . VAL B 1 477 ? 12.234 -1.792 4.805 1 93 477 VAL B N 1
ATOM 8698 C CA . VAL B 1 477 ? 10.828 -1.601 5.125 1 93 477 VAL B CA 1
ATOM 8699 C C . VAL B 1 477 ? 10.547 -0.119 5.363 1 93 477 VAL B C 1
ATOM 8701 O O . VAL B 1 477 ? 11.281 0.546 6.102 1 93 477 VAL B O 1
ATOM 8704 N N . GLN B 1 478 ? 9.508 0.393 4.77 1 91.44 478 GLN B N 1
ATOM 8705 C CA . GLN B 1 478 ? 9.109 1.783 4.973 1 91.44 478 GLN B CA 1
ATOM 8706 C C . GLN B 1 478 ? 8.422 1.967 6.32 1 91.44 478 GLN B C 1
ATOM 8708 O O . GLN B 1 478 ? 7.629 1.117 6.738 1 91.44 478 GLN B O 1
ATOM 8713 N N . VAL B 1 479 ? 8.703 3.037 7.008 1 90.25 479 VAL B N 1
ATOM 8714 C CA . VAL B 1 479 ? 8.062 3.389 8.273 1 90.25 479 VAL B CA 1
ATOM 8715 C C . VAL B 1 479 ? 7.316 4.711 8.125 1 90.25 479 VAL B C 1
ATOM 8717 O O . VAL B 1 479 ? 7.648 5.523 7.254 1 90.25 479 VAL B O 1
ATOM 8720 N N . PRO B 1 480 ? 6.316 4.973 8.906 1 88.81 480 PRO B N 1
ATOM 8721 C CA . PRO B 1 480 ? 5.445 6.141 8.734 1 88.81 480 PRO B CA 1
ATOM 8722 C C . PRO B 1 480 ? 6.074 7.422 9.273 1 88.81 480 PRO B C 1
ATOM 8724 O O . PRO B 1 480 ? 6.871 7.379 10.219 1 88.81 480 PRO B O 1
ATOM 8727 N N . PHE B 1 481 ? 5.727 8.547 8.664 1 89.19 481 PHE B N 1
ATOM 8728 C CA . PHE B 1 481 ? 5.898 9.875 9.242 1 89.19 481 PHE B CA 1
ATOM 8729 C C . PHE B 1 481 ? 4.75 10.211 10.188 1 89.19 481 PHE B C 1
ATOM 8731 O O . PHE B 1 481 ? 3.793 9.445 10.305 1 89.19 481 PHE B O 1
ATOM 8738 N N . MET B 1 482 ? 4.883 11.258 10.828 1 86.75 482 MET B N 1
ATOM 8739 C CA . MET B 1 482 ? 3.863 11.672 11.781 1 86.75 482 MET B CA 1
ATOM 8740 C C . MET B 1 482 ? 2.498 11.781 11.117 1 86.75 482 MET B C 1
ATOM 8742 O O . MET B 1 482 ? 1.485 11.383 11.688 1 86.75 482 MET B O 1
ATOM 8746 N N . GLU B 1 483 ? 2.52 12.281 9.883 1 87.06 483 GLU B N 1
ATOM 8747 C CA . GLU B 1 483 ? 1.269 12.5 9.164 1 87.06 483 GLU B CA 1
ATOM 8748 C C . GLU B 1 483 ? 0.583 11.172 8.844 1 87.06 483 GLU B C 1
ATOM 8750 O O . GLU B 1 483 ? -0.637 11.125 8.672 1 87.06 483 GLU B O 1
ATOM 8755 N N . ASP B 1 484 ? 1.342 10.18 8.75 1 88.19 484 ASP B N 1
ATOM 8756 C CA . ASP B 1 484 ? 0.82 8.867 8.367 1 88.19 484 ASP B CA 1
ATOM 8757 C C . ASP B 1 484 ? 0.145 8.172 9.547 1 88.19 484 ASP B C 1
ATOM 8759 O O . ASP B 1 484 ? -0.584 7.199 9.367 1 88.19 484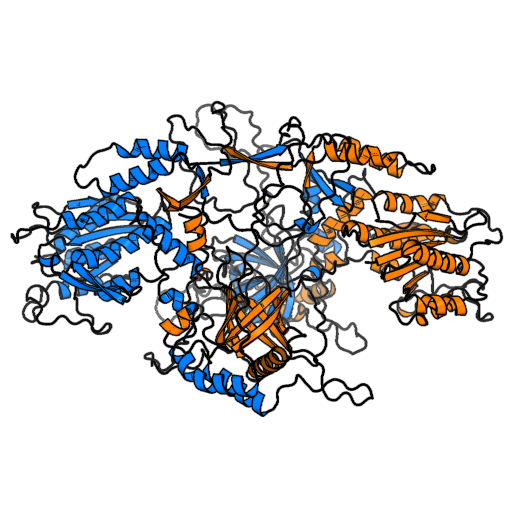 ASP B O 1
ATOM 8763 N N . LEU B 1 485 ? 0.459 8.633 10.711 1 86.19 485 LEU B N 1
ATOM 8764 C CA . LEU B 1 485 ? -0.079 8.016 11.922 1 86.19 485 LEU B CA 1
ATOM 8765 C C . LEU B 1 485 ? -1.396 8.672 12.32 1 86.19 485 LEU B C 1
ATOM 8767 O O . LEU B 1 485 ? -1.511 9.898 12.32 1 86.19 485 LEU B O 1
ATOM 8771 N N . ARG B 1 486 ? -2.379 7.836 12.461 1 82.62 486 ARG B N 1
ATOM 8772 C CA . ARG B 1 486 ? -3.67 8.32 12.938 1 82.62 486 ARG B CA 1
ATOM 8773 C C . ARG B 1 486 ? -3.953 7.832 14.352 1 82.62 486 ARG B C 1
ATOM 8775 O O . ARG B 1 486 ? -4.121 6.629 14.57 1 82.62 486 ARG B O 1
ATOM 8782 N N . GLU B 1 487 ? -3.732 8.695 15.234 1 74.06 487 GLU B N 1
ATOM 8783 C CA . GLU B 1 487 ? -3.994 8.297 16.625 1 74.06 487 GLU B CA 1
ATOM 8784 C C . GLU B 1 487 ? -5.473 8.445 16.969 1 74.06 487 GLU B C 1
ATOM 8786 O O . GLU B 1 487 ? -6.129 9.398 16.531 1 74.06 487 GLU B O 1
ATOM 8791 N N . TYR B 1 488 ? -6.004 7.41 17.422 1 72.81 488 TYR B N 1
ATOM 8792 C CA . TYR B 1 488 ? -7.398 7.434 17.844 1 72.81 488 TYR B CA 1
ATOM 8793 C C . TYR B 1 488 ? -7.516 7.285 19.359 1 72.81 488 TYR B C 1
ATOM 8795 O O . TYR B 1 488 ? -6.852 6.434 19.953 1 72.81 488 TYR B O 1
ATOM 8803 N N . ASP B 1 489 ? -8.203 8.297 19.953 1 66.25 489 ASP B N 1
ATOM 8804 C CA . ASP B 1 489 ? -8.492 8.227 21.375 1 66.25 489 ASP B CA 1
ATOM 8805 C C . ASP B 1 489 ? -9.742 7.395 21.641 1 66.25 489 ASP B C 1
ATOM 8807 O O . ASP B 1 489 ? -10.844 7.789 21.266 1 66.25 489 ASP B O 1
ATOM 8811 N N . PHE B 1 490 ? -9.484 6.16 22.172 1 69.75 490 PHE B N 1
ATOM 8812 C CA . PHE B 1 490 ? -10.578 5.238 22.438 1 69.75 490 PHE B CA 1
ATOM 8813 C C . PHE B 1 490 ? -11.312 5.629 23.719 1 69.75 490 PHE B C 1
ATOM 8815 O O . PHE B 1 490 ? -10.711 6.172 24.641 1 69.75 490 PHE B O 1
ATOM 8822 N N . ALA B 1 491 ? -12.625 5.629 23.688 1 64.5 491 ALA B N 1
ATOM 8823 C CA . ALA B 1 491 ? -13.375 5.777 24.922 1 64.5 491 ALA B CA 1
ATOM 8824 C C . ALA B 1 491 ? -13.008 4.688 25.922 1 64.5 491 ALA B C 1
ATOM 8826 O O . ALA B 1 491 ? -12.844 3.523 25.547 1 64.5 491 ALA B O 1
ATOM 8827 N N . PRO B 1 492 ? -12.422 5.113 27.188 1 57.59 492 PRO B N 1
ATOM 8828 C CA . PRO B 1 492 ? -12.008 4.125 28.188 1 57.59 492 PRO B CA 1
ATOM 8829 C C . PRO B 1 492 ? -13.086 3.074 28.469 1 57.59 492 PRO B C 1
ATOM 8831 O O . PRO B 1 492 ? -14.273 3.348 28.297 1 57.59 492 PRO B O 1
ATOM 8834 N N . LEU B 1 493 ? -12.555 1.805 28.609 1 56.41 493 LEU B N 1
ATOM 8835 C CA . LEU B 1 493 ? -13.461 0.752 29.047 1 56.41 493 LEU B CA 1
ATOM 8836 C C . LEU B 1 493 ? -14.086 1.1 30.391 1 56.41 493 LEU B C 1
ATOM 8838 O O . LEU B 1 493 ? -13.414 1.646 31.281 1 56.41 493 LEU B O 1
ATOM 8842 N N . PRO B 1 494 ? -15.281 1.322 30.484 1 49.44 494 PRO B N 1
ATOM 8843 C CA . PRO B 1 494 ? -15.859 1.6 31.812 1 49.44 494 PRO B CA 1
ATOM 8844 C C . PRO B 1 494 ? -15.25 0.736 32.906 1 49.44 494 PRO B C 1
ATOM 8846 O O . PRO B 1 494 ? -15.297 -0.494 32.844 1 49.44 494 PRO B O 1
ATOM 8849 N N . SER B 1 495 ? -13.977 0.997 33.281 1 45.41 495 SER B N 1
ATOM 8850 C CA . SER B 1 495 ? -13.367 0.246 34.375 1 45.41 495 SER B CA 1
ATOM 8851 C C . SER B 1 495 ? -14.18 0.374 35.656 1 45.41 495 SER B C 1
ATOM 8853 O O . SER B 1 495 ? -14.914 1.349 35.844 1 45.41 495 SER B O 1
ATOM 8855 N N . VAL B 1 496 ? -14.078 -0.764 36.562 1 38.69 496 VAL B N 1
ATOM 8856 C CA . VAL B 1 496 ? -14.578 -0.93 37.938 1 38.69 496 VAL B CA 1
ATOM 8857 C C . VAL B 1 496 ? -14.039 0.191 38.812 1 38.69 496 VAL B C 1
ATOM 8859 O O . VAL B 1 496 ? -14.797 0.819 39.562 1 38.69 496 VAL B O 1
ATOM 8862 N N . SER B 1 497 ? -12.703 0.114 39.25 1 37.28 497 SER B N 1
ATOM 8863 C CA . SER B 1 497 ? -12.523 0.517 40.656 1 37.28 497 SER B CA 1
ATOM 8864 C C . SER B 1 497 ? -12.547 2.035 40.781 1 37.28 497 SER B C 1
ATOM 8866 O O . SER B 1 497 ? -12.086 2.576 41.812 1 37.28 497 SER B O 1
ATOM 8868 N N . ILE B 1 498 ? -12.719 2.93 39.938 1 34.81 498 ILE B N 1
ATOM 8869 C CA . ILE B 1 498 ? -12.289 4.164 40.594 1 34.81 498 ILE B CA 1
ATOM 8870 C C . ILE B 1 498 ? -12.984 4.301 41.938 1 34.81 498 ILE B C 1
ATOM 8872 O O . ILE B 1 498 ? -14.203 4.113 42.062 1 34.81 498 ILE B O 1
ATOM 8876 N N . PRO B 1 499 ? -12.289 4.438 43.094 1 33.53 499 PRO B N 1
ATOM 8877 C CA . PRO B 1 499 ? -12.891 4.805 44.375 1 33.53 499 PRO B CA 1
ATOM 8878 C C . PRO B 1 499 ? -14.055 5.785 44.219 1 33.53 499 PRO B C 1
ATOM 8880 O O . PRO B 1 499 ? -15.055 5.684 44.938 1 33.53 499 PRO B O 1
ATOM 8883 N N . THR B 1 500 ? -13.742 7.133 43.969 1 34.88 500 THR B N 1
ATOM 8884 C CA . THR B 1 500 ? -14.742 8.031 44.562 1 34.88 500 THR B CA 1
ATOM 8885 C C . THR B 1 500 ? -16.125 7.73 44 1 34.88 500 THR B C 1
ATOM 8887 O O . THR B 1 500 ? -16.266 7.008 43 1 34.88 500 THR B O 1
ATOM 8890 N N . GLY B 1 501 ? -17.25 8.781 44.094 1 32.47 501 GLY B N 1
ATOM 8891 C CA . GLY B 1 501 ? -18.703 8.789 44 1 32.47 501 GLY B CA 1
ATOM 8892 C C . GLY B 1 501 ? -19.234 8.234 42.688 1 32.47 501 GLY B C 1
ATOM 8893 O O . GLY B 1 501 ? -20.438 7.934 42.594 1 32.47 501 GLY B O 1
ATOM 8894 N N . ARG B 1 502 ? -18.875 8.852 41.5 1 33.38 502 ARG B N 1
ATOM 8895 C CA . ARG B 1 502 ? -19.828 8.617 40.438 1 33.38 502 ARG B CA 1
ATOM 8896 C C . ARG B 1 502 ? -19.734 7.188 39.906 1 33.38 502 ARG B C 1
ATOM 8898 O O . ARG B 1 502 ? -18.625 6.645 39.781 1 33.38 502 ARG B O 1
ATOM 8905 N N . GLY B 1 503 ? -20.656 6.23 40.031 1 32.5 503 GLY B N 1
ATOM 8906 C CA . GLY B 1 503 ? -21.016 4.863 39.688 1 32.5 503 GLY B CA 1
ATOM 8907 C C . GLY B 1 503 ? -20.5 4.445 38.312 1 32.5 503 GLY B C 1
ATOM 8908 O O . GLY B 1 503 ? -20.938 4.973 37.312 1 32.5 503 GLY B O 1
ATOM 8909 N N . VAL B 1 504 ? -19.219 4.352 38.094 1 37.88 504 VAL B N 1
ATOM 8910 C CA . VAL B 1 504 ? -18.703 3.791 36.844 1 37.88 504 VAL B CA 1
ATOM 8911 C C . VAL B 1 504 ? -19.359 2.436 36.562 1 37.88 504 VAL B C 1
ATOM 8913 O O . VAL B 1 504 ? -19.391 1.57 37.438 1 37.88 504 VAL B O 1
ATOM 8916 N N . ASN B 1 505 ? -20.281 2.197 35.688 1 38.75 505 ASN B N 1
ATOM 8917 C CA . ASN B 1 505 ? -21.047 1.001 35.312 1 38.75 505 ASN B CA 1
ATOM 8918 C C . ASN B 1 505 ? -20.125 -0.19 35.094 1 38.75 505 ASN B C 1
ATOM 8920 O O . ASN B 1 505 ? -19.188 -0.106 34.281 1 38.75 505 ASN B O 1
ATOM 8924 N N . GLN B 1 506 ? -19.672 -1.187 35.969 1 44.19 506 GLN B N 1
ATOM 8925 C CA . GLN B 1 506 ? -19.078 -2.514 36.125 1 44.19 506 GLN B CA 1
ATOM 8926 C C . GLN B 1 506 ? -19.391 -3.383 34.906 1 44.19 506 GLN B C 1
ATOM 8928 O O . GLN B 1 506 ? -18.812 -4.461 34.75 1 44.19 506 GLN B O 1
ATOM 8933 N N . GLN B 1 507 ? -20.172 -3.131 34.062 1 51.06 507 GLN B N 1
ATOM 8934 C CA . GLN B 1 507 ? -21 -4.121 33.375 1 51.06 507 GLN B CA 1
ATOM 8935 C C . GLN B 1 507 ? -20.266 -4.734 32.188 1 51.06 507 GLN B C 1
ATOM 8937 O O . GLN B 1 507 ? -20.594 -5.84 31.75 1 51.06 507 GLN B O 1
ATOM 8942 N N . HIS B 1 508 ? -19.062 -4.238 31.641 1 64.75 508 HIS B N 1
ATOM 8943 C CA . HIS B 1 508 ? -18.656 -4.906 30.406 1 64.75 508 HIS B CA 1
ATOM 8944 C C . HIS B 1 508 ? -17.266 -5.52 30.547 1 64.75 508 HIS B C 1
ATOM 8946 O O . HIS B 1 508 ? -16.516 -5.559 29.578 1 64.75 508 HIS B O 1
ATOM 8952 N N . VAL B 1 509 ? -16.859 -6.086 31.875 1 71.69 509 VAL B N 1
ATOM 8953 C CA . VAL B 1 509 ? -15.617 -6.82 32.062 1 71.69 509 VAL B CA 1
ATOM 8954 C C . VAL B 1 509 ? -15.914 -8.32 32.156 1 71.69 509 VAL B C 1
ATOM 8956 O O . VAL B 1 509 ? -16.797 -8.734 32.906 1 71.69 509 VAL B O 1
ATOM 8959 N N . PRO B 1 510 ? -15.203 -9.133 31.406 1 81.19 510 PRO B N 1
ATOM 8960 C CA . PRO B 1 510 ? -15.438 -10.578 31.453 1 81.19 510 PRO B CA 1
ATOM 8961 C C . PRO B 1 510 ? -15.133 -11.18 32.812 1 81.19 510 PRO B C 1
ATOM 8963 O O . PRO B 1 510 ? -14.195 -10.742 33.5 1 81.19 510 PRO B O 1
ATOM 8966 N N . THR B 1 511 ? -16.016 -12.039 33.25 1 82.38 511 THR B N 1
ATOM 8967 C CA . THR B 1 511 ? -15.805 -12.789 34.5 1 82.38 511 THR B CA 1
ATOM 8968 C C . THR B 1 511 ? -14.695 -13.828 34.312 1 82.38 511 THR B C 1
ATOM 8970 O O . THR B 1 511 ? -14.258 -14.086 33.188 1 82.38 511 THR B O 1
ATOM 8973 N N . GLU B 1 512 ? -14.188 -14.328 35.406 1 86.88 512 GLU B N 1
ATOM 8974 C CA . GLU B 1 512 ? -13.156 -15.352 35.375 1 86.88 512 GLU B CA 1
ATOM 8975 C C . GLU B 1 512 ? -13.633 -16.594 34.594 1 86.88 512 GLU B C 1
ATOM 8977 O O . GLU B 1 512 ? -12.852 -17.219 33.875 1 86.88 512 GLU B O 1
ATOM 8982 N N . GLU B 1 513 ? -14.906 -16.875 34.812 1 87.69 513 GLU B N 1
ATOM 8983 C CA . GLU B 1 513 ? -15.469 -18.016 34.094 1 87.69 513 GLU B CA 1
ATOM 8984 C C . GLU B 1 513 ? -15.508 -17.734 32.594 1 87.69 513 GLU B C 1
ATOM 8986 O O . GLU B 1 513 ? -15.219 -18.625 31.797 1 87.69 513 GLU B O 1
ATOM 8991 N N . MET B 1 514 ? -15.891 -16.609 32.344 1 86.31 514 MET B N 1
ATOM 8992 C CA . MET B 1 514 ? -15.922 -16.219 30.922 1 86.31 514 MET B CA 1
ATOM 8993 C C . MET B 1 514 ? -14.523 -16.25 30.328 1 86.31 514 MET B C 1
ATOM 8995 O O . MET B 1 514 ? -14.336 -16.75 29.219 1 86.31 514 MET B O 1
ATOM 8999 N N . GLN B 1 515 ? -13.539 -15.812 31.078 1 88.94 515 GLN B N 1
ATOM 9000 C CA . GLN B 1 515 ? -12.156 -15.797 30.609 1 88.94 515 GLN B CA 1
ATOM 9001 C C . GLN B 1 515 ? -11.617 -17.219 30.453 1 88.94 515 GLN B C 1
ATOM 9003 O O . GLN B 1 515 ? -10.875 -17.5 29.516 1 88.94 515 GLN B O 1
ATOM 9008 N N . GLY B 1 516 ? -11.992 -17.969 31.375 1 88.81 516 GLY B N 1
ATOM 9009 C CA . GLY B 1 516 ? -11.57 -19.359 31.281 1 88.81 516 GLY B CA 1
ATOM 9010 C C . GLY B 1 516 ? -12.133 -20.078 30.078 1 88.81 516 GLY B C 1
ATOM 9011 O O . GLY B 1 516 ? -11.422 -20.828 29.406 1 88.81 516 GLY B O 1
ATOM 9012 N N . ALA B 1 517 ? -13.359 -19.844 29.797 1 89.31 517 ALA B N 1
ATOM 9013 C CA . ALA B 1 517 ? -13.984 -20.438 28.609 1 89.31 517 ALA B CA 1
ATOM 9014 C C . ALA B 1 517 ? -13.312 -19.953 27.328 1 89.31 517 ALA B C 1
ATOM 9016 O O . ALA B 1 517 ? -13.109 -20.734 26.391 1 89.31 517 ALA B O 1
ATOM 9017 N N . MET B 1 518 ? -12.992 -18.797 27.359 1 89.75 518 MET B N 1
ATOM 9018 C CA . MET B 1 518 ? -12.328 -18.219 26.188 1 89.75 518 MET B CA 1
ATOM 9019 C C . MET B 1 518 ? -10.93 -18.797 26.016 1 89.75 518 MET B C 1
ATOM 9021 O O . MET B 1 518 ? -10.484 -19.047 24.891 1 89.75 518 MET B O 1
ATOM 9025 N N . ASP B 1 519 ? -10.258 -18.984 27.047 1 90 519 ASP B N 1
ATOM 9026 C CA . ASP B 1 519 ? -8.938 -19.609 27 1 90 519 ASP B CA 1
ATOM 9027 C C . ASP B 1 519 ? -9.008 -20.984 26.359 1 90 519 ASP B C 1
ATOM 9029 O O . ASP B 1 519 ? -8.164 -21.328 25.531 1 90 519 ASP B O 1
ATOM 9033 N N . ASP B 1 520 ? -9.969 -21.641 26.766 1 88.44 520 ASP B N 1
ATOM 9034 C CA . ASP B 1 520 ? -10.148 -22.984 26.234 1 88.44 520 ASP B CA 1
ATOM 9035 C C . ASP B 1 520 ? -10.43 -22.938 24.734 1 88.44 520 ASP B C 1
ATOM 9037 O O . ASP B 1 520 ? -9.914 -23.766 23.969 1 88.44 520 ASP B O 1
ATOM 9041 N N . LEU B 1 521 ? -11.211 -22.062 24.375 1 86.81 521 LEU B N 1
ATOM 9042 C CA . LEU B 1 521 ? -11.547 -21.922 22.969 1 86.81 521 LEU B CA 1
ATOM 9043 C C . LEU B 1 521 ? -10.305 -21.594 22.141 1 86.81 521 LEU B C 1
ATOM 9045 O O . LEU B 1 521 ? -10.07 -22.219 21.094 1 86.81 521 LEU B O 1
ATOM 9049 N N . VAL B 1 522 ? -9.508 -20.688 22.578 1 87.19 522 VAL B N 1
ATOM 9050 C CA . VAL B 1 522 ? -8.297 -20.281 21.875 1 87.19 522 VAL B CA 1
ATOM 9051 C C . VAL B 1 522 ? -7.324 -21.453 21.781 1 87.19 522 VAL B C 1
ATOM 9053 O O . VAL B 1 522 ? -6.688 -21.656 20.75 1 87.19 522 VAL B O 1
ATOM 9056 N N . ASP B 1 523 ? -7.27 -22.188 22.781 1 84.94 523 ASP B N 1
ATOM 9057 C CA . ASP B 1 523 ? -6.383 -23.344 22.781 1 84.94 523 ASP B CA 1
ATOM 9058 C C . ASP B 1 523 ? -6.84 -24.391 21.75 1 84.94 523 ASP B C 1
ATOM 9060 O O . ASP B 1 523 ? -6.016 -24.984 21.062 1 84.94 523 ASP B O 1
ATOM 9064 N N . GLN B 1 524 ? -8.125 -24.5 21.688 1 82.19 524 GLN B N 1
ATOM 9065 C CA . GLN B 1 524 ? -8.672 -25.5 20.797 1 82.19 524 GLN B CA 1
ATOM 9066 C C . GLN B 1 524 ? -8.555 -25.062 19.328 1 82.19 524 GLN B C 1
ATOM 9068 O O . GLN B 1 524 ? -8.539 -25.891 18.422 1 82.19 524 GLN B O 1
ATOM 9073 N N . MET B 1 525 ? -8.43 -23.797 19.109 1 82.75 525 MET B N 1
ATOM 9074 C CA . MET B 1 525 ? -8.367 -23.297 17.75 1 82.75 525 MET B CA 1
ATOM 9075 C C . MET B 1 525 ? -6.941 -22.891 17.375 1 82.75 525 MET B C 1
ATOM 9077 O O . MET B 1 525 ? -6.734 -22.094 16.469 1 82.75 525 MET B O 1
ATOM 9081 N N . ASP B 1 526 ? -6.023 -23.312 18.078 1 77.94 526 ASP B N 1
ATOM 9082 C CA . ASP B 1 526 ? -4.621 -23.047 17.766 1 77.94 526 ASP B CA 1
ATOM 9083 C C . ASP B 1 526 ? -4.18 -23.75 16.5 1 77.94 526 ASP B C 1
ATOM 9085 O O . ASP B 1 526 ? -4.207 -24.984 16.422 1 77.94 526 ASP B O 1
ATOM 9089 N N . LEU B 1 527 ? -3.943 -22.953 15.562 1 71.38 527 LEU B N 1
ATOM 9090 C CA . LEU B 1 527 ? -3.559 -23.516 14.273 1 71.38 527 LEU B CA 1
ATOM 9091 C C . LEU B 1 527 ? -2.117 -24.016 14.305 1 71.38 527 LEU B C 1
ATOM 9093 O O . LEU B 1 527 ? -1.695 -24.75 13.414 1 71.38 527 LEU B O 1
ATOM 9097 N N . SER B 1 528 ? -1.324 -23.344 15.242 1 65.12 528 SER B N 1
ATOM 9098 C CA . SER B 1 528 ? 0.074 -23.75 15.336 1 65.12 528 SER B CA 1
ATOM 9099 C C . SER B 1 528 ? 0.204 -25.172 15.875 1 65.12 528 SER B C 1
ATOM 9101 O O . SER B 1 528 ? 1.227 -25.828 15.68 1 65.12 528 SER B O 1
ATOM 9103 N N . ALA B 1 529 ? -0.823 -25.5 16.75 1 55.59 529 ALA B N 1
ATOM 9104 C CA . ALA B 1 529 ? -0.757 -26.781 17.438 1 55.59 529 ALA B CA 1
ATOM 9105 C C . ALA B 1 529 ? -0.745 -27.953 16.453 1 55.59 529 ALA B C 1
ATOM 9107 O O . ALA B 1 529 ? -1.362 -27.875 15.391 1 55.59 529 ALA B O 1
ATOM 9108 N N . GLN B 1 530 ? 0.317 -28.578 16.344 1 48.59 530 GLN B N 1
ATOM 9109 C CA . GLN B 1 530 ? 0.775 -29.766 15.625 1 48.59 530 GLN B CA 1
ATOM 9110 C C . GLN B 1 530 ? -0.342 -30.797 15.5 1 48.59 530 GLN B C 1
ATOM 9112 O O . GLN B 1 530 ? -0.724 -31.438 16.484 1 48.59 530 GLN B O 1
ATOM 9117 N N . HIS B 1 531 ? -1.354 -30.5 14.852 1 44.41 531 HIS B N 1
ATOM 9118 C CA . HIS B 1 531 ? -2.057 -31.766 14.773 1 44.41 531 HIS B CA 1
ATOM 9119 C C . HIS B 1 531 ? -1.115 -32.875 14.344 1 44.41 531 HIS B C 1
ATOM 9121 O O . HIS B 1 531 ? -0.072 -32.625 13.742 1 44.41 531 HIS B O 1
ATOM 9127 N N . HIS B 1 532 ? -1.497 -34.094 14.711 1 40.34 532 HIS B N 1
ATOM 9128 C CA . HIS B 1 532 ? -0.928 -35.438 14.672 1 40.34 532 HIS B CA 1
ATOM 9129 C C . HIS B 1 532 ? -0.474 -35.781 13.266 1 40.34 532 HIS B C 1
ATOM 9131 O O . HIS B 1 532 ? -0.126 -36.938 13 1 40.34 532 HIS B O 1
ATOM 9137 N N . SER B 1 533 ? -0.934 -35.125 12.242 1 40.81 533 SER B N 1
ATOM 9138 C CA . SER B 1 533 ? -0.415 -35.906 11.117 1 40.81 533 SER B CA 1
ATOM 9139 C C . SER B 1 533 ? 1.097 -35.75 10.992 1 40.81 533 SER B C 1
ATOM 9141 O O . SER B 1 533 ? 1.608 -34.625 10.914 1 40.81 533 SER B O 1
ATOM 9143 N N . ALA B 1 534 ? 1.81 -36.625 11.555 1 37.84 534 ALA B N 1
ATOM 9144 C CA . ALA B 1 534 ? 3.215 -37 11.672 1 37.84 534 ALA B CA 1
ATOM 9145 C C . ALA B 1 534 ? 3.969 -36.719 10.383 1 37.84 534 ALA B C 1
ATOM 9147 O O . ALA B 1 534 ? 3.691 -37.312 9.336 1 37.84 534 ALA B O 1
ATOM 9148 N N . THR B 1 535 ? 4.156 -35.469 10.023 1 42.09 535 THR B N 1
ATOM 9149 C CA . THR B 1 535 ? 5.199 -35.531 9 1 42.09 535 THR B CA 1
ATOM 9150 C C . THR B 1 535 ? 6.375 -36.375 9.5 1 42.09 535 THR B C 1
ATOM 9152 O O . THR B 1 535 ? 6.484 -36.656 10.695 1 42.09 535 THR B O 1
ATOM 9155 N N . SER B 1 536 ? 7.16 -36.938 8.609 1 39.81 536 SER B N 1
ATOM 9156 C CA . SER B 1 536 ? 8.25 -37.875 8.938 1 39.81 536 SER B CA 1
ATOM 9157 C C . SER B 1 536 ? 9.062 -37.344 10.125 1 39.81 536 SER B C 1
ATOM 9159 O O . SER B 1 536 ? 9.602 -38.125 10.906 1 39.81 536 SER B O 1
ATOM 9161 N N . ASP B 1 537 ? 9.32 -36.062 10.18 1 41.16 537 ASP B N 1
ATOM 9162 C CA . ASP B 1 537 ? 10.258 -35.656 11.219 1 41.16 537 ASP B CA 1
ATOM 9163 C C . ASP B 1 537 ? 9.523 -35.281 12.5 1 41.16 537 ASP B C 1
ATOM 9165 O O . ASP B 1 537 ? 10.133 -34.781 13.453 1 41.16 537 ASP B O 1
ATOM 9169 N N . GLY B 1 538 ? 8.352 -35.562 12.828 1 41.72 538 GLY B N 1
ATOM 9170 C CA . GLY B 1 538 ? 7.613 -35.438 14.078 1 41.72 538 GLY B CA 1
ATOM 9171 C C . GLY B 1 538 ? 6.945 -34.094 14.242 1 41.72 538 GLY B C 1
ATOM 9172 O O . GLY B 1 538 ? 6.332 -33.812 15.281 1 41.72 538 GLY B O 1
ATOM 9173 N N . ARG B 1 539 ? 7.414 -33.188 13.562 1 43.75 539 ARG B N 1
ATOM 9174 C CA . ARG B 1 539 ? 6.785 -31.891 13.766 1 43.75 539 ARG B CA 1
ATOM 9175 C C . ARG B 1 539 ? 5.492 -31.781 12.969 1 43.75 539 ARG B C 1
ATOM 9177 O O . ARG B 1 539 ? 5.402 -32.281 11.844 1 43.75 539 ARG B O 1
ATOM 9184 N N . THR B 1 540 ? 4.387 -31.719 13.477 1 45.44 540 THR B N 1
ATOM 9185 C CA . THR B 1 540 ? 3.107 -31.531 12.797 1 45.44 540 THR B CA 1
ATOM 9186 C C . THR B 1 540 ? 3.092 -30.234 12.008 1 45.44 540 THR B C 1
ATOM 9188 O O . THR B 1 540 ? 3.387 -29.156 12.555 1 45.44 540 THR B O 1
ATOM 9191 N N . PRO B 1 541 ? 3.088 -30.312 10.758 1 51.78 541 PRO B N 1
ATOM 9192 C CA . PRO B 1 541 ? 3.115 -29.078 9.984 1 51.78 541 PRO B CA 1
ATOM 9193 C C . PRO B 1 541 ? 1.939 -28.156 10.297 1 51.78 541 PRO B C 1
ATOM 9195 O O . PRO B 1 541 ? 0.856 -28.625 10.656 1 51.78 541 PRO B O 1
ATOM 9198 N N . PRO B 1 542 ? 2.184 -26.906 10.57 1 60.84 542 PRO B N 1
ATOM 9199 C CA . PRO B 1 542 ? 1.088 -25.969 10.812 1 60.84 542 PRO B CA 1
ATOM 9200 C C . PRO B 1 542 ? 0.023 -26.016 9.719 1 60.84 542 PRO B C 1
ATOM 9202 O O . PRO B 1 542 ? 0.325 -26.344 8.57 1 60.84 542 PRO B O 1
ATOM 9205 N N . TRP B 1 543 ? -1.242 -26.188 10.203 1 61.34 543 TRP B N 1
ATOM 9206 C CA . TRP B 1 543 ? -2.379 -26.266 9.289 1 61.34 543 TRP B CA 1
ATOM 9207 C C . TRP B 1 543 ? -2.283 -25.188 8.227 1 61.34 543 TRP B C 1
ATOM 9209 O O . TRP B 1 543 ? -2.582 -25.422 7.051 1 61.34 543 TRP B O 1
ATOM 9219 N N . LEU B 1 544 ? -1.897 -24.047 8.617 1 63.69 544 LEU B N 1
ATOM 9220 C CA . LEU B 1 544 ? -1.817 -22.984 7.625 1 63.69 544 LEU B CA 1
ATOM 9221 C C . LEU B 1 544 ? -0.421 -22.375 7.594 1 63.69 544 LEU B C 1
ATOM 9223 O O . LEU B 1 544 ? 0.061 -21.859 8.609 1 63.69 544 LEU B O 1
ATOM 9227 N N . VAL B 1 545 ? 0.205 -22.781 6.574 1 69.5 545 VAL B N 1
ATOM 9228 C CA . VAL B 1 545 ? 1.485 -22.141 6.309 1 69.5 545 VAL B CA 1
ATOM 9229 C C . VAL B 1 545 ? 1.281 -20.953 5.355 1 69.5 545 VAL B C 1
ATOM 9231 O O . VAL B 1 545 ? 0.868 -21.141 4.207 1 69.5 545 VAL B O 1
ATOM 9234 N N . LEU B 1 546 ? 1.377 -19.859 5.879 1 71.5 546 LEU B N 1
ATOM 9235 C CA . LEU B 1 546 ? 1.128 -18.641 5.102 1 71.5 546 LEU B CA 1
ATOM 9236 C C . LEU B 1 546 ? 1.87 -18.688 3.77 1 71.5 546 LEU B C 1
ATOM 9238 O O . LEU B 1 546 ? 1.333 -18.281 2.74 1 71.5 546 LEU B O 1
ATOM 9242 N N . GLU B 1 547 ? 3.014 -19.328 3.732 1 73.62 547 GLU B N 1
ATOM 9243 C CA . GLU B 1 547 ? 3.844 -19.375 2.531 1 73.62 547 GLU B CA 1
ATOM 9244 C C . GLU B 1 547 ? 3.26 -20.312 1.487 1 73.62 547 GLU B C 1
ATOM 9246 O O . GLU B 1 547 ? 3.609 -20.234 0.307 1 73.62 547 GLU B O 1
ATOM 9251 N N . ASP B 1 548 ? 2.32 -21.062 1.952 1 76.38 548 ASP B N 1
ATOM 9252 C CA . ASP B 1 548 ? 1.757 -22.062 1.034 1 76.38 548 ASP B CA 1
ATOM 9253 C C . ASP B 1 548 ? 0.297 -21.734 0.717 1 76.38 548 ASP B C 1
ATOM 9255 O O . ASP B 1 548 ? -0.391 -22.531 0.076 1 76.38 548 ASP B O 1
ATOM 9259 N N . THR B 1 549 ? -0.145 -20.672 1.181 1 81.69 549 THR B N 1
ATOM 9260 C CA . THR B 1 549 ? -1.545 -20.312 0.976 1 81.69 549 THR B CA 1
ATOM 9261 C C . THR B 1 549 ? -1.702 -19.422 -0.248 1 81.69 549 THR B C 1
ATOM 9263 O O . THR B 1 549 ? -1.148 -18.328 -0.293 1 81.69 549 THR B O 1
ATOM 9266 N N . CYS B 1 550 ? -2.504 -19.969 -1.21 1 86.5 550 CYS B N 1
ATOM 9267 C CA . CYS B 1 550 ? -2.713 -19.219 -2.447 1 86.5 550 CYS B CA 1
ATOM 9268 C C . CYS B 1 550 ? -3.875 -18.25 -2.309 1 86.5 550 CYS B C 1
ATOM 9270 O O . CYS B 1 550 ? -4.801 -18.484 -1.53 1 86.5 550 CYS B O 1
ATOM 9272 N N . ASN B 1 551 ? -3.812 -17.188 -3.021 1 87.19 551 ASN B N 1
ATOM 9273 C CA . ASN B 1 551 ? -4.875 -16.172 -3.035 1 87.19 551 ASN B CA 1
ATOM 9274 C C . ASN B 1 551 ? -6.105 -16.672 -3.785 1 87.19 551 ASN B C 1
ATOM 9276 O O . ASN B 1 551 ? -6.043 -16.922 -4.992 1 87.19 551 ASN B O 1
ATOM 9280 N N . PRO B 1 552 ? -7.145 -16.828 -3.158 1 84.44 552 PRO B N 1
ATOM 9281 C CA . PRO B 1 552 ? -8.336 -17.391 -3.799 1 84.44 552 PRO B CA 1
ATOM 9282 C C . PRO B 1 552 ? -8.883 -16.5 -4.91 1 84.44 552 PRO B C 1
ATOM 9284 O O . PRO B 1 552 ? -9.391 -17 -5.914 1 84.44 552 PRO B O 1
ATOM 9287 N N . ALA B 1 553 ? -8.859 -15.227 -4.77 1 83.5 553 ALA B N 1
ATOM 9288 C CA . ALA B 1 553 ? -9.398 -14.328 -5.789 1 83.5 553 ALA B CA 1
ATOM 9289 C C . ALA B 1 553 ? -8.609 -14.438 -7.09 1 83.5 553 ALA B C 1
ATOM 9291 O O . ALA B 1 553 ? -9.195 -14.508 -8.172 1 83.5 553 ALA B O 1
ATOM 9292 N N . VAL B 1 554 ? -7.332 -14.508 -6.926 1 86.44 554 VAL B N 1
ATOM 9293 C CA . VAL B 1 554 ? -6.465 -14.57 -8.094 1 86.44 554 VAL B CA 1
ATOM 9294 C C . VAL B 1 554 ? -6.723 -15.875 -8.859 1 86.44 554 VAL B C 1
ATOM 9296 O O . VAL B 1 554 ? -6.941 -15.852 -10.07 1 86.44 554 VAL B O 1
ATOM 9299 N N . HIS B 1 555 ? -6.742 -16.906 -8.188 1 85.5 555 HIS B N 1
ATOM 9300 C CA . HIS B 1 555 ? -6.863 -18.219 -8.828 1 85.5 555 HIS B CA 1
ATOM 9301 C C . HIS B 1 555 ? -8.305 -18.484 -9.266 1 85.5 555 HIS B C 1
ATOM 9303 O O . HIS B 1 555 ? -8.531 -19.141 -10.281 1 85.5 555 HIS B O 1
ATOM 9309 N N . HIS B 1 556 ? -9.227 -17.984 -8.523 1 83.12 556 HIS B N 1
ATOM 9310 C CA . HIS B 1 556 ? -10.617 -18.188 -8.914 1 83.12 556 HIS B CA 1
ATOM 9311 C C . HIS B 1 556 ? -10.922 -17.469 -10.227 1 83.12 556 HIS B C 1
ATOM 9313 O O . HIS B 1 556 ? -11.586 -18.031 -11.102 1 83.12 556 HIS B O 1
ATOM 9319 N N . VAL B 1 557 ? -10.555 -16.297 -10.359 1 82.5 557 VAL B N 1
ATOM 9320 C CA . VAL B 1 557 ? -10.758 -15.562 -11.609 1 82.5 557 VAL B CA 1
ATOM 9321 C C . VAL B 1 557 ? -10.094 -16.312 -12.758 1 82.5 557 VAL B C 1
ATOM 9323 O O . VAL B 1 557 ? -10.695 -16.484 -13.828 1 82.5 557 VAL B O 1
ATOM 9326 N N . LYS B 1 558 ? -8.914 -16.781 -12.562 1 81.94 558 LYS B N 1
ATOM 9327 C CA . LYS B 1 558 ? -8.195 -17.547 -13.57 1 81.94 558 LYS B CA 1
ATOM 9328 C C . LYS B 1 558 ? -8.977 -18.797 -13.969 1 81.94 558 LYS B C 1
ATOM 9330 O O . LYS B 1 558 ? -9.109 -19.109 -15.156 1 81.94 558 LYS B O 1
ATOM 9335 N N . ASN B 1 559 ? -9.438 -19.469 -12.977 1 80.62 559 ASN B N 1
ATOM 9336 C CA . ASN B 1 559 ? -10.195 -20.688 -13.227 1 80.62 559 ASN B CA 1
ATOM 9337 C C . ASN B 1 559 ? -11.484 -20.391 -13.984 1 80.62 559 ASN B C 1
ATOM 9339 O O . ASN B 1 559 ? -11.891 -21.172 -14.852 1 80.62 559 ASN B O 1
ATOM 9343 N N . CYS B 1 560 ? -12.141 -19.344 -13.703 1 81.94 560 CYS B N 1
ATOM 9344 C CA . CYS B 1 560 ? -13.375 -18.969 -14.391 1 81.94 560 CYS B CA 1
ATOM 9345 C C . CYS B 1 560 ? -13.109 -18.609 -15.844 1 81.94 560 CYS B C 1
ATOM 9347 O O . CYS B 1 560 ? -13.883 -18.969 -16.734 1 81.94 560 CYS B O 1
ATOM 9349 N N . VAL B 1 561 ? -12.117 -17.906 -16.047 1 79.75 561 VAL B N 1
ATOM 9350 C CA . VAL B 1 561 ? -11.758 -17.516 -17.406 1 79.75 561 VAL B CA 1
ATOM 9351 C C . VAL B 1 561 ? -11.414 -18.75 -18.219 1 79.75 561 VAL B C 1
ATOM 9353 O O . VAL B 1 561 ? -11.836 -18.891 -19.375 1 79.75 561 VAL B O 1
ATOM 9356 N N . LEU B 1 562 ? -10.656 -19.688 -17.688 1 77.88 562 LEU B N 1
ATOM 9357 C CA . LEU B 1 562 ? -10.297 -20.922 -18.359 1 77.88 562 LEU B CA 1
ATOM 9358 C C . LEU B 1 562 ? -11.547 -21.75 -18.656 1 77.88 562 LEU B C 1
ATOM 9360 O O . LEU B 1 562 ? -11.656 -22.344 -19.734 1 77.88 562 LEU B O 1
ATOM 9364 N N . HIS B 1 563 ? -12.375 -21.797 -17.672 1 78.06 563 HIS B N 1
ATOM 9365 C CA . HIS B 1 563 ? -13.617 -22.531 -17.859 1 78.06 563 HIS B CA 1
ATOM 9366 C C . HIS B 1 563 ? -14.422 -21.953 -19.016 1 78.06 563 HIS B C 1
ATOM 9368 O O . HIS B 1 563 ? -14.961 -22.703 -19.844 1 78.06 563 HIS B O 1
ATOM 9374 N N . ARG B 1 564 ? -14.484 -20.688 -19.125 1 77.06 564 ARG B N 1
ATOM 9375 C CA . ARG B 1 564 ? -15.227 -20.031 -20.203 1 77.06 564 ARG B CA 1
ATOM 9376 C C . ARG B 1 564 ? -14.555 -20.266 -21.547 1 77.06 564 ARG B C 1
ATOM 9378 O O . ARG B 1 564 ? -15.234 -20.375 -22.578 1 77.06 564 ARG B O 1
ATOM 9385 N N . LEU B 1 565 ? -13.359 -20.25 -21.547 1 74.31 565 LEU B N 1
ATOM 9386 C CA . LEU B 1 565 ? -12.609 -20.516 -22.781 1 74.31 565 LEU B CA 1
ATOM 9387 C C . LEU B 1 565 ? -12.891 -21.922 -23.297 1 74.31 565 LEU B C 1
ATOM 9389 O O . LEU B 1 565 ? -13.016 -22.125 -24.5 1 74.31 565 LEU B O 1
ATOM 9393 N N . SER B 1 566 ? -12.898 -22.844 -22.375 1 69.62 566 SER B N 1
ATOM 9394 C CA . SER B 1 566 ? -13.125 -24.234 -22.75 1 69.62 566 SER B CA 1
ATOM 9395 C C . SER B 1 566 ? -14.602 -24.516 -23 1 69.62 566 SER B C 1
ATOM 9397 O O . SER B 1 566 ? -14.945 -25.438 -23.734 1 69.62 566 SER B O 1
ATOM 9399 N N . HIS B 1 567 ? -15.469 -23.688 -22.266 1 71.94 567 HIS B N 1
ATOM 9400 C CA . HIS B 1 567 ? -16.922 -23.828 -22.406 1 71.94 567 HIS B CA 1
ATOM 9401 C C . HIS B 1 567 ? -17.578 -22.484 -22.703 1 71.94 567 HIS B C 1
ATOM 9403 O O . HIS B 1 567 ? -18.266 -21.922 -21.844 1 71.94 567 HIS B O 1
ATOM 9409 N N . PRO B 1 568 ? -17.469 -22.031 -23.953 1 69.44 568 PRO B N 1
ATOM 9410 C CA . PRO B 1 568 ? -17.953 -20.688 -24.281 1 69.44 568 PRO B CA 1
ATOM 9411 C C . PRO B 1 568 ? -19.453 -20.531 -24.109 1 69.44 568 PRO B C 1
ATOM 9413 O O . PRO B 1 568 ? -19.953 -19.438 -23.875 1 69.44 568 PRO B O 1
ATOM 9416 N N . THR B 1 569 ? -20.219 -21.609 -24.203 1 68.69 569 THR B N 1
ATOM 9417 C CA . THR B 1 569 ? -21.672 -21.5 -24.172 1 68.69 569 THR B CA 1
ATOM 9418 C C . THR B 1 569 ? -22.203 -21.844 -22.781 1 68.69 569 THR B C 1
ATOM 9420 O O . THR B 1 569 ? -23.406 -21.781 -22.547 1 68.69 569 THR B O 1
ATOM 9423 N N . SER B 1 570 ? -21.266 -22.25 -21.953 1 70.06 570 SER B N 1
ATOM 9424 C CA . SER B 1 570 ? -21.75 -22.656 -20.625 1 70.06 570 SER B CA 1
ATOM 9425 C C . SER B 1 570 ? -22.172 -21.438 -19.812 1 70.06 570 SER B C 1
ATOM 9427 O O . SER B 1 570 ? -21.562 -20.375 -19.906 1 70.06 570 SER B O 1
ATOM 9429 N N . LEU B 1 571 ? -23.281 -21.562 -19.109 1 69.25 571 LEU B N 1
ATOM 9430 C CA . LEU B 1 571 ? -23.781 -20.5 -18.266 1 69.25 571 LEU B CA 1
ATOM 9431 C C . LEU B 1 571 ? -23.156 -20.547 -16.875 1 69.25 571 LEU B C 1
ATOM 9433 O O . LEU B 1 571 ? -23.141 -19.547 -16.156 1 69.25 571 LEU B O 1
ATOM 9437 N N . ASP B 1 572 ? -22.609 -21.703 -16.578 1 73.56 572 ASP B N 1
ATOM 9438 C CA . ASP B 1 572 ? -22.078 -21.859 -15.227 1 73.56 572 ASP B CA 1
ATOM 9439 C C . ASP B 1 572 ? -20.594 -21.469 -15.164 1 73.56 572 ASP B C 1
ATOM 9441 O O . ASP B 1 572 ? -19.891 -21.562 -16.172 1 73.56 572 ASP B O 1
ATOM 9445 N N . LEU B 1 573 ? -20.266 -20.859 -14.031 1 76.75 573 LEU B N 1
ATOM 9446 C CA . LEU B 1 573 ? -18.859 -20.547 -13.766 1 76.75 573 LEU B CA 1
ATOM 9447 C C . LEU B 1 573 ? -18.188 -21.672 -13 1 76.75 573 LEU B C 1
ATOM 9449 O O . LEU B 1 573 ? -18.859 -22.547 -12.453 1 76.75 573 LEU B O 1
ATOM 9453 N N . ALA B 1 574 ? -16.844 -21.797 -13.133 1 74.94 574 ALA B N 1
ATOM 9454 C CA . ALA B 1 574 ? -16.078 -22.812 -12.43 1 74.94 574 ALA B CA 1
ATOM 9455 C C . ALA B 1 574 ? -16.234 -22.656 -10.914 1 74.94 574 ALA B C 1
ATOM 9457 O O . ALA B 1 574 ? -16.25 -21.547 -10.398 1 74.94 574 ALA B O 1
ATOM 9458 N N . PRO B 1 575 ? -16.5 -23.719 -10.258 1 73.94 575 PRO B N 1
ATOM 9459 C CA . PRO B 1 575 ? -16.531 -23.641 -8.797 1 73.94 575 PRO B CA 1
ATOM 9460 C C . PRO B 1 575 ? -15.172 -23.328 -8.188 1 73.94 575 PRO B C 1
ATOM 9462 O O . PRO B 1 575 ? -14.148 -23.484 -8.844 1 73.94 575 PRO B O 1
ATOM 9465 N N . VAL B 1 576 ? -15.211 -22.875 -7.008 1 74.31 576 VAL B N 1
ATOM 9466 C CA . VAL B 1 576 ? -13.969 -22.578 -6.309 1 74.31 576 VAL B CA 1
ATOM 9467 C C . VAL B 1 576 ? -13.242 -23.875 -5.961 1 74.31 576 VAL B C 1
ATOM 9469 O O . VAL B 1 576 ? -13.852 -24.812 -5.434 1 74.31 576 VAL B O 1
ATOM 9472 N N . HIS B 1 577 ? -11.977 -23.969 -6.336 1 75.06 577 HIS B N 1
ATOM 9473 C CA . HIS B 1 577 ? -11.164 -25.141 -6.02 1 75.06 577 HIS B CA 1
ATOM 9474 C C . HIS B 1 577 ? -11.07 -25.359 -4.516 1 75.06 577 HIS B C 1
ATOM 9476 O O . HIS B 1 577 ? -10.922 -24.406 -3.752 1 75.06 577 HIS B O 1
ATOM 9482 N N . PRO B 1 578 ? -11.133 -26.484 -4.094 1 72.25 578 PRO B N 1
ATOM 9483 C CA . PRO B 1 578 ? -11.141 -26.781 -2.66 1 72.25 578 PRO B CA 1
ATOM 9484 C C . PRO B 1 578 ? -9.875 -26.297 -1.953 1 72.25 578 PRO B C 1
ATOM 9486 O O . PRO B 1 578 ? -9.93 -25.922 -0.782 1 72.25 578 PRO B O 1
ATOM 9489 N N . ALA B 1 579 ? -8.773 -26.422 -2.646 1 72.81 579 ALA B N 1
ATOM 9490 C CA . ALA B 1 579 ? -7.535 -25.953 -2.037 1 72.81 579 ALA B CA 1
ATOM 9491 C C . ALA B 1 579 ? -7.629 -24.469 -1.691 1 72.81 579 ALA B C 1
ATOM 9493 O O . ALA B 1 579 ? -7.012 -24.016 -0.727 1 72.81 579 ALA B O 1
ATOM 9494 N N . LEU B 1 580 ? -8.391 -23.781 -2.408 1 74.69 580 LEU B N 1
ATOM 9495 C CA . LEU B 1 580 ? -8.578 -22.359 -2.178 1 74.69 580 LEU B CA 1
ATOM 9496 C C . LEU B 1 580 ? -9.609 -22.109 -1.085 1 74.69 580 LEU B C 1
ATOM 9498 O O . LEU B 1 580 ? -9.508 -21.141 -0.337 1 74.69 580 LEU B O 1
ATOM 9502 N N . ALA B 1 581 ? -10.477 -23.047 -1.023 1 68.5 581 ALA B N 1
ATOM 9503 C CA . ALA B 1 581 ? -11.547 -22.938 -0.038 1 68.5 581 ALA B CA 1
ATOM 9504 C C . ALA B 1 581 ? -11.023 -23.172 1.375 1 68.5 581 ALA B C 1
ATOM 9506 O O . ALA B 1 581 ? -11.594 -22.672 2.348 1 68.5 581 ALA B O 1
ATOM 9507 N N . LYS B 1 582 ? -9.875 -23.891 1.429 1 65.94 582 LYS B N 1
ATOM 9508 C CA . LYS B 1 582 ? -9.266 -24.172 2.725 1 65.94 582 LYS B CA 1
ATOM 9509 C C . LYS B 1 582 ? -8.922 -22.891 3.467 1 65.94 582 LYS B C 1
ATOM 9511 O O . LYS B 1 582 ? -9.094 -22.797 4.684 1 65.94 582 LYS B O 1
ATOM 9516 N N . CYS B 1 583 ? -8.484 -21.922 2.732 1 66.25 583 CYS B N 1
ATOM 9517 C CA . CYS B 1 583 ? -8.07 -20.688 3.383 1 66.25 583 CYS B CA 1
ATOM 9518 C C . CYS B 1 583 ? -9.281 -19.828 3.734 1 66.25 583 CYS B C 1
ATOM 9520 O O . CYS B 1 583 ? -9.18 -18.906 4.539 1 66.25 583 CYS B O 1
ATOM 9522 N N . MET B 1 584 ? -10.359 -20.328 3.191 1 69.19 584 MET B N 1
ATOM 9523 C CA . MET B 1 584 ? -11.547 -19.5 3.355 1 69.19 584 MET B CA 1
ATOM 9524 C C . MET B 1 584 ? -12.43 -20.016 4.484 1 69.19 584 MET B C 1
ATOM 9526 O O . MET B 1 584 ? -13.336 -19.312 4.938 1 69.19 584 MET B O 1
ATOM 9530 N N . ALA B 1 585 ? -12.055 -21.25 4.879 1 68.69 585 ALA B N 1
ATOM 9531 C CA . ALA B 1 585 ? -12.883 -21.828 5.93 1 68.69 585 ALA B CA 1
ATOM 9532 C C . ALA B 1 585 ? -12.031 -22.422 7.043 1 68.69 585 ALA B C 1
ATOM 9534 O O . ALA B 1 585 ? -10.852 -22.734 6.836 1 68.69 585 ALA B O 1
ATOM 9535 N N . THR B 1 586 ? -12.547 -22.422 8.25 1 70.5 586 THR B N 1
ATOM 9536 C CA . THR B 1 586 ? -11.883 -23.062 9.367 1 70.5 586 THR B CA 1
ATOM 9537 C C . THR B 1 586 ? -11.711 -24.562 9.102 1 70.5 586 THR B C 1
ATOM 9539 O O . THR B 1 586 ? -12.641 -25.234 8.656 1 70.5 586 THR B O 1
ATOM 9542 N N . PRO B 1 587 ? -10.539 -24.984 9.344 1 71.19 587 PRO B N 1
ATOM 9543 C CA . PRO B 1 587 ? -10.359 -26.438 9.156 1 71.19 587 PRO B CA 1
ATOM 9544 C C . PRO B 1 587 ? -11.375 -27.266 9.93 1 71.19 587 PRO B C 1
ATOM 9546 O O . PRO B 1 587 ? -11.688 -26.938 11.078 1 71.19 587 PRO B O 1
ATOM 9549 N N . PRO B 1 588 ? -11.906 -28.234 9.281 1 68.69 588 PRO B N 1
ATOM 9550 C CA . PRO B 1 588 ? -12.969 -29.031 9.906 1 68.69 588 PRO B CA 1
ATOM 9551 C C . PRO B 1 588 ? -12.547 -29.641 11.242 1 68.69 588 PRO B C 1
ATOM 9553 O O . PRO B 1 588 ? -13.344 -29.688 12.18 1 68.69 588 PRO B O 1
ATOM 9556 N N . HIS B 1 589 ? -11.297 -30.094 11.312 1 70.31 589 HIS B N 1
ATOM 9557 C CA . HIS B 1 589 ? -10.859 -30.719 12.562 1 70.31 589 HIS B CA 1
ATOM 9558 C C . HIS B 1 589 ? -10.812 -29.703 13.695 1 70.31 589 HIS B C 1
ATOM 9560 O O . HIS B 1 589 ? -11.156 -30.016 14.836 1 70.31 589 HIS B O 1
ATOM 9566 N N . VAL B 1 590 ? -10.383 -28.547 13.406 1 74.56 590 VAL B N 1
ATOM 9567 C CA . VAL B 1 590 ? -10.312 -27.484 14.398 1 74.56 590 VAL B CA 1
ATOM 9568 C C . VAL B 1 590 ? -11.719 -27.047 14.789 1 74.56 590 VAL B C 1
ATOM 9570 O O . VAL B 1 590 ? -12 -26.812 15.969 1 74.56 590 VAL B O 1
ATOM 9573 N N . ALA B 1 591 ? -12.578 -27.047 13.859 1 73.94 591 ALA B N 1
ATOM 9574 C CA . ALA B 1 591 ? -13.961 -26.656 14.109 1 73.94 591 ALA B CA 1
ATOM 9575 C C . ALA B 1 591 ? -14.656 -27.656 15.023 1 73.94 591 ALA B C 1
ATOM 9577 O O . ALA B 1 591 ? -15.414 -27.281 15.922 1 73.94 591 ALA B O 1
ATOM 9578 N N . GLN B 1 592 ? -14.352 -28.906 14.75 1 74.25 592 GLN B N 1
ATOM 9579 C CA . GLN B 1 592 ? -14.977 -29.953 15.555 1 74.25 592 GLN B CA 1
ATOM 9580 C C . GLN B 1 592 ? -14.469 -29.906 17 1 74.25 592 GLN B C 1
ATOM 9582 O O . GLN B 1 592 ? -15.258 -30.047 17.938 1 74.25 592 GLN B O 1
ATOM 9587 N N . GLN B 1 593 ? -13.211 -29.703 17.062 1 76.88 593 GLN B N 1
ATOM 9588 C CA . GLN B 1 593 ? -12.609 -29.672 18.391 1 76.88 593 GLN B CA 1
ATOM 9589 C C . GLN B 1 593 ? -13.086 -28.453 19.172 1 76.88 593 GLN B C 1
ATOM 9591 O O . GLN B 1 593 ? -13.25 -28.516 20.391 1 76.88 593 GLN B O 1
ATOM 9596 N N . ALA B 1 594 ? -13.328 -27.375 18.5 1 81.75 594 ALA B N 1
ATOM 9597 C CA . ALA B 1 594 ? -13.648 -26.109 19.156 1 81.75 594 ALA B CA 1
ATOM 9598 C C . ALA B 1 594 ? -15.156 -25.984 19.375 1 81.75 594 ALA B C 1
ATOM 9600 O O . ALA B 1 594 ? -15.602 -25.062 20.078 1 81.75 594 ALA B O 1
ATOM 9601 N N . ALA B 1 595 ? -15.945 -26.875 18.891 1 79.62 595 ALA B N 1
ATOM 9602 C CA . ALA B 1 595 ? -17.406 -26.766 18.938 1 79.62 595 ALA B CA 1
ATOM 9603 C C . ALA B 1 595 ? -17.906 -26.703 20.375 1 79.62 595 ALA B C 1
ATOM 9605 O O . ALA B 1 595 ? -18.766 -25.875 20.703 1 79.62 595 ALA B O 1
ATOM 9606 N N . SER B 1 596 ? -17.375 -27.562 21.172 1 81.38 596 SER B N 1
ATOM 9607 C CA . SER B 1 596 ? -17.828 -27.609 22.562 1 81.38 596 SER B CA 1
ATOM 9608 C C . SER B 1 596 ? -17.453 -26.344 23.312 1 81.38 596 SER B C 1
ATOM 9610 O O . SER B 1 596 ? -18.266 -25.781 24.047 1 81.38 596 SER B O 1
ATOM 9612 N N . SER B 1 597 ? -16.234 -25.969 23.109 1 84.81 597 SER B N 1
ATOM 9613 C CA . SER B 1 597 ? -15.773 -24.75 23.781 1 84.81 597 SER B CA 1
ATOM 9614 C C . SER B 1 597 ? -16.516 -23.531 23.266 1 84.81 597 SER B C 1
ATOM 9616 O O . SER B 1 597 ? -16.781 -22.594 24.031 1 84.81 597 SER B O 1
ATOM 9618 N N . LEU B 1 598 ? -16.828 -23.578 22.047 1 85.31 598 LEU B N 1
ATOM 9619 C CA . LEU B 1 598 ? -17.547 -22.469 21.453 1 85.31 598 LEU B CA 1
ATOM 9620 C C . LEU B 1 598 ? -18.969 -22.375 22.031 1 85.31 598 LEU B C 1
ATOM 9622 O O . LEU B 1 598 ? -19.453 -21.266 22.312 1 85.31 598 LEU B O 1
ATOM 9626 N N . GLU B 1 599 ? -19.594 -23.422 22.203 1 82.56 599 GLU B N 1
ATOM 9627 C CA . GLU B 1 599 ? -20.922 -23.453 22.812 1 82.56 599 GLU B CA 1
ATOM 9628 C C . GLU B 1 599 ? -20.891 -22.938 24.25 1 82.56 599 GLU B C 1
ATOM 9630 O O . GLU B 1 599 ? -21.812 -22.25 24.688 1 82.56 599 GLU B O 1
ATOM 9635 N N . GLN B 1 600 ? -19.891 -23.25 24.875 1 85.25 600 GLN B N 1
ATOM 9636 C CA . GLN B 1 600 ? -19.734 -22.781 26.234 1 85.25 600 GLN B CA 1
ATOM 9637 C C . GLN B 1 600 ? -19.578 -21.266 26.297 1 85.25 600 GLN B C 1
ATOM 9639 O O . GLN B 1 600 ? -20.172 -20.609 27.141 1 85.25 600 GLN B O 1
ATOM 9644 N N . VAL B 1 601 ? -18.75 -20.797 25.469 1 86.06 601 VAL B N 1
ATOM 9645 C CA . VAL B 1 601 ? -18.531 -19.344 25.438 1 86.06 601 VAL B CA 1
ATOM 9646 C C . VAL B 1 601 ? -19.844 -18.641 25.062 1 86.06 601 VAL B C 1
ATOM 9648 O O . VAL B 1 601 ? -20.188 -17.609 25.641 1 86.06 601 VAL B O 1
ATOM 9651 N N . LYS B 1 602 ? -20.594 -19.172 24.141 1 82.19 602 LYS B N 1
ATOM 9652 C CA . LYS B 1 602 ? -21.875 -18.594 23.719 1 82.19 602 LYS B CA 1
ATOM 9653 C C . LYS B 1 602 ? -22.859 -18.531 24.875 1 82.19 602 LYS B C 1
ATOM 9655 O O . LYS B 1 602 ? -23.562 -17.531 25.031 1 82.19 602 LYS B O 1
ATOM 9660 N N . ASN B 1 603 ? -22.891 -19.531 25.547 1 81.38 603 ASN B N 1
ATOM 9661 C CA . ASN B 1 603 ? -23.812 -19.609 26.672 1 81.38 603 ASN B CA 1
ATOM 9662 C C . ASN B 1 603 ? -23.438 -18.641 27.797 1 81.38 603 ASN B C 1
ATOM 9664 O O . ASN B 1 603 ? -24.312 -18.016 28.406 1 81.38 603 ASN B O 1
ATOM 9668 N N . LEU B 1 604 ? -22.203 -18.578 27.984 1 83.62 604 LEU B N 1
ATOM 9669 C CA . LEU B 1 604 ? -21.719 -17.75 29.078 1 83.62 604 LEU B CA 1
ATOM 9670 C C . LEU B 1 604 ? -21.844 -16.266 28.734 1 83.62 604 LEU B C 1
ATOM 9672 O O . LEU B 1 604 ? -22.141 -15.438 29.594 1 83.62 604 LEU B O 1
ATOM 9676 N N . MET B 1 605 ? -21.578 -15.938 27.516 1 78.62 605 MET B N 1
ATOM 9677 C CA . MET B 1 605 ? -21.578 -14.539 27.109 1 78.62 605 MET B CA 1
ATOM 9678 C C . MET B 1 605 ? -22.969 -14.086 26.656 1 78.62 605 MET B C 1
ATOM 9680 O O . MET B 1 605 ? -23.172 -12.906 26.391 1 78.62 605 MET B O 1
ATOM 9684 N N . ASP B 1 606 ? -23.969 -14.781 26.781 1 67 606 ASP B N 1
ATOM 9685 C CA . ASP B 1 606 ? -25.359 -14.523 26.438 1 67 606 ASP B CA 1
ATOM 9686 C C . ASP B 1 606 ? -25.484 -13.891 25.047 1 67 606 ASP B C 1
ATOM 9688 O O . ASP B 1 606 ? -26.094 -12.836 24.906 1 67 606 ASP B O 1
ATOM 9692 N N . ILE B 1 607 ? -24.672 -14.312 24.172 1 60.75 607 ILE B N 1
ATOM 9693 C CA . ILE B 1 607 ? -24.688 -13.758 22.828 1 60.75 607 ILE B CA 1
ATOM 9694 C C . ILE B 1 607 ? -25.906 -14.273 22.078 1 60.75 607 ILE B C 1
ATOM 9696 O O . ILE B 1 607 ? -26.172 -15.477 22.062 1 60.75 607 ILE B O 1
ATOM 9700 N N . LYS B 1 608 ? -26.906 -13.367 22.016 1 53.41 608 LYS B N 1
ATOM 9701 C CA . LYS B 1 608 ? -28.094 -13.734 21.25 1 53.41 608 LYS B CA 1
ATOM 9702 C C . LYS B 1 608 ? -27.828 -13.641 19.75 1 53.41 608 LYS B C 1
ATOM 9704 O O . LYS B 1 608 ? -27.047 -12.797 19.312 1 53.41 608 LYS B O 1
ATOM 9709 N N . ALA B 1 609 ? -27.984 -14.695 19.094 1 47.84 609 ALA B N 1
ATOM 9710 C CA . ALA B 1 609 ? -27.938 -14.758 17.641 1 47.84 609 ALA B CA 1
ATOM 9711 C C . ALA B 1 609 ? -28.656 -13.555 17.016 1 47.84 609 ALA B C 1
ATOM 9713 O O . ALA B 1 609 ? -29.781 -13.242 17.375 1 47.84 609 ALA B O 1
ATOM 9714 N N . VAL B 1 610 ? -28.016 -12.516 16.719 1 46.81 610 VAL B N 1
ATOM 9715 C CA . VAL B 1 610 ? -28.703 -11.445 16 1 46.81 610 VAL B CA 1
ATOM 9716 C C . VAL B 1 610 ? -29.266 -11.992 14.695 1 46.81 610 VAL B C 1
ATOM 9718 O O . VAL B 1 610 ? -28.547 -12.609 13.906 1 46.81 610 VAL B O 1
ATOM 9721 N N . PRO B 1 611 ? -30.547 -12.047 14.539 1 40.72 611 PRO B N 1
ATOM 9722 C CA . PRO B 1 611 ? -31.156 -12.469 13.273 1 40.72 611 PRO B CA 1
ATOM 9723 C C . PRO B 1 611 ? -30.625 -11.672 12.078 1 40.72 611 PRO B C 1
ATOM 9725 O O . PRO B 1 611 ? -30.219 -10.516 12.234 1 40.72 611 PRO B O 1
ATOM 9728 N N . SER B 1 612 ? -30.219 -12.297 11.047 1 39 612 SER B N 1
ATOM 9729 C CA . SER B 1 612 ? -29.766 -11.672 9.805 1 39 612 SER B CA 1
ATOM 9730 C C . SER B 1 612 ? -30.656 -10.5 9.422 1 39 612 SER B C 1
ATOM 9732 O O . SER B 1 612 ? -31.891 -10.609 9.461 1 39 612 SER B O 1
ATOM 9734 N N . ARG B 1 613 ? -30.359 -9.312 9.516 1 35.41 613 ARG B N 1
ATOM 9735 C CA . ARG B 1 613 ? -31.188 -8.258 8.961 1 35.41 613 ARG B CA 1
ATOM 9736 C C . ARG B 1 613 ? -31.594 -8.57 7.523 1 35.41 613 ARG B C 1
ATOM 9738 O O . ARG B 1 613 ? -30.766 -9.008 6.723 1 35.41 613 ARG B O 1
ATOM 9745 N N . PRO B 1 614 ? -32.875 -8.586 7.215 1 32.44 614 PRO B N 1
ATOM 9746 C CA . PRO B 1 614 ? -33.281 -8.82 5.828 1 32.44 614 PRO B CA 1
ATOM 9747 C C . PRO B 1 614 ? -32.562 -7.891 4.844 1 32.44 614 PRO B C 1
ATOM 9749 O O . PRO B 1 614 ? -32.219 -6.766 5.199 1 32.44 614 PRO B O 1
ATOM 9752 N N . LYS B 1 615 ? -31.938 -8.383 3.867 1 35.69 615 LYS B N 1
ATOM 9753 C CA . LYS B 1 615 ? -31.438 -7.594 2.748 1 35.69 615 LYS B CA 1
ATOM 9754 C C . LYS B 1 615 ? -32.406 -6.449 2.414 1 35.69 615 LYS B C 1
ATOM 9756 O O . LYS B 1 615 ? -33.562 -6.676 2.139 1 35.69 615 LYS B O 1
ATOM 9761 N N . THR B 1 616 ? -32.25 -5.273 2.861 1 30.23 616 THR B N 1
ATOM 9762 C CA . THR B 1 616 ? -33.062 -4.191 2.322 1 30.23 616 THR B CA 1
ATOM 9763 C C . THR B 1 616 ? -33.062 -4.219 0.797 1 30.23 616 THR B C 1
ATOM 9765 O O . THR B 1 616 ? -32 -4.125 0.171 1 30.23 616 THR B O 1
ATOM 9768 N N . GLN B 1 617 ? -33.969 -4.844 0.151 1 25.36 617 GLN B N 1
ATOM 9769 C CA . GLN B 1 617 ? -34.25 -4.633 -1.26 1 25.36 617 GLN B CA 1
ATOM 9770 C C . GLN B 1 617 ? -34.344 -3.146 -1.594 1 25.36 617 GLN B C 1
ATOM 9772 O O . GLN B 1 617 ? -35.156 -2.416 -1.037 1 25.36 617 GLN B O 1
ATOM 9777 N N . ARG B 1 618 ? -33.25 -2.523 -1.952 1 28.58 618 ARG B N 1
ATOM 9778 C CA . ARG B 1 618 ? -33.406 -1.229 -2.602 1 28.58 618 ARG B CA 1
ATOM 9779 C C . ARG B 1 618 ? -34.625 -1.251 -3.553 1 28.58 618 ARG B C 1
ATOM 9781 O O . ARG B 1 618 ? -34.688 -2.096 -4.449 1 28.58 618 ARG B O 1
ATOM 9788 N N . LYS B 1 619 ? -35.719 -0.698 -3.152 1 26.34 619 LYS B N 1
ATOM 9789 C CA . LYS B 1 619 ? -36.781 -0.338 -4.074 1 26.34 619 LYS B CA 1
ATOM 9790 C C . LYS B 1 619 ? -36.219 0.362 -5.312 1 26.34 619 LYS B C 1
ATOM 9792 O O . LYS B 1 619 ? -35.594 1.42 -5.211 1 26.34 619 LYS B O 1
ATOM 9797 N N . PHE B 1 620 ? -35.781 -0.357 -6.277 1 25.06 620 PHE B N 1
ATOM 9798 C CA . PHE B 1 620 ? -35.75 0.228 -7.613 1 25.06 620 PHE B CA 1
ATOM 9799 C C . PHE B 1 620 ? -37 1.08 -7.855 1 25.06 620 PHE B C 1
ATOM 9801 O O . PHE B 1 620 ? -38.125 0.563 -7.879 1 25.06 620 PHE B O 1
ATOM 9808 N N . VAL B 1 621 ? -37 2.279 -7.273 1 26.66 621 VAL B N 1
ATOM 9809 C CA . VAL B 1 621 ? -37.969 3.23 -7.77 1 26.66 621 VAL B CA 1
ATOM 9810 C C . VAL B 1 621 ? -38 3.211 -9.297 1 26.66 621 VAL B C 1
ATOM 9812 O O . VAL B 1 621 ? -36.938 3.395 -9.938 1 26.66 621 VAL B O 1
ATOM 9815 N N . HIS B 1 622 ? -38.906 2.482 -9.812 1 24.11 622 HIS B N 1
ATOM 9816 C CA . HIS B 1 622 ? -39.375 2.74 -11.172 1 24.11 622 HIS B CA 1
ATOM 9817 C C . HIS B 1 622 ? -39.688 4.219 -11.383 1 24.11 622 HIS B C 1
ATOM 9819 O O . HIS B 1 622 ? -40.281 4.855 -10.516 1 24.11 622 HIS B O 1
ATOM 9825 N N . PRO B 1 623 ? -38.969 4.98 -12.148 1 26.78 623 PRO B N 1
ATOM 9826 C CA . PRO B 1 623 ? -39.219 6.375 -12.539 1 26.78 623 PRO B CA 1
ATOM 9827 C C . PRO B 1 623 ? -40.688 6.652 -12.82 1 26.78 623 PRO B C 1
ATOM 9829 O O . PRO B 1 623 ? -41.031 7.719 -13.336 1 26.78 623 PRO B O 1
ATOM 9832 N N . GLY B 1 624 ? -41.656 5.758 -12.758 1 23.83 624 GLY B N 1
ATOM 9833 C CA . GLY B 1 624 ? -42.906 6.242 -13.305 1 23.83 624 GLY B CA 1
ATOM 9834 C C . GLY B 1 624 ? -43.625 7.246 -12.398 1 23.83 624 GLY B C 1
ATOM 9835 O O . GLY B 1 624 ? -44.531 7.957 -12.836 1 23.83 624 GLY B O 1
ATOM 9836 N N . ALA B 1 625 ? -44.062 7.07 -11.133 1 24.53 625 ALA B N 1
ATOM 9837 C CA . ALA B 1 625 ? -45.188 7.848 -10.625 1 24.53 625 ALA B CA 1
ATOM 9838 C C . ALA B 1 625 ? -44.781 9.297 -10.375 1 24.53 625 ALA B C 1
ATOM 9840 O O . ALA B 1 625 ? -43.625 9.578 -10.008 1 24.53 625 ALA B O 1
ATOM 9841 N N . ASN B 1 626 ? -45.75 10.258 -10.68 1 25.56 626 ASN B N 1
ATOM 9842 C CA . ASN B 1 626 ? -46.125 11.664 -10.578 1 25.56 626 ASN B CA 1
ATOM 9843 C C . ASN B 1 626 ? -46.188 12.125 -9.125 1 25.56 626 ASN B C 1
ATOM 9845 O O . ASN B 1 626 ? -47 11.633 -8.352 1 25.56 626 ASN B O 1
ATOM 9849 N N . ASP B 1 627 ? -45.281 12.352 -8.367 1 25.56 627 ASP B N 1
ATOM 9850 C CA . ASP B 1 627 ? -45.438 13.211 -7.195 1 25.56 627 ASP B CA 1
ATOM 9851 C C . ASP B 1 627 ? -46.125 14.523 -7.551 1 25.56 627 ASP B C 1
ATOM 9853 O O . ASP B 1 627 ? -45.625 15.297 -8.359 1 25.56 627 ASP B O 1
ATOM 9857 N N . ASN B 1 628 ? -47.594 14.812 -7.539 1 24.95 628 ASN B N 1
ATOM 9858 C CA . ASN B 1 628 ? -48.312 15.875 -6.824 1 24.95 628 ASN B CA 1
ATOM 9859 C C . ASN B 1 628 ? -47.562 16.25 -5.535 1 24.95 628 ASN B C 1
ATOM 9861 O O . ASN B 1 628 ? -46.719 15.516 -5.062 1 24.95 628 ASN B O 1
ATOM 9865 N N . GLY B 1 629 ? -48.344 17.312 -4.641 1 26.42 629 GLY B N 1
ATOM 9866 C CA . GLY B 1 629 ? -48.156 18.125 -3.455 1 26.42 629 GLY B CA 1
ATOM 9867 C C . GLY B 1 629 ? -47.562 17.359 -2.285 1 26.42 629 GLY B C 1
ATOM 9868 O O . GLY B 1 629 ? -46.688 17.875 -1.579 1 26.42 629 GLY B O 1
ATOM 9869 N N . ASP B 1 630 ? -48.562 16.688 -1.554 1 26.25 630 ASP B N 1
ATOM 9870 C CA . ASP B 1 630 ? -48.469 16.422 -0.122 1 26.25 630 ASP B CA 1
ATOM 9871 C C . ASP B 1 630 ? -47.156 15.688 0.214 1 26.25 630 ASP B C 1
ATOM 9873 O O . ASP B 1 630 ? -46.844 14.688 -0.426 1 26.25 630 ASP B O 1
ATOM 9877 N N . ASP B 1 631 ? -46.312 16.562 0.869 1 28.44 631 ASP B N 1
ATOM 9878 C CA . ASP B 1 631 ? -44.938 16.344 1.302 1 28.44 631 ASP B CA 1
ATOM 9879 C C . ASP B 1 631 ? -44.781 15 2.01 1 28.44 631 ASP B C 1
ATOM 9881 O O . ASP B 1 631 ? -43.812 14.781 2.748 1 28.44 631 ASP B O 1
ATOM 9885 N N . LYS B 1 632 ? -46.062 14.398 2.324 1 25.53 632 LYS B N 1
ATOM 9886 C CA . LYS B 1 632 ? -45.875 13.305 3.273 1 25.53 632 LYS B CA 1
ATOM 9887 C C . LYS B 1 632 ? -44.875 12.297 2.76 1 25.53 632 LYS B C 1
ATOM 9889 O O . LYS B 1 632 ? -45 11.758 1.658 1 25.53 632 LYS B O 1
ATOM 9894 N N . ILE B 1 633 ? -43.688 12.484 3.275 1 27.47 633 ILE B N 1
ATOM 9895 C CA . ILE B 1 633 ? -42.562 11.57 3.225 1 27.47 633 ILE B CA 1
ATOM 9896 C C . ILE B 1 633 ? -43.031 10.148 3.551 1 27.47 633 ILE B C 1
ATOM 9898 O O . ILE B 1 633 ? -42.219 9.219 3.578 1 27.47 633 ILE B O 1
ATOM 9902 N N . ASP B 1 634 ? -44.406 9.82 3.398 1 26.98 634 ASP B N 1
ATOM 9903 C CA . ASP B 1 634 ? -44.688 8.492 3.924 1 26.98 634 ASP B CA 1
ATOM 9904 C C . ASP B 1 634 ? -44.031 7.41 3.076 1 26.98 634 ASP B C 1
ATOM 9906 O O . ASP B 1 634 ? -44.594 6.945 2.088 1 26.98 634 ASP B O 1
ATOM 9910 N N . LEU B 1 635 ? -43.125 7.465 2.52 1 22.33 635 LEU B N 1
ATOM 9911 C CA . LEU B 1 635 ? -42.531 6.242 1.986 1 22.33 635 LEU B CA 1
ATOM 9912 C C . LEU B 1 635 ? -42.469 5.156 3.055 1 22.33 635 LEU B C 1
ATOM 9914 O O . LEU B 1 635 ? -41.594 5.191 3.932 1 22.33 635 LEU B O 1
ATOM 9918 N N . ASP B 1 636 ? -43.469 5.008 4.176 1 27.41 636 ASP B N 1
ATOM 9919 C CA . ASP B 1 636 ? -43.594 3.91 5.133 1 27.41 636 ASP B CA 1
ATOM 9920 C C . ASP B 1 636 ? -42.844 2.674 4.641 1 27.41 636 ASP B C 1
ATOM 9922 O O . ASP B 1 636 ? -42.219 1.948 5.434 1 27.41 636 ASP B O 1
ATOM 9926 N N . ASP B 1 637 ? -43.438 2.342 3.488 1 28.25 637 ASP B N 1
ATOM 9927 C CA . ASP B 1 637 ? -44.375 2.557 2.389 1 28.25 637 ASP B CA 1
ATOM 9928 C C . ASP B 1 637 ? -43.75 2.172 1.051 1 28.25 637 ASP B C 1
ATOM 9930 O O . ASP B 1 637 ? -44.375 2.268 0.006 1 28.25 637 ASP B O 1
ATOM 9934 N N . ILE B 1 638 ? -42.719 2.475 0.787 1 24.19 638 ILE B N 1
ATOM 9935 C CA . ILE B 1 638 ? -42.188 2.104 -0.526 1 24.19 638 ILE B CA 1
ATOM 9936 C C . ILE B 1 638 ? -42 0.59 -0.6 1 24.19 638 ILE B C 1
ATOM 9938 O O . ILE B 1 638 ? -41.844 0.029 -1.688 1 24.19 638 ILE B O 1
ATOM 9942 N N . LEU B 1 639 ? -41.812 -0.322 0.485 1 21.02 639 LEU B N 1
ATOM 9943 C CA . LEU B 1 639 ? -41.906 -1.761 0.262 1 21.02 639 LEU B CA 1
ATOM 9944 C C . LEU B 1 639 ? -43.344 -2.219 0.177 1 21.02 639 LEU B C 1
ATOM 9946 O O . LEU B 1 639 ? -44.125 -2.031 1.121 1 21.02 639 LEU B O 1
ATOM 9950 N N . GLY B 1 640 ? -44 -1.985 -0.686 1 19.25 640 GLY B N 1
ATOM 9951 C CA . GLY B 1 640 ? -45.312 -2.547 -0.968 1 19.25 640 GLY B CA 1
ATOM 9952 C C . GLY B 1 640 ? -45.375 -4.043 -0.732 1 19.25 640 GLY B C 1
ATOM 9953 O O . GLY B 1 640 ? -44.375 -4.68 -0.443 1 19.25 640 GLY B O 1
ATOM 9954 N N . ASP B 1 641 ? -46.594 -4.574 -1.121 1 21.03 641 ASP B N 1
ATOM 9955 C CA . ASP B 1 641 ? -47.406 -5.777 -1.152 1 21.03 641 ASP B CA 1
ATOM 9956 C C . ASP B 1 641 ? -46.75 -6.863 -2.006 1 21.03 641 ASP B C 1
ATOM 9958 O O . ASP B 1 641 ? -46.562 -6.688 -3.211 1 21.03 641 ASP B O 1
ATOM 9962 N N . VAL B 1 642 ? -45.812 -7.695 -1.56 1 19.2 642 VAL B N 1
ATOM 9963 C CA . VAL B 1 642 ? -46.094 -9.109 -1.771 1 19.2 642 VAL B CA 1
ATOM 9964 C C . VAL B 1 642 ? -47 -9.625 -0.646 1 19.2 642 VAL B C 1
ATOM 9966 O O . VAL B 1 642 ? -46.75 -9.312 0.526 1 19.2 642 VAL B O 1
#

Secondary structure (DSSP, 8-state):
-EEEEEEEE--GGGG-EEEEE-TTT--EEEEEHHHHHHHHHHHHHHHHHHHT-TTEEEEEEEES-SSSS-EEEEEEE---HHHHHHHHGGGGG--------SS-HHHHHHHHHHHHHHHHTT---EEEEEEEE-S-S----TTHHHHHHHHHHHTEEEEEEETT--BTTTTB--SS--TTT--SS-S--HHHHHHHHHHHSSSS-EEEEHHHHHHHHHS-----PPPPPEEEEEEES--SHHHHHHTT--TT--EEEEEEEEESB----PPPPEEEEGGGHHHHHHHHHHHHH--S---S-HHHHHHHHHHHHBEEEEEEEEE----SS------TT-----S----------------B--GGGEEEEEEETTEEEEE-HHHHHHHHTTS--EEEEEEEEEGGGS-GGG-EEEEEEEEE-TT-HHHHHHHHHHHHHHHHTTEEEEEEEE-SSTTPPPEEEEEEEEE-SS-EEEEEEEE--GGGB----PPP---S---SSS----TTSPPHHHHHHHHHHHHHTBSSS--S---TTS----S--GGG---HHHHHHHHHHHHHHH-TT--SPPPPPHHHHGGGS--HHHHHHHHHHHHHHHHHHT----------------TT--S-S--------SS---/-EEEEEEEE--GGGG-EEEEE-TTT--EEEEEHHHHHHHHHHHHHHHHHHHT-TTEEEEEEEES-SSSS-EEEEEEE---HHHHHHHHGGGGG--------SS-HHHHHHHHHHHHHHHHTT---EEEEEEEE-S-S----TTHHHHHHHHHHHTEEEEEEETT--BTTTTB--SS--TTT--SS-S--HHHHHHHHHHHSSSS-EEEEHHHHHHHHHS-----PPPPPEEEEEEES--SHHHHHHHT--TT--EEEEEEEEESB----PPPPEEEEGGGHHHHHHHHHHHHH--S---S-THHHHHHHHHHHBEEEEEEEEE----SS------TT-----S----------------EE-GGGEEEEEEETTEEEEE-HHHHHHHHTTS--EEEEEEEEEGGGS-GGG-EEEEEEEEE-TT-HHHHHHHHHHHHHHHHTTEEEEEEEE-SSTTPPPEEEEEEEEE-SS-EEEEEEEE--GGGB----PPP---S---SSS----TTSPPHHHHHHHHHHHHHTBSSS--S---TTS----S--GGG---HHHHHHHHHHHHHHH-TT--SPPPPPHHHHGGGS--HHHHHHHHHHHHHHHHHHT----------------TT----S------S-SS---

pLDDT: mean 72.79, std 20.58, range [19.2, 97.69]

Organism: NCBI:txid27350

InterPro domains:
  IPR005161 Ku70/Ku80, N-terminal alpha/beta [PF03731] (4-137)
  IPR006164 Ku70/Ku80, DNA-binding domain [PF02735] (351-495)
  IPR006164 Ku70/Ku80, DNA-binding domain [SM00559] (358-496)
  IPR016194 SPOC-like, C-terminal domain superfamily [G3DSA:2.40.290.10] (313-495)
  IPR016194 SPOC-like, C-terminal domain superfamily [SSF100939] (337-611)
  IPR024193 Ku80 [cd00873] (360-611)
  IPR036465 von Willebrand factor A-like domain superfamily [G3DSA:3.40.50.410] (1-218)
  IPR036465 von Willebrand factor A-like domain superfamily [SSF53300] (1-171)